Protein AF-0000000084361354 (afdb_homodimer)

InterPro domains:
  IPR001750 NADH:quinone oxidoreductase/Mrp antiporter, transmembrane domain [PF00361] (137-430)
  IPR050586 CPA3 Na+/H+ Antiporter Subunit D [PTHR42703] (11-490)

Radius of gyration: 29.75 Å; Cα contacts (8 Å, |Δi|>4): 1881; chains: 2; bounding box: 79×80×70 Å

Structure (mmCIF, N/CA/C/O backbone):
data_AF-0000000084361354-model_v1
#
loop_
_entity.id
_entity.type
_entity.pdbx_description
1 polymer 'Cation:proton antiporter'
#
loop_
_atom_site.group_PDB
_atom_site.id
_atom_site.type_symbol
_atom_site.label_atom_id
_atom_site.label_alt_id
_atom_site.label_comp_id
_atom_site.label_asym_id
_atom_site.label_entity_id
_atom_site.label_seq_id
_atom_site.pdbx_PDB_ins_code
_atom_site.Cartn_x
_atom_site.Cartn_y
_atom_site.Cartn_z
_atom_site.occupancy
_atom_site.B_iso_or_equiv
_atom_site.auth_seq_id
_atom_site.auth_comp_id
_atom_site.auth_asym_id
_atom_site.auth_atom_id
_atom_site.pdbx_PDB_model_num
ATOM 1 N N . MET A 1 1 ? -38.719 -30.969 3.006 1 22.34 1 MET A N 1
ATOM 2 C CA . MET A 1 1 ? -37.781 -29.891 2.76 1 22.34 1 MET A CA 1
ATOM 3 C C . MET A 1 1 ? -36.719 -29.828 3.859 1 22.34 1 MET A C 1
ATOM 5 O O . MET A 1 1 ? -37 -29.297 4.945 1 22.34 1 MET A O 1
ATOM 9 N N . SER A 1 2 ? -36.125 -30.938 4.176 1 27.31 2 SER A N 1
ATOM 10 C CA . SER A 1 2 ? -35.219 -31.281 5.27 1 27.31 2 SER A CA 1
ATOM 11 C C . SER A 1 2 ? -34.062 -30.281 5.367 1 27.31 2 SER A C 1
ATOM 13 O O . SER A 1 2 ? -33.344 -30.047 4.391 1 27.31 2 SER A O 1
ATOM 15 N N . GLY A 1 3 ? -34.312 -29.188 5.988 1 31.83 3 GLY A N 1
ATOM 16 C CA . GLY A 1 3 ? -33.344 -28.141 6.297 1 31.83 3 GLY A CA 1
ATOM 17 C C . GLY A 1 3 ? -31.969 -28.688 6.68 1 31.83 3 GLY A C 1
ATOM 18 O O . GLY A 1 3 ? -31.797 -29.203 7.781 1 31.83 3 GLY A O 1
ATOM 19 N N . ALA A 1 4 ? -31.312 -29.438 5.84 1 34.47 4 ALA A N 1
ATOM 20 C CA . ALA A 1 4 ? -30 -30.016 6.086 1 34.47 4 ALA A CA 1
ATOM 21 C C . ALA A 1 4 ? -29.172 -29.125 7.008 1 34.47 4 ALA A C 1
ATOM 23 O O . ALA A 1 4 ? -29.031 -27.938 6.754 1 34.47 4 ALA A O 1
ATOM 24 N N . GLU A 1 5 ? -29.203 -29.266 8.234 1 38.56 5 GLU A N 1
ATOM 25 C CA . GLU A 1 5 ? -28.469 -28.703 9.359 1 38.56 5 GLU A CA 1
ATOM 26 C C . GLU A 1 5 ? -27.031 -28.344 8.961 1 38.56 5 GLU A C 1
ATOM 28 O O . GLU A 1 5 ? -26.25 -29.219 8.57 1 38.56 5 GLU A O 1
ATOM 33 N N . MET A 1 6 ? -26.75 -27.359 8.117 1 46.56 6 MET A N 1
ATOM 34 C CA . MET A 1 6 ? -25.516 -26.781 7.586 1 46.56 6 MET A CA 1
ATOM 35 C C . MET A 1 6 ? -24.391 -26.891 8.602 1 46.56 6 MET A C 1
ATOM 37 O O . MET A 1 6 ? -24.422 -26.234 9.641 1 46.56 6 MET A O 1
ATOM 41 N N . THR A 1 7 ? -23.891 -28.109 8.969 1 52.72 7 THR A N 1
ATOM 42 C CA . THR A 1 7 ? -22.844 -28.516 9.906 1 52.72 7 THR A CA 1
ATOM 43 C C . THR A 1 7 ? -21.625 -27.609 9.773 1 52.72 7 THR A C 1
ATOM 45 O O . THR A 1 7 ? -21.125 -27.406 8.672 1 52.72 7 THR A O 1
ATOM 48 N N . SER A 1 8 ? -21.469 -26.672 10.703 1 69.62 8 SER A N 1
ATOM 49 C CA . SER A 1 8 ? -20.281 -25.844 10.93 1 69.62 8 SER A CA 1
ATOM 50 C C . SER A 1 8 ? -19.031 -26.703 11.117 1 69.62 8 SER A C 1
ATOM 52 O O . SER A 1 8 ? -18.938 -27.453 12.078 1 69.62 8 SER A O 1
ATOM 54 N N . ASP A 1 9 ? -18.25 -27.031 10.055 1 81.38 9 ASP A N 1
ATOM 55 C CA . ASP A 1 9 ? -17 -27.766 10.148 1 81.38 9 ASP A CA 1
ATOM 56 C C . ASP A 1 9 ? -15.898 -26.891 10.734 1 81.38 9 ASP A C 1
ATOM 58 O O . ASP A 1 9 ? -15.406 -25.969 10.078 1 81.38 9 ASP A O 1
ATOM 62 N N . PRO A 1 10 ? -15.539 -27.156 11.945 1 85.44 10 PRO A N 1
ATOM 63 C CA . PRO A 1 10 ? -14.547 -26.312 12.617 1 85.44 10 PRO A CA 1
ATOM 64 C C . PRO A 1 10 ? -13.188 -26.328 11.906 1 85.44 10 PRO A C 1
ATOM 66 O O . PRO A 1 10 ? -12.359 -25.453 12.148 1 85.44 10 PRO A O 1
ATOM 69 N N . TRP A 1 11 ? -12.984 -27.297 11.031 1 89.56 11 TRP A N 1
ATOM 70 C CA . TRP A 1 11 ? -11.703 -27.391 10.336 1 89.56 11 TRP A CA 1
ATOM 71 C C . TRP A 1 11 ? -11.516 -26.219 9.383 1 89.56 11 TRP A C 1
ATOM 73 O O . TRP A 1 11 ? -10.383 -25.828 9.078 1 89.56 11 TRP A O 1
ATOM 83 N N . LEU A 1 12 ? -12.617 -25.625 8.906 1 91.81 12 LEU A N 1
ATOM 84 C CA . LEU A 1 12 ? -12.547 -24.5 7.977 1 91.81 12 LEU A CA 1
ATOM 85 C C . LEU A 1 12 ? -11.93 -23.281 8.648 1 91.81 12 LEU A C 1
ATOM 87 O O . LEU A 1 12 ? -11.086 -22.594 8.062 1 91.81 12 LEU A O 1
ATOM 91 N N . ILE A 1 13 ? -12.297 -23.047 9.875 1 90.88 13 ILE A N 1
ATOM 92 C CA . ILE A 1 13 ? -11.789 -21.875 10.586 1 90.88 13 ILE A CA 1
ATOM 93 C C . ILE A 1 13 ? -10.336 -22.109 11 1 90.88 13 ILE A C 1
ATOM 95 O O . ILE A 1 13 ? -9.523 -21.188 11.016 1 90.88 13 ILE A O 1
ATOM 99 N N . LEU A 1 14 ? -9.992 -23.328 11.305 1 93.56 14 LEU A N 1
ATOM 100 C CA . LEU A 1 14 ? -8.633 -23.656 11.734 1 93.56 14 LEU A CA 1
ATOM 101 C C . LEU A 1 14 ? -7.641 -23.453 10.594 1 93.56 14 LEU A C 1
ATOM 103 O O . LEU A 1 14 ? -6.48 -23.109 10.828 1 93.56 14 LEU A O 1
ATOM 107 N N . LEU A 1 15 ? -8.125 -23.641 9.375 1 95.75 15 LEU A N 1
ATOM 108 C CA . LEU A 1 15 ? -7.293 -23.469 8.195 1 95.75 15 LEU A CA 1
ATOM 109 C C . LEU A 1 15 ? -6.711 -22.062 8.148 1 95.75 15 LEU A C 1
ATOM 111 O O . LEU A 1 15 ? -5.57 -21.875 7.719 1 95.75 15 LEU A O 1
ATOM 115 N N . VAL A 1 16 ? -7.438 -21.062 8.617 1 95.69 16 VAL A N 1
ATOM 116 C CA . VAL A 1 16 ? -7.055 -19.656 8.5 1 95.69 16 VAL A CA 1
ATOM 117 C C . VAL A 1 16 ? -6.5 -19.156 9.828 1 95.69 16 VAL A C 1
ATOM 119 O O . VAL A 1 16 ? -5.488 -18.453 9.859 1 95.69 16 VAL A O 1
ATOM 122 N N . ILE A 1 17 ? -7.051 -19.594 10.977 1 95.25 17 ILE A N 1
ATOM 123 C CA . ILE A 1 17 ? -6.734 -19.031 12.289 1 95.25 17 ILE A CA 1
ATOM 124 C C . ILE A 1 17 ? -5.383 -19.547 12.766 1 95.25 17 ILE A C 1
ATOM 126 O O . ILE A 1 17 ? -4.637 -18.844 13.438 1 95.25 17 ILE A O 1
ATOM 130 N N . VAL A 1 18 ? -5.078 -20.781 12.414 1 96.88 18 VAL A N 1
ATOM 131 C CA . VAL A 1 18 ? -3.85 -21.406 12.898 1 96.88 18 VAL A CA 1
ATOM 132 C C . VAL A 1 18 ? -2.639 -20.625 12.383 1 96.88 18 VAL A C 1
ATOM 134 O O . VAL A 1 18 ? -1.801 -20.172 13.172 1 96.88 18 VAL A O 1
ATOM 137 N N . PRO A 1 19 ? -2.537 -20.438 11.055 1 98.25 19 PRO A N 1
ATOM 138 C CA . PRO A 1 19 ? -1.393 -19.656 10.602 1 98.25 19 PRO A CA 1
ATOM 139 C C . PRO A 1 19 ? -1.479 -18.188 11.039 1 98.25 19 PRO A C 1
ATOM 141 O O . PRO A 1 19 ? -0.451 -17.562 11.305 1 98.25 19 PRO A O 1
ATOM 144 N N . LEU A 1 20 ? -2.602 -17.641 11.156 1 97.44 20 LEU A N 1
ATOM 145 C CA . LEU A 1 20 ? -2.783 -16.25 11.586 1 97.44 20 LEU A CA 1
ATOM 146 C C . LEU A 1 20 ? -2.246 -16.047 13 1 97.44 20 LEU A C 1
ATOM 148 O O . LEU A 1 20 ? -1.537 -15.07 13.258 1 97.44 20 LEU A O 1
ATOM 152 N N . LEU A 1 21 ? -2.543 -16.922 13.914 1 96.5 21 LEU A N 1
ATOM 153 C CA . LEU A 1 21 ? -2.131 -16.797 15.305 1 96.5 21 LEU A CA 1
ATOM 154 C C . LEU A 1 21 ? -0.668 -17.188 15.484 1 96.5 21 LEU A C 1
ATOM 156 O O . LEU A 1 21 ? -0.011 -16.75 16.422 1 96.5 21 LEU A O 1
ATOM 160 N N . ALA A 1 22 ? -0.194 -18 14.617 1 98.06 22 ALA A N 1
ATOM 161 C CA . ALA A 1 22 ? 1.19 -18.453 14.719 1 98.06 22 ALA A CA 1
ATOM 162 C C . ALA A 1 22 ? 2.16 -17.359 14.281 1 98.06 22 ALA A C 1
ATOM 164 O O . ALA A 1 22 ? 3.322 -17.359 14.695 1 98.06 22 ALA A O 1
ATOM 165 N N . ALA A 1 23 ? 1.709 -16.469 13.422 1 97.81 23 ALA A N 1
ATOM 166 C CA . ALA A 1 23 ? 2.588 -15.422 12.898 1 97.81 23 ALA A CA 1
ATOM 167 C C . ALA A 1 23 ? 3.148 -14.562 14.031 1 97.81 23 ALA A C 1
ATOM 169 O O . ALA A 1 23 ? 4.363 -14.383 14.133 1 97.81 23 ALA A O 1
ATOM 170 N N . PRO A 1 24 ? 2.312 -14.023 14.977 1 96.19 24 PRO A N 1
ATOM 171 C CA . PRO A 1 24 ? 2.873 -13.258 16.094 1 96.19 24 PRO A CA 1
ATOM 172 C C . PRO A 1 24 ? 3.762 -14.094 17 1 96.19 24 PRO A C 1
ATOM 174 O O . PRO A 1 24 ? 4.699 -13.578 17.609 1 96.19 24 PRO A O 1
ATOM 177 N N . VAL A 1 25 ? 3.49 -15.367 17.094 1 96.88 25 VAL A N 1
ATOM 178 C CA . VAL A 1 25 ? 4.324 -16.266 17.906 1 96.88 25 VAL A CA 1
ATOM 179 C C . VAL A 1 25 ? 5.738 -16.297 17.328 1 96.88 25 VAL A C 1
ATOM 181 O O . VAL A 1 25 ? 6.715 -16.312 18.078 1 96.88 25 VAL A O 1
ATOM 184 N N . CYS A 1 26 ? 5.852 -16.328 16 1 97 26 CYS A N 1
ATOM 185 C CA . CYS A 1 26 ? 7.164 -16.297 15.359 1 97 26 CYS A CA 1
ATOM 186 C C . CYS A 1 26 ? 7.914 -15.023 15.727 1 97 26 CYS A C 1
ATOM 188 O O . CYS A 1 26 ? 9.125 -15.055 15.953 1 97 26 CYS A O 1
ATOM 190 N N . VAL A 1 27 ? 7.203 -13.93 15.805 1 95.38 27 VAL A N 1
ATOM 191 C CA . VAL A 1 27 ? 7.824 -12.648 16.125 1 95.38 27 VAL A CA 1
ATOM 192 C C . VAL A 1 27 ? 8.266 -12.633 17.578 1 95.38 27 VAL A C 1
ATOM 194 O O . VAL A 1 27 ? 9.336 -12.109 17.906 1 95.38 27 VAL A O 1
ATOM 197 N N . LEU A 1 28 ? 7.516 -13.188 18.453 1 95.81 28 LEU A N 1
ATOM 198 C CA . LEU A 1 28 ? 7.805 -13.195 19.891 1 95.81 28 LEU A CA 1
ATOM 199 C C . LEU A 1 28 ? 8.992 -14.094 20.203 1 95.81 28 LEU A C 1
ATOM 201 O O . LEU A 1 28 ? 9.75 -13.82 21.141 1 95.81 28 LEU A O 1
ATOM 205 N N . LEU A 1 29 ? 9.172 -15.156 19.484 1 94.69 29 LEU A N 1
ATOM 206 C CA . LEU A 1 29 ? 10.273 -16.078 19.719 1 94.69 29 LEU A CA 1
ATOM 207 C C . LEU A 1 29 ? 11.609 -15.438 19.344 1 94.69 29 LEU A C 1
ATOM 209 O O . LEU A 1 29 ? 12.641 -15.758 19.938 1 94.69 29 LEU A O 1
ATOM 213 N N . ARG A 1 30 ? 11.672 -14.539 18.391 1 91.75 30 ARG A N 1
ATOM 214 C CA . ARG A 1 30 ? 12.836 -13.789 17.922 1 91.75 30 ARG A CA 1
ATOM 215 C C . ARG A 1 30 ? 13.984 -14.727 17.562 1 91.75 30 ARG A C 1
ATOM 217 O O . ARG A 1 30 ? 15.141 -14.297 17.484 1 91.75 30 ARG A O 1
ATOM 224 N N . SER A 1 31 ? 13.703 -16.094 17.469 1 94.94 31 SER A N 1
ATOM 225 C CA . SER A 1 31 ? 14.695 -17.094 17.094 1 94.94 31 SER A CA 1
ATOM 226 C C . SER A 1 31 ? 14.445 -17.641 15.695 1 94.94 31 SER A C 1
ATOM 228 O O . SER A 1 31 ? 13.312 -17.969 15.344 1 94.94 31 SER A O 1
ATOM 230 N N . ALA A 1 32 ? 15.539 -17.688 14.969 1 96.19 32 ALA A N 1
ATOM 231 C CA . ALA A 1 32 ? 15.438 -18.203 13.602 1 96.19 32 ALA A CA 1
ATOM 232 C C . ALA A 1 32 ? 14.938 -19.641 13.586 1 96.19 32 ALA A C 1
ATOM 234 O O . ALA A 1 32 ? 14.008 -19.969 12.844 1 96.19 32 ALA A O 1
ATOM 235 N N . THR A 1 33 ? 15.516 -20.484 14.359 1 96.5 33 THR A N 1
ATOM 236 C CA . THR A 1 33 ? 15.172 -21.906 14.375 1 96.5 33 THR A CA 1
ATOM 237 C C . THR A 1 33 ? 13.789 -22.109 14.984 1 96.5 33 THR A C 1
ATOM 239 O O . THR A 1 33 ? 13.023 -22.969 14.539 1 96.5 33 THR A O 1
ATOM 242 N N . GLY A 1 34 ? 13.523 -21.375 16.094 1 97.56 34 GLY A N 1
ATOM 243 C CA . GLY A 1 34 ? 12.203 -21.469 16.688 1 97.56 34 GLY A CA 1
ATOM 244 C C . GLY A 1 34 ? 11.086 -21.047 15.75 1 97.56 34 GLY A C 1
ATOM 245 O O . GLY A 1 34 ? 10.07 -21.734 15.641 1 97.56 34 GLY A O 1
ATOM 246 N N . ALA A 1 35 ? 11.273 -19.938 15.086 1 98.25 35 ALA A N 1
ATOM 247 C CA . ALA A 1 35 ? 10.281 -19.438 14.141 1 98.25 35 ALA A CA 1
ATOM 248 C C . ALA A 1 35 ? 10.102 -20.422 12.984 1 98.25 35 ALA A C 1
ATOM 250 O O . ALA A 1 35 ? 8.977 -20.656 12.531 1 98.25 35 ALA A O 1
ATOM 251 N N . TRP A 1 36 ? 11.195 -21 12.469 1 98.25 36 TRP A N 1
ATOM 252 C CA . TRP A 1 36 ? 11.125 -21.984 11.398 1 98.25 36 TRP A CA 1
ATOM 253 C C . TRP A 1 36 ? 10.336 -23.219 11.836 1 98.25 36 TRP A C 1
ATOM 255 O O . TRP A 1 36 ? 9.516 -23.734 11.07 1 98.25 36 TRP A O 1
ATOM 265 N N . SER A 1 37 ? 10.586 -23.672 13.039 1 98.44 37 SER A N 1
ATOM 266 C CA . SER A 1 37 ? 9.906 -24.859 13.547 1 98.44 37 SER A CA 1
ATOM 267 C C . SER A 1 37 ? 8.406 -24.641 13.648 1 98.44 37 SER A C 1
ATOM 269 O O . SER A 1 37 ? 7.613 -25.5 13.289 1 98.44 37 SER A O 1
ATOM 271 N N . VAL A 1 38 ? 8.039 -23.469 14.148 1 98.38 38 VAL A N 1
ATOM 272 C CA . VAL A 1 38 ? 6.629 -23.125 14.273 1 98.38 38 VAL A CA 1
ATOM 273 C C . VAL A 1 38 ? 5.992 -23.031 12.883 1 98.38 38 VAL A C 1
ATOM 275 O O . VAL A 1 38 ? 4.934 -23.609 12.641 1 98.38 38 VAL A O 1
ATOM 278 N N . ALA A 1 39 ? 6.617 -22.328 11.977 1 98.69 39 ALA A N 1
ATOM 279 C CA . ALA A 1 39 ? 6.082 -22.141 10.625 1 98.69 39 ALA A CA 1
ATOM 280 C C . ALA A 1 39 ? 5.926 -23.484 9.914 1 98.69 39 ALA A C 1
ATOM 282 O O . ALA A 1 39 ? 4.926 -23.719 9.227 1 98.69 39 ALA A O 1
ATOM 283 N N . THR A 1 40 ? 6.941 -24.359 10.047 1 98.62 40 THR A N 1
ATOM 284 C CA . THR A 1 40 ? 6.906 -25.672 9.398 1 98.62 40 THR A CA 1
ATOM 285 C C . THR A 1 40 ? 5.793 -26.531 9.984 1 98.62 40 THR A C 1
ATOM 287 O O . THR A 1 40 ? 5.047 -27.188 9.242 1 98.62 40 THR A O 1
ATOM 290 N N . ALA A 1 41 ? 5.672 -26.5 11.266 1 98.62 41 ALA A N 1
ATOM 291 C CA . ALA A 1 41 ? 4.617 -27.266 11.914 1 98.62 41 ALA A CA 1
ATOM 292 C C . ALA A 1 41 ? 3.236 -26.781 11.477 1 98.62 41 ALA A C 1
ATOM 294 O O . ALA A 1 41 ? 2.34 -27.578 11.227 1 98.62 41 ALA A O 1
ATOM 295 N N . VAL A 1 42 ? 3.09 -25.5 11.453 1 98.69 42 VAL A N 1
ATOM 296 C CA . VAL A 1 42 ? 1.817 -24.891 11.062 1 98.69 42 VAL A CA 1
ATOM 297 C C . VAL A 1 42 ? 1.504 -25.25 9.609 1 98.69 42 VAL A C 1
ATOM 299 O O . VAL A 1 42 ? 0.372 -25.609 9.281 1 98.69 42 VAL A O 1
ATOM 302 N N . ALA A 1 43 ? 2.479 -25.156 8.695 1 98.62 43 ALA A N 1
ATOM 303 C CA . ALA A 1 43 ? 2.262 -25.453 7.281 1 98.62 43 ALA A CA 1
ATOM 304 C C . ALA A 1 43 ? 1.825 -26.906 7.09 1 98.62 43 ALA A C 1
ATOM 306 O O . ALA A 1 43 ? 0.912 -27.188 6.309 1 98.62 43 ALA A O 1
ATOM 307 N N . TRP A 1 44 ? 2.465 -27.781 7.781 1 98.62 44 TRP A N 1
ATOM 308 C CA . TRP A 1 44 ? 2.123 -29.203 7.652 1 98.62 44 TRP A CA 1
ATOM 309 C C . TRP A 1 44 ? 0.779 -29.5 8.312 1 98.62 44 TRP A C 1
ATOM 311 O O . TRP A 1 44 ? 0.031 -30.359 7.848 1 98.62 44 TRP A O 1
ATOM 321 N N . SER A 1 45 ? 0.461 -28.812 9.398 1 98.38 45 SER A N 1
ATOM 322 C CA . SER A 1 45 ? -0.855 -28.938 10.016 1 98.38 45 SER A CA 1
ATOM 323 C C . SER A 1 45 ? -1.956 -28.453 9.078 1 98.38 45 SER A C 1
ATOM 325 O O . SER A 1 45 ? -2.998 -29.109 8.945 1 98.38 45 SER A O 1
ATOM 327 N N . VAL A 1 46 ? -1.725 -27.328 8.469 1 9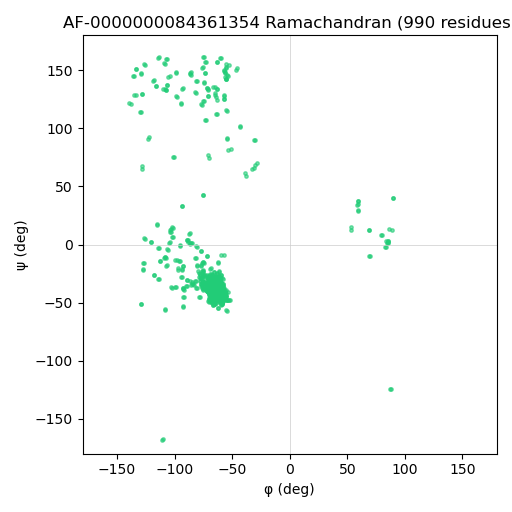8.25 46 VAL A N 1
ATOM 328 C CA . VAL A 1 46 ? -2.697 -26.766 7.543 1 98.25 46 VAL A CA 1
ATOM 329 C C . VAL A 1 46 ? -2.879 -27.703 6.352 1 98.25 46 VAL A C 1
ATOM 331 O O . VAL A 1 46 ? -3.988 -27.859 5.836 1 98.25 46 VAL A O 1
ATOM 334 N N . PHE A 1 47 ? -1.783 -28.344 5.891 1 98.5 47 PHE A N 1
ATOM 335 C CA . PHE A 1 47 ? -1.877 -29.312 4.805 1 98.5 47 PHE A CA 1
ATOM 336 C C . PHE A 1 47 ? -2.713 -30.516 5.227 1 98.5 47 PHE A C 1
ATOM 338 O O . PHE A 1 47 ? -3.561 -30.984 4.469 1 98.5 47 PHE A O 1
ATOM 345 N N . ALA A 1 48 ? -2.539 -30.969 6.41 1 98.38 48 ALA A N 1
ATOM 346 C CA . ALA A 1 48 ? -3.336 -32.062 6.934 1 98.38 48 ALA A CA 1
ATOM 347 C C . ALA A 1 48 ? -4.812 -31.703 7.016 1 98.38 48 ALA A C 1
ATOM 349 O O . ALA A 1 48 ? -5.684 -32.5 6.668 1 98.38 48 ALA A O 1
ATOM 350 N N . ILE A 1 49 ? -5.035 -30.516 7.48 1 97.75 49 ILE A N 1
ATOM 351 C CA . ILE A 1 49 ? -6.406 -30.031 7.574 1 97.75 49 ILE A CA 1
ATOM 352 C C . ILE A 1 49 ? -7.027 -29.969 6.18 1 97.75 49 ILE A C 1
ATOM 354 O O . ILE A 1 49 ? -8.203 -30.281 6 1 97.75 49 ILE A O 1
ATOM 358 N N . SER A 1 50 ? -6.211 -29.531 5.191 1 97.94 50 SER A N 1
ATOM 359 C CA . SER A 1 50 ? -6.715 -29.438 3.826 1 97.94 50 SER A CA 1
ATOM 360 C C . SER A 1 50 ? -7.094 -30.797 3.273 1 97.94 50 SER A C 1
ATOM 362 O O . SER A 1 50 ? -8.062 -30.922 2.52 1 97.94 50 SER A O 1
ATOM 364 N N . LEU A 1 51 ? -6.395 -31.859 3.629 1 97.06 51 LEU A N 1
ATOM 365 C CA . LEU A 1 51 ? -6.719 -33.219 3.201 1 97.06 51 LEU A CA 1
ATOM 366 C C . LEU A 1 51 ? -8.016 -33.688 3.848 1 97.06 51 LEU A C 1
ATOM 368 O O . LEU A 1 51 ? -8.836 -34.344 3.199 1 97.06 51 LEU A O 1
ATOM 372 N N . LYS A 1 52 ? -8.172 -33.344 5.098 1 96.56 52 LYS A N 1
ATOM 373 C CA . LYS A 1 52 ? -9.414 -33.688 5.781 1 96.56 52 LYS A CA 1
ATOM 374 C C . LYS A 1 52 ? -10.609 -32.969 5.137 1 96.56 52 LYS A C 1
ATOM 376 O O . LYS A 1 52 ? -11.672 -33.594 4.961 1 96.56 52 LYS A O 1
ATOM 381 N N . LEU A 1 53 ? -10.414 -31.75 4.816 1 96 53 LEU A N 1
ATOM 382 C CA . LEU A 1 53 ? -11.477 -30.969 4.191 1 96 53 LEU A CA 1
ATOM 383 C C . LEU A 1 53 ? -11.797 -31.516 2.799 1 96 53 LEU A C 1
ATOM 385 O O . LEU A 1 53 ? -12.945 -31.469 2.361 1 96 53 LEU A O 1
ATOM 389 N N . LEU A 1 54 ? -10.727 -31.984 2.062 1 95.62 54 LEU A N 1
ATOM 390 C CA . LEU A 1 54 ? -10.961 -32.625 0.769 1 95.62 54 LEU A CA 1
ATOM 391 C C . LEU A 1 54 ? -11.898 -33.812 0.908 1 95.62 54 LEU A C 1
ATOM 393 O O . LEU A 1 54 ? -12.852 -33.938 0.139 1 95.62 54 LEU A O 1
ATOM 397 N N . ASP A 1 55 ? -11.688 -34.594 1.894 1 95.06 55 ASP A N 1
ATOM 398 C CA . ASP A 1 55 ? -12.523 -35.75 2.145 1 95.06 55 ASP A CA 1
ATOM 399 C C . ASP A 1 55 ? -13.961 -35.344 2.453 1 95.06 55 ASP A C 1
ATOM 401 O O . ASP A 1 55 ? -14.914 -35.969 1.953 1 95.06 55 ASP A O 1
ATOM 405 N N . THR A 1 56 ? -14.094 -34.312 3.232 1 93.69 56 THR A N 1
ATOM 406 C CA . THR A 1 56 ? -15.414 -33.844 3.631 1 93.69 56 THR A CA 1
ATOM 407 C C . THR A 1 56 ? -16.172 -33.281 2.432 1 93.69 56 THR A C 1
ATOM 409 O O . THR A 1 56 ? -17.359 -33.562 2.266 1 93.69 56 THR A O 1
ATOM 412 N N . VAL A 1 57 ? -15.477 -32.562 1.618 1 93.5 57 VAL A N 1
ATOM 413 C CA . VAL A 1 57 ? -16.109 -31.922 0.464 1 93.5 57 VAL A CA 1
ATOM 414 C C . VAL A 1 57 ? -16.516 -32.969 -0.555 1 93.5 57 VAL A C 1
ATOM 416 O O . VAL A 1 57 ? -17.562 -32.875 -1.193 1 93.5 57 VAL A O 1
ATOM 419 N N . MET A 1 58 ? -15.711 -34.031 -0.776 1 91.06 58 MET A N 1
ATOM 420 C CA . MET A 1 58 ? -16 -35.094 -1.731 1 91.06 58 MET A CA 1
ATOM 421 C C . MET A 1 58 ? -17.188 -35.938 -1.26 1 91.06 58 MET A C 1
ATOM 423 O O . MET A 1 58 ? -17.969 -36.438 -2.076 1 91.06 58 MET A O 1
ATOM 427 N N . ASP A 1 59 ? -17.438 -35.969 0.023 1 90.44 59 ASP A N 1
ATOM 428 C CA . ASP A 1 59 ? -18.5 -36.781 0.59 1 90.44 59 ASP A CA 1
ATOM 429 C C . ASP A 1 59 ? -19.797 -36 0.724 1 90.44 59 ASP A C 1
ATOM 431 O O . ASP A 1 59 ? -20.875 -36.5 0.401 1 90.44 59 ASP A O 1
ATOM 435 N N . GLN A 1 60 ? -19.641 -34.781 1.225 1 88.94 60 GLN A N 1
ATOM 436 C CA . GLN A 1 60 ? -20.828 -34.031 1.626 1 88.94 60 GLN A CA 1
ATOM 437 C C . GLN A 1 60 ? -21.109 -32.875 0.656 1 88.94 60 GLN A C 1
ATOM 439 O O . GLN A 1 60 ? -22.203 -32.281 0.671 1 88.94 60 GLN A O 1
ATOM 444 N N . GLY A 1 61 ? -20.188 -32.625 -0.188 1 87.56 61 GLY A N 1
ATOM 445 C CA . GLY A 1 61 ? -20.359 -31.484 -1.075 1 87.56 61 GLY A CA 1
ATOM 446 C C . GLY A 1 61 ? -19.859 -30.188 -0.487 1 87.56 61 GLY A C 1
ATOM 447 O O . GLY A 1 61 ? -18.719 -30.109 -0.013 1 87.56 61 GLY A O 1
ATOM 448 N N . VAL A 1 62 ? -20.688 -29.188 -0.423 1 89.38 62 VAL A N 1
ATOM 449 C CA . VAL A 1 62 ? -20.281 -27.875 0.044 1 89.38 62 VAL A CA 1
ATOM 450 C C . VAL A 1 62 ? -20.266 -27.844 1.571 1 89.38 62 VAL A C 1
ATOM 452 O O . VAL A 1 62 ? -21.219 -28.297 2.217 1 89.38 62 VAL A O 1
ATOM 455 N N . VAL A 1 63 ? -19.141 -27.359 2.119 1 89.81 63 VAL A N 1
ATOM 456 C CA . VAL A 1 63 ? -18.969 -27.219 3.562 1 89.81 63 VAL A CA 1
ATOM 457 C C . VAL A 1 63 ? -19.047 -25.75 3.961 1 89.81 63 VAL A C 1
ATOM 459 O O . VAL A 1 63 ? -18.5 -24.891 3.279 1 89.81 63 VAL A O 1
ATOM 462 N N . ARG A 1 64 ? -19.75 -25.453 5.066 1 88.06 64 ARG A N 1
ATOM 463 C CA . ARG A 1 64 ? -19.938 -24.078 5.52 1 88.06 64 ARG A CA 1
ATOM 464 C C . ARG A 1 64 ? -19.578 -23.938 6.992 1 88.06 64 ARG A C 1
ATOM 466 O O . ARG A 1 64 ? -19.625 -24.906 7.746 1 88.06 64 ARG A O 1
ATOM 473 N N . TYR A 1 65 ? -19.078 -22.781 7.336 1 83.5 65 TYR A N 1
ATOM 474 C CA . TYR A 1 65 ? -18.812 -22.406 8.719 1 83.5 65 TYR A CA 1
ATOM 475 C C . TYR A 1 65 ? -19.188 -20.953 8.969 1 83.5 65 TYR A C 1
ATOM 477 O O . TYR A 1 65 ? -18.672 -20.047 8.297 1 83.5 65 TYR A O 1
ATOM 485 N N . ARG A 1 66 ? -20.078 -20.688 9.898 1 77.31 66 ARG A N 1
ATOM 486 C CA . ARG A 1 66 ? -20.484 -19.328 10.242 1 77.31 66 ARG A CA 1
ATOM 487 C C . ARG A 1 66 ? -19.688 -18.797 11.414 1 77.31 66 ARG A C 1
ATOM 489 O O . ARG A 1 66 ? -19.641 -19.406 12.484 1 77.31 66 ARG A O 1
ATOM 496 N N . ILE A 1 67 ? -19.016 -17.656 11.125 1 69.81 67 ILE A N 1
ATOM 497 C CA . ILE A 1 67 ? -18.203 -17.047 12.172 1 69.81 67 ILE A CA 1
ATOM 498 C C . ILE A 1 67 ? -19.078 -16.125 13.023 1 69.81 67 ILE A C 1
ATOM 500 O O . ILE A 1 67 ? -19.844 -15.312 12.5 1 69.81 67 ILE A O 1
ATOM 504 N N . GLY A 1 68 ? -18.844 -15.93 14.516 1 60 68 GLY A N 1
ATOM 505 C CA . GLY A 1 68 ? -19.453 -15.039 15.484 1 60 68 GLY A CA 1
ATOM 506 C C . GLY A 1 68 ? -20.906 -15.391 15.781 1 60 68 GLY A C 1
ATOM 507 O O . GLY A 1 68 ? -21.547 -14.75 16.625 1 60 68 GLY A O 1
ATOM 508 N N . GLY A 1 69 ? -21.453 -16.641 15.344 1 51.53 69 GLY A N 1
ATOM 509 C CA . GLY A 1 69 ? -22.781 -17.109 15.711 1 51.53 69 GLY A CA 1
ATOM 510 C C . GLY A 1 69 ? -23.891 -16.312 15.062 1 51.53 69 GLY A C 1
ATOM 511 O O . GLY A 1 69 ? -25.062 -16.484 15.398 1 51.53 69 GLY A O 1
ATOM 512 N N . TRP A 1 70 ? -23.484 -15.211 14.453 1 48.44 70 TRP A N 1
ATOM 513 C CA . TRP A 1 70 ? -24.562 -14.383 13.93 1 48.44 70 TRP A CA 1
ATOM 514 C C . TRP A 1 70 ? -25.125 -14.977 12.641 1 48.44 70 TRP A C 1
ATOM 516 O O . TRP A 1 70 ? -24.391 -15.602 11.867 1 48.44 70 TRP A O 1
ATOM 526 N N . ASP A 1 71 ? -26.422 -15.312 12.586 1 47 71 ASP A N 1
ATOM 527 C CA . ASP A 1 71 ? -27.109 -15.859 11.414 1 47 71 ASP A CA 1
ATOM 528 C C . ASP A 1 71 ? -26.75 -15.062 10.164 1 47 71 ASP A C 1
ATOM 530 O O . ASP A 1 71 ? -26.438 -13.867 10.242 1 47 71 ASP A O 1
ATOM 534 N N . ALA A 1 72 ? -26.797 -15.773 8.922 1 49.25 72 ALA A N 1
ATOM 535 C CA . ALA A 1 72 ? -26.703 -15.117 7.617 1 49.25 72 ALA A CA 1
ATOM 536 C C . ALA A 1 72 ? -27.766 -14.031 7.484 1 49.25 72 ALA A C 1
ATOM 538 O O . ALA A 1 72 ? -28.828 -14.109 8.109 1 49.25 72 ALA A O 1
ATOM 539 N N . PRO A 1 73 ? -27.5 -12.992 6.586 1 47.34 73 PRO A N 1
ATOM 540 C CA . PRO A 1 73 ? -26.75 -12.07 5.727 1 47.34 73 PRO A CA 1
ATOM 541 C C . PRO A 1 73 ? -25.688 -11.281 6.488 1 47.34 73 PRO A C 1
ATOM 543 O O . PRO A 1 73 ? -24.859 -10.609 5.879 1 47.34 73 PRO A O 1
ATOM 546 N N . TRP A 1 74 ? -25.75 -11.422 7.871 1 47.97 74 TRP A N 1
ATOM 547 C CA . TRP A 1 74 ? -24.984 -10.477 8.688 1 47.97 74 TRP A CA 1
ATOM 548 C C . TRP A 1 74 ? -23.672 -11.094 9.141 1 47.97 74 TRP A C 1
ATOM 550 O O . TRP A 1 74 ? -22.734 -10.383 9.516 1 47.97 74 TRP A O 1
ATOM 560 N N . GLY A 1 75 ? -23.547 -12.492 8.977 1 57.66 75 GLY A N 1
ATOM 561 C CA . GLY A 1 75 ? -22.359 -13.094 9.547 1 57.66 75 GLY A CA 1
ATOM 562 C C . GLY A 1 75 ? -21.312 -13.453 8.508 1 57.66 75 GLY A C 1
ATOM 563 O O . GLY A 1 75 ? -21.609 -13.5 7.312 1 57.66 75 GLY A O 1
ATOM 564 N N . ILE A 1 76 ? -20.031 -13.32 8.859 1 72.94 76 ILE A N 1
ATOM 565 C CA . ILE A 1 76 ? -18.938 -13.789 8.023 1 72.94 76 ILE A CA 1
ATOM 566 C C . ILE A 1 76 ? -19 -15.305 7.879 1 72.94 76 ILE A C 1
ATOM 568 O O . ILE A 1 76 ? -19.141 -16.016 8.875 1 72.94 76 ILE A O 1
ATOM 572 N N . GLU A 1 77 ? -19.297 -15.734 6.668 1 83.62 77 GLU A N 1
ATOM 573 C CA . GLU A 1 77 ? -19.406 -17.172 6.395 1 83.62 77 GLU A CA 1
ATOM 574 C C . GLU A 1 77 ? -18.219 -17.656 5.574 1 83.62 77 GLU A C 1
ATOM 576 O O . GLU A 1 77 ? -17.75 -16.969 4.664 1 83.62 77 GLU A O 1
ATOM 581 N N . TYR A 1 78 ? -17.688 -18.766 6.043 1 90.81 78 TYR A N 1
ATOM 582 C CA . TYR A 1 78 ? -16.75 -19.516 5.223 1 90.81 78 TYR A CA 1
ATOM 583 C C . TYR A 1 78 ? -17.453 -20.609 4.43 1 90.81 78 TYR A C 1
ATOM 585 O O . TYR A 1 78 ? -18.375 -21.234 4.926 1 90.81 78 TYR A O 1
ATOM 593 N N . ARG A 1 79 ? -17.156 -20.688 3.287 1 91.81 79 ARG A N 1
ATOM 594 C CA . ARG A 1 79 ? -17.734 -21.656 2.379 1 91.81 79 ARG A CA 1
ATOM 595 C C . ARG A 1 79 ? -16.656 -22.344 1.537 1 91.81 79 ARG A C 1
ATOM 597 O O . ARG A 1 79 ? -15.805 -21.672 0.962 1 91.81 79 ARG A O 1
ATOM 604 N N . LEU A 1 80 ? -16.672 -23.672 1.509 1 94.31 80 LEU A N 1
ATOM 605 C CA . LEU A 1 80 ? -15.672 -24.422 0.762 1 94.31 80 LEU A CA 1
ATOM 606 C C . LEU A 1 80 ? -16.344 -25.469 -0.134 1 94.31 80 LEU A C 1
ATOM 608 O O . LEU A 1 80 ? -17.062 -26.344 0.353 1 94.31 80 LEU A O 1
ATOM 612 N N . ASP A 1 81 ? -16.234 -25.297 -1.368 1 94.06 81 ASP A N 1
ATOM 613 C CA . ASP A 1 81 ? -16.734 -26.25 -2.352 1 94.06 81 ASP A CA 1
ATOM 614 C C . ASP A 1 81 ? -15.594 -26.953 -3.076 1 94.06 81 ASP A C 1
ATOM 616 O O . ASP A 1 81 ? -14.445 -26.906 -2.627 1 94.06 81 ASP A O 1
ATOM 620 N N . SER A 1 82 ? -15.883 -27.641 -4.145 1 93.56 82 SER A N 1
ATOM 621 C CA . SER A 1 82 ? -14.883 -28.438 -4.852 1 93.56 82 SER A CA 1
ATOM 622 C C . SER A 1 82 ? -13.812 -27.547 -5.473 1 93.56 82 SER A C 1
ATOM 624 O O . SER A 1 82 ? -12.641 -27.922 -5.527 1 93.56 82 SER A O 1
ATOM 626 N N . VAL A 1 83 ? -14.164 -26.375 -5.973 1 94.25 83 VAL A N 1
ATOM 627 C CA . VAL A 1 83 ? -13.203 -25.453 -6.559 1 94.25 83 VAL A CA 1
ATOM 628 C C . VAL A 1 83 ? -12.258 -24.938 -5.477 1 94.25 83 VAL A C 1
ATOM 630 O O . VAL A 1 83 ? -11.039 -24.922 -5.664 1 94.25 83 VAL A O 1
ATOM 633 N N . GLY A 1 84 ? -12.852 -24.516 -4.379 1 96.5 84 GLY A N 1
ATOM 634 C CA . GLY A 1 84 ? -12.07 -23.984 -3.277 1 96.5 84 GLY A CA 1
ATOM 635 C C . GLY A 1 84 ? -11.102 -25 -2.684 1 96.5 84 GLY A C 1
ATOM 636 O O . GLY A 1 84 ? -9.953 -24.656 -2.389 1 96.5 84 GLY A O 1
ATOM 637 N N . VAL A 1 85 ? -11.578 -26.156 -2.469 1 96.12 85 VAL A N 1
ATOM 638 C CA . VAL A 1 85 ? -10.75 -27.172 -1.812 1 96.12 85 VAL A CA 1
ATOM 639 C C . VAL A 1 85 ? -9.555 -27.516 -2.701 1 96.12 85 VAL A C 1
ATOM 641 O O . VAL A 1 85 ? -8.461 -27.781 -2.203 1 96.12 85 VAL A O 1
ATOM 644 N N . PHE A 1 86 ? -9.789 -27.5 -3.98 1 96.06 86 PHE A N 1
ATOM 645 C CA . PHE A 1 86 ? -8.711 -27.734 -4.93 1 96.06 86 PHE A CA 1
ATOM 646 C C . PHE A 1 86 ? -7.594 -26.703 -4.742 1 96.06 86 PHE A C 1
ATOM 648 O O . PHE A 1 86 ? -6.418 -27.062 -4.684 1 96.06 86 PHE A O 1
ATOM 655 N N . VAL A 1 87 ? -7.906 -25.438 -4.629 1 97.69 87 VAL A N 1
ATOM 656 C CA . VAL A 1 87 ? -6.941 -24.359 -4.48 1 97.69 87 VAL A CA 1
ATOM 657 C C . VAL A 1 87 ? -6.316 -24.406 -3.088 1 97.69 87 VAL A C 1
ATOM 659 O O . VAL A 1 87 ? -5.117 -24.156 -2.928 1 97.69 87 VAL A O 1
ATOM 662 N N . VAL A 1 88 ? -7.121 -24.734 -2.061 1 98.25 88 VAL A N 1
ATOM 663 C CA . VAL A 1 88 ? -6.617 -24.875 -0.698 1 98.25 88 VAL A CA 1
ATOM 664 C C . VAL A 1 88 ? -5.535 -25.953 -0.656 1 98.25 88 VAL A C 1
ATOM 666 O O . VAL A 1 88 ? -4.523 -25.797 0.027 1 98.25 88 VAL A O 1
ATOM 669 N N . LEU A 1 89 ? -5.758 -27 -1.391 1 97.69 89 LEU A N 1
ATOM 670 C CA . LEU A 1 89 ? -4.789 -28.094 -1.446 1 97.69 89 LEU A CA 1
ATOM 671 C C . LEU A 1 89 ? -3.484 -27.625 -2.086 1 97.69 89 LEU A C 1
ATOM 673 O O . LEU A 1 89 ? -2.4 -27.984 -1.617 1 97.69 89 LEU A O 1
ATOM 677 N N . ILE A 1 90 ? -3.598 -26.875 -3.156 1 97.88 90 ILE A N 1
ATOM 678 C CA . ILE A 1 90 ? -2.418 -26.359 -3.83 1 97.88 90 ILE A CA 1
ATOM 679 C C . ILE A 1 90 ? -1.604 -25.5 -2.859 1 97.88 90 ILE A C 1
ATOM 681 O O . ILE A 1 90 ? -0.414 -25.75 -2.652 1 97.88 90 ILE A O 1
ATOM 685 N N . VAL A 1 91 ? -2.268 -24.531 -2.199 1 98.69 91 VAL A N 1
ATOM 686 C CA . VAL A 1 91 ? -1.601 -23.547 -1.365 1 98.69 91 VAL A CA 1
ATOM 687 C C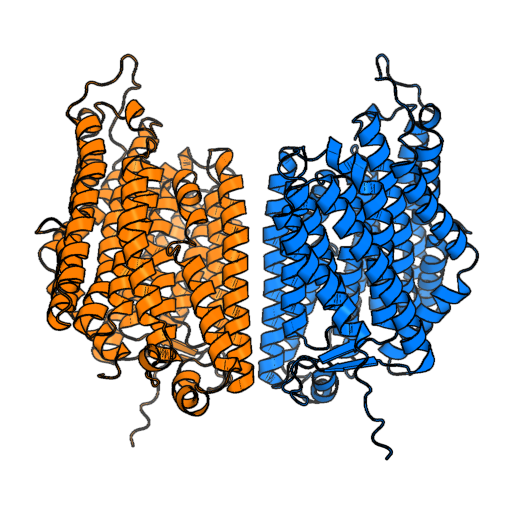 . VAL A 1 91 ? -0.97 -24.219 -0.153 1 98.69 91 VAL A C 1
ATOM 689 O O . VAL A 1 91 ? 0.191 -23.969 0.176 1 98.69 91 VAL A O 1
ATOM 692 N N . SER A 1 92 ? -1.687 -25.109 0.474 1 98.62 92 SER A N 1
ATOM 693 C CA . SER A 1 92 ? -1.207 -25.766 1.688 1 98.62 92 SER A CA 1
ATOM 694 C C . SER A 1 92 ? -0.089 -26.75 1.381 1 98.62 92 SER A C 1
ATOM 696 O O . SER A 1 92 ? 0.887 -26.844 2.127 1 98.62 92 SER A O 1
ATOM 698 N N . ALA A 1 93 ? -0.182 -27.484 0.307 1 98.5 93 ALA A N 1
ATOM 699 C CA . ALA A 1 93 ? 0.854 -28.438 -0.068 1 98.5 93 ALA A CA 1
ATOM 700 C C . ALA A 1 93 ? 2.166 -27.734 -0.395 1 98.5 93 ALA A C 1
ATOM 702 O O . ALA A 1 93 ? 3.238 -28.172 0.026 1 98.5 93 ALA A O 1
ATOM 703 N N . ILE A 1 94 ? 2.045 -26.688 -1.146 1 98.62 94 ILE A N 1
ATOM 704 C CA . ILE A 1 94 ? 3.23 -25.922 -1.526 1 98.62 94 ILE A CA 1
ATOM 705 C C . ILE A 1 94 ? 3.902 -25.359 -0.279 1 98.62 94 ILE A C 1
ATOM 707 O O . ILE A 1 94 ? 5.129 -25.406 -0.148 1 98.62 94 ILE A O 1
ATOM 711 N N . ALA A 1 95 ? 3.072 -24.781 0.625 1 98.75 95 ALA A N 1
ATOM 712 C CA . ALA A 1 95 ? 3.633 -24.25 1.864 1 98.75 95 ALA A CA 1
ATOM 713 C C . ALA A 1 95 ? 4.359 -25.328 2.65 1 98.75 95 ALA A C 1
ATOM 715 O O . ALA A 1 95 ? 5.441 -25.094 3.189 1 98.75 95 ALA A O 1
ATOM 716 N N . ALA A 1 96 ? 3.826 -26.5 2.693 1 98.62 96 ALA A N 1
ATOM 717 C CA . ALA A 1 96 ? 4.387 -27.609 3.451 1 98.62 96 ALA A CA 1
ATOM 718 C C . ALA A 1 96 ? 5.734 -28.047 2.877 1 98.62 96 ALA A C 1
ATOM 720 O O . ALA A 1 96 ? 6.656 -28.375 3.623 1 98.62 96 ALA A O 1
ATOM 721 N N . VAL A 1 97 ? 5.867 -28 1.575 1 98.56 97 VAL A N 1
ATOM 722 C CA . VAL A 1 97 ? 7.086 -28.469 0.934 1 98.56 97 VAL A CA 1
ATOM 723 C C . VAL A 1 97 ? 8.148 -27.375 0.959 1 98.56 97 VAL A C 1
ATOM 725 O O . VAL A 1 97 ? 9.336 -27.656 1.123 1 98.56 97 VAL A O 1
ATOM 728 N N . ILE A 1 98 ? 7.777 -26.125 0.847 1 98.12 98 ILE A N 1
ATOM 729 C CA . ILE A 1 98 ? 8.711 -25.016 0.708 1 98.12 98 ILE A CA 1
ATOM 730 C C . ILE A 1 98 ? 9.375 -24.719 2.053 1 98.12 98 ILE A C 1
ATOM 732 O O . ILE A 1 98 ? 10.539 -24.312 2.104 1 98.12 98 ILE A O 1
ATOM 736 N N . LEU A 1 99 ? 8.68 -24.922 3.174 1 98.44 99 LEU A N 1
ATOM 737 C CA . LEU A 1 99 ? 9.203 -24.516 4.473 1 98.44 99 LEU A CA 1
ATOM 738 C C . LEU A 1 99 ? 10.43 -25.344 4.852 1 98.44 99 LEU A C 1
ATOM 740 O O . LEU A 1 99 ? 11.43 -24.797 5.312 1 98.44 99 LEU A O 1
ATOM 744 N N . PRO A 1 100 ? 10.438 -26.688 4.605 1 98 100 PRO A N 1
ATOM 745 C CA . PRO A 1 100 ? 11.68 -27.422 4.828 1 98 100 PRO A CA 1
ATOM 746 C C . PRO A 1 100 ? 12.812 -26.938 3.922 1 98 100 PRO A C 1
ATOM 748 O O . PRO A 1 100 ? 13.969 -26.859 4.355 1 98 100 PRO A O 1
ATOM 751 N N . TYR A 1 101 ? 12.516 -26.625 2.723 1 98.25 101 TYR A N 1
ATOM 752 C CA . TYR A 1 101 ? 13.492 -26.094 1.777 1 98.25 101 TYR A CA 1
ATOM 753 C C . TYR A 1 101 ? 14.039 -24.75 2.256 1 98.25 101 TYR A C 1
ATOM 755 O O . TYR A 1 101 ? 15.227 -24.469 2.094 1 98.25 101 TYR A O 1
ATOM 763 N N . ALA A 1 102 ? 13.273 -23.953 2.92 1 98.06 102 ALA A N 1
ATOM 764 C CA . ALA A 1 102 ? 13.539 -22.547 3.219 1 98.06 102 ALA A CA 1
ATOM 765 C C . ALA A 1 102 ? 14.578 -22.422 4.328 1 98.06 102 ALA A C 1
ATOM 767 O O . ALA A 1 102 ? 15.266 -21.406 4.422 1 98.06 102 ALA A O 1
ATOM 768 N N . LYS A 1 103 ? 14.734 -23.406 5.148 1 97.5 103 LYS A N 1
ATOM 769 C CA . LYS A 1 103 ? 15.594 -23.25 6.32 1 97.5 103 LYS A CA 1
ATOM 770 C C . LYS A 1 103 ? 17 -22.797 5.922 1 97.5 103 LYS A C 1
ATOM 772 O O . LYS A 1 103 ? 17.438 -21.719 6.328 1 97.5 103 LYS A O 1
ATOM 777 N N . ARG A 1 104 ? 17.672 -23.531 5.059 1 96.62 104 ARG A N 1
ATOM 778 C CA . ARG A 1 104 ? 19.047 -23.219 4.668 1 96.62 104 ARG A CA 1
ATOM 779 C C . ARG A 1 104 ? 19.078 -22.047 3.688 1 96.62 104 ARG A C 1
ATOM 781 O O . ARG A 1 104 ? 19.984 -21.203 3.744 1 96.62 104 ARG A O 1
ATOM 788 N N . SER A 1 105 ? 18.109 -22.016 2.838 1 95.94 105 SER A N 1
ATOM 789 C CA . SER A 1 105 ? 18.047 -20.953 1.843 1 95.94 105 SER A CA 1
ATOM 790 C C . SER A 1 105 ? 17.922 -19.578 2.506 1 95.94 105 SER A C 1
ATOM 792 O O . SER A 1 105 ? 18.641 -18.656 2.164 1 95.94 105 SER A O 1
ATOM 794 N N . VAL A 1 106 ? 17.094 -19.438 3.508 1 96.81 106 VAL A N 1
ATOM 795 C CA . VAL A 1 106 ? 16.781 -18.188 4.176 1 96.81 106 VAL A CA 1
ATOM 796 C C . VAL A 1 106 ? 17.969 -17.766 5.051 1 96.81 106 VAL A C 1
ATOM 798 O O . VAL A 1 106 ? 18.281 -16.578 5.141 1 96.81 106 VAL A O 1
ATOM 801 N N . GLU A 1 107 ? 18.594 -18.688 5.66 1 96.38 107 GLU A N 1
ATOM 802 C CA . GLU A 1 107 ? 19.75 -18.406 6.496 1 96.38 107 GLU A CA 1
ATOM 803 C C . GLU A 1 107 ? 20.875 -17.766 5.676 1 96.38 107 GLU A C 1
ATOM 805 O O . GLU A 1 107 ? 21.641 -16.953 6.188 1 96.38 107 GLU A O 1
ATOM 810 N N . LYS A 1 108 ? 20.906 -18.094 4.469 1 94.81 108 LYS A N 1
ATOM 811 C CA . LYS A 1 108 ? 21.969 -17.578 3.602 1 94.81 108 LYS A CA 1
ATOM 812 C C . LYS A 1 108 ? 21.547 -16.25 2.963 1 94.81 108 LYS A C 1
ATOM 814 O O . LYS A 1 108 ? 22.375 -15.352 2.781 1 94.81 108 LYS A O 1
ATOM 819 N N . GLU A 1 109 ? 20.297 -16.094 2.639 1 95.44 109 GLU A N 1
ATOM 820 C CA . GLU A 1 109 ? 19.844 -14.992 1.786 1 95.44 109 GLU A CA 1
ATOM 821 C C . GLU A 1 109 ? 19.312 -13.836 2.615 1 95.44 109 GLU A C 1
ATOM 823 O O . GLU A 1 109 ? 19.203 -12.711 2.119 1 95.44 109 GLU A O 1
ATOM 828 N N . ILE A 1 110 ? 18.922 -14.102 3.832 1 96.44 110 ILE A N 1
ATOM 829 C CA . ILE A 1 110 ? 18.297 -13.07 4.645 1 96.44 110 ILE A CA 1
ATOM 830 C C . ILE A 1 110 ? 19.141 -12.797 5.883 1 96.44 110 ILE A C 1
ATOM 832 O O . ILE A 1 110 ? 19.703 -13.719 6.48 1 96.44 110 ILE A O 1
ATOM 836 N N . ARG A 1 111 ? 19.219 -11.469 6.266 1 95.06 111 ARG A N 1
ATOM 837 C CA . ARG A 1 111 ? 19.953 -11.086 7.469 1 95.06 111 ARG A CA 1
ATOM 838 C C . ARG A 1 111 ? 19.438 -11.836 8.688 1 95.06 111 ARG A C 1
ATOM 840 O O . ARG A 1 111 ? 18.219 -11.984 8.867 1 95.06 111 ARG A O 1
ATOM 847 N N . LYS A 1 112 ? 20.328 -12.203 9.555 1 94.31 112 LYS A N 1
ATOM 848 C CA . LYS A 1 112 ? 20.031 -13.047 10.711 1 94.31 112 LYS A CA 1
ATOM 849 C C . LYS A 1 112 ? 18.969 -12.391 11.602 1 94.31 112 LYS A C 1
ATOM 851 O O . LYS A 1 112 ? 18.094 -13.078 12.141 1 94.31 112 LYS A O 1
ATOM 856 N N . ASP A 1 113 ? 18.953 -11.125 11.727 1 93.38 113 ASP A N 1
ATOM 857 C CA . ASP A 1 113 ? 18.062 -10.414 12.641 1 93.38 113 ASP A CA 1
ATOM 858 C C . ASP A 1 113 ? 16.656 -10.258 12.039 1 93.38 113 ASP A C 1
ATOM 860 O O . ASP A 1 113 ? 15.742 -9.781 12.711 1 93.38 113 ASP A O 1
ATOM 864 N N . ARG A 1 114 ? 16.469 -10.727 10.82 1 96.19 114 ARG A N 1
ATOM 865 C CA . ARG A 1 114 ? 15.18 -10.547 10.164 1 96.19 114 ARG A CA 1
ATOM 866 C C . ARG A 1 114 ? 14.555 -11.883 9.805 1 96.19 114 ARG A C 1
ATOM 868 O O . ARG A 1 114 ? 13.453 -11.938 9.25 1 96.19 114 ARG A O 1
ATOM 875 N N . ILE A 1 115 ? 15.195 -12.961 10.156 1 97.5 115 ILE A N 1
ATOM 876 C CA . ILE A 1 115 ? 14.75 -14.281 9.742 1 97.5 115 ILE A CA 1
ATOM 877 C C . ILE A 1 115 ? 13.414 -14.609 10.398 1 97.5 115 ILE A C 1
ATOM 879 O O . ILE A 1 115 ? 12.531 -15.188 9.766 1 97.5 115 ILE A O 1
ATOM 883 N N . TYR A 1 116 ? 13.25 -14.266 11.703 1 96.5 116 TYR A N 1
ATOM 884 C CA . TYR A 1 116 ? 11.992 -14.531 12.383 1 96.5 116 TYR A CA 1
ATOM 885 C C . TYR A 1 116 ? 10.852 -13.758 11.734 1 96.5 116 TYR A C 1
ATOM 887 O O . TYR A 1 116 ? 9.719 -14.242 11.672 1 96.5 116 TYR A O 1
ATOM 895 N N . LEU A 1 117 ? 11.141 -12.594 11.25 1 96.81 117 LEU A N 1
ATOM 896 C CA . LEU A 1 117 ? 10.141 -11.789 10.555 1 96.81 117 LEU A CA 1
ATOM 897 C C . LEU A 1 117 ? 9.742 -12.438 9.234 1 96.81 117 LEU A C 1
ATOM 899 O O . LEU A 1 117 ? 8.578 -12.352 8.828 1 96.81 117 LEU A O 1
ATOM 903 N N . PHE A 1 118 ? 10.719 -13.086 8.57 1 97.94 118 PHE A N 1
ATOM 904 C CA . PHE A 1 118 ? 10.445 -13.805 7.328 1 97.94 118 PHE A CA 1
ATOM 905 C C . PHE A 1 118 ? 9.375 -14.867 7.547 1 97.94 118 PHE A C 1
ATOM 907 O O . PHE A 1 118 ? 8.398 -14.938 6.801 1 97.94 118 PHE A O 1
ATOM 914 N N . TYR A 1 119 ? 9.531 -15.602 8.516 1 98.69 119 TYR A N 1
ATOM 915 C CA . TYR A 1 119 ? 8.609 -16.703 8.758 1 98.69 119 TYR A CA 1
ATOM 916 C C . TYR A 1 119 ? 7.25 -16.188 9.211 1 98.69 119 TYR A C 1
ATOM 918 O O . TYR A 1 119 ? 6.215 -16.75 8.852 1 98.69 119 TYR A O 1
ATOM 926 N N . ALA A 1 120 ? 7.227 -15.148 10.023 1 98.56 120 ALA A N 1
ATOM 927 C CA . ALA A 1 120 ? 5.961 -14.523 10.406 1 98.56 120 ALA A CA 1
ATOM 928 C C . ALA A 1 120 ? 5.195 -14.039 9.18 1 98.56 120 ALA A C 1
ATOM 930 O O . ALA A 1 120 ? 3.992 -14.281 9.055 1 98.56 120 ALA A O 1
ATOM 931 N N . MET A 1 121 ? 5.918 -13.406 8.297 1 98.5 121 MET A N 1
ATOM 932 C CA . MET A 1 121 ? 5.289 -12.859 7.102 1 98.5 121 MET A CA 1
ATOM 933 C C . MET A 1 121 ? 4.824 -13.969 6.172 1 98.5 121 MET A C 1
ATOM 935 O O . MET A 1 121 ? 3.803 -13.836 5.496 1 98.5 121 MET A O 1
ATOM 939 N N . LEU A 1 122 ? 5.578 -15.031 6.062 1 98.75 122 LEU A N 1
ATOM 940 C CA . LEU A 1 122 ? 5.164 -16.156 5.242 1 98.75 122 LEU A CA 1
ATOM 941 C C . LEU A 1 122 ? 3.863 -16.766 5.766 1 98.75 122 LEU A C 1
ATOM 943 O O . LEU A 1 122 ? 2.984 -17.125 4.98 1 98.75 122 LEU A O 1
ATOM 947 N N . LEU A 1 123 ? 3.734 -16.859 7.07 1 98.81 123 LEU A N 1
ATOM 948 C CA . LEU A 1 123 ? 2.518 -17.391 7.672 1 98.81 123 LEU A CA 1
ATOM 949 C C . LEU A 1 123 ? 1.335 -16.453 7.422 1 98.81 123 LEU A C 1
ATOM 951 O O . LEU A 1 123 ? 0.215 -16.922 7.188 1 98.81 123 LEU A O 1
ATOM 955 N N . LEU A 1 124 ? 1.569 -15.172 7.488 1 98.56 124 LEU A N 1
ATOM 956 C CA . LEU A 1 124 ? 0.503 -14.227 7.184 1 98.56 124 LEU A CA 1
ATOM 957 C C . LEU A 1 124 ? 0.087 -14.32 5.723 1 98.56 124 LEU A C 1
ATOM 959 O O . LEU A 1 124 ? -1.1 -14.219 5.402 1 98.56 124 LEU A O 1
ATOM 963 N N . CYS A 1 125 ? 1.08 -14.5 4.895 1 98.75 125 CYS A N 1
ATOM 964 C CA . CYS A 1 125 ? 0.775 -14.703 3.48 1 98.75 125 CYS A CA 1
ATOM 965 C C . CYS A 1 125 ? -0.07 -15.953 3.273 1 98.75 125 CYS A C 1
ATOM 967 O O . CYS A 1 125 ? -1.052 -15.93 2.529 1 98.75 125 CYS A O 1
ATOM 969 N N . LEU A 1 126 ? 0.343 -16.984 3.941 1 98.81 126 LEU A N 1
ATOM 970 C CA . LEU A 1 126 ? -0.41 -18.234 3.891 1 98.81 126 LEU A CA 1
ATOM 971 C C . LEU A 1 126 ? -1.839 -18.031 4.383 1 98.81 126 LEU A C 1
ATOM 973 O O . LEU A 1 126 ? -2.789 -18.516 3.764 1 98.81 126 LEU A O 1
ATOM 977 N N . THR A 1 127 ? -1.994 -17.266 5.453 1 98.44 127 THR A N 1
ATOM 978 C CA . THR A 1 127 ? -3.303 -16.953 6.012 1 98.44 127 THR A CA 1
ATOM 979 C C . THR A 1 127 ? -4.172 -16.234 4.977 1 98.44 127 THR A C 1
ATOM 981 O O . THR A 1 127 ? -5.332 -16.609 4.773 1 98.44 127 THR A O 1
ATOM 984 N N . GLY A 1 128 ? -3.6 -15.266 4.383 1 98.5 128 GLY A N 1
ATOM 985 C CA . GLY A 1 128 ? -4.355 -14.508 3.396 1 98.5 128 GLY A CA 1
ATOM 986 C C . GLY A 1 128 ? -4.793 -15.352 2.211 1 98.5 128 GLY A C 1
ATOM 987 O O . GLY A 1 128 ? -5.949 -15.273 1.786 1 98.5 128 GLY A O 1
ATOM 988 N N . LEU A 1 129 ? -3.896 -16.156 1.68 1 98.75 129 LEU A N 1
ATOM 989 C CA . LEU A 1 129 ? -4.203 -16.969 0.514 1 98.75 129 LEU A CA 1
ATOM 990 C C . LEU A 1 129 ? -5.285 -18 0.841 1 98.75 129 LEU A C 1
ATOM 992 O O . LEU A 1 129 ? -6.223 -18.188 0.063 1 98.75 129 LEU A O 1
ATOM 996 N N . LEU A 1 130 ? -5.168 -18.609 1.979 1 98.62 130 LEU A N 1
ATOM 997 C CA . LEU A 1 130 ? -6.176 -19.578 2.391 1 98.62 130 LEU A CA 1
ATOM 998 C C . LEU A 1 130 ? -7.504 -18.891 2.686 1 98.62 130 LEU A C 1
ATOM 1000 O O . LEU A 1 130 ? -8.562 -19.391 2.32 1 98.62 130 LEU A O 1
ATOM 1004 N N . GLY A 1 131 ? -7.414 -17.766 3.324 1 97.5 131 GLY A N 1
ATOM 1005 C CA . GLY A 1 131 ? -8.625 -17.016 3.635 1 97.5 131 GLY A CA 1
ATOM 1006 C C . GLY A 1 131 ? -9.406 -16.609 2.4 1 97.5 131 GLY A C 1
ATOM 1007 O O . GLY A 1 131 ? -10.633 -16.672 2.389 1 97.5 131 GLY A O 1
ATOM 1008 N N . ILE A 1 132 ? -8.758 -16.203 1.384 1 97.75 132 ILE A N 1
ATOM 1009 C CA . ILE A 1 132 ? -9.391 -15.812 0.126 1 97.75 132 ILE A CA 1
ATOM 1010 C C . ILE A 1 132 ? -10.203 -16.984 -0.422 1 97.75 132 ILE A C 1
ATOM 1012 O O . ILE A 1 132 ? -11.305 -16.797 -0.938 1 97.75 132 ILE A O 1
ATOM 1016 N N . THR A 1 133 ? -9.695 -18.172 -0.271 1 97.25 133 THR A N 1
ATOM 1017 C CA . THR A 1 133 ? -10.273 -19.359 -0.903 1 97.25 133 THR A CA 1
ATOM 1018 C C . THR A 1 133 ? -11.492 -19.844 -0.12 1 97.25 133 THR A C 1
ATOM 1020 O O . THR A 1 133 ? -12.406 -20.438 -0.693 1 97.25 133 THR A O 1
ATOM 1023 N N . VAL A 1 134 ? -11.555 -19.516 1.175 1 95.62 134 VAL A N 1
ATOM 1024 C CA . VAL A 1 134 ? -12.609 -20.125 1.976 1 95.62 134 VAL A CA 1
ATOM 1025 C C . VAL A 1 134 ? -13.68 -19.078 2.311 1 95.62 134 VAL A C 1
ATOM 1027 O O . VAL A 1 134 ? -14.773 -19.438 2.764 1 95.62 134 VAL A O 1
ATOM 1030 N N . THR A 1 135 ? -13.414 -17.844 2.064 1 94.06 135 THR A N 1
ATOM 1031 C CA . THR A 1 135 ? -14.367 -16.828 2.48 1 94.06 135 THR A CA 1
ATOM 1032 C C . THR A 1 135 ? -15.594 -16.828 1.566 1 94.06 135 THR A C 1
ATOM 1034 O O . THR A 1 135 ? -15.477 -17.047 0.362 1 94.06 135 THR A O 1
ATOM 1037 N N . GLY A 1 136 ? -16.812 -16.656 2.141 1 91.81 136 GLY A N 1
ATOM 1038 C CA . GLY A 1 136 ? -18.062 -16.547 1.39 1 91.81 136 GLY A CA 1
ATOM 1039 C C . GLY A 1 136 ? -18.562 -15.125 1.276 1 91.81 136 GLY A C 1
ATOM 1040 O O . GLY A 1 136 ? -19.703 -14.891 0.91 1 91.81 136 GLY A O 1
ATOM 1041 N N . ASP A 1 137 ? -17.625 -14.164 1.603 1 91.38 137 ASP A N 1
ATOM 1042 C CA . ASP A 1 137 ? -17.969 -12.742 1.637 1 91.38 137 ASP A CA 1
ATOM 1043 C C . ASP A 1 137 ? -17 -11.922 0.801 1 91.38 137 ASP A C 1
ATOM 1045 O O . ASP A 1 137 ? -15.781 -12.039 0.967 1 91.38 137 ASP A O 1
ATOM 1049 N N . ALA A 1 138 ? -17.625 -11.102 -0.061 1 93 138 ALA A N 1
ATOM 1050 C CA . ALA A 1 138 ? -16.797 -10.344 -0.999 1 93 138 ALA A CA 1
ATOM 1051 C C . ALA A 1 138 ? -15.922 -9.328 -0.265 1 93 138 ALA A C 1
ATOM 1053 O O . ALA A 1 138 ? -14.812 -9.031 -0.7 1 93 138 ALA A O 1
ATOM 1054 N N . PHE A 1 139 ? -16.375 -8.758 0.758 1 91.5 139 PHE A N 1
ATOM 1055 C CA . PHE A 1 139 ? -15.586 -7.801 1.525 1 91.5 139 PHE A CA 1
ATOM 1056 C C . PHE A 1 139 ? -14.453 -8.5 2.26 1 91.5 139 PHE A C 1
ATOM 1058 O O . PHE A 1 139 ? -13.32 -8.016 2.271 1 91.5 139 PHE A O 1
ATOM 1065 N N . ASN A 1 140 ? -14.758 -9.594 2.928 1 92.25 140 ASN A N 1
ATOM 1066 C CA . ASN A 1 140 ? -13.727 -10.359 3.615 1 92.25 140 ASN A CA 1
ATOM 1067 C C . ASN A 1 140 ? -12.656 -10.859 2.645 1 92.25 140 ASN A C 1
ATOM 1069 O O . ASN A 1 140 ? -11.5 -11.031 3.025 1 92.25 140 ASN A O 1
ATOM 1073 N N . LEU A 1 141 ? -13.086 -11.125 1.473 1 96.19 141 LEU A N 1
ATOM 1074 C CA . LEU A 1 141 ? -12.109 -11.469 0.446 1 96.19 141 LEU A CA 1
ATOM 1075 C C . LEU A 1 141 ? -11.086 -10.352 0.282 1 96.19 141 LEU A C 1
ATOM 1077 O O . LEU A 1 141 ? -9.883 -10.617 0.167 1 96.19 141 LEU A O 1
ATOM 1081 N N . PHE A 1 142 ? -11.57 -9.133 0.273 1 95.69 142 PHE A N 1
ATOM 1082 C CA . PHE A 1 142 ? -10.672 -7.992 0.194 1 95.69 142 PHE A CA 1
ATOM 1083 C C . PHE A 1 142 ? -9.703 -7.98 1.373 1 95.69 142 PHE A C 1
ATOM 1085 O O . PHE A 1 142 ? -8.508 -7.715 1.202 1 95.69 142 PHE A O 1
ATOM 1092 N N . VAL A 1 143 ? -10.18 -8.211 2.541 1 93.62 143 VAL A N 1
ATOM 1093 C CA . VAL A 1 143 ? -9.352 -8.18 3.742 1 93.62 143 VAL A CA 1
ATOM 1094 C C . VAL A 1 143 ? -8.227 -9.211 3.623 1 93.62 143 VAL A C 1
ATOM 1096 O O . VAL A 1 143 ? -7.062 -8.898 3.869 1 93.62 143 VAL A O 1
ATOM 1099 N N . PHE A 1 144 ? -8.562 -10.414 3.25 1 96.94 144 PHE A N 1
ATOM 1100 C CA . PHE A 1 144 ? -7.555 -11.461 3.104 1 96.94 144 PHE A CA 1
ATOM 1101 C C . PHE A 1 144 ? -6.613 -11.148 1.946 1 96.94 144 PHE A C 1
ATOM 1103 O O . PHE A 1 144 ? -5.43 -11.484 1.996 1 96.94 144 PHE A O 1
ATOM 1110 N N . LEU A 1 145 ? -7.168 -10.508 0.908 1 97.25 145 LEU A N 1
ATOM 1111 C CA . LEU A 1 145 ? -6.344 -10.047 -0.206 1 97.25 145 LEU A CA 1
ATOM 1112 C C . LEU A 1 145 ? -5.277 -9.07 0.271 1 97.25 145 LEU A C 1
ATOM 1114 O O . LEU A 1 145 ? -4.121 -9.156 -0.144 1 97.25 145 LEU A O 1
ATOM 1118 N N . GLU A 1 146 ? -5.59 -8.219 1.15 1 95.31 146 GLU A N 1
ATOM 1119 C CA . GLU A 1 146 ? -4.656 -7.238 1.696 1 95.31 146 GLU A CA 1
ATOM 1120 C C . GLU A 1 146 ? -3.633 -7.902 2.613 1 95.31 146 GLU A C 1
ATOM 1122 O O . GLU A 1 146 ? -2.451 -7.551 2.594 1 95.31 146 GLU A O 1
ATOM 1127 N N . ILE A 1 147 ? -4.117 -8.844 3.383 1 96.5 147 ILE A N 1
ATOM 1128 C CA . ILE A 1 147 ? -3.215 -9.547 4.285 1 96.5 147 ILE A CA 1
ATOM 1129 C C . ILE A 1 147 ? -2.148 -10.281 3.477 1 96.5 147 ILE A C 1
ATOM 1131 O O . ILE A 1 147 ? -0.955 -10.172 3.77 1 96.5 147 ILE A O 1
ATOM 1135 N N . SER A 1 148 ? -2.604 -10.969 2.494 1 97.88 148 SER A N 1
ATOM 1136 C CA . SER A 1 148 ? -1.66 -11.719 1.674 1 97.88 148 SER A CA 1
ATOM 1137 C C . SER A 1 148 ? -0.738 -10.789 0.894 1 97.88 148 SER A C 1
ATOM 1139 O O . SER A 1 148 ? 0.453 -11.07 0.746 1 97.88 148 SER A O 1
ATOM 1141 N N . SER A 1 149 ? -1.236 -9.664 0.426 1 96.81 149 SER A N 1
ATOM 1142 C CA . SER A 1 149 ? -0.458 -8.727 -0.383 1 96.81 149 SER A CA 1
ATOM 1143 C C . SER A 1 149 ? 0.606 -8.023 0.454 1 96.81 149 SER A C 1
ATOM 1145 O O . SER A 1 149 ? 1.782 -8.008 0.085 1 96.81 149 SER A O 1
ATOM 1147 N N . LEU A 1 150 ? 0.24 -7.492 1.583 1 96.31 150 LEU A N 1
ATOM 1148 C CA . LEU A 1 150 ? 1.178 -6.766 2.434 1 96.31 150 LEU A CA 1
ATOM 1149 C C . LEU A 1 150 ? 2.32 -7.672 2.879 1 96.31 150 LEU A C 1
ATOM 1151 O O . LEU A 1 150 ? 3.48 -7.258 2.887 1 96.31 150 LEU A O 1
ATOM 1155 N N . SER A 1 151 ? 1.958 -8.867 3.23 1 98 151 SER A N 1
ATOM 1156 C CA . SER A 1 151 ? 2.988 -9.805 3.66 1 98 151 SER A CA 1
ATOM 1157 C C . SER A 1 151 ? 3.908 -10.188 2.504 1 98 151 SER A C 1
ATOM 1159 O O . SER A 1 151 ? 5.121 -10.32 2.686 1 98 151 SER A O 1
ATOM 1161 N N . SER A 1 152 ? 3.357 -10.328 1.298 1 98.06 152 SER A N 1
ATOM 1162 C CA . SER A 1 152 ? 4.156 -10.68 0.127 1 98.06 152 SER A CA 1
ATOM 1163 C C . SER A 1 152 ? 5.152 -9.578 -0.208 1 98.06 152 SER A C 1
ATOM 1165 O O . SER A 1 152 ? 6.297 -9.859 -0.572 1 98.06 152 SER A O 1
ATOM 1167 N N . TYR A 1 153 ? 4.711 -8.336 -0.058 1 97.31 153 TYR A N 1
ATOM 1168 C CA . TYR A 1 153 ? 5.598 -7.215 -0.367 1 97.31 153 TYR A CA 1
ATOM 1169 C C . TYR A 1 153 ? 6.789 -7.188 0.583 1 97.31 153 TYR A C 1
ATOM 1171 O O . TYR A 1 153 ? 7.922 -6.941 0.16 1 97.31 153 TYR A O 1
ATOM 1179 N N . VAL A 1 154 ? 6.531 -7.457 1.817 1 97 154 VAL A N 1
ATOM 1180 C CA . VAL A 1 154 ? 7.594 -7.477 2.818 1 97 154 VAL A CA 1
ATOM 1181 C C . VAL A 1 154 ? 8.547 -8.633 2.535 1 97 154 VAL A C 1
ATOM 1183 O O . VAL A 1 154 ? 9.773 -8.469 2.604 1 97 154 VAL A O 1
ATOM 1186 N N . LEU A 1 155 ? 8.008 -9.734 2.17 1 98.44 155 LEU A N 1
ATOM 1187 C CA . LEU A 1 155 ? 8.828 -10.906 1.875 1 98.44 155 LEU A CA 1
ATOM 1188 C C . LEU A 1 155 ? 9.773 -10.633 0.709 1 98.44 155 LEU A C 1
ATOM 1190 O O . LEU A 1 155 ? 10.953 -10.984 0.763 1 98.44 155 LEU A O 1
ATOM 1194 N N . ILE A 1 156 ? 9.281 -10 -0.32 1 98.25 156 ILE A N 1
ATOM 1195 C CA . ILE A 1 156 ? 10.078 -9.703 -1.504 1 98.25 156 ILE A CA 1
ATOM 1196 C C . ILE A 1 156 ? 11.172 -8.695 -1.146 1 98.25 156 ILE A C 1
ATOM 1198 O O . ILE A 1 156 ? 12.305 -8.82 -1.613 1 98.25 156 ILE A O 1
ATOM 1202 N N . SER A 1 157 ? 10.922 -7.754 -0.25 1 97 157 SER A N 1
ATOM 1203 C CA . SER A 1 157 ? 11.859 -6.691 0.104 1 97 157 SER A CA 1
ATOM 1204 C C . SER A 1 157 ? 13.023 -7.234 0.92 1 97 157 SER A C 1
ATOM 1206 O O . SER A 1 157 ? 14.047 -6.562 1.077 1 97 157 SER A O 1
ATOM 1208 N N . LEU A 1 158 ? 12.953 -8.5 1.383 1 96.31 158 LEU A N 1
ATOM 1209 C CA . LEU A 1 158 ? 13.992 -9.086 2.225 1 96.31 158 LEU A CA 1
ATOM 1210 C C . LEU A 1 158 ? 15.125 -9.656 1.375 1 96.31 158 LEU A C 1
ATOM 1212 O O . LEU A 1 158 ? 16.094 -10.188 1.909 1 96.31 158 LEU A O 1
ATOM 1216 N N . GLY A 1 159 ? 15.016 -9.516 0.053 1 93.5 159 GLY A N 1
ATOM 1217 C CA . GLY A 1 159 ? 16.062 -10.016 -0.829 1 93.5 159 GLY A CA 1
ATOM 1218 C C . GLY A 1 159 ? 17.391 -9.32 -0.629 1 93.5 159 GLY A C 1
ATOM 1219 O O . GLY A 1 159 ? 17.438 -8.188 -0.141 1 93.5 159 GLY A O 1
ATOM 1220 N N . THR A 1 160 ? 18.406 -9.977 -1.008 1 91 160 THR A N 1
ATOM 1221 C CA . THR A 1 160 ? 19.766 -9.469 -0.796 1 91 160 THR A CA 1
ATOM 1222 C C . THR A 1 160 ? 20.094 -8.383 -1.817 1 91 160 THR A C 1
ATOM 1224 O O . THR A 1 160 ? 20.844 -7.453 -1.517 1 91 160 THR A O 1
ATOM 1227 N N . ASP A 1 161 ? 19.578 -8.578 -2.984 1 92.62 161 ASP A N 1
ATOM 1228 C CA . ASP A 1 161 ? 19.797 -7.582 -4.031 1 92.62 161 ASP A CA 1
ATOM 1229 C C . ASP A 1 161 ? 19.141 -6.254 -3.684 1 92.62 161 ASP A C 1
ATOM 1231 O O . ASP A 1 161 ? 18 -6.227 -3.213 1 92.62 161 ASP A O 1
ATOM 1235 N N . ARG A 1 162 ? 19.859 -5.121 -3.891 1 91.25 162 ARG A N 1
ATOM 1236 C CA . ARG A 1 162 ? 19.328 -3.795 -3.582 1 91.25 162 ARG A CA 1
ATOM 1237 C C . ARG A 1 162 ? 18.062 -3.51 -4.375 1 91.25 162 ARG A C 1
ATOM 1239 O O . ARG A 1 162 ? 17.203 -2.75 -3.928 1 91.25 162 ARG A O 1
ATOM 1246 N N . ARG A 1 163 ? 17.953 -4.172 -5.523 1 94.56 163 ARG A N 1
ATOM 1247 C CA . ARG A 1 163 ? 16.797 -3.939 -6.383 1 94.56 163 ARG A CA 1
ATOM 1248 C C . ARG A 1 163 ? 15.562 -4.656 -5.848 1 94.56 163 ARG A C 1
ATOM 1250 O O . ARG A 1 163 ? 14.453 -4.465 -6.355 1 94.56 163 ARG A O 1
ATOM 1257 N N . ALA A 1 164 ? 15.703 -5.469 -4.777 1 96.75 164 ALA A N 1
ATOM 1258 C CA . ALA A 1 164 ? 14.57 -6.145 -4.152 1 96.75 164 ALA A CA 1
ATOM 1259 C C . ALA A 1 164 ? 13.586 -5.133 -3.568 1 96.75 164 ALA A C 1
ATOM 1261 O O . ALA A 1 164 ? 12.367 -5.289 -3.709 1 96.75 164 ALA A O 1
ATOM 1262 N N . LEU A 1 165 ? 14.109 -4.141 -2.961 1 95.69 165 LEU A N 1
ATOM 1263 C CA . LEU A 1 165 ? 13.25 -3.121 -2.365 1 95.69 165 LEU A CA 1
ATOM 1264 C C . LEU A 1 165 ? 12.461 -2.379 -3.438 1 95.69 165 LEU A C 1
ATOM 1266 O O . LEU A 1 165 ? 11.266 -2.137 -3.277 1 95.69 165 LEU A O 1
ATOM 1270 N N . THR A 1 166 ? 13.102 -1.977 -4.523 1 95.75 166 THR A N 1
ATOM 1271 C CA . THR A 1 166 ? 12.414 -1.28 -5.605 1 95.75 166 THR A CA 1
ATOM 1272 C C . THR A 1 166 ? 11.352 -2.176 -6.238 1 95.75 166 THR A C 1
ATOM 1274 O O . THR A 1 166 ? 10.266 -1.707 -6.586 1 95.75 166 THR A O 1
ATOM 1277 N N . ALA A 1 167 ? 11.672 -3.473 -6.391 1 97.25 167 ALA A N 1
ATOM 1278 C CA . ALA A 1 167 ? 10.703 -4.426 -6.926 1 97.25 167 ALA A CA 1
ATOM 1279 C C . ALA A 1 167 ? 9.492 -4.551 -6.004 1 97.25 167 ALA A C 1
ATOM 1281 O O . ALA A 1 167 ? 8.352 -4.566 -6.465 1 97.25 167 ALA A O 1
ATOM 1282 N N . ALA A 1 168 ? 9.805 -4.664 -4.695 1 97.31 168 ALA A N 1
ATOM 1283 C CA . ALA A 1 168 ? 8.734 -4.746 -3.707 1 97.31 168 ALA A CA 1
ATOM 1284 C C . ALA A 1 168 ? 7.863 -3.494 -3.732 1 97.31 168 ALA A C 1
ATOM 1286 O O . ALA A 1 168 ? 6.637 -3.58 -3.635 1 97.31 168 ALA A O 1
ATOM 1287 N N . PHE A 1 169 ? 8.453 -2.326 -3.846 1 95.38 169 PHE A N 1
ATOM 1288 C CA . PHE A 1 169 ? 7.742 -1.053 -3.883 1 95.38 169 PHE A CA 1
ATOM 1289 C C . PHE A 1 169 ? 6.832 -0.977 -5.105 1 95.38 169 PHE A C 1
ATOM 1291 O O . PHE A 1 169 ? 5.668 -0.583 -4.996 1 95.38 169 PHE A O 1
ATOM 1298 N N . ARG A 1 170 ? 7.344 -1.359 -6.262 1 95.06 170 ARG A N 1
ATOM 1299 C CA . ARG A 1 170 ? 6.551 -1.354 -7.484 1 95.06 170 ARG A CA 1
ATOM 1300 C C . ARG A 1 170 ? 5.367 -2.311 -7.375 1 95.06 170 ARG A C 1
ATOM 1302 O O . ARG A 1 170 ? 4.254 -1.979 -7.789 1 95.06 170 ARG A O 1
ATOM 1309 N N . TYR A 1 171 ? 5.648 -3.475 -6.867 1 95.75 171 TYR A N 1
ATOM 1310 C CA . TYR A 1 171 ? 4.574 -4.441 -6.66 1 95.75 171 TYR A CA 1
ATOM 1311 C C . TYR A 1 171 ? 3.527 -3.895 -5.699 1 95.75 171 TYR A C 1
ATOM 1313 O O . TYR A 1 171 ? 2.326 -4.066 -5.914 1 95.75 171 TYR A O 1
ATOM 1321 N N . LEU A 1 172 ? 3.986 -3.238 -4.672 1 95.38 172 LEU A N 1
ATOM 1322 C CA . LEU A 1 172 ? 3.078 -2.689 -3.672 1 95.38 172 LEU A CA 1
AT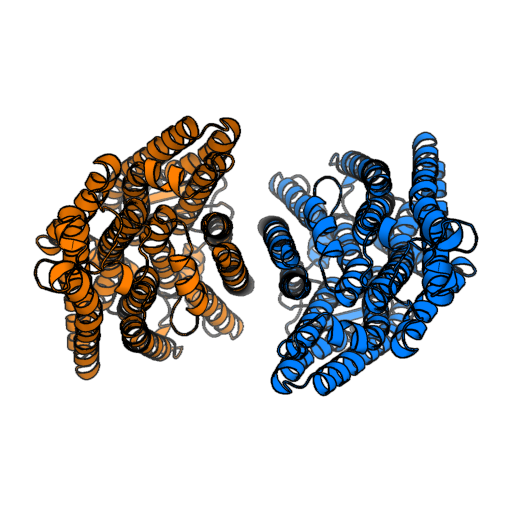OM 1323 C C . LEU A 1 172 ? 2.176 -1.622 -4.285 1 95.38 172 LEU A C 1
ATOM 1325 O O . LEU A 1 172 ? 0.973 -1.594 -4.016 1 95.38 172 LEU A O 1
ATOM 1329 N N . ILE A 1 173 ? 2.686 -0.73 -5.098 1 94.25 173 ILE A N 1
ATOM 1330 C CA . ILE A 1 173 ? 1.897 0.304 -5.758 1 94.25 173 ILE A CA 1
ATOM 1331 C C . ILE A 1 173 ? 0.856 -0.343 -6.668 1 94.25 173 ILE A C 1
ATOM 1333 O O . ILE A 1 173 ? -0.335 -0.037 -6.574 1 94.25 173 ILE A O 1
ATOM 1337 N N . MET A 1 174 ? 1.281 -1.292 -7.457 1 94.38 174 MET A N 1
ATOM 1338 C CA . MET A 1 174 ? 0.379 -1.946 -8.398 1 94.38 174 MET A CA 1
ATOM 1339 C C . MET A 1 174 ? -0.648 -2.803 -7.668 1 94.38 174 MET A C 1
ATOM 1341 O O . MET A 1 174 ? -1.82 -2.832 -8.047 1 94.38 174 MET A O 1
ATOM 1345 N N . GLY A 1 175 ? -0.123 -3.516 -6.645 1 94.31 175 GLY A N 1
ATOM 1346 C CA . GLY A 1 175 ? -1.021 -4.34 -5.855 1 94.31 175 GLY A CA 1
ATOM 1347 C C . GLY A 1 175 ? -2.09 -3.541 -5.137 1 94.31 175 GLY A C 1
ATOM 1348 O O . GLY A 1 175 ? -3.236 -3.977 -5.035 1 94.31 175 GLY A O 1
ATOM 1349 N N . THR A 1 176 ? -1.684 -2.395 -4.621 1 93.69 176 THR A N 1
ATOM 1350 C CA . THR A 1 176 ? -2.646 -1.53 -3.945 1 93.69 176 THR A CA 1
ATOM 1351 C C . THR A 1 176 ? -3.662 -0.972 -4.938 1 93.69 176 THR A C 1
ATOM 1353 O O . THR A 1 176 ? -4.844 -0.846 -4.617 1 93.69 176 THR A O 1
ATOM 1356 N N . LEU A 1 177 ? -3.238 -0.62 -6.105 1 94.44 177 LEU A N 1
ATOM 1357 C CA . LEU A 1 177 ? -4.164 -0.198 -7.152 1 94.44 177 LEU A CA 1
ATOM 1358 C C . LEU A 1 177 ? -5.164 -1.303 -7.469 1 94.44 177 LEU A C 1
ATOM 1360 O O . LEU A 1 177 ? -6.367 -1.045 -7.578 1 94.44 177 LEU A O 1
ATOM 1364 N N . GLY A 1 178 ? -4.664 -2.518 -7.637 1 96 178 GLY A N 1
ATOM 1365 C CA . GLY A 1 178 ? -5.547 -3.646 -7.887 1 96 178 GLY A CA 1
ATOM 1366 C C . GLY A 1 178 ? -6.551 -3.875 -6.777 1 96 178 GLY A C 1
ATOM 1367 O O . GLY A 1 178 ? -7.734 -4.109 -7.039 1 96 178 GLY A O 1
ATOM 1368 N N . ALA A 1 179 ? -6.074 -3.779 -5.547 1 95.5 179 ALA A N 1
ATOM 1369 C CA . ALA A 1 179 ? -6.949 -3.979 -4.395 1 95.5 179 ALA A CA 1
ATOM 1370 C C . ALA A 1 179 ? -8.008 -2.883 -4.312 1 95.5 179 ALA A C 1
ATOM 1372 O O . ALA A 1 179 ? -9.156 -3.145 -3.941 1 95.5 179 ALA A O 1
ATOM 1373 N N . THR A 1 180 ? -7.57 -1.696 -4.645 1 93.81 180 THR A N 1
ATOM 1374 C CA . THR A 1 180 ? -8.508 -0.58 -4.633 1 93.81 180 THR A CA 1
ATOM 1375 C C . THR A 1 180 ? -9.586 -0.771 -5.695 1 93.81 180 THR A C 1
ATOM 1377 O O . THR A 1 180 ? -10.773 -0.538 -5.438 1 93.81 180 THR A O 1
ATOM 1380 N N . PHE A 1 181 ? -9.188 -1.202 -6.855 1 96.31 181 PHE A N 1
ATOM 1381 C CA . PHE A 1 181 ? -10.164 -1.477 -7.902 1 96.31 181 PHE A CA 1
ATOM 1382 C C . PHE A 1 181 ? -11.133 -2.574 -7.469 1 96.31 181 PHE A C 1
ATOM 1384 O O . PHE A 1 181 ? -12.344 -2.459 -7.676 1 96.31 181 PHE A O 1
ATOM 1391 N N . TYR A 1 182 ? -10.617 -3.572 -6.844 1 97.19 182 TYR A N 1
ATOM 1392 C CA . TYR A 1 182 ? -11.461 -4.656 -6.359 1 97.19 182 TYR A CA 1
ATOM 1393 C C . TYR A 1 182 ? -12.5 -4.141 -5.367 1 97.19 182 TYR A C 1
ATOM 1395 O O . TYR A 1 182 ? -13.688 -4.43 -5.5 1 97.19 182 TYR A O 1
ATOM 1403 N N . ILE A 1 183 ? -12.055 -3.359 -4.391 1 94.81 183 ILE A N 1
ATOM 1404 C CA . ILE A 1 183 ? -12.969 -2.945 -3.334 1 94.81 183 ILE A CA 1
ATOM 1405 C C . ILE A 1 183 ? -13.969 -1.936 -3.883 1 94.81 183 ILE A C 1
ATOM 1407 O O . ILE A 1 183 ? -15.117 -1.881 -3.432 1 94.81 183 ILE A O 1
ATOM 1411 N N . ILE A 1 184 ? -13.562 -1.112 -4.863 1 92.75 184 ILE A N 1
ATOM 1412 C CA . ILE A 1 184 ? -14.516 -0.224 -5.523 1 92.75 184 ILE A CA 1
ATOM 1413 C C . ILE A 1 184 ? -15.602 -1.049 -6.203 1 92.75 184 ILE A C 1
ATOM 1415 O O . ILE A 1 184 ? -16.797 -0.74 -6.078 1 92.75 184 ILE A O 1
ATOM 1419 N N . GLY A 1 185 ? -15.219 -2.129 -6.934 1 94.94 185 GLY A N 1
ATOM 1420 C CA . GLY A 1 185 ? -16.188 -3.023 -7.535 1 94.94 185 GLY A CA 1
ATOM 1421 C C . GLY A 1 185 ? -17.141 -3.637 -6.523 1 94.94 185 GLY A C 1
ATOM 1422 O O . GLY A 1 185 ? -18.359 -3.682 -6.75 1 94.94 185 GLY A O 1
ATOM 1423 N N . VAL A 1 186 ? -16.609 -4.035 -5.418 1 94 186 VAL A N 1
ATOM 1424 C CA . VAL A 1 186 ? -17.406 -4.625 -4.348 1 94 186 VAL A CA 1
ATOM 1425 C C . VAL A 1 186 ? -18.375 -3.58 -3.783 1 94 186 VAL A C 1
ATOM 1427 O O . VAL A 1 186 ? -19.531 -3.883 -3.506 1 94 186 VAL A O 1
ATOM 1430 N N . GLY A 1 187 ? -17.875 -2.402 -3.629 1 89.12 187 GLY A N 1
ATOM 1431 C CA . GLY A 1 187 ? -18.734 -1.325 -3.146 1 89.12 187 GLY A CA 1
ATOM 1432 C C . GLY A 1 187 ? -19.891 -1.023 -4.07 1 89.12 187 GLY A C 1
ATOM 1433 O O . GLY A 1 187 ? -21.016 -0.807 -3.613 1 89.12 187 GLY A O 1
ATOM 1434 N N . LEU A 1 188 ? -19.641 -1.032 -5.344 1 88.88 188 LEU A N 1
ATOM 1435 C CA . LEU A 1 188 ? -20.688 -0.781 -6.324 1 88.88 188 LEU A CA 1
ATOM 1436 C C . LEU A 1 188 ? -21.734 -1.897 -6.305 1 88.88 188 LEU A C 1
ATOM 1438 O O . LEU A 1 188 ? -22.938 -1.637 -6.422 1 88.88 188 LEU A O 1
ATOM 1442 N N . LEU A 1 189 ? -21.281 -3.113 -6.156 1 89.88 189 LEU A N 1
ATOM 1443 C CA . LEU A 1 189 ? -22.203 -4.234 -6.051 1 89.88 189 LEU A CA 1
ATOM 1444 C C . LEU A 1 189 ? -23.078 -4.109 -4.809 1 89.88 189 LEU A C 1
ATOM 1446 O O . LEU A 1 189 ? -24.281 -4.379 -4.855 1 89.88 189 LEU A O 1
ATOM 1450 N N . TYR A 1 190 ? -22.438 -3.848 -3.822 1 86.06 190 TYR A N 1
ATOM 1451 C CA . TYR A 1 190 ? -23.172 -3.697 -2.572 1 86.06 190 TYR A CA 1
ATOM 1452 C C . TYR A 1 190 ? -24.234 -2.598 -2.688 1 86.06 190 TYR A C 1
ATOM 1454 O O . TYR A 1 190 ? -25.328 -2.727 -2.156 1 86.06 190 TYR A O 1
ATOM 1462 N N . GLN A 1 191 ? -23.922 -1.518 -3.334 1 81.69 191 GLN A N 1
ATOM 1463 C CA . GLN A 1 191 ? -24.844 -0.401 -3.521 1 81.69 191 GLN A CA 1
ATOM 1464 C C . GLN A 1 191 ? -26.094 -0.838 -4.281 1 81.69 191 GLN A C 1
ATOM 1466 O O . GLN A 1 191 ? -27.188 -0.341 -4.02 1 81.69 191 GLN A O 1
ATOM 1471 N N . THR A 1 192 ? -25.969 -1.757 -5.156 1 84.94 192 THR A N 1
ATOM 1472 C CA . THR A 1 192 ? -27.062 -2.17 -6.023 1 84.94 192 THR A CA 1
ATOM 1473 C C . THR A 1 192 ? -27.812 -3.346 -5.414 1 84.94 192 THR A C 1
ATOM 1475 O O . THR A 1 192 ? -29.016 -3.508 -5.652 1 84.94 192 THR A O 1
ATOM 1478 N N . THR A 1 193 ? -27.109 -4.141 -4.617 1 86.69 193 THR A N 1
ATOM 1479 C CA . THR A 1 193 ? -27.734 -5.395 -4.199 1 86.69 193 THR A CA 1
ATOM 1480 C C . THR A 1 193 ? -28 -5.387 -2.695 1 86.69 193 THR A C 1
ATOM 1482 O O . THR A 1 193 ? -28.828 -6.152 -2.203 1 86.69 193 THR A O 1
ATOM 1485 N N . GLY A 1 194 ? -27.188 -4.688 -1.955 1 80.5 194 GLY A N 1
ATOM 1486 C CA . GLY A 1 194 ? -27.359 -4.586 -0.514 1 80.5 194 GLY A CA 1
ATOM 1487 C C . GLY A 1 194 ? -26.719 -5.734 0.244 1 80.5 194 GLY A C 1
ATOM 1488 O O . GLY A 1 194 ? -26.891 -5.848 1.46 1 80.5 194 GLY A O 1
ATOM 1489 N N . THR A 1 195 ? -26.047 -6.617 -0.485 1 84.88 195 THR A N 1
ATOM 1490 C CA . THR A 1 195 ? -25.438 -7.746 0.202 1 84.88 195 THR A CA 1
ATOM 1491 C C . THR A 1 195 ? -24 -7.953 -0.278 1 84.88 195 THR A C 1
ATOM 1493 O O . THR A 1 195 ? -23.625 -7.496 -1.361 1 84.88 195 THR A O 1
ATOM 1496 N N . LEU A 1 196 ? -23.219 -8.492 0.644 1 87.94 196 LEU A N 1
ATOM 1497 C CA . LEU A 1 196 ? -21.828 -8.789 0.319 1 87.94 196 LEU A CA 1
ATOM 1498 C C . LEU A 1 196 ? -21.578 -10.297 0.344 1 87.94 196 LEU A C 1
ATOM 1500 O O . LEU A 1 196 ? -20.469 -10.75 0.057 1 87.94 196 LEU A O 1
ATOM 1504 N N . ASN A 1 197 ? -22.578 -11.047 0.696 1 87.19 197 ASN A N 1
ATOM 1505 C CA . ASN A 1 197 ? -22.484 -12.5 0.636 1 87.19 197 ASN A CA 1
ATOM 1506 C C . ASN A 1 197 ? -22.484 -13 -0.805 1 87.19 197 ASN A C 1
ATOM 1508 O O . ASN A 1 197 ? -23.406 -12.703 -1.572 1 87.19 197 ASN A O 1
ATOM 1512 N N . ILE A 1 198 ? -21.562 -13.773 -1.121 1 89.12 198 ILE A N 1
ATOM 1513 C CA . ILE A 1 198 ? -21.328 -14.164 -2.508 1 89.12 198 ILE A CA 1
ATOM 1514 C C . ILE A 1 198 ? -22.5 -15.016 -3 1 89.12 198 ILE A C 1
ATOM 1516 O O . ILE A 1 198 ? -22.953 -14.867 -4.141 1 89.12 198 ILE A O 1
ATOM 1520 N N . ALA A 1 199 ? -23.031 -15.852 -2.16 1 85.06 199 ALA A N 1
ATOM 1521 C CA . ALA A 1 199 ? -24.172 -16.688 -2.531 1 85.06 199 ALA A CA 1
ATOM 1522 C C . ALA A 1 199 ? -25.406 -15.828 -2.803 1 85.06 199 ALA A C 1
ATOM 1524 O O . ALA A 1 199 ? -26.156 -16.094 -3.738 1 85.06 199 ALA A O 1
ATOM 1525 N N . ASP A 1 200 ? -25.625 -14.805 -1.975 1 86.81 200 ASP A N 1
ATOM 1526 C CA . ASP A 1 200 ? -26.734 -13.891 -2.166 1 86.81 200 ASP A CA 1
ATOM 1527 C C . ASP A 1 200 ? -26.562 -13.07 -3.439 1 86.81 200 ASP A C 1
ATOM 1529 O O . ASP A 1 200 ? -27.531 -12.828 -4.168 1 86.81 200 ASP A O 1
ATOM 1533 N N . LEU A 1 201 ? -25.375 -12.656 -3.611 1 88.56 201 LEU A N 1
ATOM 1534 C CA . LEU A 1 201 ? -25.078 -11.883 -4.812 1 88.56 201 LEU A CA 1
ATOM 1535 C C . LEU A 1 201 ? -25.406 -12.68 -6.07 1 88.56 201 LEU A C 1
ATOM 1537 O O . LEU A 1 201 ? -25.969 -12.148 -7.023 1 88.56 201 LEU A O 1
ATOM 1541 N N . LYS A 1 202 ? -25.078 -13.938 -6.062 1 88.06 202 LYS A N 1
ATOM 1542 C CA . LYS A 1 202 ? -25.359 -14.828 -7.188 1 88.06 202 LYS A CA 1
ATOM 1543 C C . LYS A 1 202 ? -26.859 -14.867 -7.5 1 88.06 202 LYS A C 1
ATOM 1545 O O . LYS A 1 202 ? -27.25 -14.82 -8.664 1 88.06 202 LYS A O 1
ATOM 1550 N N . THR A 1 203 ? -27.672 -14.844 -6.496 1 87.31 203 THR A N 1
ATOM 1551 C CA . THR A 1 203 ? -29.125 -14.969 -6.645 1 87.31 203 THR A CA 1
ATOM 1552 C C . THR A 1 203 ? -29.734 -13.656 -7.121 1 87.31 203 THR A C 1
ATOM 1554 O O . THR A 1 203 ? -30.703 -13.664 -7.887 1 87.31 203 THR A O 1
ATOM 1557 N N . ILE A 1 204 ? -29.156 -12.562 -6.758 1 89.94 204 ILE A N 1
ATOM 1558 C CA . ILE A 1 204 ? -29.75 -11.258 -7.008 1 89.94 204 ILE A CA 1
ATOM 1559 C C . ILE A 1 204 ? -29.234 -10.703 -8.336 1 89.94 204 ILE A C 1
ATOM 1561 O O . ILE A 1 204 ? -29.891 -9.859 -8.961 1 89.94 204 ILE A O 1
ATOM 1565 N N . MET A 1 205 ? -28.219 -11.172 -8.828 1 89.31 205 MET A N 1
ATOM 1566 C CA . MET A 1 205 ? -27.453 -10.586 -9.93 1 89.31 205 MET A CA 1
ATOM 1567 C C . MET A 1 205 ? -28.312 -10.523 -11.195 1 89.31 205 MET A C 1
ATOM 1569 O O . MET A 1 205 ? -28.312 -9.5 -11.891 1 89.31 205 MET A O 1
ATOM 1573 N N . PRO A 1 206 ? -29.125 -11.57 -11.5 1 87.88 206 PRO A N 1
ATOM 1574 C CA . PRO A 1 206 ? -29.922 -11.516 -12.727 1 87.88 206 PRO A CA 1
ATOM 1575 C C . PRO A 1 206 ? -30.891 -10.336 -12.75 1 87.88 206 PRO A C 1
ATOM 1577 O O . PRO A 1 206 ? -31.172 -9.781 -13.812 1 87.88 206 PRO A O 1
ATOM 1580 N N . ALA A 1 207 ? -31.281 -9.922 -11.68 1 87.88 207 ALA A N 1
ATOM 1581 C CA . ALA A 1 207 ? -32.25 -8.852 -11.586 1 87.88 207 ALA A CA 1
ATOM 1582 C C . ALA A 1 207 ? -31.609 -7.484 -11.773 1 87.88 207 ALA A C 1
ATOM 1584 O O . ALA A 1 207 ? -32.281 -6.512 -12.141 1 87.88 207 ALA A O 1
ATOM 1585 N N . VAL A 1 208 ? -30.312 -7.387 -11.633 1 87.5 208 VAL A N 1
ATOM 1586 C CA . VAL A 1 208 ? -29.703 -6.062 -11.602 1 87.5 208 VAL A CA 1
ATOM 1587 C C . VAL A 1 208 ? -28.578 -5.984 -12.648 1 87.5 208 VAL A C 1
ATOM 1589 O O . VAL A 1 208 ? -27.922 -4.957 -12.781 1 87.5 208 VAL A O 1
ATOM 1592 N N . ILE A 1 209 ? -28.391 -6.945 -13.43 1 85.62 209 ILE A N 1
ATOM 1593 C CA . ILE A 1 209 ? -27.25 -7.078 -14.328 1 85.62 209 ILE A CA 1
ATOM 1594 C C . ILE A 1 209 ? -27.297 -5.973 -15.383 1 85.62 209 ILE A C 1
ATOM 1596 O O . ILE A 1 209 ? -26.25 -5.543 -15.883 1 85.62 209 ILE A O 1
ATOM 1600 N N . ASP A 1 210 ? -28.406 -5.43 -15.664 1 84.75 210 ASP A N 1
ATOM 1601 C CA . ASP A 1 210 ? -28.547 -4.492 -16.781 1 84.75 210 ASP A CA 1
ATOM 1602 C C . ASP A 1 210 ? -28.25 -3.062 -16.328 1 84.75 210 ASP A C 1
ATOM 1604 O O . ASP A 1 210 ? -28.219 -2.146 -17.156 1 84.75 210 ASP A O 1
ATOM 1608 N N . THR A 1 211 ? -27.906 -2.861 -15.195 1 86.25 211 THR A N 1
ATOM 1609 C CA . THR A 1 211 ? -27.625 -1.514 -14.711 1 86.25 211 THR A CA 1
ATOM 1610 C C . THR A 1 211 ? -26.172 -1.119 -15.016 1 86.25 211 THR A C 1
ATOM 1612 O O . THR A 1 211 ? -25.281 -1.969 -15.016 1 86.25 211 THR A O 1
ATOM 1615 N N . ARG A 1 212 ? -25.953 0.117 -15.242 1 87.12 212 ARG A N 1
ATOM 1616 C CA . ARG A 1 212 ? -24.609 0.651 -15.516 1 87.12 212 ARG A CA 1
ATOM 1617 C C . ARG A 1 212 ? -23.688 0.462 -14.312 1 87.12 212 ARG A C 1
ATOM 1619 O O . ARG A 1 212 ? -22.484 0.248 -14.477 1 87.12 212 ARG A O 1
ATOM 1626 N N . THR A 1 213 ? -24.25 0.504 -13.148 1 88 213 THR A N 1
ATOM 1627 C CA . THR A 1 213 ? -23.469 0.363 -11.922 1 88 213 THR A CA 1
ATOM 1628 C C . THR A 1 213 ? -22.859 -1.03 -11.828 1 88 213 THR A C 1
ATOM 1630 O O . THR A 1 213 ? -21.688 -1.174 -11.461 1 88 213 THR A O 1
ATOM 1633 N N . VAL A 1 214 ? -23.656 -1.979 -12.203 1 89.69 214 VAL A N 1
ATOM 1634 C CA . VAL A 1 214 ? -23.156 -3.354 -12.133 1 89.69 214 VAL A CA 1
ATOM 1635 C C . VAL A 1 214 ? -22.125 -3.59 -13.227 1 89.69 214 VAL A C 1
ATOM 1637 O O . VAL A 1 214 ? -21.141 -4.312 -13.023 1 89.69 214 VAL A O 1
ATOM 1640 N N . HIS A 1 215 ? -22.312 -2.957 -14.375 1 89.5 215 HIS A N 1
ATOM 1641 C CA . HIS A 1 215 ? -21.312 -3.051 -15.43 1 89.5 215 HIS A CA 1
ATOM 1642 C C . HIS A 1 215 ? -19.984 -2.455 -14.984 1 89.5 215 HIS A C 1
ATOM 1644 O O . HIS A 1 215 ? -18.922 -3.031 -15.234 1 89.5 215 HIS A O 1
ATOM 1650 N N . ALA A 1 216 ? -20.062 -1.347 -14.336 1 91.5 216 ALA A N 1
ATOM 1651 C CA . ALA A 1 216 ? -18.859 -0.714 -13.797 1 91.5 216 ALA A CA 1
ATOM 1652 C C . ALA A 1 216 ? -18.203 -1.595 -12.742 1 91.5 216 ALA A C 1
ATOM 1654 O O . ALA A 1 216 ? -16.969 -1.698 -12.695 1 91.5 216 ALA A O 1
ATOM 1655 N N . ALA A 1 217 ? -19.016 -2.191 -11.922 1 93.62 217 ALA A N 1
ATOM 1656 C CA . ALA A 1 217 ? -18.484 -3.084 -10.898 1 93.62 217 ALA A CA 1
ATOM 1657 C C . ALA A 1 217 ? -17.703 -4.238 -11.516 1 93.62 217 ALA A C 1
ATOM 1659 O O . ALA A 1 217 ? -16.594 -4.555 -11.07 1 93.62 217 ALA A O 1
ATOM 1660 N N . LEU A 1 218 ? -18.281 -4.812 -12.531 1 93.31 218 LEU A N 1
ATOM 1661 C CA . LEU A 1 218 ? -17.641 -5.922 -13.219 1 93.31 218 LEU A CA 1
ATOM 1662 C C . LEU A 1 218 ? -16.297 -5.484 -13.805 1 93.31 218 LEU A C 1
ATOM 1664 O O . LEU A 1 218 ? -15.305 -6.215 -13.711 1 93.31 218 LEU A O 1
ATOM 1668 N N . ALA A 1 219 ? -16.312 -4.359 -14.375 1 94.12 219 ALA A N 1
ATOM 1669 C CA . ALA A 1 219 ? -15.078 -3.832 -14.961 1 94.12 219 ALA A CA 1
ATOM 1670 C C . ALA A 1 219 ? -14.008 -3.623 -13.891 1 94.12 219 ALA A C 1
ATOM 1672 O O . ALA A 1 219 ? -12.859 -4.043 -14.062 1 94.12 219 ALA A O 1
ATOM 1673 N N . PHE A 1 220 ?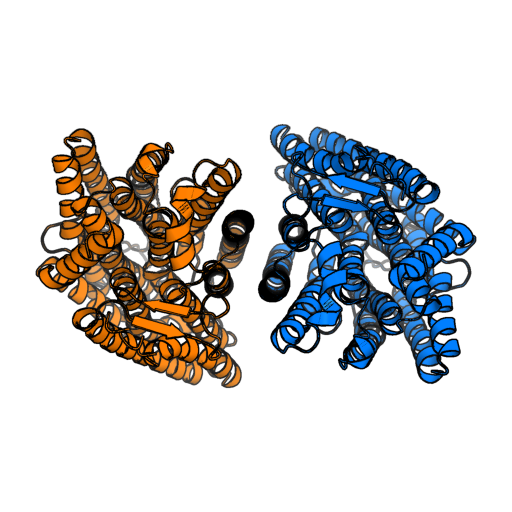 -14.32 -3 -12.789 1 95.56 220 PHE A N 1
ATOM 1674 C CA . PHE A 1 220 ? -13.375 -2.738 -11.711 1 95.56 220 PHE A CA 1
ATOM 1675 C C . PHE A 1 220 ? -12.867 -4.043 -11.102 1 95.56 220 PHE A C 1
ATOM 1677 O O . PHE A 1 220 ? -11.664 -4.188 -10.844 1 95.56 220 PHE A O 1
ATOM 1684 N N . LEU A 1 221 ? -13.789 -4.965 -10.883 1 96.81 221 LEU A N 1
ATOM 1685 C CA . LEU A 1 221 ? -13.406 -6.25 -10.312 1 96.81 221 LEU A CA 1
ATOM 1686 C C . LEU A 1 221 ? -12.445 -6.992 -11.242 1 96.81 221 LEU A C 1
ATOM 1688 O O . LEU A 1 221 ? -11.414 -7.5 -10.797 1 96.81 221 LEU A O 1
ATOM 1692 N N . THR A 1 222 ? -12.758 -7.012 -12.531 1 95.88 222 THR A N 1
ATOM 1693 C CA . THR A 1 222 ? -11.969 -7.773 -13.492 1 95.88 222 THR A CA 1
ATOM 1694 C C . THR A 1 222 ? -10.586 -7.152 -13.672 1 95.88 222 THR A C 1
ATOM 1696 O O . THR A 1 222 ? -9.578 -7.855 -13.688 1 95.88 222 THR A O 1
ATOM 1699 N N . VAL A 1 223 ? -10.547 -5.867 -13.75 1 96.31 223 VAL A N 1
ATOM 1700 C CA . VAL A 1 223 ? -9.258 -5.191 -13.906 1 96.31 223 VAL A CA 1
ATOM 1701 C C . VAL A 1 223 ? -8.43 -5.352 -12.633 1 96.31 223 VAL A C 1
ATOM 1703 O O . VAL A 1 223 ? -7.23 -5.625 -12.703 1 96.31 223 VAL A O 1
ATOM 1706 N N . GLY A 1 224 ? -9.055 -5.152 -11.523 1 97.44 224 GLY A N 1
ATOM 1707 C CA . GLY A 1 224 ? -8.359 -5.305 -10.258 1 97.44 224 GLY A CA 1
ATOM 1708 C C . GLY A 1 224 ? -7.73 -6.672 -10.086 1 97.44 224 GLY A C 1
ATOM 1709 O O . GLY A 1 224 ? -6.547 -6.781 -9.75 1 97.44 224 GLY A O 1
ATOM 1710 N N . ILE A 1 225 ? -8.453 -7.676 -10.359 1 97.19 225 ILE A N 1
ATOM 1711 C CA . ILE A 1 225 ? -7.961 -9.031 -10.148 1 97.19 225 ILE A CA 1
ATOM 1712 C C . ILE A 1 225 ? -6.957 -9.391 -11.234 1 97.19 225 ILE A C 1
ATOM 1714 O O . ILE A 1 225 ? -6.008 -10.141 -10.992 1 97.19 225 ILE A O 1
ATOM 1718 N N . SER A 1 226 ? -7.141 -8.844 -12.469 1 97.44 226 SER A N 1
ATOM 1719 C CA . SER A 1 226 ? -6.168 -9.086 -13.531 1 97.44 226 SER A CA 1
ATOM 1720 C C . SER A 1 226 ? -4.801 -8.516 -13.172 1 97.44 226 SER A C 1
ATOM 1722 O O . SER A 1 226 ? -3.77 -9.078 -13.547 1 97.44 226 SER A O 1
ATOM 1724 N N . LEU A 1 227 ? -4.859 -7.438 -12.461 1 96.44 227 LEU A N 1
ATOM 1725 C CA . LEU A 1 227 ? -3.613 -6.863 -11.969 1 96.44 227 LEU A CA 1
ATOM 1726 C C . LEU A 1 227 ? -2.943 -7.793 -10.969 1 96.44 227 LEU A C 1
ATOM 1728 O O . LEU A 1 227 ? -1.73 -8.008 -11.023 1 96.44 227 LEU A O 1
ATOM 1732 N N . LYS A 1 228 ? -3.711 -8.344 -10.102 1 95.31 228 LYS A N 1
ATOM 1733 C CA . LYS A 1 228 ? -3.189 -9.25 -9.078 1 95.31 228 LYS A CA 1
ATOM 1734 C C . LYS A 1 228 ? -2.734 -10.57 -9.695 1 95.31 228 LYS A C 1
ATOM 1736 O O . LYS A 1 228 ? -1.786 -11.188 -9.211 1 95.31 228 LYS A O 1
ATOM 1741 N N . LEU A 1 229 ? -3.342 -10.93 -10.773 1 96.62 229 LEU A N 1
ATOM 1742 C CA . LEU A 1 229 ? -3.072 -12.164 -11.5 1 96.62 229 LEU A CA 1
ATOM 1743 C C . LEU A 1 229 ? -1.863 -12.008 -12.414 1 96.62 229 LEU A C 1
ATOM 1745 O O . LEU A 1 229 ? -1.307 -13 -12.883 1 96.62 229 LEU A O 1
ATOM 1749 N N . ALA A 1 230 ? -1.436 -10.82 -12.578 1 96.81 230 ALA A N 1
ATOM 1750 C CA . ALA A 1 230 ? -0.363 -10.508 -13.516 1 96.81 230 ALA A CA 1
ATOM 1751 C C . ALA A 1 230 ? -0.735 -10.922 -14.938 1 96.81 230 ALA A C 1
ATOM 1753 O O . ALA A 1 230 ? 0.096 -11.469 -15.672 1 96.81 230 ALA A O 1
ATOM 1754 N N . LEU A 1 231 ? -1.967 -10.734 -15.242 1 97.06 231 LEU A N 1
ATOM 1755 C CA . LEU A 1 231 ? -2.398 -10.992 -16.609 1 97.06 231 LEU A CA 1
ATOM 1756 C C . LEU A 1 231 ? -1.877 -9.914 -17.562 1 97.06 231 LEU A C 1
ATOM 1758 O O . LEU A 1 231 ? -1.906 -8.727 -17.234 1 97.06 231 LEU A O 1
ATOM 1762 N N . PHE A 1 232 ? -1.364 -10.344 -18.672 1 94.75 232 PHE A N 1
ATOM 1763 C CA . PHE A 1 232 ? -0.926 -9.383 -19.672 1 94.75 232 PHE A CA 1
ATOM 1764 C C . PHE A 1 232 ? -2.07 -8.469 -20.078 1 94.75 232 PHE A C 1
ATOM 1766 O O . PHE A 1 232 ? -3.174 -8.93 -20.375 1 94.75 232 PHE A O 1
ATOM 1773 N N . PRO A 1 233 ? -1.849 -7.145 -20.031 1 94.56 233 PRO A N 1
ATOM 1774 C CA . PRO A 1 233 ? -0.605 -6.371 -19.938 1 94.56 233 PRO A CA 1
ATOM 1775 C C . PRO A 1 233 ? -0.349 -5.816 -18.547 1 94.56 233 PRO A C 1
ATOM 1777 O O . PRO A 1 233 ? 0.545 -4.984 -18.359 1 94.56 233 PRO A O 1
ATOM 1780 N N . LEU A 1 234 ? -1.049 -6.273 -17.609 1 94 234 LEU A N 1
ATOM 1781 C CA . LEU A 1 234 ? -0.943 -5.766 -16.25 1 94 234 LEU A CA 1
ATOM 1782 C C . LEU A 1 234 ? 0.038 -6.602 -15.43 1 94 234 LEU A C 1
ATOM 1784 O O . LEU A 1 234 ? -0.127 -6.754 -14.211 1 94 234 LEU A O 1
ATOM 1788 N N . HIS A 1 235 ? 1.085 -7.125 -16.078 1 93.56 235 HIS A N 1
ATOM 1789 C CA . HIS A 1 235 ? 1.946 -8.133 -15.484 1 93.56 235 HIS A CA 1
ATOM 1790 C C . HIS A 1 235 ? 3.281 -7.535 -15.047 1 93.56 235 HIS A C 1
ATOM 1792 O O . HIS A 1 235 ? 4.113 -8.227 -14.461 1 93.56 235 HIS A O 1
ATOM 1798 N N . MET A 1 236 ? 3.547 -6.309 -15.188 1 92.62 236 MET A N 1
ATOM 1799 C CA . MET A 1 236 ? 4.887 -5.727 -15.18 1 92.62 236 MET A CA 1
ATOM 1800 C C . MET A 1 236 ? 5.508 -5.809 -13.789 1 92.62 236 MET A C 1
ATOM 1802 O O . MET A 1 236 ? 6.73 -5.727 -13.648 1 92.62 236 MET A O 1
ATOM 1806 N N . TRP A 1 237 ? 4.734 -5.961 -12.766 1 94.56 237 TRP A N 1
ATOM 1807 C CA . TRP A 1 237 ? 5.277 -6.039 -11.414 1 94.56 237 TRP A CA 1
ATOM 1808 C C . TRP A 1 237 ? 5.906 -7.402 -11.156 1 94.56 237 TRP A C 1
ATOM 1810 O O . TRP A 1 237 ? 6.797 -7.535 -10.312 1 94.56 237 TRP A O 1
ATOM 1820 N N . LEU A 1 238 ? 5.578 -8.477 -11.852 1 97.25 238 LEU A N 1
ATOM 1821 C CA . LEU A 1 238 ? 5.859 -9.867 -11.508 1 97.25 238 LEU A CA 1
ATOM 1822 C C . LEU A 1 238 ? 7.309 -10.219 -11.82 1 97.25 238 LEU A C 1
ATOM 1824 O O . LEU A 1 238 ? 8.008 -10.797 -10.977 1 97.25 238 LEU A O 1
ATOM 1828 N N . PRO A 1 239 ? 7.871 -9.828 -13.016 1 97.75 239 PRO A N 1
ATOM 1829 C CA . PRO A 1 239 ? 9.227 -10.297 -13.336 1 97.75 239 PRO A CA 1
ATOM 1830 C C . PRO A 1 239 ? 10.266 -9.836 -12.312 1 97.75 239 PRO A C 1
ATOM 1832 O O . PRO A 1 239 ? 11.039 -10.648 -11.812 1 97.75 239 PRO A O 1
ATOM 1835 N N . ASN A 1 240 ? 10.227 -8.586 -11.945 1 97.19 240 ASN A N 1
ATOM 1836 C CA . ASN A 1 240 ? 11.188 -8.078 -10.977 1 97.19 240 ASN A CA 1
ATOM 1837 C C . ASN A 1 240 ? 10.922 -8.625 -9.578 1 97.19 240 ASN A C 1
ATOM 1839 O O . ASN A 1 240 ? 11.859 -8.875 -8.82 1 97.19 240 ASN A O 1
ATOM 1843 N N . ALA A 1 241 ? 9.711 -8.852 -9.266 1 97.5 241 ALA A N 1
ATOM 1844 C CA . ALA A 1 241 ? 9.367 -9.391 -7.957 1 97.5 241 ALA A CA 1
ATOM 1845 C C . ALA A 1 241 ? 9.938 -10.797 -7.777 1 97.5 241 ALA A C 1
ATOM 1847 O O . ALA A 1 241 ? 10.547 -11.102 -6.754 1 97.5 241 ALA A O 1
ATOM 1848 N N . TYR A 1 242 ? 9.789 -11.602 -8.789 1 97.94 242 TYR A N 1
ATOM 1849 C CA . TYR A 1 242 ? 10.273 -12.977 -8.711 1 97.94 242 TYR A CA 1
ATOM 1850 C C . TYR A 1 242 ? 11.789 -13.031 -8.805 1 97.94 242 TYR A C 1
ATOM 1852 O O . TYR A 1 242 ? 12.43 -13.867 -8.156 1 97.94 242 TYR A O 1
ATOM 1860 N N . THR A 1 243 ? 12.383 -12.117 -9.57 1 97.88 243 THR A N 1
ATOM 1861 C CA . THR A 1 243 ? 13.82 -12.133 -9.836 1 97.88 243 THR A CA 1
ATOM 1862 C C . THR A 1 243 ? 14.609 -11.773 -8.586 1 97.88 243 THR A C 1
ATOM 1864 O O . THR A 1 243 ? 15.617 -12.422 -8.273 1 97.88 243 THR A O 1
ATOM 1867 N N . PHE A 1 244 ? 14.117 -10.82 -7.836 1 97.5 244 PHE A N 1
ATOM 1868 C CA . PHE A 1 244 ? 14.969 -10.234 -6.809 1 97.5 244 PHE A CA 1
ATOM 1869 C C . PHE A 1 244 ? 14.547 -10.711 -5.422 1 97.5 244 PHE A C 1
ATOM 1871 O O . PHE A 1 244 ? 15.258 -10.5 -4.441 1 97.5 244 PHE A O 1
ATOM 1878 N N . ALA A 1 245 ? 13.453 -11.469 -5.324 1 97.88 245 ALA A N 1
ATOM 1879 C CA . ALA A 1 245 ? 13.016 -12.016 -4.047 1 97.88 245 ALA A CA 1
ATOM 1880 C C . ALA A 1 245 ? 13.922 -13.156 -3.592 1 97.88 245 ALA A C 1
ATOM 1882 O O . ALA A 1 245 ? 14.609 -13.773 -4.41 1 97.88 245 ALA A O 1
ATOM 1883 N N . PRO A 1 246 ? 13.93 -13.406 -2.27 1 97.69 246 PRO A N 1
ATOM 1884 C CA . PRO A 1 246 ? 14.609 -14.625 -1.826 1 97.69 246 PRO A CA 1
ATOM 1885 C C . PRO A 1 246 ? 14.062 -15.883 -2.498 1 97.69 246 PRO A C 1
ATOM 1887 O O . PRO A 1 246 ? 12.875 -15.938 -2.834 1 97.69 246 PRO A O 1
ATOM 1890 N N . GLY A 1 247 ? 14.922 -16.844 -2.695 1 97.5 247 GLY A N 1
ATOM 1891 C CA . GLY A 1 247 ? 14.57 -18.031 -3.443 1 97.5 247 GLY A CA 1
ATOM 1892 C C . GLY A 1 247 ? 13.305 -18.703 -2.934 1 97.5 247 GLY A C 1
ATOM 1893 O O . GLY A 1 247 ? 12.414 -19.031 -3.717 1 97.5 247 GLY A O 1
ATOM 1894 N N . ALA A 1 248 ? 13.211 -18.891 -1.636 1 98.19 248 ALA A N 1
ATOM 1895 C CA . ALA A 1 248 ? 12.062 -19.562 -1.04 1 98.19 248 ALA A CA 1
ATOM 1896 C C . ALA A 1 248 ? 10.781 -18.766 -1.252 1 98.19 248 ALA A C 1
ATOM 1898 O O . ALA A 1 248 ? 9.711 -19.344 -1.443 1 98.19 248 ALA A O 1
ATOM 1899 N N . VAL A 1 249 ? 10.891 -17.453 -1.202 1 98.44 249 VAL A N 1
ATOM 1900 C CA . VAL A 1 249 ? 9.75 -16.562 -1.407 1 98.44 249 VAL A CA 1
ATOM 1901 C C . VAL A 1 249 ? 9.242 -16.703 -2.842 1 98.44 249 VAL A C 1
ATOM 1903 O O . VAL A 1 249 ? 8.039 -16.844 -3.072 1 98.44 249 VAL A O 1
ATOM 1906 N N . THR A 1 250 ? 10.164 -16.672 -3.779 1 98.38 250 THR A N 1
ATOM 1907 C CA . THR A 1 250 ? 9.789 -16.812 -5.18 1 98.38 250 THR A CA 1
ATOM 1908 C C . THR A 1 250 ? 9.102 -18.141 -5.434 1 98.38 250 THR A C 1
ATOM 1910 O O . THR A 1 250 ? 8.07 -18.203 -6.109 1 98.38 250 THR A O 1
ATOM 1913 N N . ALA A 1 251 ? 9.68 -19.172 -4.926 1 98.5 251 ALA A N 1
ATOM 1914 C CA . ALA A 1 251 ? 9.094 -20.484 -5.121 1 98.5 251 ALA A CA 1
ATOM 1915 C C . ALA A 1 251 ? 7.68 -20.562 -4.559 1 98.5 251 ALA A C 1
ATOM 1917 O O . ALA A 1 251 ? 6.773 -21.094 -5.203 1 98.5 251 ALA A O 1
ATOM 1918 N N . PHE A 1 252 ? 7.477 -20 -3.373 1 98.62 252 PHE A N 1
ATOM 1919 C CA . PHE A 1 252 ? 6.172 -20.031 -2.719 1 98.62 252 PHE A CA 1
ATOM 1920 C C . PHE A 1 252 ? 5.16 -19.203 -3.49 1 98.62 252 PHE A C 1
ATOM 1922 O O . PHE A 1 252 ? 4.074 -19.688 -3.826 1 98.62 252 PHE A O 1
ATOM 1929 N N . LEU A 1 253 ? 5.512 -17.969 -3.807 1 98.44 253 LEU A N 1
ATOM 1930 C CA . LEU A 1 253 ? 4.586 -17.047 -4.445 1 98.44 253 LEU A CA 1
ATOM 1931 C C . LEU A 1 253 ? 4.266 -17.484 -5.871 1 98.44 253 LEU A C 1
ATOM 1933 O O . LEU A 1 253 ? 3.117 -17.406 -6.305 1 98.44 253 LEU A O 1
ATOM 1937 N N . ALA A 1 254 ? 5.266 -17.922 -6.617 1 98.12 254 ALA A N 1
ATOM 1938 C CA . ALA A 1 254 ? 5.074 -18.344 -8 1 98.12 254 ALA A CA 1
ATOM 1939 C C . ALA A 1 254 ? 4.145 -19.547 -8.086 1 98.12 254 ALA A C 1
ATOM 1941 O O . ALA A 1 254 ? 3.453 -19.734 -9.094 1 98.12 254 ALA A O 1
ATOM 1942 N N . SER A 1 255 ? 4.094 -20.297 -7.016 1 98.38 255 SER A N 1
ATOM 1943 C CA . SER A 1 255 ? 3.311 -21.516 -7.023 1 98.38 255 SER A CA 1
ATOM 1944 C C . SER A 1 255 ? 1.916 -21.297 -6.449 1 98.38 255 SER A C 1
ATOM 1946 O O . SER A 1 255 ? 1.021 -22.125 -6.629 1 98.38 255 SER A O 1
ATOM 1948 N N . THR A 1 256 ? 1.681 -20.156 -5.766 1 98.31 256 THR A N 1
ATOM 1949 C CA . THR A 1 256 ? 0.429 -20.062 -5.023 1 98.31 256 THR A CA 1
ATOM 1950 C C . THR A 1 256 ? -0.311 -18.781 -5.355 1 98.31 256 THR A C 1
ATOM 1952 O O . THR A 1 256 ? -1.468 -18.812 -5.781 1 98.31 256 THR A O 1
ATOM 1955 N N . ALA A 1 257 ? 0.307 -17.641 -5.293 1 97.62 257 ALA A N 1
ATOM 1956 C CA . ALA A 1 257 ? -0.337 -16.328 -5.297 1 97.62 257 ALA A CA 1
ATOM 1957 C C . ALA A 1 257 ? -1.152 -16.125 -6.57 1 97.62 257 ALA A C 1
ATOM 1959 O O . ALA A 1 257 ? -2.314 -15.711 -6.512 1 97.62 257 ALA A O 1
ATOM 1960 N N . THR A 1 258 ? -0.593 -16.406 -7.738 1 96.69 258 THR A N 1
ATOM 1961 C CA . THR A 1 258 ? -1.296 -16.172 -8.992 1 96.69 258 THR A CA 1
ATOM 1962 C C . THR A 1 258 ? -2.445 -17.172 -9.156 1 96.69 258 THR A C 1
ATOM 1964 O O . THR A 1 258 ? -3.461 -16.859 -9.781 1 96.69 258 THR A O 1
ATOM 1967 N N . LYS A 1 259 ? -2.34 -18.375 -8.609 1 97.75 259 LYS A N 1
ATOM 1968 C CA . LYS A 1 259 ? -3.404 -19.375 -8.672 1 97.75 259 LYS A CA 1
ATOM 1969 C C . LYS A 1 259 ? -4.609 -18.938 -7.844 1 97.75 259 LYS A C 1
ATOM 1971 O O . LYS A 1 259 ? -5.754 -19.141 -8.258 1 97.75 259 LYS A O 1
ATOM 1976 N N . VAL A 1 260 ? -4.289 -18.359 -6.715 1 98.44 260 VAL A N 1
ATOM 1977 C CA . VAL A 1 260 ? -5.379 -17.875 -5.875 1 98.44 260 VAL A CA 1
ATOM 1978 C C . VAL A 1 260 ? -6.074 -16.703 -6.555 1 98.44 260 VAL A C 1
ATOM 1980 O O . VAL A 1 260 ? -7.293 -16.547 -6.457 1 98.44 260 VAL A O 1
ATOM 1983 N N . SER A 1 261 ? -5.285 -15.867 -7.227 1 98.06 261 SER A N 1
ATOM 1984 C CA . SER A 1 261 ? -5.883 -14.781 -7.988 1 98.06 261 SER A CA 1
ATOM 1985 C C . SER A 1 261 ? -6.742 -15.312 -9.133 1 98.06 261 SER A C 1
ATOM 1987 O O . SER A 1 261 ? -7.797 -14.742 -9.438 1 98.06 261 SER A O 1
ATOM 1989 N N . ALA A 1 262 ? -6.312 -16.375 -9.773 1 98.12 262 ALA A N 1
ATOM 1990 C CA . ALA A 1 262 ? -7.125 -17.016 -10.805 1 98.12 262 ALA A CA 1
ATOM 1991 C C . ALA A 1 262 ? -8.422 -17.562 -10.219 1 98.12 262 ALA A C 1
ATOM 1993 O O . ALA A 1 262 ? -9.477 -17.5 -10.867 1 98.12 262 ALA A O 1
ATOM 1994 N N . TYR A 1 263 ? -8.328 -18.078 -9.039 1 97.75 263 TYR A N 1
ATOM 1995 C CA . TYR A 1 263 ? -9.508 -18.531 -8.328 1 97.75 263 TYR A CA 1
ATOM 1996 C C . TYR A 1 263 ? -10.523 -17.406 -8.156 1 97.75 263 TYR A C 1
ATOM 1998 O O . TYR A 1 263 ? -11.719 -17.609 -8.359 1 97.75 263 TYR A O 1
ATOM 2006 N N . ILE A 1 264 ? -10.023 -16.234 -7.797 1 97.88 264 ILE A N 1
ATOM 2007 C CA . ILE A 1 264 ? -10.906 -15.086 -7.617 1 97.88 264 ILE A CA 1
ATOM 2008 C C . ILE A 1 264 ? -11.594 -14.75 -8.938 1 97.88 264 ILE A C 1
ATOM 2010 O O . ILE A 1 264 ? -12.789 -14.461 -8.969 1 97.88 264 ILE A O 1
ATOM 2014 N N . LEU A 1 265 ? -10.844 -14.781 -9.992 1 96.5 265 LEU A N 1
ATOM 2015 C CA . LEU A 1 265 ? -11.414 -14.5 -11.305 1 96.5 265 LEU A CA 1
ATOM 2016 C C . LEU A 1 265 ? -12.508 -15.5 -11.648 1 96.5 265 LEU A C 1
ATOM 2018 O O . LEU A 1 265 ? -13.57 -15.117 -12.156 1 96.5 265 LEU A O 1
ATOM 2022 N N . LEU A 1 266 ? -12.273 -16.766 -11.344 1 95.5 266 LEU A N 1
ATOM 2023 C CA . LEU A 1 266 ? -13.266 -17.812 -11.555 1 95.5 266 LEU A CA 1
ATOM 2024 C C . LEU A 1 266 ? -14.547 -17.516 -10.773 1 95.5 266 LEU A C 1
ATOM 2026 O O . LEU A 1 266 ? -15.648 -17.641 -11.312 1 95.5 266 LEU A O 1
ATOM 2030 N N . ARG A 1 267 ? -14.359 -17.125 -9.578 1 94.25 267 ARG A N 1
ATOM 2031 C CA . ARG A 1 267 ? -15.5 -16.859 -8.711 1 94.25 267 ARG A CA 1
ATOM 2032 C C . ARG A 1 267 ? -16.297 -15.656 -9.195 1 94.25 267 ARG A C 1
ATOM 2034 O O . ARG A 1 267 ? -17.531 -15.648 -9.133 1 94.25 267 ARG A O 1
ATOM 2041 N N . ILE A 1 268 ? -15.578 -14.664 -9.641 1 92.38 268 ILE A N 1
ATOM 2042 C CA . ILE A 1 268 ? -16.234 -13.461 -10.133 1 92.38 268 ILE A CA 1
ATOM 2043 C C . ILE A 1 268 ? -17.078 -13.805 -11.359 1 92.38 268 ILE A C 1
ATOM 2045 O O . ILE A 1 268 ? -18.266 -13.461 -11.43 1 92.38 268 ILE A O 1
ATOM 2049 N N . ILE A 1 269 ? -16.578 -14.578 -12.242 1 91.62 269 ILE A N 1
ATOM 2050 C CA . ILE A 1 269 ? -17.203 -14.812 -13.539 1 91.62 269 ILE A CA 1
ATOM 2051 C C . ILE A 1 269 ? -18.312 -15.867 -13.398 1 91.62 269 ILE A C 1
ATOM 2053 O O . ILE A 1 269 ? -19.406 -15.695 -13.922 1 91.62 269 ILE A O 1
ATOM 2057 N N . PHE A 1 270 ? -18.109 -16.875 -12.578 1 91.75 270 PHE A N 1
ATOM 2058 C CA . PHE A 1 270 ? -19 -18.031 -12.641 1 91.75 270 PHE A CA 1
ATOM 2059 C C . PHE A 1 270 ? -19.828 -18.125 -11.367 1 91.75 270 PHE A C 1
ATOM 2061 O O . PHE A 1 270 ? -20.781 -18.922 -11.305 1 91.75 270 PHE A O 1
ATOM 2068 N N . THR A 1 271 ? -19.469 -17.422 -10.367 1 90.06 271 THR A N 1
ATOM 2069 C CA . THR A 1 271 ? -20.266 -17.453 -9.148 1 90.06 271 THR A CA 1
ATOM 2070 C C . THR A 1 271 ? -21.016 -16.141 -8.953 1 90.06 271 THR A C 1
ATOM 2072 O O . THR A 1 271 ? -22.25 -16.109 -8.93 1 90.06 271 THR A O 1
ATOM 2075 N N . LEU A 1 272 ? -20.297 -15.07 -8.938 1 86.44 272 LEU A N 1
ATOM 2076 C CA . LEU A 1 272 ? -20.906 -13.766 -8.711 1 86.44 272 LEU A CA 1
ATOM 2077 C C . LEU A 1 272 ? -21.844 -13.398 -9.859 1 86.44 272 LEU A C 1
ATOM 2079 O O . LEU A 1 272 ? -22.938 -12.891 -9.641 1 86.44 272 LEU A O 1
ATOM 2083 N N . PHE A 1 273 ? -21.391 -13.68 -11.086 1 78.06 273 PHE A N 1
ATOM 2084 C CA . PHE A 1 273 ? -22.172 -13.328 -12.273 1 78.06 273 PHE A CA 1
ATOM 2085 C C . PHE A 1 273 ? -22.609 -14.578 -13.016 1 78.06 273 PHE A C 1
ATOM 2087 O O . PHE A 1 273 ? -22.906 -14.516 -14.219 1 78.06 273 PHE A O 1
ATOM 2094 N N . GLY A 1 274 ? -22.578 -15.711 -12.422 1 71.69 274 GLY A N 1
ATOM 2095 C CA . GLY A 1 274 ? -22.75 -17.016 -13.039 1 71.69 274 GLY A CA 1
ATOM 2096 C C . GLY A 1 274 ? -24.156 -17.234 -13.578 1 71.69 274 GLY A C 1
ATOM 2097 O O . GLY A 1 274 ? -24.344 -17.953 -14.555 1 71.69 274 GLY A O 1
ATOM 2098 N N . ASP A 1 275 ? -25.047 -16.609 -12.945 1 69.12 275 ASP A N 1
ATOM 2099 C CA . ASP A 1 275 ? -26.438 -16.859 -13.359 1 69.12 275 ASP A CA 1
ATOM 2100 C C . ASP A 1 275 ? -26.828 -15.938 -14.508 1 69.12 275 ASP A C 1
ATOM 2102 O O . ASP A 1 275 ? -27.984 -15.922 -14.922 1 69.12 275 ASP A O 1
ATOM 2106 N N . VAL A 1 276 ? -25.859 -15.203 -14.828 1 72.38 276 VAL A N 1
ATOM 2107 C CA . VAL A 1 276 ? -26.062 -14.32 -15.977 1 72.38 276 VAL A CA 1
ATOM 2108 C C . VAL A 1 276 ? -25.109 -14.703 -17.094 1 72.38 276 VAL A C 1
ATOM 2110 O O . VAL A 1 276 ? -24.016 -15.211 -16.844 1 72.38 276 VAL A O 1
ATOM 2113 N N . ASP A 1 277 ? -25.641 -14.734 -18.266 1 72.56 277 ASP A N 1
ATOM 2114 C CA . ASP A 1 277 ? -24.719 -14.984 -19.375 1 72.56 277 ASP A CA 1
ATOM 2115 C C . ASP A 1 277 ? -23.812 -13.781 -19.609 1 72.56 277 ASP A C 1
ATOM 2117 O O . ASP A 1 277 ? -24.047 -12.977 -20.516 1 72.56 277 ASP A O 1
ATOM 2121 N N . LEU A 1 278 ? -22.859 -13.656 -18.766 1 73.75 278 LEU A N 1
ATOM 2122 C CA . LEU A 1 278 ? -21.922 -12.539 -18.781 1 73.75 278 LEU A CA 1
ATOM 2123 C C . LEU A 1 278 ? -21.25 -12.422 -20.156 1 73.75 278 LEU A C 1
ATOM 2125 O O . LEU A 1 278 ? -21.062 -11.32 -20.656 1 73.75 278 LEU A O 1
ATOM 2129 N N . PHE A 1 279 ? -20.922 -13.562 -20.75 1 72.44 279 PHE A N 1
ATOM 2130 C CA . PHE A 1 279 ? -20.172 -13.57 -21.984 1 72.44 279 PHE A CA 1
ATOM 2131 C C . PHE A 1 279 ? -21.047 -13.188 -23.172 1 72.44 279 PHE A C 1
ATOM 2133 O O . PHE A 1 279 ? -20.562 -12.758 -24.203 1 72.44 279 PHE A O 1
ATOM 2140 N N . ALA A 1 280 ? -22.297 -13.258 -22.859 1 68.81 280 ALA A N 1
ATOM 2141 C CA . ALA A 1 280 ? -23.234 -12.797 -23.875 1 68.81 280 ALA A CA 1
ATOM 2142 C C . ALA A 1 280 ? -23.516 -11.305 -23.734 1 68.81 280 ALA A C 1
ATOM 2144 O O . ALA A 1 280 ? -23.781 -10.617 -24.734 1 68.81 280 ALA A O 1
ATOM 2145 N N . SER A 1 281 ? -23.469 -10.812 -22.609 1 74.31 281 SER A N 1
ATOM 2146 C CA . SER A 1 281 ? -23.891 -9.453 -22.312 1 74.31 281 SER A CA 1
ATOM 2147 C C . SER A 1 281 ? -22.719 -8.477 -22.375 1 74.31 281 SER A C 1
ATOM 2149 O O . SER A 1 281 ? -22.906 -7.273 -22.562 1 74.31 281 SER A O 1
ATOM 2151 N N . PHE A 1 282 ? -21.531 -9.023 -22.234 1 79.94 282 PHE A N 1
ATOM 2152 C CA . PHE A 1 282 ? -20.344 -8.18 -22.203 1 79.94 282 PHE A CA 1
ATOM 2153 C C . PHE A 1 282 ? -19.234 -8.773 -23.078 1 79.94 282 PHE A C 1
ATOM 2155 O O . PHE A 1 282 ? -19.156 -9.984 -23.25 1 79.94 282 PHE A O 1
ATOM 2162 N N . PRO A 1 283 ? -18.516 -7.914 -23.672 1 86.81 283 PRO A N 1
ATOM 2163 C CA . PRO A 1 283 ? -17.422 -8.43 -24.5 1 86.81 283 PRO A CA 1
ATOM 2164 C C . PRO A 1 283 ? -16.234 -8.922 -23.656 1 86.81 283 PRO A C 1
ATOM 2166 O O . PRO A 1 283 ? -15.086 -8.664 -24 1 86.81 283 PRO A O 1
ATOM 2169 N N . LEU A 1 284 ? -16.516 -9.602 -22.625 1 89.75 284 LEU A N 1
ATOM 2170 C CA . LEU A 1 284 ? -15.5 -10.078 -21.703 1 89.75 284 LEU A CA 1
ATOM 2171 C C . LEU A 1 284 ? -14.734 -11.258 -22.281 1 89.75 284 LEU A C 1
ATOM 2173 O O . LEU A 1 284 ? -13.516 -11.352 -22.125 1 89.75 284 LEU A O 1
ATOM 2177 N N . GLN A 1 285 ? -15.406 -12.156 -22.969 1 91.94 285 GLN A N 1
ATOM 2178 C CA . GLN A 1 285 ? -14.789 -13.375 -23.484 1 91.94 285 GLN A CA 1
ATOM 2179 C C . GLN A 1 285 ? -13.719 -13.055 -24.516 1 91.94 285 GLN A C 1
ATOM 2181 O O . GLN A 1 285 ? -12.57 -13.492 -24.391 1 91.94 285 GLN A O 1
ATOM 2186 N N . PRO A 1 286 ? -14.031 -12.219 -25.516 1 93.31 286 PRO A N 1
ATOM 2187 C CA . PRO A 1 286 ? -12.984 -11.898 -26.484 1 93.31 286 PRO A CA 1
ATOM 2188 C C . PRO A 1 286 ? -11.82 -11.133 -25.875 1 93.31 286 PRO A C 1
ATOM 2190 O O . PRO A 1 286 ? -10.672 -11.312 -26.281 1 93.31 286 PRO A O 1
ATOM 2193 N N . ILE A 1 287 ? -12.07 -10.336 -24.891 1 95.06 287 ILE A N 1
ATOM 2194 C CA . ILE A 1 287 ? -11.023 -9.578 -24.219 1 95.06 287 ILE A CA 1
ATOM 2195 C C . ILE A 1 287 ? -10.086 -10.523 -23.484 1 95.06 287 ILE A C 1
ATOM 2197 O O . ILE A 1 287 ? -8.859 -10.438 -23.625 1 95.06 287 ILE A O 1
ATOM 2201 N N . LEU A 1 288 ? -10.664 -11.422 -22.781 1 96.5 288 LEU A N 1
ATOM 2202 C CA . LEU A 1 288 ? -9.859 -12.344 -21.984 1 96.5 288 LEU A CA 1
ATOM 2203 C C . LEU A 1 288 ? -9.078 -13.297 -22.891 1 96.5 288 LEU A C 1
ATOM 2205 O O . LEU A 1 288 ? -7.926 -13.625 -22.594 1 96.5 288 LEU A O 1
ATOM 2209 N N . ILE A 1 289 ? -9.703 -13.766 -23.953 1 96.81 289 ILE A N 1
ATOM 2210 C CA . ILE A 1 289 ? -9.023 -14.656 -24.891 1 96.81 289 ILE A CA 1
ATOM 2211 C C . ILE A 1 289 ? -7.832 -13.93 -25.5 1 96.81 289 ILE A C 1
ATOM 2213 O O . ILE A 1 289 ? -6.734 -14.484 -25.594 1 96.81 289 ILE A O 1
ATOM 2217 N N . THR A 1 290 ? -8.094 -12.703 -25.875 1 97.19 290 THR A N 1
ATOM 2218 C CA . THR A 1 290 ? -7.027 -11.914 -26.484 1 97.19 290 THR A CA 1
ATOM 2219 C C . THR A 1 290 ? -5.887 -11.688 -25.5 1 97.19 290 THR A C 1
ATOM 2221 O O . THR A 1 290 ? -4.715 -11.828 -25.844 1 97.19 290 THR A O 1
ATOM 2224 N N . MET A 1 291 ? -6.168 -11.359 -24.281 1 98 291 MET A N 1
ATOM 2225 C CA . MET A 1 291 ? -5.156 -11.133 -23.266 1 98 291 MET A CA 1
ATOM 2226 C C . MET A 1 291 ? -4.414 -12.422 -22.922 1 98 291 MET A C 1
ATOM 2228 O O . MET A 1 291 ? -3.201 -12.406 -22.719 1 98 291 MET A O 1
ATOM 2232 N N . ALA A 1 292 ? -5.141 -13.5 -22.891 1 98.38 292 ALA A N 1
ATOM 2233 C CA . ALA A 1 292 ? -4.539 -14.805 -22.609 1 98.38 292 ALA A CA 1
ATOM 2234 C C . ALA A 1 292 ? -3.545 -15.195 -23.703 1 98.38 292 ALA A C 1
ATOM 2236 O O . ALA A 1 292 ? -2.426 -15.617 -23.406 1 98.38 292 ALA A O 1
ATOM 2237 N N . LEU A 1 293 ? -3.957 -15 -24.922 1 98.19 293 LEU A N 1
ATOM 2238 C CA . LEU A 1 293 ? -3.086 -15.328 -26.047 1 98.19 293 LEU A CA 1
ATOM 2239 C C . LEU A 1 293 ? -1.858 -14.43 -26.062 1 98.19 293 LEU A C 1
ATOM 2241 O O . LEU A 1 293 ? -0.746 -14.891 -26.328 1 98.19 293 LEU A O 1
ATOM 2245 N N . ALA A 1 294 ? -2.119 -13.172 -25.781 1 98.38 294 ALA A N 1
ATOM 2246 C CA . ALA A 1 294 ? -0.994 -12.242 -25.703 1 98.38 294 ALA A CA 1
ATOM 2247 C C . ALA A 1 294 ? -0.003 -12.672 -24.625 1 98.38 294 ALA A C 1
ATOM 2249 O O . ALA A 1 294 ? 1.212 -12.617 -24.828 1 98.38 294 ALA A O 1
ATOM 2250 N N . ALA A 1 295 ? -0.49 -13.078 -23.547 1 98.44 295 ALA A N 1
ATOM 2251 C CA . ALA A 1 295 ? 0.366 -13.562 -22.469 1 98.44 295 ALA A CA 1
ATOM 2252 C C . ALA A 1 295 ? 1.168 -14.781 -22.906 1 98.44 295 ALA A C 1
ATOM 2254 O O . ALA A 1 295 ? 2.379 -14.852 -22.688 1 98.44 295 ALA A O 1
ATOM 2255 N N . MET A 1 296 ? 0.547 -15.711 -23.516 1 98.25 296 MET A N 1
ATOM 2256 C CA . MET A 1 296 ? 1.174 -16.969 -23.938 1 98.25 296 MET A CA 1
ATOM 2257 C C . MET A 1 296 ? 2.322 -16.703 -24.906 1 98.25 296 MET A C 1
ATOM 2259 O O . MET A 1 296 ? 3.404 -17.266 -24.766 1 98.25 296 MET A O 1
ATOM 2263 N N . PHE A 1 297 ? 2.115 -15.781 -25.766 1 98.38 297 PHE A N 1
ATOM 2264 C CA . PHE A 1 297 ? 3.105 -15.562 -26.812 1 98.38 297 PHE A CA 1
ATOM 2265 C C . PHE A 1 297 ? 4.117 -14.508 -26.391 1 98.38 297 PHE A C 1
ATOM 2267 O O . PHE A 1 297 ? 5.328 -14.75 -26.422 1 98.38 297 PHE A O 1
ATOM 2274 N N . LEU A 1 298 ? 3.641 -13.336 -25.984 1 98.31 298 LEU A N 1
ATOM 2275 C CA . LEU A 1 298 ? 4.539 -12.219 -25.719 1 98.31 298 LEU A CA 1
ATOM 2276 C C . LEU A 1 298 ? 5.387 -12.484 -24.484 1 98.31 298 LEU A C 1
ATOM 2278 O O . LEU A 1 298 ? 6.559 -12.109 -24.438 1 98.31 298 LEU A O 1
ATOM 2282 N N . ALA A 1 299 ? 4.82 -13.078 -23.516 1 98.25 299 ALA A N 1
ATOM 2283 C CA . ALA A 1 299 ? 5.598 -13.406 -22.328 1 98.25 299 ALA A CA 1
ATOM 2284 C C . ALA A 1 299 ? 6.609 -14.508 -22.609 1 98.25 299 ALA A C 1
ATOM 2286 O O . ALA A 1 299 ? 7.727 -14.492 -22.094 1 98.25 299 ALA A O 1
ATOM 2287 N N . SER A 1 300 ? 6.238 -15.477 -23.406 1 98.19 300 SER A N 1
ATOM 2288 C CA . SER A 1 300 ? 7.18 -16.516 -23.797 1 98.19 300 SER A CA 1
ATOM 2289 C C . SER A 1 300 ? 8.336 -15.953 -24.609 1 98.19 300 SER A C 1
ATOM 2291 O O . SER A 1 300 ? 9.484 -16.328 -24.422 1 98.19 300 SER A O 1
ATOM 2293 N N . LEU A 1 301 ? 7.996 -15.047 -25.484 1 98.12 301 LEU A N 1
ATOM 2294 C CA . LEU A 1 301 ? 9.039 -14.391 -26.266 1 98.12 301 LEU A CA 1
ATOM 2295 C C . LEU A 1 301 ? 9.984 -13.602 -25.375 1 98.12 301 LEU A C 1
ATOM 2297 O O . LEU A 1 301 ? 11.203 -13.617 -25.578 1 98.12 301 LEU A O 1
ATOM 2301 N N . SER A 1 302 ? 9.445 -12.953 -24.406 1 98.06 302 SER A N 1
ATOM 2302 C CA . SER A 1 302 ? 10.266 -12.219 -23.453 1 98.06 302 SER A CA 1
ATOM 2303 C C . SER A 1 302 ? 11.164 -13.156 -22.656 1 98.06 302 SER A C 1
ATOM 2305 O O . SER A 1 302 ? 12.312 -12.828 -22.359 1 98.06 302 SER A O 1
ATOM 2307 N N . ALA A 1 303 ? 10.664 -14.305 -22.328 1 98.06 303 ALA A N 1
ATOM 2308 C CA . ALA A 1 303 ? 11.43 -15.297 -21.578 1 98.06 303 ALA A CA 1
ATOM 2309 C C . ALA A 1 303 ? 12.656 -15.75 -22.359 1 98.06 303 ALA A C 1
ATOM 2311 O O . ALA A 1 303 ? 13.734 -15.914 -21.797 1 98.06 303 ALA A O 1
ATOM 2312 N N . ILE A 1 304 ? 12.523 -15.906 -23.609 1 97.88 304 ILE A N 1
ATOM 2313 C CA . ILE A 1 304 ? 13.578 -16.391 -24.484 1 97.88 304 ILE A CA 1
ATOM 2314 C C . ILE A 1 304 ? 14.758 -15.43 -24.469 1 97.88 304 ILE A C 1
ATOM 2316 O O . ILE A 1 304 ? 15.922 -15.852 -24.5 1 97.88 304 ILE A O 1
ATOM 2320 N N . TRP A 1 305 ? 14.5 -14.18 -24.25 1 96.94 305 TRP A N 1
ATOM 2321 C CA . TRP A 1 305 ? 15.539 -13.164 -24.375 1 96.94 305 TRP A CA 1
ATOM 2322 C C . TRP A 1 305 ? 16.172 -12.852 -23.031 1 96.94 305 TRP A C 1
ATOM 2324 O O . TRP A 1 305 ? 17.094 -12.047 -22.938 1 96.94 305 TRP A O 1
ATOM 2334 N N . GLN A 1 306 ? 15.727 -13.477 -22.031 1 97.5 306 GLN A N 1
ATOM 2335 C CA . GLN A 1 306 ? 16.266 -13.164 -20.719 1 97.5 306 GLN A CA 1
ATOM 2336 C C . GLN A 1 306 ? 17.594 -13.867 -20.469 1 97.5 306 GLN A C 1
ATOM 2338 O O . GLN A 1 306 ? 17.781 -15.016 -20.875 1 97.5 306 GLN A O 1
ATOM 2343 N N . GLU A 1 307 ? 18.531 -13.164 -19.828 1 97.5 307 GLU A N 1
ATOM 2344 C CA . GLU A 1 307 ? 19.812 -13.734 -19.406 1 97.5 307 GLU A CA 1
ATOM 2345 C C . GLU A 1 307 ? 19.719 -14.266 -17.969 1 97.5 307 GLU A C 1
ATOM 2347 O O . GLU A 1 307 ? 20.359 -15.266 -17.641 1 97.5 307 GLU A O 1
ATOM 2352 N N . ASN A 1 308 ? 19.016 -13.562 -17.188 1 97.94 308 ASN A N 1
ATOM 2353 C CA . ASN A 1 308 ? 18.75 -14.016 -15.82 1 97.94 308 ASN A CA 1
ATOM 2354 C C . ASN A 1 308 ? 17.734 -15.148 -15.789 1 97.94 308 ASN A C 1
ATOM 2356 O O . ASN A 1 308 ? 16.609 -14.977 -16.25 1 97.94 308 ASN A O 1
ATOM 2360 N N . VAL A 1 309 ? 18.062 -16.25 -15.234 1 98 309 VAL A N 1
ATOM 2361 C CA . VAL A 1 309 ? 17.25 -17.453 -15.312 1 98 309 VAL A CA 1
ATOM 2362 C C . VAL A 1 309 ? 15.992 -17.266 -14.469 1 98 309 VAL A C 1
ATOM 2364 O O . VAL A 1 309 ? 14.922 -17.781 -14.812 1 98 309 VAL A O 1
ATOM 2367 N N . LYS A 1 310 ? 16.047 -16.656 -13.297 1 97.75 310 LYS A N 1
ATOM 2368 C CA . LYS A 1 310 ? 14.867 -16.375 -12.5 1 97.75 310 LYS A CA 1
ATOM 2369 C C . LYS A 1 310 ? 13.875 -15.516 -13.281 1 97.75 310 LYS A C 1
ATOM 2371 O O . LYS A 1 310 ? 12.664 -15.766 -13.242 1 97.75 310 LYS A O 1
ATOM 2376 N N . ARG A 1 311 ? 14.422 -14.492 -13.922 1 98.25 311 ARG A N 1
ATOM 2377 C CA . ARG A 1 311 ? 13.586 -13.602 -14.719 1 98.25 311 ARG A CA 1
ATOM 2378 C C . ARG A 1 311 ? 12.945 -14.352 -15.883 1 98.25 311 ARG A C 1
ATOM 2380 O O . ARG A 1 311 ? 11.789 -14.094 -16.234 1 98.25 311 ARG A O 1
ATOM 2387 N N . MET A 1 312 ? 13.727 -15.211 -16.5 1 98.44 312 MET A N 1
ATOM 2388 C CA . MET A 1 312 ? 13.219 -16.078 -17.562 1 98.44 312 MET A CA 1
ATOM 2389 C C . MET A 1 312 ? 12.016 -16.875 -17.094 1 98.44 312 MET A C 1
ATOM 2391 O O . MET A 1 312 ? 10.969 -16.906 -17.75 1 98.44 312 MET A O 1
ATOM 2395 N N . MET A 1 313 ? 12.141 -17.453 -15.961 1 98.25 313 MET A N 1
ATOM 2396 C CA . MET A 1 313 ? 11.07 -18.281 -15.406 1 98.25 313 MET A CA 1
ATOM 2397 C C . MET A 1 313 ? 9.898 -17.422 -14.953 1 98.25 313 MET A C 1
ATOM 2399 O O . MET A 1 313 ? 8.75 -17.891 -14.945 1 98.25 313 MET A O 1
ATOM 2403 N N . ALA A 1 314 ? 10.172 -16.172 -14.555 1 98.31 314 ALA A N 1
ATOM 2404 C CA . ALA A 1 314 ? 9.094 -15.25 -14.219 1 98.31 314 ALA A CA 1
ATOM 2405 C C . ALA A 1 314 ? 8.219 -14.961 -15.43 1 98.31 314 ALA A C 1
ATOM 2407 O O . ALA A 1 314 ? 6.992 -15.008 -15.344 1 98.31 314 ALA A O 1
ATOM 2408 N N . TYR A 1 315 ? 8.852 -14.672 -16.547 1 98.44 315 TYR A N 1
ATOM 2409 C CA . TYR A 1 315 ? 8.086 -14.43 -17.766 1 98.44 315 TYR A CA 1
ATOM 2410 C C . TYR A 1 315 ? 7.359 -15.688 -18.219 1 98.44 315 TYR A C 1
ATOM 2412 O O . TYR A 1 315 ? 6.234 -15.617 -18.719 1 98.44 315 TYR A O 1
ATOM 2420 N N . SER A 1 316 ? 8.039 -16.766 -18.078 1 98.12 316 SER A N 1
ATOM 2421 C CA . SER A 1 316 ? 7.375 -18.031 -18.391 1 98.12 316 SER A CA 1
ATOM 2422 C C . SER A 1 316 ? 6.117 -18.203 -17.531 1 98.12 316 SER A C 1
ATOM 2424 O O . SER A 1 316 ? 5.121 -18.75 -18 1 98.12 316 SER A O 1
ATOM 2426 N N . SER A 1 317 ? 6.137 -17.797 -16.266 1 98.25 317 SER A N 1
ATOM 2427 C CA . SER A 1 317 ? 4.965 -17.875 -15.398 1 98.25 317 SER A CA 1
ATOM 2428 C C . SER A 1 317 ? 3.811 -17.047 -15.961 1 98.25 317 SER A C 1
ATOM 2430 O O . SER A 1 317 ? 2.658 -17.484 -15.93 1 98.25 317 SER A O 1
ATOM 2432 N N . ILE A 1 318 ? 4.094 -15.852 -16.484 1 98.38 318 ILE A N 1
ATOM 2433 C CA . ILE A 1 318 ? 3.08 -15 -17.078 1 98.38 318 ILE A CA 1
ATOM 2434 C C . ILE A 1 318 ? 2.447 -15.711 -18.281 1 98.38 318 ILE A C 1
ATOM 2436 O O . ILE A 1 318 ? 1.232 -15.633 -18.484 1 98.38 318 ILE A O 1
ATOM 2440 N N . ALA A 1 319 ? 3.277 -16.391 -19.062 1 98.38 319 ALA A N 1
ATOM 2441 C CA . ALA A 1 319 ? 2.77 -17.156 -20.188 1 98.38 319 ALA A CA 1
ATOM 2442 C C . ALA A 1 319 ? 1.809 -18.25 -19.734 1 98.38 319 ALA A C 1
ATOM 2444 O O . ALA A 1 319 ? 0.754 -18.453 -20.328 1 98.38 319 ALA A O 1
ATOM 2445 N N . GLN A 1 320 ? 2.182 -18.938 -18.703 1 98.12 320 GLN A N 1
ATOM 2446 C CA . GLN A 1 320 ? 1.354 -20.031 -18.172 1 98.12 320 GLN A CA 1
ATOM 2447 C C . GLN A 1 320 ? 0.048 -19.484 -17.594 1 98.12 320 GLN A C 1
ATOM 2449 O O . GLN A 1 320 ? -0.987 -20.156 -17.672 1 98.12 320 GLN A O 1
ATOM 2454 N N . ILE A 1 321 ? 0.065 -18.312 -17 1 98.12 321 ILE A N 1
ATOM 2455 C CA . ILE A 1 321 ? -1.154 -17.672 -16.531 1 98.12 321 ILE A CA 1
ATOM 2456 C C . ILE A 1 321 ? -2.109 -17.453 -17.703 1 98.12 321 ILE A C 1
ATOM 2458 O O . ILE A 1 321 ? -3.326 -17.578 -17.547 1 98.12 321 ILE A O 1
ATOM 2462 N N . GLY A 1 322 ? -1.53 -17.156 -18.844 1 98.38 322 GLY A N 1
ATOM 2463 C CA . GLY A 1 322 ? -2.342 -17.062 -20.047 1 98.38 322 GLY A CA 1
ATOM 2464 C C . GLY A 1 322 ? -3.143 -18.312 -20.328 1 98.38 322 GLY A C 1
ATOM 2465 O O . GLY A 1 322 ? -4.32 -18.25 -20.688 1 98.38 322 GLY A O 1
ATOM 2466 N N . TYR A 1 323 ? -2.545 -19.5 -20.141 1 98.31 323 TYR A N 1
ATOM 2467 C CA . TYR A 1 323 ? -3.24 -20.766 -20.344 1 98.31 323 TYR A CA 1
ATOM 2468 C C . TYR A 1 323 ? -4.395 -20.922 -19.375 1 98.31 323 TYR A C 1
ATOM 2470 O O . TYR A 1 323 ? -5.477 -21.375 -19.75 1 98.31 323 TYR A O 1
ATOM 2478 N N . ILE A 1 324 ? -4.152 -20.562 -18.141 1 98.5 324 ILE A N 1
ATOM 2479 C CA . ILE A 1 324 ? -5.191 -20.656 -17.125 1 98.5 324 ILE A CA 1
ATOM 2480 C C . ILE A 1 324 ? -6.379 -19.781 -17.516 1 98.5 324 ILE A C 1
ATOM 2482 O O . ILE A 1 324 ? -7.523 -20.234 -17.5 1 98.5 324 ILE A O 1
ATOM 2486 N N . VAL A 1 325 ? -6.062 -18.547 -17.891 1 98.38 325 VAL A N 1
ATOM 2487 C CA . VAL A 1 325 ? -7.109 -17.578 -18.203 1 98.38 325 VAL A CA 1
ATOM 2488 C C . VAL A 1 325 ? -7.824 -17.984 -19.484 1 98.38 325 VAL A C 1
ATOM 2490 O O . VAL A 1 325 ? -9.031 -17.781 -19.625 1 98.38 325 VAL A O 1
ATOM 2493 N N . LEU A 1 326 ? -7.094 -18.578 -20.406 1 98.25 326 LEU A N 1
ATOM 2494 C CA . LEU A 1 326 ? -7.723 -19.078 -21.625 1 98.25 326 LEU A CA 1
ATOM 2495 C C . LEU A 1 326 ? -8.773 -20.125 -21.312 1 98.25 326 LEU A C 1
ATOM 2497 O O . LEU A 1 326 ? -9.867 -20.109 -21.891 1 98.25 326 LEU A O 1
ATOM 2501 N N . GLY A 1 327 ? -8.43 -21.062 -20.453 1 98 327 GLY A N 1
ATOM 2502 C CA . GLY A 1 327 ? -9.398 -22.062 -20 1 98 327 GLY A CA 1
ATOM 2503 C C . GLY A 1 327 ? -10.641 -21.438 -19.391 1 98 327 GLY A C 1
ATOM 2504 O O . GLY A 1 327 ? -11.766 -21.875 -19.688 1 98 327 GLY A O 1
ATOM 2505 N N . ILE A 1 328 ? -10.477 -20.422 -18.609 1 96.06 328 ILE A N 1
ATOM 2506 C CA . ILE A 1 328 ? -11.578 -19.703 -17.969 1 96.06 328 ILE A CA 1
ATOM 2507 C C . ILE A 1 328 ? -12.422 -19 -19.031 1 96.06 328 ILE A C 1
ATOM 2509 O O . ILE A 1 328 ? -13.656 -19.062 -18.984 1 96.06 328 ILE A O 1
ATOM 2513 N N . ALA A 1 329 ? -11.758 -18.438 -20.047 1 95.56 329 ALA A N 1
ATOM 2514 C CA . ALA A 1 329 ? -12.406 -17.594 -21.047 1 95.56 329 ALA A CA 1
ATOM 2515 C C . ALA A 1 329 ? -13.227 -18.438 -22.016 1 95.56 329 ALA A C 1
ATOM 2517 O O . ALA A 1 329 ? -14.219 -17.969 -22.578 1 95.56 329 ALA A O 1
ATOM 2518 N N . MET A 1 330 ? -12.891 -19.703 -22.219 1 95.19 330 MET A N 1
ATOM 2519 C CA . MET A 1 330 ? -13.641 -20.562 -23.125 1 95.19 330 MET A CA 1
ATOM 2520 C C . MET A 1 330 ? -15.008 -20.906 -22.547 1 95.19 330 MET A C 1
ATOM 2522 O O . MET A 1 330 ? -15.945 -21.203 -23.281 1 95.19 330 MET A O 1
ATOM 2526 N N . ALA A 1 331 ? -15.117 -20.906 -21.266 1 92.94 331 ALA A N 1
ATOM 2527 C CA . ALA A 1 331 ? -16.391 -21 -20.547 1 92.94 331 ALA A CA 1
ATOM 2528 C C . ALA A 1 331 ? -17.141 -22.281 -20.922 1 92.94 331 ALA A C 1
ATOM 2530 O O . ALA A 1 331 ? -18.344 -22.25 -21.141 1 92.94 331 ALA A O 1
ATOM 2531 N N . THR A 1 332 ? -16.422 -23.391 -21.203 1 94.44 332 THR A N 1
ATOM 2532 C CA . THR A 1 332 ? -16.984 -24.734 -21.359 1 94.44 332 THR A CA 1
ATOM 2533 C C . THR A 1 332 ? -16.5 -25.656 -20.25 1 94.44 332 THR A C 1
ATOM 2535 O O . THR A 1 332 ? -15.539 -25.328 -19.531 1 94.44 332 THR A O 1
ATOM 2538 N N . GLU A 1 333 ? -17.188 -26.703 -20.062 1 95.56 333 GLU A N 1
ATOM 2539 C CA . GLU A 1 333 ? -16.797 -27.656 -19.047 1 95.56 333 GLU A CA 1
ATOM 2540 C C . GLU A 1 333 ? -15.359 -28.125 -19.266 1 95.56 333 GLU A C 1
ATOM 2542 O O . GLU A 1 333 ? -14.562 -28.156 -18.312 1 95.56 333 GLU A O 1
ATOM 2547 N N . THR A 1 334 ? -15.031 -28.484 -20.484 1 97.5 334 THR A N 1
ATOM 2548 C CA . THR A 1 334 ? -13.695 -28.969 -20.812 1 97.5 334 THR A CA 1
ATOM 2549 C C . THR A 1 334 ? -12.656 -27.859 -20.656 1 97.5 334 THR A C 1
ATOM 2551 O O . THR A 1 334 ? -11.555 -28.094 -20.156 1 97.5 334 THR A O 1
ATOM 2554 N N . GLY A 1 335 ? -13.016 -26.672 -21.125 1 97.44 335 GLY A N 1
ATOM 2555 C CA . GLY A 1 335 ? -12.125 -25.531 -21 1 97.44 335 GLY A CA 1
ATOM 2556 C C . GLY A 1 335 ? -11.828 -25.156 -19.562 1 97.44 335 GLY A C 1
ATOM 2557 O O . GLY A 1 335 ? -10.672 -24.953 -19.188 1 97.44 335 GLY A O 1
ATOM 2558 N N . LEU A 1 336 ? -12.859 -25.109 -18.766 1 97.25 336 LEU A N 1
ATOM 2559 C CA . LEU A 1 336 ? -12.695 -24.812 -17.344 1 97.25 336 LEU A CA 1
ATOM 2560 C C . LEU A 1 336 ? -11.883 -25.891 -16.641 1 97.25 336 LEU A C 1
ATOM 2562 O O . LEU A 1 336 ? -11.039 -25.578 -15.797 1 97.25 336 LEU A O 1
ATOM 2566 N N . THR A 1 337 ? -12.18 -27.141 -16.984 1 97.81 337 THR A N 1
ATOM 2567 C CA . THR A 1 337 ? -11.398 -28.234 -16.422 1 97.81 337 THR A CA 1
ATOM 2568 C C . THR A 1 337 ? -9.914 -28.062 -16.734 1 97.81 337 THR A C 1
ATOM 2570 O O . THR A 1 337 ? -9.062 -28.234 -15.867 1 97.81 337 THR A O 1
ATOM 2573 N N . GLY A 1 338 ? -9.664 -27.75 -18.016 1 98 338 GLY A N 1
ATOM 2574 C CA . GLY A 1 338 ? -8.289 -27.516 -18.422 1 98 338 GLY A CA 1
ATOM 2575 C C . GLY A 1 338 ? -7.633 -26.375 -17.672 1 98 338 GLY A C 1
ATOM 2576 O O . GLY A 1 338 ? -6.484 -26.484 -17.234 1 98 338 GLY A O 1
ATOM 2577 N N . GLY A 1 339 ? -8.328 -25.219 -17.531 1 98 339 GLY A N 1
ATOM 2578 C CA . GLY A 1 339 ? -7.801 -24.078 -16.797 1 98 339 GLY A CA 1
ATOM 2579 C C . GLY A 1 339 ? -7.555 -24.375 -15.336 1 98 339 GLY A C 1
ATOM 2580 O O . GLY A 1 339 ? -6.508 -24.016 -14.789 1 98 339 GLY A O 1
ATOM 2581 N N . ILE A 1 340 ? -8.445 -25.047 -14.68 1 98 340 ILE A N 1
ATOM 2582 C CA . ILE A 1 340 ? -8.375 -25.328 -13.25 1 98 340 ILE A CA 1
ATOM 2583 C C . ILE A 1 340 ? -7.246 -26.328 -12.977 1 98 340 ILE A C 1
ATOM 2585 O O . ILE A 1 340 ? -6.445 -26.109 -12.055 1 98 340 ILE A O 1
ATOM 2589 N N . ILE A 1 341 ? -7.168 -27.375 -13.766 1 97.88 341 ILE A N 1
ATOM 2590 C CA . ILE A 1 341 ? -6.121 -28.359 -13.508 1 97.88 341 ILE A CA 1
ATOM 2591 C C . ILE A 1 341 ? -4.754 -27.75 -13.812 1 97.88 341 ILE A C 1
ATOM 2593 O O . ILE A 1 341 ? -3.754 -28.109 -13.188 1 97.88 341 ILE A O 1
ATOM 2597 N N . HIS A 1 342 ? -4.719 -26.797 -14.789 1 98.12 342 HIS A N 1
ATOM 2598 C CA . HIS A 1 342 ? -3.457 -26.141 -15.102 1 98.12 342 HIS A CA 1
ATOM 2599 C C . HIS A 1 342 ? -2.945 -25.328 -13.906 1 98.12 342 HIS A C 1
ATOM 2601 O O . HIS A 1 342 ? -1.739 -25.125 -13.766 1 98.12 342 HIS A O 1
ATOM 2607 N N . MET A 1 343 ? -3.818 -24.844 -13.031 1 98 343 MET A N 1
ATOM 2608 C CA . MET A 1 343 ? -3.381 -24.172 -11.812 1 98 343 MET A CA 1
ATOM 2609 C C . MET A 1 343 ? -2.539 -25.109 -10.945 1 98 343 MET A C 1
ATOM 2611 O O . MET A 1 343 ? -1.469 -24.719 -10.477 1 98 343 MET A O 1
ATOM 2615 N N . PHE A 1 344 ? -3.002 -26.312 -10.789 1 97.5 344 PHE A N 1
ATOM 2616 C CA . PHE A 1 344 ? -2.312 -27.297 -9.977 1 97.5 344 PHE A CA 1
ATOM 2617 C C . PHE A 1 344 ? -1.006 -27.734 -10.641 1 97.5 344 PHE A C 1
ATOM 2619 O O . PHE A 1 344 ? 0.042 -27.75 -9.992 1 97.5 344 PHE A O 1
ATOM 2626 N N . ASN A 1 345 ? -1.099 -28.062 -11.891 1 98 345 ASN A N 1
ATOM 2627 C CA . ASN A 1 345 ? 0.068 -28.531 -12.633 1 98 345 ASN A CA 1
ATOM 2628 C C . ASN A 1 345 ? 1.159 -27.469 -12.688 1 98 345 ASN A C 1
ATOM 2630 O O . ASN A 1 345 ? 2.336 -27.766 -12.477 1 98 345 ASN A O 1
ATOM 2634 N N . HIS A 1 346 ? 0.727 -26.281 -12.969 1 97.81 346 HIS A N 1
ATOM 2635 C CA . HIS A 1 346 ? 1.653 -25.156 -13.031 1 97.81 346 HIS A CA 1
ATOM 2636 C C . HIS A 1 346 ? 2.295 -24.906 -11.664 1 97.81 346 HIS A C 1
ATOM 2638 O O . HIS A 1 346 ? 3.465 -24.516 -11.594 1 97.81 346 HIS A O 1
ATOM 2644 N N . ALA A 1 347 ? 1.555 -25.047 -10.578 1 98.12 347 ALA A N 1
ATOM 2645 C CA . ALA A 1 347 ? 2.102 -24.875 -9.234 1 98.12 347 ALA A CA 1
ATOM 2646 C C . ALA A 1 347 ? 3.223 -25.875 -8.961 1 98.12 347 ALA A C 1
ATOM 2648 O O . ALA A 1 347 ? 4.277 -25.5 -8.438 1 98.12 347 ALA A O 1
ATOM 2649 N N . LEU A 1 348 ? 3.066 -27.094 -9.367 1 97.69 348 LEU A N 1
ATOM 2650 C CA . LEU A 1 348 ? 4.074 -28.141 -9.164 1 97.69 348 LEU A CA 1
ATOM 2651 C C . LEU A 1 348 ? 5.32 -27.844 -10 1 97.69 348 LEU A C 1
ATOM 2653 O O . LEU A 1 348 ? 6.441 -27.938 -9.5 1 97.69 348 LEU A O 1
ATOM 2657 N N . ILE A 1 349 ? 5.062 -27.5 -11.195 1 97.94 349 ILE A N 1
ATOM 2658 C CA . ILE A 1 349 ? 6.145 -27.281 -12.148 1 97.94 349 ILE A CA 1
ATOM 2659 C C . ILE A 1 349 ? 6.973 -26.078 -11.711 1 97.94 349 ILE A C 1
ATOM 2661 O O . ILE A 1 349 ? 8.195 -26.156 -11.625 1 97.94 349 ILE A O 1
ATOM 2665 N N . LYS A 1 350 ? 6.316 -24.984 -11.398 1 97.88 350 LYS A N 1
ATOM 2666 C CA . LYS A 1 350 ? 7.027 -23.75 -11.062 1 97.88 350 LYS A CA 1
ATOM 2667 C C . LYS A 1 350 ? 7.684 -23.859 -9.688 1 97.88 350 LYS A C 1
ATOM 2669 O O . LYS A 1 350 ? 8.758 -23.297 -9.461 1 97.88 350 LYS A O 1
ATOM 2674 N N . GLY A 1 351 ? 6.969 -24.531 -8.75 1 98.25 351 GLY A N 1
ATOM 2675 C CA . GLY A 1 351 ? 7.617 -24.797 -7.477 1 98.25 351 GLY A CA 1
ATOM 2676 C C . GLY A 1 351 ? 8.93 -25.531 -7.613 1 98.25 351 GLY A C 1
ATOM 2677 O O . GLY A 1 351 ? 9.938 -25.156 -7.004 1 98.25 351 GLY A O 1
ATOM 2678 N N . SER A 1 352 ? 8.969 -26.562 -8.461 1 98.44 352 SER A N 1
ATOM 2679 C CA . SER A 1 352 ? 10.172 -27.344 -8.711 1 98.44 352 SER A CA 1
ATOM 2680 C C . SER A 1 352 ? 11.25 -26.5 -9.383 1 98.44 352 SER A C 1
ATOM 2682 O O . SER A 1 352 ? 12.406 -26.516 -8.961 1 98.44 352 SER A O 1
ATOM 2684 N N . ALA A 1 353 ? 10.844 -25.781 -10.359 1 98.44 353 ALA A N 1
ATOM 2685 C CA . ALA A 1 353 ? 11.797 -25 -11.148 1 98.44 353 ALA A CA 1
ATOM 2686 C C . ALA A 1 353 ? 12.445 -23.906 -10.305 1 98.44 353 ALA A C 1
ATOM 2688 O O . ALA A 1 353 ? 13.672 -23.766 -10.305 1 98.44 353 ALA A O 1
ATOM 2689 N N . PHE A 1 354 ? 11.656 -23.172 -9.555 1 98.62 354 PHE A N 1
ATOM 2690 C CA . PHE A 1 354 ? 12.195 -22.062 -8.781 1 98.62 354 PHE A CA 1
ATOM 2691 C C . PHE A 1 354 ? 13.016 -22.562 -7.602 1 98.62 354 PHE A C 1
ATOM 2693 O O . PHE A 1 354 ? 14 -21.938 -7.211 1 98.62 354 PHE A O 1
ATOM 2700 N N . MET A 1 355 ? 12.625 -23.703 -6.973 1 98.69 355 MET A N 1
ATOM 2701 C CA . MET A 1 355 ? 13.461 -24.266 -5.918 1 98.69 355 MET A CA 1
ATOM 2702 C C . MET A 1 355 ? 14.797 -24.734 -6.477 1 98.69 355 MET A C 1
ATOM 2704 O O . MET A 1 355 ? 15.836 -24.562 -5.836 1 98.69 355 MET A O 1
ATOM 2708 N N . ALA A 1 356 ? 14.773 -25.297 -7.68 1 98.56 356 ALA A N 1
ATOM 2709 C CA . ALA A 1 356 ? 16.016 -25.734 -8.312 1 98.56 356 ALA A CA 1
ATOM 2710 C C . ALA A 1 356 ? 16.922 -24.547 -8.617 1 98.56 356 ALA A C 1
ATOM 2712 O O . ALA A 1 356 ? 18.125 -24.578 -8.336 1 98.56 356 ALA A O 1
ATOM 2713 N N . ILE A 1 357 ? 16.359 -23.531 -9.195 1 97.88 357 ILE A N 1
ATOM 2714 C CA . ILE A 1 357 ? 17.125 -22.328 -9.492 1 97.88 357 ILE A CA 1
ATOM 2715 C C . ILE A 1 357 ? 17.672 -21.75 -8.188 1 97.88 357 ILE A C 1
ATOM 2717 O O . ILE A 1 357 ? 18.828 -21.297 -8.141 1 97.88 357 ILE A O 1
ATOM 2721 N N . GLY A 1 358 ? 16.797 -21.734 -7.18 1 97.44 358 GLY A N 1
ATOM 2722 C CA . GLY A 1 358 ? 17.25 -21.266 -5.883 1 97.44 358 GLY A CA 1
ATOM 2723 C C . GLY A 1 358 ? 18.422 -22.047 -5.328 1 97.44 358 GLY A C 1
ATOM 2724 O O . GLY A 1 358 ? 19.312 -21.5 -4.688 1 97.44 358 GLY A O 1
ATOM 2725 N N . ALA A 1 359 ? 18.438 -23.297 -5.57 1 97.94 359 ALA A N 1
ATOM 2726 C CA . ALA A 1 359 ? 19.531 -24.156 -5.137 1 97.94 359 ALA A CA 1
ATOM 2727 C C . ALA A 1 359 ? 20.828 -23.812 -5.863 1 97.94 359 ALA A C 1
ATOM 2729 O O . ALA A 1 359 ? 21.906 -23.828 -5.266 1 97.94 359 ALA A O 1
ATOM 2730 N N . VAL A 1 360 ? 20.719 -23.547 -7.109 1 96.75 360 VAL A N 1
ATOM 2731 C CA . VAL A 1 360 ? 21.891 -23.141 -7.879 1 96.75 360 VAL A CA 1
ATOM 2732 C C . VAL A 1 360 ? 22.453 -21.828 -7.324 1 96.75 360 VAL A C 1
ATOM 2734 O O . VAL A 1 360 ? 23.672 -21.703 -7.125 1 96.75 360 VAL A O 1
ATOM 2737 N N . VAL A 1 361 ? 21.562 -20.906 -7.086 1 94.94 361 VAL A N 1
ATOM 2738 C CA . VAL A 1 361 ? 21.984 -19.625 -6.535 1 94.94 361 VAL A CA 1
ATOM 2739 C C . VAL A 1 361 ? 22.609 -19.828 -5.16 1 94.94 361 VAL A C 1
ATOM 2741 O O . VAL A 1 361 ? 23.609 -19.188 -4.828 1 94.94 361 VAL A O 1
ATOM 2744 N N . PHE A 1 362 ? 22.031 -20.688 -4.414 1 95.56 362 PHE A N 1
ATOM 2745 C CA . PHE A 1 362 ? 22.531 -21.016 -3.086 1 95.56 362 PHE A CA 1
ATOM 2746 C C . PHE A 1 362 ? 23.953 -21.547 -3.162 1 95.56 362 PHE A C 1
ATOM 2748 O O . PHE A 1 362 ? 24.812 -21.141 -2.383 1 95.56 362 PHE A O 1
ATOM 2755 N N . SER A 1 363 ? 24.234 -22.344 -4.098 1 95.69 363 SER A N 1
ATOM 2756 C CA . SER A 1 363 ? 25.5 -23.062 -4.18 1 95.69 363 SER A CA 1
ATOM 2757 C C . SER A 1 363 ? 26.562 -22.203 -4.859 1 95.69 363 SER A C 1
ATOM 2759 O O . SER A 1 363 ? 27.75 -22.25 -4.484 1 95.69 363 SER A O 1
ATOM 2761 N N . THR A 1 364 ? 26.156 -21.391 -5.828 1 93.25 364 THR A N 1
ATOM 2762 C CA . THR A 1 364 ? 27.172 -20.781 -6.668 1 93.25 364 THR A CA 1
ATOM 2763 C C . THR A 1 364 ? 27 -19.266 -6.719 1 93.25 364 THR A C 1
ATOM 2765 O O . THR A 1 364 ? 27.906 -18.531 -7.121 1 93.25 364 THR A O 1
ATOM 2768 N N . GLY A 1 365 ? 25.797 -18.828 -6.426 1 91.44 365 GLY A N 1
ATOM 2769 C CA . GLY A 1 365 ? 25.484 -17.406 -6.586 1 91.44 365 GLY A CA 1
ATOM 2770 C C . GLY A 1 365 ? 25.109 -17.047 -8.008 1 91.44 365 GLY A C 1
ATOM 2771 O O . GLY A 1 365 ? 24.719 -15.906 -8.281 1 91.44 365 GLY A O 1
ATOM 2772 N N . ALA A 1 366 ? 25.156 -18.047 -8.898 1 88.75 366 ALA A N 1
ATOM 2773 C CA . ALA A 1 366 ? 24.906 -17.797 -10.312 1 88.75 366 ALA A CA 1
ATOM 2774 C C . ALA A 1 366 ? 23.422 -17.484 -10.555 1 88.75 366 ALA A C 1
ATOM 2776 O O . ALA A 1 366 ? 22.547 -18.219 -10.086 1 88.75 366 ALA A O 1
ATOM 2777 N N . VAL A 1 367 ? 23.172 -16.453 -11.312 1 90.75 367 VAL A N 1
ATOM 2778 C CA . VAL A 1 367 ? 21.781 -16.094 -11.609 1 90.75 367 VAL A CA 1
ATOM 2779 C C . VAL A 1 367 ? 21.594 -15.984 -13.125 1 90.75 367 VAL A C 1
ATOM 2781 O O . VAL A 1 367 ? 20.469 -16.016 -13.617 1 90.75 367 VAL A O 1
ATOM 2784 N N . THR A 1 368 ? 22.719 -15.883 -13.906 1 95.5 368 THR A N 1
ATOM 2785 C CA . THR A 1 368 ? 22.641 -15.727 -15.359 1 95.5 368 THR A CA 1
ATOM 2786 C C . THR A 1 368 ? 23.047 -17.016 -16.062 1 95.5 368 THR A C 1
ATOM 2788 O O . THR A 1 368 ? 23.719 -17.859 -15.477 1 95.5 368 THR A O 1
ATOM 2791 N N . LEU A 1 369 ? 22.609 -17.078 -17.281 1 96.5 369 LEU A N 1
ATOM 2792 C CA . LEU A 1 369 ? 22.953 -18.25 -18.094 1 96.5 369 LEU A CA 1
ATOM 2793 C C . LEU A 1 369 ? 24.469 -18.375 -18.25 1 96.5 369 LEU A C 1
ATOM 2795 O O . LEU A 1 369 ? 25.016 -19.484 -18.125 1 96.5 369 LEU A O 1
ATOM 2799 N N . THR A 1 370 ? 25.109 -17.281 -18.375 1 93.56 370 THR A N 1
ATOM 2800 C CA . THR A 1 370 ? 26.562 -17.281 -18.547 1 93.56 370 THR A CA 1
ATOM 2801 C C . THR A 1 370 ? 27.266 -17.812 -17.297 1 93.56 370 THR A C 1
ATOM 2803 O O . THR A 1 370 ? 28.219 -18.578 -17.406 1 93.56 370 THR A O 1
ATOM 2806 N N . GLN A 1 371 ? 26.766 -17.5 -16.188 1 92.94 371 GLN A N 1
ATOM 2807 C CA . GLN A 1 371 ? 27.359 -17.922 -14.922 1 92.94 371 GLN A CA 1
ATOM 2808 C C . GLN A 1 371 ? 27.062 -19.391 -14.641 1 92.94 371 GLN A C 1
ATOM 2810 O O . GLN A 1 371 ? 27.75 -20.031 -13.836 1 92.94 371 GLN A O 1
ATOM 2815 N N . MET A 1 372 ? 26.109 -20 -15.32 1 94.5 372 MET A N 1
ATOM 2816 C CA . MET A 1 372 ? 25.641 -21.344 -15.023 1 94.5 372 MET A CA 1
ATOM 2817 C C . MET A 1 372 ? 26.234 -22.359 -15.992 1 94.5 372 MET A C 1
ATOM 2819 O O . MET A 1 372 ? 25.859 -23.531 -15.977 1 94.5 372 MET A O 1
ATOM 2823 N N . GLU A 1 373 ? 27.125 -21.906 -16.812 1 95.12 373 GLU A N 1
ATOM 2824 C CA . GLU A 1 373 ? 27.719 -22.812 -17.797 1 95.12 373 GLU A CA 1
ATOM 2825 C C . GLU A 1 373 ? 28.375 -24.016 -17.109 1 95.12 373 GLU A C 1
ATOM 2827 O O . GLU A 1 373 ? 29.188 -23.844 -16.203 1 95.12 373 GLU A O 1
ATOM 2832 N N . GLY A 1 374 ? 27.938 -25.188 -17.562 1 94 374 GLY A N 1
ATOM 2833 C CA . GLY A 1 374 ? 28.531 -26.438 -17.094 1 94 374 GLY A CA 1
ATOM 2834 C C . GLY A 1 374 ? 28 -26.859 -15.734 1 94 374 GLY A C 1
ATOM 2835 O O . GLY A 1 374 ? 28.5 -27.828 -15.148 1 94 374 GLY A O 1
ATOM 2836 N N . ILE A 1 375 ? 27.047 -26.266 -15.203 1 95.06 375 ILE A N 1
ATOM 2837 C CA . ILE A 1 375 ? 26.594 -26.484 -13.844 1 95.06 375 ILE A CA 1
ATOM 2838 C C . ILE A 1 375 ? 25.906 -27.859 -13.75 1 95.06 375 ILE A C 1
ATOM 2840 O O . ILE A 1 375 ? 25.828 -28.438 -12.672 1 95.06 375 ILE A O 1
ATOM 2844 N N . GLY A 1 376 ? 25.344 -28.375 -14.844 1 95.38 376 GLY A N 1
ATOM 2845 C CA . GLY A 1 376 ? 24.656 -29.656 -14.875 1 95.38 376 GLY A CA 1
ATOM 2846 C C . GLY A 1 376 ? 25.531 -30.828 -14.438 1 95.38 376 GLY A C 1
ATOM 2847 O O . GLY A 1 376 ? 25.047 -31.797 -13.859 1 95.38 376 GLY A O 1
ATOM 2848 N N . LYS A 1 377 ? 26.766 -30.703 -14.664 1 92.81 377 LYS A N 1
ATOM 2849 C CA . LYS A 1 377 ? 27.703 -31.766 -14.266 1 92.81 377 LYS A CA 1
ATOM 2850 C C . LYS A 1 377 ? 28.062 -31.656 -12.789 1 92.81 377 LYS A C 1
ATOM 2852 O O . LYS A 1 377 ? 28.312 -32.656 -12.125 1 92.81 377 LYS A O 1
ATOM 2857 N N . ARG A 1 378 ? 28.062 -30.453 -12.32 1 93.75 378 ARG A N 1
ATOM 2858 C CA . ARG A 1 378 ? 28.469 -30.203 -10.938 1 93.75 378 ARG A CA 1
ATOM 2859 C C . ARG A 1 378 ? 27.297 -30.359 -9.984 1 93.75 378 ARG A C 1
ATOM 2861 O O . ARG A 1 378 ? 27.469 -30.688 -8.812 1 93.75 378 ARG A O 1
ATOM 2868 N N . MET A 1 379 ? 26.156 -30.062 -10.461 1 96.88 379 MET A N 1
ATOM 2869 C CA . MET A 1 379 ? 24.938 -30.219 -9.688 1 96.88 379 MET A CA 1
ATOM 2870 C C . MET A 1 379 ? 23.891 -31.031 -10.469 1 96.88 379 MET A C 1
ATOM 2872 O O . MET A 1 379 ? 22.812 -30.531 -10.773 1 96.88 379 MET A O 1
ATOM 2876 N N . PRO A 1 380 ? 24.141 -32.219 -10.727 1 96.75 380 PRO A N 1
ATOM 2877 C CA . PRO A 1 380 ? 23.328 -33 -11.641 1 96.75 380 PRO A CA 1
ATOM 2878 C C . PRO A 1 380 ? 21.906 -33.219 -11.117 1 96.75 380 PRO A C 1
ATOM 2880 O O . PRO A 1 380 ? 20.953 -33.25 -11.898 1 96.75 380 PRO A O 1
ATOM 2883 N N . TYR A 1 381 ? 21.719 -33.438 -9.797 1 98.12 381 TYR A N 1
ATOM 2884 C CA . TYR A 1 381 ? 20.391 -33.688 -9.258 1 98.12 381 TYR A CA 1
ATOM 2885 C C . TYR A 1 381 ? 19.531 -32.469 -9.32 1 98.12 381 TYR A C 1
ATOM 2887 O O . TYR A 1 381 ? 18.359 -32.531 -9.695 1 98.12 381 TYR A O 1
ATOM 2895 N N . THR A 1 382 ? 20.125 -31.328 -8.945 1 98.25 382 THR A N 1
ATOM 2896 C CA . THR A 1 382 ? 19.406 -30.062 -8.992 1 98.25 382 THR A CA 1
ATOM 2897 C C . THR A 1 382 ? 19.016 -29.719 -10.422 1 98.25 382 THR A C 1
ATOM 2899 O O . THR A 1 382 ? 17.859 -29.375 -10.688 1 98.25 382 THR A O 1
ATOM 2902 N N . MET A 1 383 ? 19.922 -29.875 -11.328 1 97.94 383 MET A N 1
ATOM 2903 C CA . MET A 1 383 ? 19.656 -29.484 -12.711 1 97.94 383 MET A CA 1
ATOM 2904 C C . MET A 1 383 ? 18.734 -30.484 -13.391 1 97.94 383 MET A C 1
ATOM 2906 O O . MET A 1 383 ? 17.922 -30.109 -14.25 1 97.94 383 MET A O 1
ATOM 2910 N N . ALA A 1 384 ? 18.812 -31.703 -13.031 1 98.25 384 ALA A N 1
ATOM 2911 C CA . ALA A 1 384 ? 17.859 -32.688 -13.547 1 98.25 384 ALA A CA 1
ATOM 2912 C C . ALA A 1 384 ? 16.422 -32.312 -13.148 1 98.25 384 ALA A C 1
ATOM 2914 O O . ALA A 1 384 ? 15.492 -32.438 -13.938 1 98.25 384 ALA A O 1
ATOM 2915 N N . ALA A 1 385 ? 16.312 -31.938 -11.914 1 98.5 385 ALA A N 1
ATOM 2916 C CA . ALA A 1 385 ? 15 -31.484 -11.445 1 98.5 385 ALA A CA 1
ATOM 2917 C C . ALA A 1 385 ? 14.492 -30.312 -12.273 1 98.5 385 ALA A C 1
ATOM 2919 O O . ALA A 1 385 ? 13.312 -30.266 -12.641 1 98.5 385 ALA A O 1
ATOM 2920 N N . PHE A 1 386 ? 15.367 -29.359 -12.555 1 98.38 386 PHE A N 1
ATOM 2921 C CA . PHE A 1 386 ? 14.992 -28.203 -13.359 1 98.38 386 PHE A CA 1
ATOM 2922 C C . PHE A 1 386 ? 14.555 -28.641 -14.758 1 98.38 386 PHE A C 1
ATOM 2924 O O . PHE A 1 386 ? 13.562 -28.141 -15.281 1 98.38 386 PHE A O 1
ATOM 2931 N N . VAL A 1 387 ? 15.234 -29.516 -15.336 1 97.81 387 VAL A N 1
ATOM 2932 C CA . VAL A 1 387 ? 14.945 -29.984 -16.688 1 97.81 387 VAL A CA 1
ATOM 2933 C C . VAL A 1 387 ? 13.594 -30.688 -16.719 1 97.81 387 VAL A C 1
ATOM 2935 O O . VAL A 1 387 ? 12.797 -30.469 -17.625 1 97.81 387 VAL A O 1
ATOM 2938 N N . ILE A 1 388 ? 13.359 -31.531 -15.734 1 98 388 ILE A N 1
ATOM 2939 C CA . ILE A 1 388 ? 12.078 -32.219 -15.672 1 98 388 ILE A CA 1
ATOM 2940 C C . ILE A 1 388 ? 10.945 -31.203 -15.531 1 98 388 ILE A C 1
ATOM 2942 O O . ILE A 1 388 ? 9.906 -31.328 -16.188 1 98 388 ILE A O 1
ATOM 2946 N N . ALA A 1 389 ? 11.125 -30.266 -14.664 1 98.12 389 ALA A N 1
ATOM 2947 C CA . ALA A 1 389 ? 10.148 -29.188 -14.555 1 98.12 389 ALA A CA 1
ATOM 2948 C C . ALA A 1 389 ? 9.961 -28.469 -15.883 1 98.12 389 ALA A C 1
ATOM 2950 O O . ALA A 1 389 ? 8.836 -28.141 -16.266 1 98.12 389 ALA A O 1
ATOM 2951 N N . GLY A 1 390 ? 11.086 -28.203 -16.594 1 98 390 GLY A N 1
ATOM 2952 C CA . GLY A 1 390 ? 11.031 -27.578 -17.906 1 98 390 GLY A CA 1
ATOM 2953 C C . GLY A 1 390 ? 10.234 -28.375 -18.922 1 98 390 GLY A C 1
ATOM 2954 O O . GLY A 1 390 ? 9.492 -27.812 -19.734 1 98 390 GLY A O 1
ATOM 2955 N N . LEU A 1 391 ? 10.352 -29.656 -18.859 1 97.62 391 LEU A N 1
ATOM 2956 C CA . LEU A 1 391 ? 9.57 -30.516 -19.734 1 97.62 391 LEU A CA 1
ATOM 2957 C C . LEU A 1 391 ? 8.078 -30.391 -19.453 1 97.62 391 LEU A C 1
ATOM 2959 O O . LEU A 1 391 ? 7.254 -30.484 -20.359 1 97.62 391 LEU A O 1
ATOM 2963 N N . GLY A 1 392 ? 7.82 -30.25 -18.188 1 97.31 392 GLY A N 1
ATOM 2964 C CA . GLY A 1 392 ? 6.441 -29.953 -17.812 1 97.31 392 GLY A CA 1
ATOM 2965 C C . GLY A 1 392 ? 5.922 -28.656 -18.391 1 97.31 392 GLY A C 1
ATOM 2966 O O . GLY A 1 392 ? 4.773 -28.578 -18.828 1 97.31 392 GLY A O 1
ATOM 2967 N N . LEU A 1 393 ? 6.789 -27.625 -18.391 1 96.38 393 LEU A N 1
ATOM 2968 C CA . LEU A 1 393 ? 6.418 -26.344 -18.969 1 96.38 393 LEU A CA 1
ATOM 2969 C C . LEU A 1 393 ? 6.129 -26.469 -20.453 1 96.38 393 LEU A C 1
ATOM 2971 O O . LEU A 1 393 ? 5.211 -25.828 -20.969 1 96.38 393 LEU A O 1
ATOM 2975 N N . ILE A 1 394 ? 6.867 -27.281 -21.109 1 96.38 394 ILE A N 1
ATOM 2976 C CA . ILE A 1 394 ? 6.711 -27.531 -22.547 1 96.38 394 ILE A CA 1
ATOM 2977 C C . ILE A 1 394 ? 5.422 -28.312 -22.797 1 96.38 394 ILE A C 1
ATOM 2979 O O . ILE A 1 394 ? 4.738 -28.094 -23.797 1 96.38 394 ILE A O 1
ATOM 2983 N N . GLY A 1 395 ? 5.094 -29.125 -21.906 1 96.56 395 GLY A N 1
ATOM 2984 C CA . GLY A 1 395 ? 3.938 -30 -22.078 1 96.56 395 GLY A CA 1
ATOM 2985 C C . GLY A 1 395 ? 4.277 -31.328 -22.734 1 96.56 395 GLY A C 1
ATOM 2986 O O . GLY A 1 395 ? 3.512 -31.828 -23.562 1 96.56 395 GLY A O 1
ATOM 2987 N N . VAL A 1 396 ? 5.34 -31.844 -22.375 1 95.94 396 VAL A N 1
ATOM 2988 C CA . VAL A 1 396 ? 5.738 -33.156 -22.906 1 95.94 396 VAL A CA 1
ATOM 2989 C C . VAL A 1 396 ? 4.887 -34.25 -22.266 1 95.94 396 VAL A C 1
ATOM 2991 O O . VAL A 1 396 ? 4.504 -34.156 -21.094 1 95.94 396 VAL A O 1
ATOM 2994 N N . PRO A 1 397 ? 4.609 -35.312 -23.016 1 95.69 397 PRO A N 1
ATOM 2995 C CA . PRO A 1 397 ? 3.826 -36.406 -22.438 1 95.69 397 PRO A CA 1
ATOM 2996 C C . PRO A 1 397 ? 4.438 -36.969 -21.141 1 95.69 397 PRO A C 1
ATOM 2998 O O . PRO A 1 397 ? 5.66 -36.969 -20.984 1 95.69 397 PRO A O 1
ATOM 3001 N N . LEU A 1 398 ? 3.619 -37.312 -20.234 1 94.69 398 LEU A N 1
ATOM 3002 C CA . LEU A 1 398 ? 3.984 -37.844 -18.922 1 94.69 398 LEU A CA 1
ATOM 3003 C C . LEU A 1 398 ? 4.273 -36.719 -17.938 1 94.69 398 LEU A C 1
ATOM 3005 O O . LEU A 1 398 ? 4.652 -37 -16.797 1 94.69 398 LEU A O 1
ATOM 3009 N N . THR A 1 399 ? 4.133 -35.562 -18.344 1 96.12 399 THR A N 1
ATOM 3010 C CA . THR A 1 399 ? 4.242 -34.406 -17.453 1 96.12 399 THR A CA 1
ATOM 3011 C C . THR A 1 399 ? 2.877 -33.781 -17.234 1 96.12 399 THR A C 1
ATOM 3013 O O . THR A 1 399 ? 1.965 -33.938 -18.047 1 96.12 399 THR A O 1
ATOM 3016 N N . PRO A 1 400 ? 2.744 -33.094 -16.141 1 96 400 PRO A N 1
ATOM 3017 C CA . PRO A 1 400 ? 1.442 -32.5 -15.852 1 96 400 PRO A CA 1
ATOM 3018 C C . PRO A 1 400 ? 1.062 -31.406 -16.859 1 96 400 PRO A C 1
ATOM 3020 O O . PRO A 1 400 ? -0.124 -31.203 -17.125 1 96 400 PRO A O 1
ATOM 3023 N N . GLY A 1 401 ? 2.006 -30.719 -17.422 1 95.38 401 GLY A N 1
ATOM 3024 C CA . GLY A 1 401 ? 1.717 -29.703 -18.422 1 95.38 401 GLY A CA 1
ATOM 3025 C C . GLY A 1 401 ? 1.008 -30.25 -19.641 1 95.38 401 GLY A C 1
ATOM 3026 O O . GLY A 1 401 ? 0.159 -29.578 -20.219 1 95.38 401 GLY A O 1
ATOM 3027 N N . PHE A 1 402 ? 1.322 -31.469 -19.969 1 95.94 402 PHE A N 1
ATOM 3028 C CA . PHE A 1 402 ? 0.673 -32.094 -21.109 1 95.94 402 PHE A CA 1
ATOM 3029 C C . PHE A 1 402 ? -0.817 -32.281 -20.859 1 95.94 402 PHE A C 1
ATOM 3031 O O . PHE A 1 402 ? -1.642 -32.031 -21.734 1 95.94 402 PHE A O 1
ATOM 3038 N N . ILE A 1 403 ? -1.13 -32.719 -19.703 1 96.12 403 ILE A N 1
ATOM 3039 C CA . ILE A 1 403 ? -2.506 -33.031 -19.328 1 96.12 403 ILE A CA 1
ATOM 3040 C C . ILE A 1 403 ? -3.371 -31.781 -19.469 1 96.12 403 ILE A C 1
ATOM 3042 O O . ILE A 1 403 ? -4.43 -31.812 -20.094 1 96.12 403 ILE A O 1
ATOM 3046 N N . SER A 1 404 ? -2.943 -30.719 -18.891 1 96.5 404 SER A N 1
ATOM 3047 C CA . SER A 1 404 ? -3.746 -29.5 -18.891 1 96.5 404 SER A CA 1
ATOM 3048 C C . SER A 1 404 ? -3.803 -28.875 -20.297 1 96.5 404 SER A C 1
ATOM 3050 O O . SER A 1 404 ? -4.855 -28.406 -20.719 1 96.5 404 SER A O 1
ATOM 3052 N N . LYS A 1 405 ? -2.711 -28.844 -21.016 1 96.88 405 LYS A N 1
ATOM 3053 C CA . LYS A 1 405 ? -2.697 -28.266 -22.359 1 96.88 405 LYS A CA 1
ATOM 3054 C C . LYS A 1 405 ? -3.533 -29.094 -23.328 1 96.88 405 LYS A C 1
ATOM 3056 O O . LYS A 1 405 ? -4.184 -28.547 -24.219 1 96.88 405 LYS A O 1
ATOM 3061 N N . TRP A 1 406 ? -3.488 -30.359 -23.078 1 96.44 406 TRP A N 1
ATOM 3062 C CA . TRP A 1 406 ? -4.324 -31.219 -23.906 1 96.44 406 TRP A CA 1
ATOM 3063 C C . TRP A 1 406 ? -5.805 -30.922 -23.672 1 96.44 406 TRP A C 1
ATOM 3065 O O . TRP A 1 406 ? -6.59 -30.906 -24.625 1 96.44 406 TRP A O 1
ATOM 3075 N N . GLN A 1 407 ? -6.16 -30.766 -22.469 1 97.38 407 GLN A N 1
ATOM 3076 C CA . GLN A 1 407 ? -7.535 -30.391 -22.156 1 97.38 407 GLN A CA 1
ATOM 3077 C C . GLN A 1 407 ? -7.926 -29.078 -22.844 1 97.38 407 GLN A C 1
ATOM 3079 O O . GLN A 1 407 ? -9.047 -28.953 -23.328 1 97.38 407 GLN A O 1
ATOM 3084 N N . LEU A 1 408 ? -7.051 -28.125 -22.859 1 98.06 408 LEU A N 1
ATOM 3085 C CA . LEU A 1 408 ? -7.32 -26.828 -23.469 1 98.06 408 LEU A CA 1
ATOM 3086 C C . LEU A 1 408 ? -7.477 -26.953 -24.969 1 98.06 408 LEU A C 1
ATOM 3088 O O . LEU A 1 408 ? -8.359 -26.344 -25.562 1 98.06 408 LEU A O 1
ATOM 3092 N N . VAL A 1 409 ? -6.645 -27.766 -25.594 1 98 409 VAL A N 1
ATOM 3093 C CA . VAL A 1 409 ? -6.738 -28 -27.031 1 98 409 VAL A CA 1
ATOM 3094 C C . VAL A 1 409 ? -8.062 -28.688 -27.359 1 98 409 VAL A C 1
ATOM 3096 O O . VAL A 1 409 ? -8.75 -28.312 -28.312 1 98 409 VAL A O 1
ATOM 3099 N N . THR A 1 410 ? -8.414 -29.688 -26.547 1 97.94 410 THR A N 1
ATOM 3100 C CA . THR A 1 410 ? -9.672 -30.406 -26.734 1 97.94 410 THR A CA 1
ATOM 3101 C C . THR A 1 410 ? -10.859 -29.453 -26.641 1 97.94 410 THR A C 1
ATOM 3103 O O . THR A 1 410 ? -11.797 -29.531 -27.438 1 97.94 410 THR A O 1
ATOM 3106 N N . ALA A 1 411 ? -10.789 -28.578 -25.672 1 98 411 ALA A N 1
ATOM 3107 C CA . ALA A 1 411 ? -11.859 -27.594 -25.5 1 98 411 ALA A CA 1
ATOM 3108 C C . ALA A 1 411 ? -11.984 -26.703 -26.719 1 98 411 ALA A C 1
ATOM 3110 O O . ALA A 1 411 ? -13.094 -26.406 -27.172 1 98 411 ALA A O 1
ATOM 3111 N N . ALA A 1 412 ? -10.859 -26.219 -27.25 1 97.75 412 ALA A N 1
ATOM 3112 C CA . ALA A 1 412 ? -10.859 -25.375 -28.438 1 97.75 412 ALA A CA 1
ATOM 3113 C C . ALA A 1 412 ? -11.445 -26.109 -29.625 1 97.75 412 ALA A C 1
ATOM 3115 O O . ALA A 1 412 ? -12.188 -25.531 -30.422 1 97.75 412 ALA A O 1
ATOM 3116 N N . MET A 1 413 ? -11.148 -27.391 -29.703 1 97.38 413 MET A N 1
ATOM 3117 C CA . MET A 1 413 ? -11.656 -28.203 -30.812 1 97.38 413 MET A CA 1
ATOM 3118 C C . MET A 1 413 ? -13.164 -28.422 -30.672 1 97.38 413 MET A C 1
ATOM 3120 O O . MET A 1 413 ? -13.883 -28.391 -31.672 1 97.38 413 MET A O 1
ATOM 3124 N N . GLU A 1 414 ? -13.594 -28.656 -29.5 1 97.31 414 GLU A N 1
ATOM 3125 C CA . GLU A 1 414 ? -15.023 -28.828 -29.266 1 97.31 414 GLU A CA 1
ATOM 3126 C C . GLU A 1 414 ? -15.805 -27.562 -29.625 1 97.31 414 GLU A C 1
ATOM 3128 O O . GLU A 1 414 ? -16.969 -27.656 -30.031 1 97.31 414 GLU A O 1
ATOM 3133 N N . LEU A 1 415 ? -15.125 -26.422 -29.516 1 95.69 415 LEU A N 1
ATOM 3134 C CA . LEU A 1 415 ? -15.75 -25.141 -29.859 1 95.69 415 LEU A CA 1
ATOM 3135 C C . LEU A 1 415 ? -15.555 -24.812 -31.328 1 95.69 415 LEU A C 1
ATOM 3137 O O . LEU A 1 415 ? -15.891 -23.719 -31.781 1 95.69 415 LEU A O 1
ATOM 3141 N N . ASN A 1 416 ? -14.953 -25.719 -32.094 1 96.06 416 ASN A N 1
ATOM 3142 C CA . ASN A 1 416 ? -14.641 -25.547 -33.531 1 96.06 416 ASN A CA 1
ATOM 3143 C C . ASN A 1 416 ? -13.719 -24.344 -33.75 1 96.06 416 ASN A C 1
ATOM 3145 O O . ASN A 1 416 ? -13.859 -23.641 -34.75 1 96.06 416 ASN A O 1
ATOM 3149 N N . MET A 1 417 ? -12.953 -24.094 -32.781 1 95.94 417 MET A N 1
ATOM 3150 C CA . MET A 1 417 ? -11.953 -23.031 -32.906 1 95.94 417 MET A CA 1
ATOM 3151 C C . MET A 1 417 ? -10.57 -23.625 -33.188 1 95.94 417 MET A C 1
ATOM 3153 O O . MET A 1 417 ? -9.656 -23.453 -32.375 1 95.94 417 MET A O 1
ATOM 3157 N N . TRP A 1 418 ? -10.32 -24.047 -34.312 1 95.38 418 TRP A N 1
ATOM 3158 C CA . TRP A 1 418 ? -9.109 -24.75 -34.719 1 95.38 418 TRP A CA 1
ATOM 3159 C C . TRP A 1 418 ? -7.895 -23.844 -34.656 1 95.38 418 TRP A C 1
ATOM 3161 O O . TRP A 1 418 ? -6.801 -24.266 -34.281 1 95.38 418 TRP A O 1
ATOM 3171 N N . PRO A 1 419 ? -8.102 -22.578 -35.094 1 96.5 419 PRO A N 1
ATOM 3172 C CA . PRO A 1 419 ? -6.945 -21.672 -34.969 1 96.5 419 PRO A CA 1
ATOM 3173 C C . PRO A 1 419 ? -6.477 -21.5 -33.531 1 96.5 419 PRO A C 1
ATOM 3175 O O . PRO A 1 419 ? -5.273 -21.391 -33.25 1 96.5 419 PRO A O 1
ATOM 3178 N N . LEU A 1 420 ? -7.461 -21.484 -32.656 1 97.12 420 LEU A N 1
ATOM 3179 C CA . LEU A 1 420 ? -7.117 -21.359 -31.234 1 97.12 420 LEU A CA 1
ATOM 3180 C C . LEU A 1 420 ? -6.336 -22.594 -30.766 1 97.12 420 LEU A C 1
ATOM 3182 O O . LEU A 1 420 ? -5.363 -22.453 -30.016 1 97.12 420 LEU A O 1
ATOM 3186 N N . ALA A 1 421 ? -6.738 -23.75 -31.109 1 97.44 421 ALA A N 1
ATOM 3187 C CA . ALA A 1 421 ? -6.031 -24.984 -30.781 1 97.44 421 ALA A CA 1
ATOM 3188 C C . ALA A 1 421 ? -4.594 -24.953 -31.297 1 97.44 421 ALA A C 1
ATOM 3190 O O . ALA A 1 421 ? -3.662 -25.344 -30.594 1 97.44 421 ALA A O 1
ATOM 3191 N N . ALA A 1 422 ? -4.457 -24.469 -32.469 1 97.5 422 ALA A N 1
ATOM 3192 C CA . ALA A 1 422 ? -3.131 -24.359 -33.094 1 97.5 422 ALA A CA 1
ATOM 3193 C C . ALA A 1 422 ? -2.256 -23.375 -32.312 1 97.5 422 ALA A C 1
ATOM 3195 O O . ALA A 1 422 ? -1.061 -23.609 -32.125 1 97.5 422 ALA A O 1
ATOM 3196 N N . LEU A 1 423 ? -2.842 -22.281 -31.906 1 97.94 423 LEU A N 1
ATOM 3197 C CA . LEU A 1 423 ? -2.098 -21.266 -31.172 1 97.94 423 LEU A CA 1
ATOM 3198 C C . LEU A 1 423 ? -1.644 -21.797 -29.812 1 97.94 423 LEU A C 1
ATOM 3200 O O . LEU A 1 423 ? -0.56 -21.453 -29.328 1 97.94 423 LEU A O 1
ATOM 3204 N N . ILE A 1 424 ? -2.492 -22.594 -29.141 1 97.31 424 ILE A N 1
ATOM 3205 C CA . 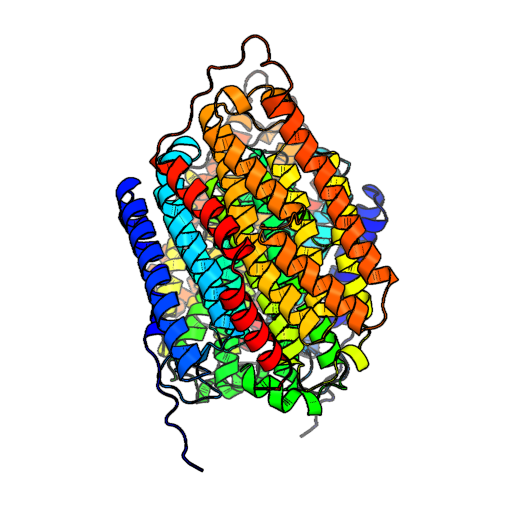ILE A 1 424 ? -2.119 -23.219 -27.875 1 97.31 424 ILE A CA 1
ATOM 3206 C C . ILE A 1 424 ? -0.871 -24.062 -28.062 1 97.31 424 ILE A C 1
ATOM 3208 O O . ILE A 1 424 ? 0.09 -23.953 -27.312 1 97.31 424 ILE A O 1
ATOM 3212 N N . LEU A 1 425 ? -0.846 -24.844 -29.109 1 95.69 425 LEU A N 1
ATOM 3213 C CA . LEU A 1 425 ? 0.271 -25.75 -29.391 1 95.69 425 LEU A CA 1
ATOM 3214 C C . LEU A 1 425 ? 1.512 -24.953 -29.781 1 95.69 425 LEU A C 1
ATOM 3216 O O . LEU A 1 425 ? 2.623 -25.281 -29.359 1 95.69 425 LEU A O 1
ATOM 3220 N N . LEU A 1 426 ? 1.307 -23.953 -30.594 1 96.62 426 LEU A N 1
ATOM 3221 C CA . LEU A 1 426 ? 2.424 -23.141 -31.062 1 96.62 426 LEU A CA 1
ATOM 3222 C C . LEU A 1 426 ? 3.104 -22.422 -29.891 1 96.62 426 LEU A C 1
ATOM 3224 O O . LEU A 1 426 ? 4.332 -22.312 -29.859 1 96.62 426 LEU A O 1
ATOM 3228 N N . SER A 1 427 ? 2.307 -21.953 -29.031 1 96.06 427 SER A N 1
ATOM 3229 C CA . SER A 1 427 ? 2.879 -21.266 -27.875 1 96.06 427 SER A CA 1
ATOM 3230 C C . SER A 1 427 ? 3.707 -22.219 -27.016 1 96.06 427 SER A C 1
ATOM 3232 O O . SER A 1 427 ? 4.699 -21.812 -26.406 1 96.06 427 SER A O 1
ATOM 3234 N N . SER A 1 428 ? 3.301 -23.422 -26.922 1 93.69 428 SER A N 1
ATOM 3235 C CA . SER A 1 428 ? 4.035 -24.422 -26.156 1 93.69 428 SER A CA 1
ATOM 3236 C C . SER A 1 428 ? 5.426 -24.656 -26.734 1 93.69 428 SER A C 1
ATOM 3238 O O . SER A 1 428 ? 6.363 -24.984 -26 1 93.69 428 SER A O 1
ATOM 3240 N N . LEU A 1 429 ? 5.594 -24.469 -28 1 95.06 429 LEU A N 1
ATOM 3241 C CA . LEU A 1 429 ? 6.875 -24.656 -28.672 1 95.06 429 LEU A CA 1
ATOM 3242 C C . LEU A 1 429 ? 7.863 -23.562 -28.266 1 95.06 429 LEU A C 1
ATOM 3244 O O . LEU A 1 429 ? 9.078 -23.797 -28.266 1 95.06 429 LEU A O 1
ATOM 3248 N N . LEU A 1 430 ? 7.34 -22.422 -27.953 1 97.19 430 LEU A N 1
ATOM 3249 C CA . LEU A 1 430 ? 8.219 -21.344 -27.516 1 97.19 430 LEU A CA 1
ATOM 3250 C C . LEU A 1 430 ? 8.898 -21.719 -26.188 1 97.19 430 LEU A C 1
ATOM 3252 O O . LEU A 1 430 ? 10.023 -21.297 -25.938 1 97.19 430 LEU A O 1
ATOM 3256 N N . ALA A 1 431 ? 8.195 -22.516 -25.406 1 96.62 431 ALA A N 1
ATOM 3257 C CA . ALA A 1 431 ? 8.766 -22.969 -24.141 1 96.62 431 ALA A CA 1
ATOM 3258 C C . ALA A 1 431 ? 9.969 -23.875 -24.375 1 96.62 431 ALA A C 1
ATOM 3260 O O . ALA A 1 431 ? 10.898 -23.906 -23.578 1 96.62 431 ALA A O 1
ATOM 3261 N N . VAL A 1 432 ? 10.023 -24.547 -25.469 1 97.31 432 VAL A N 1
ATOM 3262 C CA . VAL A 1 432 ? 11.148 -25.406 -25.828 1 97.31 432 VAL A CA 1
ATOM 3263 C C . VAL A 1 432 ? 12.422 -24.578 -25.938 1 97.31 432 VAL A C 1
ATOM 3265 O O . VAL A 1 432 ? 13.492 -24.984 -25.5 1 97.31 432 VAL A O 1
ATOM 3268 N N . ILE A 1 433 ? 12.234 -23.438 -26.484 1 97.69 433 ILE A N 1
ATOM 3269 C CA . ILE A 1 433 ? 13.391 -22.594 -26.781 1 97.69 433 ILE A CA 1
ATOM 3270 C C . ILE A 1 433 ? 14.055 -22.141 -25.484 1 97.69 433 ILE A C 1
ATOM 3272 O O . ILE A 1 433 ? 15.266 -22.312 -25.312 1 97.69 433 ILE A O 1
ATOM 3276 N N . TYR A 1 434 ? 13.352 -21.594 -24.578 1 96.5 434 TYR A N 1
ATOM 3277 C CA . TYR A 1 434 ? 14.023 -21.047 -23.391 1 96.5 434 TYR A CA 1
ATOM 3278 C C . TYR A 1 434 ? 14.422 -22.172 -22.438 1 96.5 434 TYR A C 1
ATOM 3280 O O . TYR A 1 434 ? 15.398 -22.047 -21.688 1 96.5 434 TYR A O 1
ATOM 3288 N N . VAL A 1 435 ? 13.703 -23.312 -22.406 1 97.25 435 VAL A N 1
ATOM 3289 C CA . VAL A 1 435 ? 14.125 -24.453 -21.594 1 97.25 435 VAL A CA 1
ATOM 3290 C C . VAL A 1 435 ? 15.398 -25.062 -22.188 1 97.25 435 VAL A C 1
ATOM 3292 O O . VAL A 1 435 ? 16.312 -25.422 -21.453 1 97.25 435 VAL A O 1
ATOM 3295 N N . TRP A 1 436 ? 15.43 -25.125 -23.516 1 97.38 436 TRP A N 1
ATOM 3296 C CA . TRP A 1 436 ? 16.609 -25.641 -24.188 1 97.38 436 TRP A CA 1
ATOM 3297 C C . TRP A 1 436 ? 17.828 -24.766 -23.922 1 97.38 436 TRP A C 1
ATOM 3299 O O . TRP A 1 436 ? 18.938 -25.281 -23.75 1 97.38 436 TRP A O 1
ATOM 3309 N N . ARG A 1 437 ? 17.672 -23.531 -23.891 1 97.56 437 ARG A N 1
ATOM 3310 C CA . ARG A 1 437 ? 18.766 -22.609 -23.609 1 97.56 437 ARG A CA 1
ATOM 3311 C C . ARG A 1 437 ? 19.406 -22.938 -22.266 1 97.56 437 ARG A C 1
ATOM 3313 O O . ARG A 1 437 ? 20.641 -22.953 -22.141 1 97.56 437 ARG A O 1
ATOM 3320 N N . VAL A 1 438 ? 18.625 -23.172 -21.312 1 97.31 438 VAL A N 1
ATOM 3321 C CA . VAL A 1 438 ? 19.141 -23.484 -19.984 1 97.31 438 VAL A CA 1
ATOM 3322 C C . VAL A 1 438 ? 19.828 -24.859 -20.016 1 97.31 438 VAL A C 1
ATOM 3324 O O . VAL A 1 438 ? 20.906 -25.031 -19.438 1 97.31 438 VAL A O 1
ATOM 3327 N N . PHE A 1 439 ? 19.172 -25.828 -20.703 1 97.12 439 PHE A N 1
ATOM 3328 C CA . PHE A 1 439 ? 19.719 -27.172 -20.812 1 97.12 439 PHE A CA 1
ATOM 3329 C C . PHE A 1 439 ? 21.094 -27.141 -21.5 1 97.12 439 PHE A C 1
ATOM 3331 O O . PHE A 1 439 ? 22.047 -27.75 -21.016 1 97.12 439 PHE A O 1
ATOM 3338 N N . GLU A 1 440 ? 21.172 -26.406 -22.562 1 97.12 440 GLU A N 1
ATOM 3339 C CA . GLU A 1 440 ? 22.391 -26.312 -23.344 1 97.12 440 GLU A CA 1
ATOM 3340 C C . GLU A 1 440 ? 23.531 -25.719 -22.5 1 97.12 440 GLU A C 1
ATOM 3342 O O . GLU A 1 440 ? 24.625 -26.281 -22.469 1 97.12 440 GLU A O 1
ATOM 3347 N N . VAL A 1 441 ? 23.25 -24.688 -21.844 1 96 441 VAL A N 1
ATOM 3348 C CA . VAL A 1 441 ? 24.266 -24 -21.047 1 96 441 VAL A CA 1
ATOM 3349 C C . VAL A 1 441 ? 24.688 -24.875 -19.875 1 96 441 VAL A C 1
ATOM 3351 O O . VAL A 1 441 ? 25.875 -24.953 -19.547 1 96 441 VAL A O 1
ATOM 3354 N N . ALA A 1 442 ? 23.781 -25.547 -19.281 1 95.5 442 ALA A N 1
ATOM 3355 C CA . ALA A 1 442 ? 24.047 -26.312 -18.062 1 95.5 442 ALA A CA 1
ATOM 3356 C C . ALA A 1 442 ? 24.828 -27.594 -18.375 1 95.5 442 ALA A C 1
ATOM 3358 O O . ALA A 1 442 ? 25.688 -28 -17.578 1 95.5 442 ALA A O 1
ATOM 3359 N N . TYR A 1 443 ? 24.578 -28.203 -19.578 1 95.5 443 TYR A N 1
ATOM 3360 C CA . TYR A 1 443 ? 25.109 -29.547 -19.781 1 95.5 443 TYR A CA 1
ATOM 3361 C C . TYR A 1 443 ? 26.094 -29.578 -20.938 1 95.5 443 TYR A C 1
ATOM 3363 O O . TYR A 1 443 ? 26.969 -30.438 -20.984 1 95.5 443 TYR A O 1
ATOM 3371 N N . LEU A 1 444 ? 25.984 -28.688 -21.875 1 95.12 444 LEU A N 1
ATOM 3372 C CA . LEU A 1 444 ? 26.75 -28.828 -23.109 1 95.12 444 LEU A CA 1
ATOM 3373 C C . LEU A 1 444 ? 27.891 -27.812 -23.172 1 95.12 444 LEU A C 1
ATOM 3375 O O . LEU A 1 444 ? 28.812 -27.953 -23.984 1 95.12 444 LEU A O 1
ATOM 3379 N N . ARG A 1 445 ? 27.828 -26.812 -22.406 1 93.12 445 ARG A N 1
ATOM 3380 C CA . ARG A 1 445 ? 28.906 -25.828 -22.375 1 93.12 445 ARG A CA 1
ATOM 3381 C C . ARG A 1 445 ? 29.844 -26.078 -21.203 1 93.12 445 ARG A C 1
ATOM 3383 O O . ARG A 1 445 ? 29.422 -26.562 -20.156 1 93.12 445 ARG A O 1
ATOM 3390 N N . PRO A 1 446 ? 31.156 -25.734 -21.438 1 91.25 446 PRO A N 1
ATOM 3391 C CA . PRO A 1 446 ? 32.125 -25.922 -20.344 1 91.25 446 PRO A CA 1
ATOM 3392 C C . PRO A 1 446 ? 32 -24.859 -19.25 1 91.25 446 PRO A C 1
ATOM 3394 O O . PRO A 1 446 ? 31.562 -23.75 -19.531 1 91.25 446 PRO A O 1
ATOM 3397 N N . ALA A 1 447 ? 32.406 -25.344 -18.109 1 88 447 ALA A N 1
ATOM 3398 C CA . ALA A 1 447 ? 32.406 -24.391 -17 1 88 447 ALA A CA 1
ATOM 3399 C C . ALA A 1 447 ? 33.375 -23.25 -17.25 1 88 447 ALA A C 1
ATOM 3401 O O . ALA A 1 447 ? 34.469 -23.469 -17.797 1 88 447 ALA A O 1
ATOM 3402 N N . PRO A 1 448 ? 32.875 -22.047 -16.984 1 82.62 448 PRO A N 1
ATOM 3403 C CA . PRO A 1 448 ? 33.812 -20.938 -17.156 1 82.62 448 PRO A CA 1
ATOM 3404 C C . PRO A 1 448 ? 35.094 -21.094 -16.344 1 82.62 448 PRO A C 1
ATOM 3406 O O . PRO A 1 448 ? 35.094 -21.781 -15.312 1 82.62 448 PRO A O 1
ATOM 3409 N N . GLU A 1 449 ? 36.156 -20.484 -16.875 1 79.88 449 GLU A N 1
ATOM 3410 C CA . GLU A 1 449 ? 37.438 -20.5 -16.141 1 79.88 449 GLU A CA 1
ATOM 3411 C C . GLU A 1 449 ? 37.312 -19.766 -14.805 1 79.88 449 GLU A C 1
ATOM 3413 O O . GLU A 1 449 ? 36.812 -18.641 -14.742 1 79.88 449 GLU A O 1
ATOM 3418 N N . GLY A 1 450 ? 37.625 -20.391 -13.68 1 76.12 450 GLY A N 1
ATOM 3419 C CA . GLY A 1 450 ? 37.594 -19.766 -12.375 1 76.12 450 GLY A CA 1
ATOM 3420 C C . GLY A 1 450 ? 36.219 -19.875 -11.703 1 76.12 450 GLY A C 1
ATOM 3421 O O . GLY A 1 450 ? 35.969 -19.188 -10.711 1 76.12 450 GLY A O 1
ATOM 3422 N N . ALA A 1 451 ? 35.438 -20.75 -12.336 1 76.25 451 ALA A N 1
ATOM 3423 C CA . ALA A 1 451 ? 34.125 -20.891 -11.734 1 76.25 451 ALA A CA 1
ATOM 3424 C C . ALA A 1 451 ? 34.219 -21.484 -10.328 1 76.25 451 ALA A C 1
ATOM 3426 O O . ALA A 1 451 ? 35.031 -22.359 -10.07 1 76.25 451 ALA A O 1
ATOM 3427 N N . PRO A 1 452 ? 33.562 -20.766 -9.469 1 73.69 452 PRO A N 1
ATOM 3428 C CA . PRO A 1 452 ? 33.594 -21.312 -8.109 1 73.69 452 PRO A CA 1
ATOM 3429 C C . PRO A 1 452 ? 33.125 -22.766 -8.039 1 73.69 452 PRO A C 1
ATOM 3431 O O . PRO A 1 452 ? 32.406 -23.234 -8.914 1 73.69 452 PRO A O 1
ATOM 3434 N N . ALA A 1 453 ? 33.75 -23.5 -7.121 1 78.06 453 ALA A N 1
ATOM 3435 C CA . ALA A 1 453 ? 33.344 -24.891 -6.895 1 78.06 453 ALA A CA 1
ATOM 3436 C C . ALA A 1 453 ? 31.859 -24.984 -6.59 1 78.06 453 ALA A C 1
ATOM 3438 O O . ALA A 1 453 ? 31.344 -24.234 -5.762 1 78.06 453 ALA A O 1
ATOM 3439 N N . ALA A 1 454 ? 31.156 -25.609 -7.465 1 83.12 454 ALA A N 1
ATOM 3440 C CA . ALA A 1 454 ? 29.719 -25.859 -7.266 1 83.12 454 ALA A CA 1
ATOM 3441 C C . ALA A 1 454 ? 29.484 -27.266 -6.73 1 83.12 454 ALA A C 1
ATOM 3443 O O . ALA A 1 454 ? 30.156 -28.219 -7.137 1 83.12 454 ALA A O 1
ATOM 3444 N N . GLN A 1 455 ? 28.766 -27.375 -5.629 1 91.44 455 GLN A N 1
ATOM 3445 C CA . GLN A 1 455 ? 28.359 -28.656 -5.07 1 91.44 455 GLN A CA 1
ATOM 3446 C C . GLN A 1 455 ? 26.844 -28.719 -4.875 1 91.44 455 GLN A C 1
ATOM 3448 O O . GLN A 1 455 ? 26.172 -27.688 -4.785 1 91.44 455 GLN A O 1
ATOM 3453 N N . GLU A 1 456 ? 26.391 -29.891 -4.895 1 96.19 456 GLU A N 1
ATOM 3454 C CA . GLU A 1 456 ? 24.969 -30.078 -4.637 1 96.19 456 GLU A CA 1
ATOM 3455 C C . GLU A 1 456 ? 24.562 -29.484 -3.285 1 96.19 456 GLU A C 1
ATOM 3457 O O . GLU A 1 456 ? 25.391 -29.422 -2.365 1 96.19 456 GLU A O 1
ATOM 3462 N N . VAL A 1 457 ? 23.391 -29.078 -3.295 1 96.75 457 VAL A N 1
ATOM 3463 C CA . VAL A 1 457 ? 22.875 -28.484 -2.068 1 96.75 457 VAL A CA 1
ATOM 3464 C C . VAL A 1 457 ? 22.594 -29.578 -1.041 1 96.75 457 VAL A C 1
ATOM 3466 O O . VAL A 1 457 ? 22.531 -30.766 -1.389 1 96.75 457 VAL A O 1
ATOM 3469 N N . PRO A 1 458 ? 22.484 -29.234 0.221 1 96.44 458 PRO A N 1
ATOM 3470 C CA . PRO A 1 458 ? 22.188 -30.234 1.25 1 96.44 458 PRO A CA 1
ATOM 3471 C C . PRO A 1 458 ? 20.859 -30.938 1.012 1 96.44 458 PRO A C 1
ATOM 3473 O O . PRO A 1 458 ? 20 -30.422 0.29 1 96.44 458 PRO A O 1
ATOM 3476 N N . LEU A 1 459 ? 20.672 -32.062 1.604 1 97.25 459 LEU A N 1
ATOM 3477 C CA . LEU A 1 459 ? 19.5 -32.906 1.424 1 97.25 459 LEU A CA 1
ATOM 3478 C C . LEU A 1 459 ? 18.234 -32.156 1.854 1 97.25 459 LEU A C 1
ATOM 3480 O O . LEU A 1 459 ? 17.141 -32.406 1.309 1 97.25 459 LEU A O 1
ATOM 3484 N N . SER A 1 460 ? 18.391 -31.266 2.846 1 96.94 460 SER A N 1
ATOM 3485 C CA . SER A 1 460 ? 17.234 -30.516 3.332 1 96.94 460 SER A CA 1
ATOM 3486 C C . SER A 1 460 ? 16.641 -29.656 2.229 1 96.94 460 SER A C 1
ATOM 3488 O O . SER A 1 460 ? 15.445 -29.328 2.27 1 96.94 460 SER A O 1
ATOM 3490 N N . MET A 1 461 ? 17.406 -29.328 1.233 1 98.06 461 MET A N 1
ATOM 3491 C CA . MET A 1 461 ? 16.922 -28.547 0.098 1 98.06 461 MET A CA 1
ATOM 3492 C C . MET A 1 461 ? 16.609 -29.438 -1.086 1 98.06 461 MET A C 1
ATOM 3494 O O . MET A 1 461 ? 15.602 -29.234 -1.772 1 98.06 461 MET A O 1
ATOM 3498 N N . LEU A 1 462 ? 17.406 -30.469 -1.266 1 98.31 462 LEU A N 1
ATOM 3499 C CA . LEU A 1 462 ? 17.266 -31.328 -2.428 1 98.31 462 LEU A CA 1
ATOM 3500 C C . LEU A 1 462 ? 16 -32.188 -2.32 1 98.31 462 LEU A C 1
ATOM 3502 O O . LEU A 1 462 ? 15.328 -32.438 -3.322 1 98.31 462 LEU A O 1
ATOM 3506 N N . LEU A 1 463 ? 15.648 -32.625 -1.181 1 98.44 463 LEU A N 1
ATOM 3507 C CA . LEU A 1 463 ? 14.508 -33.531 -0.986 1 98.44 463 LEU A CA 1
ATOM 3508 C C . LEU A 1 463 ? 13.203 -32.812 -1.349 1 98.44 463 LEU A C 1
ATOM 3510 O O . LEU A 1 463 ? 12.383 -33.375 -2.084 1 98.44 463 LEU A O 1
ATOM 3514 N N . PRO A 1 464 ? 12.992 -31.625 -0.799 1 98.56 464 PRO A N 1
ATOM 3515 C CA . PRO A 1 464 ? 11.766 -30.938 -1.199 1 98.56 464 PRO A CA 1
ATOM 3516 C C . PRO A 1 464 ? 11.672 -30.719 -2.709 1 98.56 464 PRO A C 1
ATOM 3518 O O . PRO A 1 464 ? 10.586 -30.828 -3.287 1 98.56 464 PRO A O 1
ATOM 3521 N N . ILE A 1 465 ? 12.773 -30.422 -3.381 1 98.69 465 ILE A N 1
ATOM 3522 C CA . ILE A 1 465 ? 12.789 -30.25 -4.828 1 98.69 465 ILE A CA 1
ATOM 3523 C C . ILE A 1 465 ? 12.312 -31.531 -5.508 1 98.69 465 ILE A C 1
ATOM 3525 O O . ILE A 1 465 ? 11.43 -31.484 -6.367 1 98.69 465 ILE A O 1
ATOM 3529 N N . TRP A 1 466 ? 12.789 -32.562 -5.113 1 98.62 466 TRP A N 1
ATOM 3530 C CA . TRP A 1 466 ? 12.492 -33.812 -5.777 1 98.62 466 TRP A CA 1
ATOM 3531 C C . TRP A 1 466 ? 11.117 -34.344 -5.383 1 98.62 466 TRP A C 1
ATOM 3533 O O . TRP A 1 466 ? 10.469 -35.062 -6.148 1 98.62 466 TRP A O 1
ATOM 3543 N N . VAL A 1 467 ? 10.648 -34 -4.148 1 98.44 467 VAL A N 1
ATOM 3544 C CA . VAL A 1 467 ? 9.258 -34.312 -3.805 1 98.44 467 VAL A CA 1
ATOM 3545 C C . VAL A 1 467 ? 8.32 -33.625 -4.797 1 98.44 467 VAL A C 1
ATOM 3547 O O . VAL A 1 467 ? 7.367 -34.25 -5.277 1 98.44 467 VAL A O 1
ATOM 3550 N N . MET A 1 468 ? 8.625 -32.438 -5.148 1 98 468 MET A N 1
ATOM 3551 C CA . MET A 1 468 ? 7.797 -31.672 -6.09 1 98 468 MET A CA 1
ATOM 3552 C C . MET A 1 468 ? 7.898 -32.25 -7.496 1 98 468 MET A C 1
ATOM 3554 O O . MET A 1 468 ? 6.887 -32.406 -8.18 1 98 468 MET A O 1
ATOM 3558 N N . VAL A 1 469 ? 9.078 -32.625 -7.91 1 97.94 469 VAL A N 1
ATOM 3559 C CA . VAL A 1 469 ? 9.32 -33.156 -9.25 1 97.94 469 VAL A CA 1
ATOM 3560 C C . VAL A 1 469 ? 8.656 -34.531 -9.383 1 97.94 469 VAL A C 1
ATOM 3562 O O . VAL A 1 469 ? 8.016 -34.812 -10.398 1 97.94 469 VAL A O 1
ATOM 3565 N N . LEU A 1 470 ? 8.789 -35.312 -8.406 1 97.81 470 LEU A N 1
ATOM 3566 C CA . LEU A 1 470 ? 8.188 -36.625 -8.438 1 97.81 470 LEU A CA 1
ATOM 3567 C C . LEU A 1 470 ? 6.668 -36.562 -8.391 1 97.81 470 LEU A C 1
ATOM 3569 O O . LEU A 1 470 ? 5.977 -37.344 -9.031 1 97.81 470 LEU A O 1
ATOM 3573 N N . ALA A 1 471 ? 6.203 -35.656 -7.605 1 97.69 471 ALA A N 1
ATOM 3574 C CA . ALA A 1 471 ? 4.762 -35.406 -7.617 1 97.69 471 ALA A CA 1
ATOM 3575 C C . ALA A 1 471 ? 4.289 -34.969 -9 1 97.69 471 ALA A C 1
ATOM 3577 O O . ALA A 1 471 ? 3.238 -35.406 -9.469 1 97.69 471 ALA A O 1
ATOM 3578 N N . ALA A 1 472 ? 5.055 -34.125 -9.664 1 97.25 472 ALA A N 1
ATOM 3579 C CA . ALA A 1 472 ? 4.719 -33.688 -11.008 1 97.25 472 ALA A CA 1
ATOM 3580 C C . ALA A 1 472 ? 4.688 -34.844 -11.992 1 97.25 472 ALA A C 1
ATOM 3582 O O . ALA A 1 472 ? 3.748 -34.969 -12.781 1 97.25 472 ALA A O 1
ATOM 3583 N N . LEU A 1 473 ? 5.648 -35.688 -11.891 1 97 473 LEU A N 1
ATOM 3584 C CA . LEU A 1 473 ? 5.707 -36.844 -12.773 1 97 473 LEU A CA 1
ATOM 3585 C C . LEU A 1 473 ? 4.57 -37.812 -12.477 1 97 473 LEU A C 1
ATOM 3587 O O . LEU A 1 473 ? 3.973 -38.375 -13.398 1 97 473 LEU A O 1
ATOM 3591 N N . TYR A 1 474 ? 4.281 -37.938 -11.219 1 97.31 474 TYR A N 1
ATOM 3592 C CA . TYR A 1 474 ? 3.195 -38.812 -10.828 1 97.31 474 TYR A CA 1
ATOM 3593 C C . TYR A 1 474 ? 1.859 -38.312 -11.359 1 97.31 474 TYR A C 1
ATOM 3595 O O . TYR A 1 474 ? 1.112 -39.094 -11.984 1 97.31 474 TYR A O 1
ATOM 3603 N N . PHE A 1 475 ? 1.574 -37.094 -11.195 1 96.31 475 PHE A N 1
ATOM 3604 C CA . PHE A 1 475 ? 0.291 -36.531 -11.617 1 96.31 475 PHE A CA 1
ATOM 3605 C C . PHE A 1 475 ? 0.262 -36.312 -13.117 1 96.31 475 PHE A C 1
ATOM 3607 O O . PHE A 1 475 ? -0.808 -36.156 -13.711 1 96.31 475 PHE A O 1
ATOM 3614 N N . GLY A 1 476 ? 1.447 -36.281 -13.758 1 95.81 476 GLY A N 1
ATOM 3615 C CA . GLY A 1 476 ? 1.523 -36.281 -15.211 1 95.81 476 GLY A CA 1
ATOM 3616 C C . GLY A 1 476 ? 1.206 -37.625 -15.844 1 95.81 476 GLY A C 1
ATOM 3617 O O . GLY A 1 476 ? 0.674 -37.688 -16.953 1 95.81 476 GLY A O 1
ATOM 3618 N N . SER A 1 477 ? 1.489 -38.656 -15.125 1 95.75 477 SER A N 1
ATOM 3619 C CA . SER A 1 477 ? 1.255 -40.031 -15.625 1 95.75 477 SER A CA 1
ATOM 3620 C C . SER A 1 477 ? -0.121 -40.531 -15.211 1 95.75 477 SER A C 1
ATOM 3622 O O . SER A 1 477 ? -0.78 -41.25 -15.969 1 95.75 477 SER A O 1
ATOM 3624 N N . ASN A 1 478 ? -0.519 -40.219 -14.016 1 94.38 478 ASN A N 1
ATOM 3625 C CA . ASN A 1 478 ? -1.83 -40.562 -13.484 1 94.38 478 ASN A CA 1
ATOM 3626 C C . ASN A 1 478 ? -2.607 -39.312 -13.047 1 94.38 478 ASN A C 1
ATOM 3628 O O . ASN A 1 478 ? -2.646 -39 -11.859 1 94.38 478 ASN A O 1
ATOM 3632 N N . ALA A 1 479 ? -3.352 -38.875 -13.992 1 93.12 479 ALA A N 1
ATOM 3633 C CA . ALA A 1 479 ? -4.012 -37.594 -13.727 1 93.12 479 ALA A CA 1
ATOM 3634 C C . ALA A 1 479 ? -5.488 -37.812 -13.398 1 93.12 479 ALA A C 1
ATOM 3636 O O . ALA A 1 479 ? -6.258 -36.844 -13.328 1 93.12 479 ALA A O 1
ATOM 3637 N N . THR A 1 480 ? -5.934 -39.031 -13.172 1 94.25 480 THR A N 1
ATOM 3638 C CA . THR A 1 480 ? -7.348 -39.344 -13.008 1 94.25 480 THR A CA 1
ATOM 3639 C C . THR A 1 480 ? -7.93 -38.594 -11.805 1 94.25 480 THR A C 1
ATOM 3641 O O . THR A 1 480 ? -8.984 -37.969 -11.914 1 94.25 480 THR A O 1
ATOM 3644 N N . PHE A 1 481 ? -7.219 -38.625 -10.766 1 93.94 481 PHE A N 1
ATOM 3645 C CA . PHE A 1 481 ? -7.711 -38 -9.547 1 93.94 481 PHE A CA 1
ATOM 3646 C C . PHE A 1 481 ? -7.82 -36.5 -9.719 1 93.94 481 PHE A C 1
ATOM 3648 O O . PHE A 1 481 ? -8.875 -35.906 -9.453 1 93.94 481 PHE A O 1
ATOM 3655 N N . THR A 1 482 ? -6.75 -35.844 -10.188 1 95.38 482 THR A N 1
ATOM 3656 C CA . THR A 1 482 ? -6.723 -34.375 -10.328 1 95.38 482 THR A CA 1
ATOM 3657 C C . THR A 1 482 ? -7.68 -33.938 -11.422 1 95.38 482 THR A C 1
ATOM 3659 O O . THR A 1 482 ? -8.344 -32.906 -11.289 1 95.38 482 THR A O 1
ATOM 3662 N N . LEU A 1 483 ? -7.812 -34.688 -12.469 1 95.81 483 LEU A N 1
ATOM 3663 C CA . LEU A 1 483 ? -8.734 -34.375 -13.555 1 95.81 483 LEU A CA 1
ATOM 3664 C C . LEU A 1 483 ? -10.18 -34.469 -13.078 1 95.81 483 LEU A C 1
ATOM 3666 O O . LEU A 1 483 ? -11.016 -33.625 -13.445 1 95.81 483 LEU A O 1
ATOM 3670 N N . ASN A 1 484 ? -10.445 -35.5 -12.32 1 94.94 484 ASN A N 1
ATOM 3671 C CA . ASN A 1 484 ? -11.797 -35.656 -11.797 1 94.94 484 ASN A CA 1
ATOM 3672 C C . ASN A 1 484 ? -12.172 -34.531 -10.852 1 94.94 484 ASN A C 1
ATOM 3674 O O . ASN A 1 484 ? -13.305 -34.031 -10.883 1 94.94 484 ASN A O 1
ATOM 3678 N N . LEU A 1 485 ? -11.25 -34.188 -10.047 1 94.75 485 LEU A N 1
ATOM 3679 C CA . LEU A 1 485 ? -11.492 -33.094 -9.133 1 94.75 485 LEU A CA 1
ATOM 3680 C C . LEU A 1 485 ? -11.719 -31.781 -9.898 1 94.75 485 LEU A C 1
ATOM 3682 O O . LEU A 1 485 ? -12.609 -31 -9.555 1 94.75 485 LEU A O 1
ATOM 3686 N N . ALA A 1 486 ? -10.852 -31.531 -10.914 1 96.75 486 ALA A N 1
ATOM 3687 C CA . ALA A 1 486 ? -10.984 -30.328 -11.734 1 96.75 486 ALA A CA 1
ATOM 3688 C C . ALA A 1 486 ? -12.289 -30.328 -12.516 1 96.75 486 ALA A C 1
ATOM 3690 O O . ALA A 1 486 ? -12.93 -29.281 -12.664 1 96.75 486 ALA A O 1
ATOM 3691 N N . HIS A 1 487 ? -12.648 -31.516 -13.008 1 95.69 487 HIS A N 1
ATOM 3692 C CA . HIS A 1 487 ? -13.906 -31.641 -13.742 1 95.69 487 HIS A CA 1
ATOM 3693 C C . HIS A 1 487 ? -15.102 -31.375 -12.844 1 95.69 487 HIS A C 1
ATOM 3695 O O . HIS A 1 487 ? -16.047 -30.688 -13.242 1 95.69 487 HIS A O 1
ATOM 3701 N N . THR A 1 488 ? -15.07 -31.906 -11.664 1 94.56 488 THR A N 1
ATOM 3702 C CA . THR A 1 488 ? -16.141 -31.672 -10.695 1 94.56 488 THR A CA 1
ATOM 3703 C C . THR A 1 488 ? -16.234 -30.188 -10.367 1 94.56 488 THR A C 1
ATOM 3705 O O . THR A 1 488 ? -17.344 -29.641 -10.258 1 94.56 488 THR A O 1
ATOM 3708 N N . ALA A 1 489 ? -15.102 -29.594 -10.195 1 95 489 ALA A N 1
ATOM 3709 C CA . ALA A 1 489 ? -15.07 -28.156 -9.945 1 95 489 ALA A CA 1
ATOM 3710 C C . ALA A 1 489 ? -15.68 -27.375 -11.102 1 95 489 ALA A C 1
ATOM 3712 O O . ALA A 1 489 ? -16.453 -26.453 -10.891 1 95 489 ALA A O 1
ATOM 3713 N N . ALA A 1 490 ? -15.32 -27.766 -12.336 1 95.38 490 ALA A N 1
ATOM 3714 C CA . ALA A 1 490 ? -15.836 -27.094 -13.531 1 95.38 490 ALA A CA 1
ATOM 3715 C C . ALA A 1 490 ? -17.359 -27.234 -13.617 1 95.38 490 ALA A C 1
ATOM 3717 O O . ALA A 1 490 ? -18.062 -26.281 -13.938 1 95.38 490 ALA A O 1
ATOM 3718 N N . LEU A 1 491 ? -17.859 -28.406 -13.289 1 93.06 491 LEU A N 1
ATOM 3719 C CA . LEU A 1 491 ? -19.297 -28.672 -13.328 1 93.06 491 LEU A CA 1
ATOM 3720 C C . LEU A 1 491 ? -20.016 -27.828 -12.281 1 93.06 491 LEU A C 1
ATOM 3722 O O . LEU A 1 491 ? -21.109 -27.297 -12.555 1 93.06 491 LEU A O 1
ATOM 3726 N N . GLN A 1 492 ? -19.453 -27.734 -11.188 1 90.69 492 GLN A N 1
ATOM 3727 C CA . GLN A 1 492 ? -20.062 -26.938 -10.125 1 90.69 492 GLN A CA 1
ATOM 3728 C C . GLN A 1 492 ? -20.125 -25.453 -10.508 1 90.69 492 GLN A C 1
ATOM 3730 O O . GLN A 1 492 ? -21.109 -24.766 -10.195 1 90.69 492 GLN A O 1
ATOM 3735 N N . LEU A 1 493 ? -19.109 -24.969 -11.117 1 90.88 493 LEU A N 1
ATOM 3736 C CA . LEU A 1 493 ? -19.062 -23.578 -11.539 1 90.88 493 LEU A CA 1
ATOM 3737 C C . LEU A 1 493 ? -20.094 -23.281 -12.617 1 90.88 493 LEU A C 1
ATOM 3739 O O . LEU A 1 493 ? -20.688 -22.203 -12.641 1 90.88 493 LEU A O 1
ATOM 3743 N N . MET A 1 494 ? -20.312 -24.266 -13.461 1 88.06 494 MET A N 1
ATOM 3744 C CA . MET A 1 494 ? -21.234 -24.078 -14.57 1 88.06 494 MET A CA 1
ATOM 3745 C C . MET A 1 494 ? -22.672 -24.406 -14.148 1 88.06 494 MET A C 1
ATOM 3747 O O . MET A 1 494 ? -23.609 -24.234 -14.93 1 88.06 494 MET A O 1
ATOM 3751 N N . GLY A 1 495 ? -22.984 -24.625 -12.867 1 77.44 495 GLY A N 1
ATOM 3752 C CA . GLY A 1 495 ? -24.328 -24.828 -12.375 1 77.44 495 GLY A CA 1
ATOM 3753 C C . GLY A 1 495 ? -24.781 -26.281 -12.484 1 77.44 495 GLY A C 1
ATOM 3754 O O . GLY A 1 495 ? -25.969 -26.562 -12.359 1 77.44 495 GLY A O 1
ATOM 3755 N N . GLY A 1 496 ? -23.953 -27.234 -12.969 1 50.78 496 GLY A N 1
ATOM 3756 C CA . GLY A 1 496 ? -24.359 -28.625 -13.125 1 50.78 496 GLY A CA 1
ATOM 3757 C C . GLY A 1 496 ? -24.5 -29.359 -11.805 1 50.78 496 GLY A C 1
ATOM 3758 O O . GLY A 1 496 ? -25.188 -30.359 -11.711 1 50.78 496 GLY A O 1
ATOM 3759 N N . LEU A 1 497 ? -23.672 -29.188 -10.805 1 47.44 497 LEU A N 1
ATOM 3760 C CA . LEU A 1 497 ? -23.781 -29.922 -9.547 1 47.44 497 LEU A CA 1
ATOM 3761 C C . LEU A 1 497 ? -24.156 -28.969 -8.406 1 47.44 497 LEU A C 1
ATOM 3763 O O . LEU A 1 497 ? -23.75 -27.797 -8.414 1 47.44 497 LEU A O 1
ATOM 3767 N N . MET B 1 1 ? -42.75 24.406 5.516 1 21.89 1 MET B N 1
ATOM 3768 C CA . MET B 1 1 ? -41.781 23.328 5.461 1 21.89 1 MET B CA 1
ATOM 3769 C C . MET B 1 1 ? -41 23.375 4.148 1 21.89 1 MET B C 1
ATOM 3771 O O . MET B 1 1 ? -41.438 22.812 3.145 1 21.89 1 MET B O 1
ATOM 3775 N N . SER B 1 2 ? -40.562 24.562 3.707 1 27.06 2 SER B N 1
ATOM 3776 C CA . SER B 1 2 ? -39.969 25.016 2.455 1 27.06 2 SER B CA 1
ATOM 3777 C C . SER B 1 2 ? -38.75 24.156 2.084 1 27.06 2 SER B C 1
ATOM 3779 O O . SER B 1 2 ? -37.844 24.016 2.877 1 27.06 2 SER B O 1
ATOM 3781 N N . GLY B 1 3 ? -39 23.047 1.527 1 31.67 3 GLY B N 1
ATOM 3782 C CA . GLY B 1 3 ? -38.031 22.109 0.995 1 31.67 3 GLY B CA 1
ATOM 3783 C C . GLY B 1 3 ? -36.875 22.797 0.306 1 31.67 3 GLY B C 1
ATOM 3784 O O . GLY B 1 3 ? -37 23.344 -0.791 1 31.67 3 GLY B O 1
ATOM 3785 N N . ALA B 1 4 ? -36.125 23.594 1.004 1 34.25 4 ALA B N 1
ATOM 3786 C CA . ALA B 1 4 ? -35 24.344 0.488 1 34.25 4 ALA B CA 1
ATOM 3787 C C . ALA B 1 4 ? -34.312 23.594 -0.655 1 34.25 4 ALA B C 1
ATOM 3789 O O . ALA B 1 4 ? -33.938 22.438 -0.499 1 34.25 4 ALA B O 1
ATOM 3790 N N . GLU B 1 5 ? -34.625 23.719 -1.834 1 39 5 GLU B N 1
ATOM 3791 C CA . GLU B 1 5 ? -34.094 23.297 -3.137 1 39 5 GLU B CA 1
ATOM 3792 C C . GLU B 1 5 ? -32.594 23.141 -3.109 1 39 5 GLU B C 1
ATOM 3794 O O . GLU B 1 5 ? -31.859 24.109 -2.877 1 39 5 GLU B O 1
ATOM 3799 N N . MET B 1 6 ? -31.953 22.172 -2.453 1 46.75 6 MET B N 1
ATOM 3800 C CA . MET B 1 6 ? -30.562 21.766 -2.217 1 46.75 6 MET B CA 1
ATOM 3801 C C . MET B 1 6 ? -29.688 22.094 -3.426 1 46.75 6 MET B C 1
ATOM 3803 O O . MET B 1 6 ? -29.844 21.469 -4.484 1 46.75 6 MET B O 1
ATOM 3807 N N . THR B 1 7 ? -29.469 23.391 -3.818 1 52.84 7 THR B N 1
ATOM 3808 C CA . THR B 1 7 ? -28.719 23.969 -4.934 1 52.84 7 THR B CA 1
ATOM 3809 C C . THR B 1 7 ? -27.375 23.266 -5.109 1 52.84 7 THR B C 1
ATOM 3811 O O . THR B 1 7 ? -26.609 23.141 -4.148 1 52.84 7 THR B O 1
ATOM 3814 N N . SER B 1 8 ? -27.281 22.375 -6.066 1 69.31 8 SER B N 1
ATOM 3815 C CA . SER B 1 8 ? -26.078 21.734 -6.582 1 69.31 8 SER B CA 1
ATOM 3816 C C . SER B 1 8 ? -25.047 22.781 -7.023 1 69.31 8 SER B C 1
ATOM 3818 O O . SER B 1 8 ? -25.281 23.516 -7.984 1 69.31 8 SER B O 1
ATOM 3820 N N . ASP B 1 9 ? -24.109 23.234 -6.148 1 81.25 9 ASP B N 1
ATOM 3821 C CA . ASP B 1 9 ? -23.047 24.172 -6.504 1 81.25 9 ASP B CA 1
ATOM 3822 C C . ASP B 1 9 ? -21.984 23.469 -7.344 1 81.25 9 ASP B C 1
ATOM 3824 O O . ASP B 1 9 ? -21.219 22.641 -6.832 1 81.25 9 ASP B O 1
ATOM 3828 N N . PRO B 1 10 ? -21.953 23.766 -8.594 1 85.12 10 PRO B N 1
ATOM 3829 C CA . PRO B 1 10 ? -21 23.078 -9.484 1 85.12 10 PRO B CA 1
ATOM 3830 C C . PRO B 1 10 ? -19.547 23.328 -9.102 1 85.12 10 PRO B C 1
ATOM 3832 O O . PRO B 1 10 ? -18.656 22.578 -9.531 1 85.12 10 PRO B O 1
ATOM 3835 N N . TRP B 1 11 ? -19.312 24.328 -8.266 1 89.44 11 TRP B N 1
ATOM 3836 C CA . TRP B 1 11 ? -17.938 24.625 -7.871 1 89.44 11 TRP B CA 1
ATOM 3837 C C . TRP B 1 11 ? -17.359 23.516 -7.004 1 89.44 11 TRP B C 1
ATOM 3839 O O . TRP B 1 11 ? -16.141 23.328 -6.957 1 89.44 11 TRP B O 1
ATOM 3849 N N . LEU B 1 12 ? -18.219 22.766 -6.316 1 91.75 12 LEU B N 1
ATOM 3850 C CA . LEU B 1 12 ? -17.766 21.672 -5.449 1 91.75 12 LEU B CA 1
ATOM 3851 C C . LEU B 1 12 ? -17.141 20.562 -6.266 1 91.75 12 LEU B C 1
ATOM 3853 O O . LEU B 1 12 ? -16.094 20.016 -5.887 1 91.75 12 LEU B O 1
ATOM 3857 N N . ILE B 1 13 ? -17.719 20.266 -7.375 1 90.88 13 ILE B N 1
ATOM 3858 C CA . ILE B 1 13 ? -17.203 19.172 -8.203 1 90.88 13 ILE B CA 1
ATOM 3859 C C . ILE B 1 13 ? -15.938 19.625 -8.922 1 90.88 13 ILE B C 1
ATOM 3861 O O . ILE B 1 13 ? -15.016 18.828 -9.133 1 90.88 13 ILE B O 1
ATOM 3865 N N . LEU B 1 14 ? -15.867 20.875 -9.281 1 93.5 14 LEU B N 1
ATOM 3866 C CA . LEU B 1 14 ? -14.711 21.406 -10 1 93.5 14 LEU B CA 1
ATOM 3867 C C . LEU B 1 14 ? -13.469 21.375 -9.117 1 93.5 14 LEU B C 1
ATOM 3869 O O . LEU B 1 14 ? -12.352 21.219 -9.609 1 93.5 14 LEU B O 1
ATOM 3873 N N . LEU B 1 15 ? -13.688 21.5 -7.809 1 95.69 15 LEU B N 1
ATOM 3874 C CA . LEU B 1 15 ? -12.594 21.484 -6.848 1 95.69 15 LEU B CA 1
ATOM 3875 C C . LEU B 1 15 ? -11.797 20.188 -6.961 1 95.69 15 LEU B C 1
ATOM 3877 O O . LEU B 1 15 ? -10.578 20.188 -6.805 1 95.69 15 LEU B O 1
ATOM 3881 N N . VAL B 1 16 ? -12.453 19.078 -7.277 1 95.56 16 VAL B N 1
ATOM 3882 C CA . VAL B 1 16 ? -11.836 17.766 -7.27 1 95.56 16 VAL B CA 1
ATOM 3883 C C . VAL B 1 16 ? -11.523 17.328 -8.703 1 95.56 16 VAL B C 1
ATOM 3885 O O . VAL B 1 16 ? -10.445 16.797 -8.969 1 95.56 16 VAL B O 1
ATOM 3888 N N . ILE B 1 17 ? -12.367 17.641 -9.688 1 95.19 17 ILE B N 1
ATOM 3889 C CA . ILE B 1 17 ? -12.273 17.125 -11.047 1 95.19 17 ILE B CA 1
ATOM 3890 C C . ILE B 1 17 ? -11.156 17.844 -11.797 1 95.19 17 ILE B C 1
ATOM 3892 O O . ILE B 1 17 ? -10.484 17.25 -12.641 1 95.19 17 ILE B O 1
ATOM 3896 N N . VAL B 1 18 ? -10.984 19.109 -11.508 1 96.75 18 VAL B N 1
ATOM 3897 C CA . VAL B 1 18 ? -10.008 19.906 -12.242 1 96.75 18 VAL B CA 1
ATOM 3898 C C . VAL B 1 18 ? -8.609 19.344 -12.031 1 96.75 18 VAL B C 1
ATOM 3900 O O . VAL B 1 18 ? -7.906 19.016 -12.992 1 96.75 18 VAL B O 1
ATOM 3903 N N . PRO B 1 19 ? -8.188 19.203 -10.766 1 98.19 19 PRO B N 1
ATOM 3904 C CA . PRO B 1 19 ? -6.859 18.594 -10.594 1 98.19 19 PRO B CA 1
ATOM 3905 C C . PRO B 1 19 ? -6.809 17.141 -11.023 1 98.19 19 PRO B C 1
ATOM 3907 O O . PRO B 1 19 ? -5.781 16.672 -11.523 1 98.19 19 PRO B O 1
ATOM 3910 N N . LEU B 1 20 ? -7.832 16.406 -10.906 1 97.38 20 LEU B N 1
ATOM 3911 C CA . LEU B 1 20 ? -7.887 15.016 -11.305 1 97.38 20 LEU B CA 1
ATOM 3912 C C . LEU B 1 20 ? -7.648 14.867 -12.805 1 97.38 20 LEU B C 1
ATOM 3914 O O . LEU B 1 20 ? -6.875 14.008 -13.234 1 97.38 20 LEU B O 1
ATOM 3918 N N . LEU B 1 21 ? -8.273 15.68 -13.609 1 96.5 21 LEU B N 1
ATOM 3919 C CA . LEU B 1 21 ? -8.172 15.594 -15.062 1 96.5 21 LEU B CA 1
ATOM 3920 C C . LEU B 1 21 ? -6.859 16.203 -15.555 1 96.5 21 LEU B C 1
ATOM 3922 O O . LEU B 1 21 ? -6.367 15.859 -16.625 1 96.5 21 LEU B O 1
ATOM 3926 N N . ALA B 1 22 ? -6.34 17.094 -14.805 1 98.06 22 ALA B N 1
ATOM 3927 C CA . ALA B 1 22 ? -5.102 17.766 -15.203 1 98.06 22 ALA B CA 1
ATOM 3928 C C . ALA B 1 22 ? -3.9 16.844 -15.016 1 98.06 22 ALA B C 1
ATOM 3930 O O . ALA B 1 22 ? -2.875 17.016 -15.68 1 98.06 22 ALA B O 1
ATOM 3931 N N . ALA B 1 23 ? -3.994 15.898 -14.094 1 97.81 23 ALA B N 1
ATOM 3932 C CA . ALA B 1 23 ? -2.867 15.016 -13.805 1 97.81 23 ALA B CA 1
ATOM 3933 C C . ALA B 1 23 ? -2.445 14.242 -15.047 1 97.81 23 ALA B C 1
ATOM 3935 O O . ALA B 1 23 ? -1.271 14.25 -15.422 1 97.81 23 ALA B O 1
ATOM 3936 N N . PRO B 1 24 ? -3.375 13.562 -15.789 1 96.06 24 PRO B N 1
ATOM 3937 C CA . PRO B 1 24 ? -2.965 12.875 -17.016 1 96.06 24 PRO B CA 1
ATOM 3938 C C . PRO B 1 24 ? -2.447 13.836 -18.094 1 96.06 24 PRO B C 1
ATOM 3940 O O . PRO B 1 24 ? -1.602 13.453 -18.906 1 96.06 24 PRO B O 1
ATOM 3943 N N . VAL B 1 25 ? -2.93 15.031 -18.094 1 96.81 25 VAL B N 1
ATOM 3944 C CA . VAL B 1 25 ? -2.451 16.031 -19.047 1 96.81 25 VAL B CA 1
ATOM 3945 C C . VAL B 1 25 ? -0.967 16.297 -18.812 1 96.81 25 VAL B C 1
ATOM 3947 O O . VAL B 1 25 ? -0.197 16.469 -19.75 1 96.81 25 VAL B O 1
ATOM 3950 N N . CYS B 1 26 ? -0.566 16.391 -17.531 1 96.94 26 CYS B N 1
ATOM 3951 C CA . CYS B 1 26 ? 0.842 16.562 -17.203 1 96.94 26 CYS B CA 1
ATOM 3952 C C . CYS B 1 26 ? 1.686 15.422 -17.75 1 96.94 26 CYS B C 1
ATOM 3954 O O . CYS B 1 26 ? 2.797 15.648 -18.234 1 96.94 26 CYS B O 1
ATOM 3956 N N . VAL B 1 27 ? 1.155 14.227 -17.703 1 95.31 27 VAL B N 1
ATOM 3957 C CA . VAL B 1 27 ? 1.887 13.055 -18.172 1 95.31 27 VAL B CA 1
ATOM 3958 C C . VAL B 1 27 ? 1.989 13.086 -19.703 1 95.31 27 VAL B C 1
ATOM 3960 O O . VAL B 1 27 ? 3.027 12.742 -20.266 1 95.31 27 VAL B O 1
ATOM 3963 N N . LEU B 1 28 ? 0.986 13.516 -20.375 1 95.69 28 LEU B N 1
ATOM 3964 C CA . LEU B 1 28 ? 0.945 13.539 -21.828 1 95.69 28 LEU B CA 1
ATOM 3965 C C . LEU B 1 28 ? 1.878 14.617 -22.375 1 95.69 28 LEU B C 1
ATOM 3967 O O . LEU B 1 28 ? 2.443 14.453 -23.469 1 95.69 28 LEU B O 1
ATOM 3971 N N . LEU B 1 29 ? 2.037 15.688 -21.688 1 94.62 29 LEU B N 1
ATOM 3972 C CA . LEU B 1 29 ? 2.9 16.781 -22.141 1 94.62 29 LEU B CA 1
ATOM 3973 C C . LEU B 1 29 ? 4.367 16.359 -22.109 1 94.62 29 LEU B C 1
ATOM 3975 O O . LEU B 1 29 ? 5.172 16.844 -22.906 1 94.62 29 LEU B O 1
ATOM 3979 N N . ARG B 1 30 ? 4.793 15.5 -21.203 1 91.62 30 ARG B N 1
ATOM 3980 C CA . ARG B 1 30 ? 6.137 14.953 -21.016 1 91.62 30 ARG B CA 1
ATOM 3981 C C . ARG B 1 30 ? 7.172 16.078 -20.922 1 91.62 30 ARG B C 1
ATOM 3983 O O . ARG B 1 30 ? 8.359 15.844 -21.156 1 91.62 30 ARG B O 1
ATOM 3990 N N . SER B 1 31 ? 6.699 17.375 -20.703 1 94.81 31 SER B N 1
ATOM 3991 C CA . SER B 1 31 ? 7.582 18.516 -20.547 1 94.81 31 SER B CA 1
ATOM 3992 C C . SER B 1 31 ? 7.57 19.047 -19.125 1 94.81 31 SER B C 1
ATOM 3994 O O . SER B 1 31 ? 6.504 19.203 -18.516 1 94.81 31 SER B O 1
ATOM 3996 N N . ALA B 1 32 ? 8.773 19.281 -18.672 1 96.12 32 ALA B N 1
ATOM 3997 C CA . ALA B 1 32 ? 8.898 19.781 -17.297 1 96.12 32 ALA B CA 1
ATOM 3998 C C . ALA B 1 32 ? 8.195 21.125 -17.141 1 96.12 32 ALA B C 1
ATOM 4000 O O . ALA B 1 32 ? 7.422 21.328 -16.203 1 96.12 32 ALA B O 1
ATOM 4001 N N . THR B 1 33 ? 8.445 22.047 -18 1 96.44 33 THR B N 1
ATOM 4002 C CA . THR B 1 33 ? 7.879 23.391 -17.922 1 96.44 33 THR B CA 1
ATOM 4003 C C . THR B 1 33 ? 6.379 23.359 -18.203 1 96.44 33 THR B C 1
ATOM 4005 O O . THR B 1 33 ? 5.613 24.094 -17.578 1 96.44 33 THR B O 1
ATOM 4008 N N . GLY B 1 34 ? 6.004 22.578 -19.234 1 97.5 34 GLY B N 1
ATOM 4009 C CA . GLY B 1 34 ? 4.586 22.438 -19.516 1 97.5 34 GLY B CA 1
ATOM 4010 C C . GLY B 1 34 ? 3.795 21.859 -18.359 1 97.5 34 GLY B C 1
ATOM 4011 O O . GLY B 1 34 ? 2.729 22.375 -18.016 1 97.5 34 GLY B O 1
ATOM 4012 N N . ALA B 1 35 ? 4.297 20.812 -17.781 1 98.25 35 ALA B N 1
ATOM 4013 C CA . ALA B 1 35 ? 3.635 20.172 -16.641 1 98.25 35 ALA B CA 1
ATOM 4014 C C . ALA B 1 35 ? 3.562 21.141 -15.453 1 98.25 35 ALA B C 1
ATOM 4016 O O . ALA B 1 35 ? 2.543 21.203 -14.766 1 98.25 35 ALA B O 1
ATOM 4017 N N . TRP B 1 36 ? 4.641 21.891 -15.195 1 98.25 36 TRP B N 1
ATOM 4018 C CA . TRP B 1 36 ? 4.656 22.859 -14.109 1 98.25 36 TRP B CA 1
ATOM 4019 C C . TRP B 1 36 ? 3.604 23.953 -14.336 1 98.25 36 TRP B C 1
ATOM 4021 O O . TRP B 1 36 ? 2.91 24.344 -13.398 1 98.25 36 TRP B O 1
ATOM 4031 N N . SER B 1 37 ? 3.496 24.422 -15.555 1 98.38 37 SER B N 1
ATOM 4032 C CA . SER B 1 37 ? 2.541 25.484 -15.875 1 98.38 37 SER B CA 1
ATOM 4033 C C . SER B 1 37 ? 1.106 25.016 -15.641 1 98.38 37 SER B C 1
ATOM 4035 O O . SER B 1 37 ? 0.289 25.75 -15.094 1 98.38 37 SER B O 1
ATOM 4037 N N . VAL B 1 38 ? 0.835 23.797 -16.078 1 98.31 38 VAL B N 1
ATOM 4038 C CA . VAL B 1 38 ? -0.5 23.234 -15.883 1 98.31 38 VAL B CA 1
ATOM 4039 C C . VAL B 1 38 ? -0.786 23.062 -14.398 1 98.31 38 VAL B C 1
ATOM 4041 O O . VAL B 1 38 ? -1.843 23.469 -13.906 1 98.31 38 VAL B O 1
ATOM 4044 N N . ALA B 1 39 ? 0.134 22.484 -13.664 1 98.69 39 ALA B N 1
ATOM 4045 C CA . ALA B 1 39 ? -0.048 22.234 -12.234 1 98.69 39 ALA B CA 1
ATOM 4046 C C . ALA B 1 39 ? -0.248 23.547 -11.477 1 98.69 39 ALA B C 1
ATOM 4048 O O . ALA B 1 39 ? -1.094 23.625 -10.586 1 98.69 39 ALA B O 1
ATOM 4049 N N . THR B 1 40 ? 0.551 24.578 -11.82 1 98.62 40 THR B N 1
ATOM 4050 C CA . THR B 1 40 ? 0.458 25.875 -11.156 1 98.62 40 THR B CA 1
ATOM 4051 C C . THR B 1 40 ? -0.881 26.547 -11.461 1 98.62 40 THR B C 1
ATOM 4053 O O . THR B 1 40 ? -1.535 27.062 -10.562 1 98.62 40 THR B O 1
ATOM 4056 N N . ALA B 1 41 ? -1.281 26.469 -12.68 1 98.56 41 ALA B N 1
ATOM 4057 C CA . ALA B 1 41 ? -2.564 27.047 -13.062 1 98.56 41 ALA B CA 1
ATOM 4058 C C . ALA B 1 41 ? -3.717 26.359 -12.336 1 98.56 41 ALA B C 1
ATOM 4060 O O . ALA B 1 41 ? -4.648 27.016 -11.875 1 98.56 41 ALA B O 1
ATOM 4061 N N . VAL B 1 42 ? -3.65 25.062 -12.305 1 98.62 42 VAL B N 1
ATOM 4062 C CA . VAL B 1 42 ? -4.695 24.281 -11.648 1 98.62 42 VAL B CA 1
ATOM 4063 C C . VAL B 1 42 ? -4.727 24.594 -10.156 1 98.62 42 VAL B C 1
ATOM 4065 O O . VAL B 1 42 ? -5.801 24.781 -9.578 1 98.62 42 VAL B O 1
ATOM 4068 N N . ALA B 1 43 ? -3.564 24.672 -9.492 1 98.62 43 ALA B N 1
ATOM 4069 C CA . ALA B 1 43 ? -3.506 24.969 -8.055 1 98.62 43 ALA B CA 1
ATOM 4070 C C . ALA B 1 43 ? -4.109 26.328 -7.746 1 98.62 43 ALA B C 1
ATOM 4072 O O . ALA B 1 43 ? -4.855 26.484 -6.777 1 98.62 43 ALA B O 1
ATOM 4073 N N . TRP B 1 44 ? -3.789 27.281 -8.547 1 98.62 44 TRP B N 1
ATOM 4074 C CA . TRP B 1 44 ? -4.309 28.625 -8.312 1 98.62 44 TRP B CA 1
ATOM 4075 C C . TRP B 1 44 ? -5.793 28.703 -8.656 1 98.62 44 TRP B C 1
ATOM 4077 O O . TRP B 1 44 ? -6.543 29.438 -8.016 1 98.62 44 TRP B O 1
ATOM 4087 N N . SER B 1 45 ? -6.23 27.953 -9.656 1 98.38 45 SER B N 1
ATOM 4088 C CA . SER B 1 45 ? -7.656 27.875 -9.961 1 98.38 45 SER B CA 1
ATOM 4089 C C . SER B 1 45 ? -8.43 27.234 -8.812 1 98.38 45 SER B C 1
ATOM 4091 O O . SER B 1 45 ? -9.508 27.719 -8.445 1 98.38 45 SER B O 1
ATOM 4093 N N . VAL B 1 46 ? -7.898 26.156 -8.297 1 98.25 46 VAL B N 1
ATOM 4094 C CA . VAL B 1 46 ? -8.539 25.469 -7.188 1 98.25 46 VAL B CA 1
ATOM 4095 C C . VAL B 1 46 ? -8.594 26.391 -5.969 1 98.25 46 VAL B C 1
ATOM 4097 O O . VAL B 1 46 ? -9.57 26.375 -5.215 1 98.25 46 VAL B O 1
ATOM 4100 N N . PHE B 1 47 ? -7.539 27.188 -5.746 1 98.5 47 PHE B N 1
ATOM 4101 C CA . PHE B 1 47 ? -7.535 28.156 -4.652 1 98.5 47 PHE B CA 1
ATOM 4102 C C . PHE B 1 47 ? -8.625 29.203 -4.855 1 98.5 47 PHE B C 1
ATOM 4104 O O . PHE B 1 47 ? -9.344 29.547 -3.916 1 98.5 47 PHE B O 1
ATOM 4111 N N . ALA B 1 48 ? -8.789 29.656 -6.031 1 98.31 48 ALA B N 1
ATOM 4112 C CA . ALA B 1 48 ? -9.844 30.625 -6.344 1 98.31 48 ALA B CA 1
ATOM 4113 C C . ALA B 1 48 ? -11.227 30.016 -6.105 1 98.31 48 ALA B C 1
ATOM 4115 O O . ALA B 1 48 ? -12.117 30.672 -5.559 1 98.31 48 ALA B O 1
ATOM 4116 N N . ILE B 1 49 ? -11.367 28.812 -6.531 1 97.69 49 ILE B N 1
ATOM 4117 C CA . ILE B 1 49 ? -12.625 28.109 -6.324 1 97.69 49 ILE B CA 1
ATOM 4118 C C . ILE B 1 49 ? -12.898 27.969 -4.828 1 97.69 49 ILE B C 1
ATOM 4120 O O . ILE B 1 49 ? -14.039 28.109 -4.383 1 97.69 49 ILE B O 1
ATOM 4124 N N . SER B 1 50 ? -11.828 27.688 -4.059 1 97.94 50 SER B N 1
ATOM 4125 C CA . SER B 1 50 ? -11.992 27.531 -2.617 1 97.94 50 SER B CA 1
ATOM 4126 C C . SER B 1 50 ? -12.453 28.844 -1.968 1 97.94 50 SER B C 1
ATOM 4128 O O . SER B 1 50 ? -13.234 28.828 -1.016 1 97.94 50 SER B O 1
ATOM 4130 N N . LEU B 1 51 ? -12.023 29.984 -2.453 1 97 51 LEU B N 1
ATOM 4131 C CA . LEU B 1 51 ? -12.453 31.281 -1.937 1 97 51 LEU B CA 1
ATOM 4132 C C . LEU B 1 51 ? -13.922 31.531 -2.268 1 97 51 LEU B C 1
ATOM 4134 O O . LEU B 1 51 ? -14.664 32.062 -1.441 1 97 51 LEU B O 1
ATOM 4138 N N . LYS B 1 52 ? -14.297 31.141 -3.453 1 96.56 52 LYS B N 1
ATOM 4139 C CA . LYS B 1 52 ? -15.695 31.281 -3.836 1 96.56 52 LYS B CA 1
ATOM 4140 C C . LYS B 1 52 ? -16.594 30.406 -2.959 1 96.56 52 LYS B C 1
ATOM 4142 O O . LYS B 1 52 ? -17.672 30.828 -2.537 1 96.56 52 LYS B O 1
ATOM 4147 N N . LEU B 1 53 ? -16.141 29.234 -2.711 1 95.94 53 LEU B N 1
ATOM 4148 C CA . LEU B 1 53 ? -16.906 28.297 -1.876 1 95.94 53 LEU B CA 1
ATOM 4149 C C . LEU B 1 53 ? -16.984 28.812 -0.439 1 95.94 53 LEU B C 1
ATOM 4151 O O . LEU B 1 53 ? -17.984 28.594 0.245 1 95.94 53 LEU B O 1
ATOM 4155 N N . LEU B 1 54 ? -15.859 29.453 0.05 1 95.62 54 LEU B N 1
ATOM 4156 C CA . LEU B 1 54 ? -15.891 30.062 1.375 1 95.62 54 LEU B CA 1
ATOM 4157 C C . LEU B 1 54 ? -17.016 31.094 1.474 1 95.62 54 LEU B C 1
ATOM 4159 O O . LEU B 1 54 ? -17.781 31.094 2.439 1 95.62 54 LEU B O 1
ATOM 4163 N N . ASP B 1 55 ? -17.156 31.875 0.477 1 95 55 ASP B N 1
ATOM 4164 C CA . ASP B 1 55 ? -18.203 32.906 0.443 1 95 55 ASP B CA 1
ATOM 4165 C C . ASP B 1 55 ? -19.594 32.25 0.458 1 95 55 ASP B C 1
ATOM 4167 O O . ASP B 1 55 ? -20.484 32.719 1.169 1 95 55 ASP B O 1
ATOM 4171 N N . THR B 1 56 ? -19.734 31.219 -0.287 1 93.5 56 THR B N 1
ATOM 4172 C CA . THR B 1 56 ? -21.016 30.531 -0.387 1 93.5 56 THR B CA 1
ATOM 4173 C C . THR B 1 56 ? -21.391 29.875 0.94 1 93.5 56 THR B C 1
ATOM 4175 O O . THR B 1 56 ? -22.547 29.953 1.375 1 93.5 56 THR B O 1
ATOM 4178 N N . VAL B 1 57 ? -20.422 29.266 1.559 1 93.38 57 VAL B N 1
ATOM 4179 C CA . VAL B 1 57 ? -20.672 28.562 2.812 1 93.38 57 VAL B CA 1
ATOM 4180 C C . VAL B 1 57 ? -21 29.578 3.916 1 93.38 57 VAL B C 1
ATOM 4182 O O . VAL B 1 57 ? -21.844 29.312 4.773 1 93.38 57 VAL B O 1
ATOM 4185 N N . MET B 1 58 ? -20.328 30.734 3.973 1 90.94 58 MET B N 1
ATOM 4186 C CA . MET B 1 58 ? -20.578 31.75 4.988 1 90.94 58 MET B CA 1
ATOM 4187 C C . MET B 1 58 ? -21.953 32.375 4.812 1 90.94 58 MET B C 1
ATOM 4189 O O . MET B 1 58 ? -22.594 32.75 5.793 1 90.94 58 MET B O 1
ATOM 4193 N N . ASP B 1 59 ? -22.484 32.375 3.619 1 90.31 59 ASP B N 1
ATOM 4194 C CA . ASP B 1 59 ? -23.766 33 3.32 1 90.31 59 ASP B CA 1
ATOM 4195 C C . ASP B 1 59 ? -24.922 32 3.467 1 90.31 59 ASP B C 1
ATOM 4197 O O . ASP B 1 59 ? -25.953 32.312 4.035 1 90.31 59 ASP B O 1
ATOM 4201 N N . GLN B 1 60 ? -24.703 30.812 2.926 1 89 60 GLN B N 1
ATOM 4202 C CA . GLN B 1 60 ? -25.812 29.875 2.785 1 89 60 GLN B CA 1
ATOM 4203 C C . GLN B 1 60 ? -25.672 28.719 3.771 1 89 60 GLN B C 1
ATOM 4205 O O . GLN B 1 60 ? -26.641 27.969 3.99 1 89 60 GLN B O 1
ATOM 4210 N N . GLY B 1 61 ? -24.547 28.625 4.387 1 87.69 61 GLY B N 1
ATOM 4211 C CA . GLY B 1 61 ? -24.344 27.484 5.27 1 87.69 61 GLY B CA 1
ATOM 4212 C C . GLY B 1 61 ? -23.781 26.281 4.555 1 87.69 61 GLY B C 1
ATOM 4213 O O . GLY B 1 61 ? -22.781 26.375 3.836 1 87.69 61 GLY B O 1
ATOM 4214 N N . VAL B 1 62 ? -24.453 25.156 4.652 1 89.31 62 VAL B N 1
ATOM 4215 C CA . VAL B 1 62 ? -23.938 23.906 4.074 1 89.31 62 VAL B CA 1
ATOM 4216 C C . VAL B 1 62 ? -24.266 23.875 2.584 1 89.31 62 VAL B C 1
ATOM 4218 O O . VAL B 1 62 ? -25.406 24.141 2.178 1 89.31 62 VAL B O 1
ATOM 4221 N N . VAL B 1 63 ? -23.234 23.562 1.787 1 89.75 63 VAL B N 1
ATOM 4222 C CA . VAL B 1 63 ? -23.375 23.438 0.34 1 89.75 63 VAL B CA 1
ATOM 4223 C C . VAL B 1 63 ? -23.312 21.969 -0.059 1 89.75 63 VAL B C 1
ATOM 4225 O O . VAL B 1 63 ? -22.484 21.203 0.46 1 89.75 63 VAL B O 1
ATOM 4228 N N . ARG B 1 64 ? -24.188 21.547 -0.973 1 88.25 64 ARG B N 1
ATOM 4229 C CA . ARG B 1 64 ? -24.25 20.141 -1.4 1 88.25 64 ARG B CA 1
ATOM 4230 C C . ARG B 1 64 ? -24.219 20.031 -2.92 1 88.25 64 ARG B C 1
ATOM 4232 O O . ARG B 1 64 ? -24.578 20.984 -3.625 1 88.25 64 ARG B O 1
ATOM 4239 N N . TYR B 1 65 ? -23.609 18.984 -3.383 1 83.75 65 TYR B N 1
ATOM 4240 C CA . TYR B 1 65 ? -23.609 18.625 -4.797 1 83.75 65 TYR B CA 1
ATOM 4241 C C . TYR B 1 65 ? -23.797 17.125 -4.992 1 83.75 65 TYR B C 1
ATOM 4243 O O . TYR B 1 65 ? -23.016 16.328 -4.465 1 83.75 65 TYR B O 1
ATOM 4251 N N . ARG B 1 66 ? -24.828 16.703 -5.703 1 78.19 66 ARG B N 1
ATOM 4252 C CA . ARG B 1 66 ? -25.109 15.297 -5.969 1 78.19 66 ARG B CA 1
ATOM 4253 C C . ARG B 1 66 ? -24.516 14.867 -7.309 1 78.19 66 ARG B C 1
ATOM 4255 O O . ARG B 1 66 ? -24.797 15.477 -8.344 1 78.19 66 ARG B O 1
ATOM 4262 N N . ILE B 1 67 ? -23.625 13.852 -7.203 1 69.94 67 ILE B N 1
ATOM 4263 C CA . ILE B 1 67 ? -22.984 13.352 -8.414 1 69.94 67 ILE B CA 1
ATOM 4264 C C . ILE B 1 67 ? -23.875 12.289 -9.062 1 69.94 67 ILE B C 1
ATOM 4266 O O . ILE B 1 67 ? -24.344 11.375 -8.383 1 69.94 67 ILE B O 1
ATOM 4270 N N . GLY B 1 68 ? -23.953 12.125 -10.562 1 60.28 68 GLY B N 1
ATOM 4271 C CA . GLY B 1 68 ? -24.625 11.133 -11.383 1 60.28 68 GLY B CA 1
ATOM 4272 C C . GLY B 1 68 ? -26.141 11.234 -11.328 1 60.28 68 GLY B C 1
ATOM 4273 O O . GLY B 1 68 ? -26.844 10.492 -12.008 1 60.28 68 GLY B O 1
ATOM 4274 N N . GLY B 1 69 ? -26.766 12.414 -10.742 1 51.56 69 GLY B N 1
ATOM 4275 C CA . GLY B 1 69 ? -28.188 12.648 -10.781 1 51.56 69 GLY B CA 1
ATOM 4276 C C . GLY B 1 69 ? -28.984 11.688 -9.914 1 51.56 69 GLY B C 1
ATOM 4277 O O . GLY B 1 69 ? -30.219 11.656 -9.969 1 51.56 69 GLY B O 1
ATOM 4278 N N . TRP B 1 70 ? -28.266 10.688 -9.453 1 48.47 70 TRP B N 1
ATOM 4279 C CA . TRP B 1 70 ? -29.047 9.695 -8.711 1 48.47 70 TRP B CA 1
ATOM 4280 C C . TRP B 1 70 ? -29.391 10.211 -7.316 1 48.47 70 TRP B C 1
ATOM 4282 O O . TRP B 1 70 ? -28.609 10.961 -6.719 1 48.47 70 TRP B O 1
ATOM 4292 N N . ASP B 1 71 ? -30.672 10.336 -6.953 1 46.94 71 ASP B N 1
ATOM 4293 C CA . ASP B 1 71 ? -31.141 10.781 -5.648 1 46.94 71 ASP B CA 1
ATOM 4294 C C . ASP B 1 71 ? -30.406 10.07 -4.52 1 46.94 71 ASP B C 1
ATOM 4296 O O . ASP B 1 71 ? -29.938 8.938 -4.695 1 46.94 71 ASP B O 1
ATOM 4300 N N . ALA B 1 72 ? -30.25 10.797 -3.287 1 49.22 72 ALA B N 1
ATOM 4301 C CA . ALA B 1 72 ? -29.781 10.172 -2.055 1 49.22 72 ALA B CA 1
ATOM 4302 C C . ALA B 1 72 ? -30.609 8.938 -1.711 1 49.22 72 ALA B C 1
ATOM 4304 O O . ALA B 1 72 ? -31.781 8.852 -2.078 1 49.22 72 ALA B O 1
ATOM 4305 N N . PRO B 1 73 ? -29.984 7.973 -0.933 1 47.28 73 PRO B N 1
ATOM 4306 C CA . PRO B 1 73 ? -28.891 7.219 -0.3 1 47.28 73 PRO B CA 1
ATOM 4307 C C . PRO B 1 73 ? -27.938 6.602 -1.314 1 47.28 73 PRO B C 1
ATOM 4309 O O . PRO B 1 73 ? -26.891 6.074 -0.936 1 47.28 73 PRO B O 1
ATOM 4312 N N . TRP B 1 74 ? -28.344 6.68 -2.633 1 48.09 74 TRP B N 1
ATOM 4313 C CA . TRP B 1 74 ? -27.656 5.863 -3.631 1 48.09 74 TRP B CA 1
ATOM 4314 C C . TRP B 1 74 ? -26.594 6.676 -4.363 1 48.09 74 TRP B C 1
ATOM 4316 O O . TRP B 1 74 ? -25.688 6.113 -4.973 1 48.09 74 TRP B O 1
ATOM 4326 N N . GLY B 1 75 ? -26.656 8.062 -4.176 1 57.69 75 GLY B N 1
ATOM 4327 C CA . GLY B 1 75 ? -25.734 8.844 -4.992 1 57.69 75 GLY B CA 1
ATOM 4328 C C . GLY B 1 75 ? -24.562 9.391 -4.203 1 57.69 75 GLY B C 1
ATOM 4329 O O . GLY B 1 75 ? -24.578 9.398 -2.971 1 57.69 75 GLY B O 1
ATOM 4330 N N . ILE B 1 76 ? -23.391 9.445 -4.844 1 73 76 ILE B N 1
ATOM 4331 C CA . ILE B 1 76 ? -22.219 10.102 -4.27 1 73 76 ILE B CA 1
ATOM 4332 C C . ILE B 1 76 ? -22.5 11.586 -4.082 1 73 76 ILE B C 1
ATOM 4334 O O . ILE B 1 76 ? -22.969 12.258 -5.004 1 73 76 ILE B O 1
ATOM 4338 N N . GLU B 1 77 ? -22.578 11.984 -2.834 1 83.69 77 GLU B N 1
ATOM 4339 C CA . GLU B 1 77 ? -22.844 13.383 -2.514 1 83.69 77 GLU B CA 1
ATOM 4340 C C . GLU B 1 77 ? -21.594 14.078 -1.968 1 83.69 77 GLU B C 1
ATOM 4342 O O . GLU B 1 77 ? -20.844 13.484 -1.195 1 83.69 77 GLU B O 1
ATOM 4347 N N . TYR B 1 78 ? -21.359 15.234 -2.52 1 90.69 78 TYR B N 1
ATOM 4348 C CA . TYR B 1 78 ? -20.391 16.141 -1.916 1 90.69 78 TYR B CA 1
ATOM 4349 C C . TYR B 1 78 ? -21.062 17.109 -0.963 1 90.69 78 TYR B C 1
ATOM 4351 O O . TYR B 1 78 ? -22.156 17.594 -1.229 1 90.69 78 TYR B O 1
ATOM 4359 N N . ARG B 1 79 ? -20.531 17.266 0.086 1 91.75 79 ARG B N 1
ATOM 4360 C CA . ARG B 1 79 ? -21.047 18.156 1.12 1 91.75 79 ARG B CA 1
ATOM 4361 C C . ARG B 1 79 ? -19.938 19 1.713 1 91.75 79 ARG B C 1
ATOM 4363 O O . ARG B 1 79 ? -18.875 18.484 2.076 1 91.75 79 ARG B O 1
ATOM 4370 N N . LEU B 1 80 ? -20.141 20.312 1.752 1 94.19 80 LEU B N 1
ATOM 4371 C CA . LEU B 1 80 ? -19.125 21.234 2.271 1 94.19 80 LEU B CA 1
ATOM 4372 C C . LEU B 1 80 ? -19.734 22.172 3.314 1 94.19 80 LEU B C 1
ATOM 4374 O O . LEU B 1 80 ? -20.672 22.906 3.018 1 94.19 80 LEU B O 1
ATOM 4378 N N . ASP B 1 81 ? -19.328 22.047 4.488 1 94.06 81 ASP B N 1
ATOM 4379 C CA . ASP B 1 81 ? -19.75 22.922 5.582 1 94.06 81 ASP B CA 1
ATOM 4380 C C . ASP B 1 81 ? -18.594 23.797 6.047 1 94.06 81 ASP B C 1
ATOM 4382 O O . ASP B 1 81 ? -17.578 23.938 5.352 1 94.06 81 ASP B O 1
ATOM 4386 N N . SER B 1 82 ? -18.75 24.453 7.164 1 93.56 82 SER B N 1
ATOM 4387 C CA . SER B 1 82 ? -17.75 25.406 7.645 1 93.56 82 SER B CA 1
ATOM 4388 C C . SER B 1 82 ? -16.438 24.719 7.996 1 93.56 82 SER B C 1
ATOM 4390 O O . SER B 1 82 ? -15.359 25.266 7.789 1 93.56 82 SER B O 1
ATOM 4392 N N . VAL B 1 83 ? -16.5 23.5 8.539 1 94.25 83 VAL B N 1
ATOM 4393 C CA . VAL B 1 83 ? -15.289 22.766 8.875 1 94.25 83 VAL B CA 1
ATOM 4394 C C . VAL B 1 83 ? -14.539 22.375 7.605 1 94.25 83 VAL B C 1
ATOM 4396 O O . VAL B 1 83 ? -13.32 22.562 7.516 1 94.25 83 VAL B O 1
ATOM 4399 N N . GLY B 1 84 ? -15.289 21.859 6.66 1 96.44 84 GLY B N 1
ATOM 4400 C CA . GLY B 1 84 ? -14.695 21.438 5.398 1 96.44 84 GLY B CA 1
ATOM 4401 C C . GLY B 1 84 ? -14.062 22.562 4.625 1 96.44 84 GLY B C 1
ATOM 4402 O O . GLY B 1 84 ? -12.969 22.422 4.07 1 96.44 84 GLY B O 1
ATOM 4403 N N . VAL B 1 85 ? -14.742 23.656 4.539 1 96.12 85 VAL B N 1
ATOM 4404 C CA . VAL B 1 85 ? -14.25 24.766 3.734 1 96.12 85 VAL B CA 1
ATOM 4405 C C . VAL B 1 85 ? -12.961 25.312 4.34 1 96.12 85 VAL B C 1
ATOM 4407 O O . VAL B 1 85 ? -12.062 25.734 3.617 1 96.12 85 VAL B O 1
ATOM 4410 N N . PHE B 1 86 ? -12.898 25.266 5.645 1 96 86 PHE B N 1
ATOM 4411 C CA . PHE B 1 86 ? -11.68 25.688 6.332 1 96 86 PHE B CA 1
ATOM 4412 C C . PHE B 1 86 ? -10.492 24.844 5.879 1 96 86 PHE B C 1
ATOM 4414 O O . PHE B 1 86 ? -9.43 25.391 5.566 1 96 86 PHE B O 1
ATOM 4421 N N . VAL B 1 87 ? -10.617 23.547 5.816 1 97.69 87 VAL B N 1
ATOM 4422 C CA . VAL B 1 87 ? -9.555 22.625 5.438 1 97.69 87 VAL B CA 1
ATOM 4423 C C . VAL B 1 87 ? -9.273 22.75 3.941 1 97.69 87 VAL B C 1
ATOM 4425 O O . VAL B 1 87 ? -8.117 22.688 3.512 1 97.69 87 VAL B O 1
ATOM 4428 N N . VAL B 1 88 ? -10.328 22.922 3.119 1 98.25 88 VAL B N 1
ATOM 4429 C CA . VAL B 1 88 ? -10.172 23.125 1.683 1 98.25 88 VAL B CA 1
ATOM 4430 C C . VAL B 1 88 ? -9.305 24.359 1.421 1 98.25 88 VAL B C 1
ATOM 4432 O O . VAL B 1 88 ? -8.461 24.344 0.523 1 98.25 88 VAL B O 1
ATOM 4435 N N . LEU B 1 89 ? -9.523 25.375 2.207 1 97.69 89 LEU B N 1
ATOM 4436 C CA . LEU B 1 89 ? -8.75 26.609 2.064 1 97.69 89 LEU B CA 1
ATOM 4437 C C . LEU B 1 89 ? -7.277 26.375 2.391 1 97.69 89 LEU B C 1
ATOM 4439 O O . LEU B 1 89 ? -6.395 26.875 1.698 1 97.69 89 LEU B O 1
ATOM 4443 N N . ILE B 1 90 ? -7.031 25.625 3.439 1 97.81 90 ILE B N 1
ATOM 4444 C CA . ILE B 1 90 ? -5.66 25.297 3.824 1 97.81 90 ILE B CA 1
ATOM 4445 C C . ILE B 1 90 ? -4.961 24.562 2.682 1 97.81 90 ILE B C 1
ATOM 4447 O O . ILE B 1 90 ? -3.9 25 2.219 1 97.81 90 ILE B O 1
ATOM 4451 N N . VAL B 1 91 ? -5.598 23.5 2.172 1 98.69 91 VAL B N 1
ATOM 4452 C CA . VAL B 1 91 ? -4.988 22.609 1.192 1 98.69 91 VAL B CA 1
ATOM 4453 C C . VAL B 1 91 ? -4.762 23.359 -0.118 1 98.69 91 VAL B C 1
ATOM 4455 O O . VAL B 1 91 ? -3.678 23.281 -0.704 1 98.69 91 VAL B O 1
ATOM 4458 N N . SER B 1 92 ? -5.73 24.125 -0.555 1 98.62 92 SER B N 1
ATOM 4459 C CA . SER B 1 92 ? -5.641 24.812 -1.833 1 98.62 92 SER B CA 1
ATOM 4460 C C . SER B 1 92 ? -4.652 25.969 -1.765 1 98.62 92 SER B C 1
ATOM 4462 O O . SER B 1 92 ? -3.895 26.203 -2.709 1 98.62 92 SER B O 1
ATOM 4464 N N . ALA B 1 93 ? -4.605 26.703 -0.686 1 98.5 93 ALA B N 1
ATOM 4465 C CA . ALA B 1 93 ? -3.676 27.812 -0.533 1 98.5 93 ALA B CA 1
ATOM 4466 C C . ALA B 1 93 ? -2.23 27.328 -0.519 1 98.5 93 ALA B C 1
ATOM 4468 O O . ALA B 1 93 ? -1.361 27.922 -1.16 1 98.5 93 ALA B O 1
ATOM 4469 N N . ILE B 1 94 ? -2.02 26.281 0.214 1 98.62 94 ILE B N 1
ATOM 4470 C CA . ILE B 1 94 ? -0.676 25.719 0.306 1 98.62 94 ILE B CA 1
ATOM 4471 C C . ILE B 1 94 ? -0.22 25.234 -1.071 1 98.62 94 ILE B C 1
ATOM 4473 O O . ILE B 1 94 ? 0.921 25.484 -1.472 1 98.62 94 ILE B O 1
ATOM 4477 N N . ALA B 1 95 ? -1.129 24.531 -1.764 1 98.75 95 ALA B N 1
ATOM 4478 C CA . ALA B 1 95 ? -0.785 24.078 -3.107 1 98.75 95 ALA B CA 1
ATOM 4479 C C . ALA B 1 95 ? -0.432 25.25 -4.016 1 98.75 95 ALA B C 1
ATOM 4481 O O . ALA B 1 95 ? 0.527 25.172 -4.789 1 98.75 95 ALA B O 1
ATOM 4482 N N . ALA B 1 96 ? -1.137 26.312 -3.92 1 98.62 96 ALA B N 1
ATOM 4483 C CA . ALA B 1 96 ? -0.938 27.484 -4.766 1 98.62 96 ALA B CA 1
ATOM 4484 C C . ALA B 1 96 ? 0.417 28.141 -4.492 1 98.62 96 ALA B C 1
ATOM 4486 O O . ALA B 1 96 ? 1.086 28.594 -5.418 1 98.62 96 ALA B O 1
ATOM 4487 N N . VAL B 1 97 ? 0.84 28.125 -3.258 1 98.5 97 VAL B N 1
ATOM 4488 C CA . VAL B 1 97 ? 2.08 28.812 -2.895 1 98.5 97 VAL B CA 1
ATOM 4489 C C . VAL B 1 97 ? 3.271 27.891 -3.178 1 98.5 97 VAL B C 1
ATOM 4491 O O . VAL B 1 97 ? 4.336 28.359 -3.594 1 98.5 97 VAL B O 1
ATOM 4494 N N . ILE B 1 98 ? 3.137 26.594 -3.012 1 98.12 98 ILE B N 1
ATOM 4495 C CA . ILE B 1 98 ? 4.246 25.656 -3.105 1 98.12 98 ILE B CA 1
ATOM 4496 C C . ILE B 1 98 ? 4.629 25.453 -4.57 1 98.12 98 ILE B C 1
ATOM 4498 O O . ILE B 1 98 ? 5.801 25.234 -4.887 1 98.12 98 ILE B O 1
ATOM 4502 N N . LEU B 1 99 ? 3.682 25.531 -5.504 1 98.44 99 LEU B N 1
ATOM 4503 C CA . LEU B 1 99 ? 3.955 25.188 -6.895 1 98.44 99 LEU B CA 1
ATOM 4504 C C . LEU B 1 99 ? 4.926 26.172 -7.52 1 98.44 99 LEU B C 1
ATOM 4506 O O . LEU B 1 99 ? 5.871 25.781 -8.203 1 98.44 99 LEU B O 1
ATOM 4510 N N . PRO B 1 100 ? 4.777 27.516 -7.254 1 98 100 PRO B N 1
ATOM 4511 C CA . PRO B 1 100 ? 5.82 28.422 -7.734 1 98 100 PRO B CA 1
ATOM 4512 C C . PRO B 1 100 ? 7.188 28.141 -7.117 1 98 100 PRO B C 1
ATOM 4514 O O . PRO B 1 100 ? 8.211 28.234 -7.801 1 98 100 PRO B O 1
ATOM 4517 N N . TYR B 1 101 ? 7.215 27.812 -5.887 1 98.25 101 TYR B N 1
ATOM 4518 C CA . TYR B 1 101 ? 8.445 27.453 -5.191 1 98.25 101 TYR B CA 1
ATOM 4519 C C . TYR B 1 101 ? 9.062 26.203 -5.809 1 98.25 101 TYR B C 1
ATOM 4521 O O . TYR B 1 101 ? 10.289 26.094 -5.918 1 98.25 101 TYR B O 1
ATOM 4529 N N . ALA B 1 102 ? 8.305 25.281 -6.305 1 98 102 ALA B N 1
ATOM 4530 C CA . ALA B 1 102 ? 8.711 23.922 -6.684 1 98 102 ALA B CA 1
ATOM 4531 C C . ALA B 1 102 ? 9.484 23.938 -8 1 98 102 ALA B C 1
ATOM 4533 O O . ALA B 1 102 ? 10.281 23.047 -8.266 1 98 102 ALA B O 1
ATOM 4534 N N . LYS B 1 103 ? 9.297 24.938 -8.805 1 97.44 103 LYS B N 1
ATOM 4535 C CA . LYS B 1 103 ? 9.891 24.906 -10.141 1 97.44 103 LYS B CA 1
ATOM 4536 C C . LYS B 1 103 ? 11.398 24.672 -10.07 1 97.44 103 LYS B C 1
ATOM 4538 O O . LYS B 1 103 ? 11.906 23.688 -10.586 1 97.44 103 LYS B O 1
ATOM 4543 N N . ARG B 1 104 ? 12.125 25.516 -9.375 1 96.56 104 ARG B N 1
ATOM 4544 C CA . ARG B 1 104 ? 13.578 25.438 -9.305 1 96.56 104 ARG B CA 1
ATOM 4545 C C . ARG B 1 104 ? 14.016 24.297 -8.383 1 96.56 104 ARG B C 1
ATOM 4547 O O . ARG B 1 104 ? 15.008 23.625 -8.641 1 96.56 104 ARG B O 1
ATOM 4554 N N . SER B 1 105 ? 13.289 24.125 -7.348 1 95.88 105 SER B N 1
ATOM 4555 C CA . SER B 1 105 ? 13.609 23.078 -6.383 1 95.88 105 SER B CA 1
ATOM 4556 C C . SER B 1 105 ? 13.555 21.703 -7.023 1 95.88 105 SER B C 1
ATOM 4558 O O . SER B 1 105 ? 14.477 20.906 -6.871 1 95.88 105 SER B O 1
ATOM 4560 N N . VAL B 1 106 ? 12.57 21.422 -7.82 1 96.75 106 VAL B N 1
ATOM 4561 C CA . VAL B 1 106 ? 12.32 20.109 -8.43 1 96.75 106 VAL B CA 1
ATOM 4562 C C . VAL B 1 106 ? 13.32 19.875 -9.547 1 96.75 106 VAL B C 1
ATOM 4564 O O . VAL B 1 106 ? 13.797 18.75 -9.734 1 96.75 106 VAL B O 1
ATOM 4567 N N . GLU B 1 107 ? 13.633 20.891 -10.266 1 96.38 107 GLU B N 1
ATOM 4568 C CA . GLU B 1 107 ? 14.609 20.766 -11.344 1 96.38 107 GLU B CA 1
ATOM 4569 C C . GLU B 1 107 ? 15.969 20.328 -10.812 1 96.38 107 GLU B C 1
ATOM 4571 O O . GLU B 1 107 ? 16.719 19.641 -11.5 1 96.38 107 GLU B O 1
ATOM 4576 N N . LYS B 1 108 ? 16.219 20.672 -9.625 1 94.81 108 LYS B N 1
ATOM 4577 C CA . LYS B 1 108 ? 17.516 20.328 -9.031 1 94.81 108 LYS B CA 1
ATOM 4578 C C . LYS B 1 108 ? 17.453 18.969 -8.336 1 94.81 108 LYS B C 1
ATOM 4580 O O . LYS B 1 108 ? 18.438 18.219 -8.359 1 94.81 108 LYS B O 1
ATOM 4585 N N . GLU B 1 109 ? 16.359 18.641 -7.742 1 95.44 109 GLU B N 1
ATOM 4586 C CA . GLU B 1 109 ? 16.297 17.5 -6.828 1 95.44 109 GLU B CA 1
ATOM 4587 C C . GLU B 1 109 ? 15.773 16.25 -7.535 1 95.44 109 GLU B C 1
ATOM 4589 O O . GLU B 1 109 ? 15.945 15.133 -7.043 1 95.44 109 GLU B O 1
ATOM 4594 N N . ILE B 1 110 ? 15.094 16.438 -8.641 1 96.38 110 ILE B N 1
ATOM 4595 C CA . ILE B 1 110 ? 14.461 15.305 -9.305 1 96.38 110 ILE B CA 1
ATOM 4596 C C . ILE B 1 110 ? 15.039 15.141 -10.711 1 96.38 110 ILE B C 1
ATOM 4598 O O . ILE B 1 110 ? 15.305 16.125 -11.398 1 96.38 110 ILE B O 1
ATOM 4602 N N . ARG B 1 111 ? 15.242 13.844 -11.117 1 95 111 ARG B N 1
ATOM 4603 C CA . ARG B 1 111 ? 15.742 13.555 -12.461 1 95 111 ARG B CA 1
ATOM 4604 C C . ARG B 1 111 ? 14.852 14.195 -13.523 1 95 111 ARG B C 1
ATOM 4606 O O . ARG B 1 111 ? 13.625 14.148 -13.422 1 95 111 ARG B O 1
ATOM 4613 N N . LYS B 1 112 ? 15.469 14.68 -14.562 1 94.25 112 LYS B N 1
ATOM 4614 C CA . LYS B 1 112 ? 14.781 15.445 -15.594 1 94.25 112 LYS B CA 1
ATOM 4615 C C . LYS B 1 112 ? 13.672 14.625 -16.25 1 94.25 112 LYS B C 1
ATOM 4617 O O . LYS B 1 112 ? 12.602 15.148 -16.562 1 94.25 112 LYS B O 1
ATOM 4622 N N . ASP B 1 113 ? 13.82 13.359 -16.391 1 93.38 113 ASP B N 1
ATOM 4623 C CA . ASP B 1 113 ? 12.867 12.508 -17.094 1 93.38 113 ASP B CA 1
ATOM 4624 C C . ASP B 1 113 ? 11.688 12.141 -16.203 1 93.38 113 ASP B C 1
ATOM 4626 O O . ASP B 1 113 ? 10.727 11.523 -16.656 1 93.38 113 ASP B O 1
ATOM 4630 N N . ARG B 1 114 ? 11.703 12.594 -14.961 1 96.12 114 ARG B N 1
ATOM 4631 C CA . ARG B 1 114 ? 10.641 12.227 -14.039 1 96.12 114 ARG B CA 1
ATOM 4632 C C . ARG B 1 114 ? 9.906 13.461 -13.523 1 96.12 114 ARG B C 1
ATOM 4634 O O . ARG B 1 114 ? 8.961 13.344 -12.734 1 96.12 114 ARG B O 1
ATOM 4641 N N . ILE B 1 115 ? 10.273 14.617 -13.984 1 97.44 115 ILE B N 1
ATOM 4642 C CA . ILE B 1 115 ? 9.727 15.859 -13.461 1 97.44 115 ILE B CA 1
ATOM 4643 C C . ILE B 1 115 ? 8.242 15.961 -13.797 1 97.44 115 ILE B C 1
ATOM 4645 O O . ILE B 1 115 ? 7.438 16.406 -12.969 1 97.44 115 ILE B O 1
ATOM 4649 N N . TYR B 1 116 ? 7.852 15.57 -15.039 1 96.44 116 TYR B N 1
ATOM 4650 C CA . TYR B 1 116 ? 6.445 15.617 -15.414 1 96.44 116 TYR B CA 1
ATOM 4651 C C . TYR B 1 116 ? 5.613 14.688 -14.539 1 96.44 116 TYR B C 1
ATOM 4653 O O . TYR B 1 116 ? 4.461 14.984 -14.227 1 96.44 116 TYR B O 1
ATOM 4661 N N . LEU B 1 117 ? 6.188 13.586 -14.148 1 96.75 117 LEU B N 1
ATOM 4662 C CA . LEU B 1 117 ? 5.508 12.648 -13.266 1 96.75 117 LEU B CA 1
ATOM 4663 C C . LEU B 1 117 ? 5.312 13.25 -11.875 1 96.75 117 LEU B C 1
ATOM 4665 O O . LEU B 1 117 ? 4.305 12.984 -11.219 1 96.75 117 LEU B O 1
ATOM 4669 N N . PHE B 1 118 ? 6.297 14.062 -11.438 1 97.94 118 PHE B N 1
ATOM 4670 C CA . PHE B 1 118 ? 6.195 14.75 -10.156 1 97.94 118 PHE B CA 1
ATOM 4671 C C . PHE B 1 118 ? 4.949 15.625 -10.109 1 97.94 118 PHE B C 1
ATOM 4673 O O . PHE B 1 118 ? 4.164 15.547 -9.164 1 97.94 118 PHE B O 1
ATOM 4680 N N . TYR B 1 119 ? 4.766 16.359 -11.078 1 98.69 119 TYR B N 1
ATOM 4681 C CA . TYR B 1 119 ? 3.65 17.297 -11.086 1 98.69 119 TYR B CA 1
ATOM 4682 C C . TYR B 1 119 ? 2.32 16.562 -11.234 1 98.69 119 TYR B C 1
ATOM 4684 O O . TYR B 1 119 ? 1.315 16.969 -10.641 1 98.69 119 TYR B O 1
ATOM 4692 N N . ALA B 1 120 ? 2.277 15.516 -12.039 1 98.5 120 ALA B N 1
ATOM 4693 C CA . ALA B 1 120 ? 1.075 14.695 -12.141 1 98.5 120 ALA B CA 1
ATOM 4694 C C . ALA B 1 120 ? 0.691 14.117 -10.781 1 98.5 120 ALA B C 1
ATOM 4696 O O . ALA B 1 120 ? -0.477 14.156 -10.383 1 98.5 120 ALA B O 1
ATOM 4697 N N . MET B 1 121 ? 1.684 13.617 -10.102 1 98.5 121 MET B N 1
ATOM 4698 C CA . MET B 1 121 ? 1.432 12.992 -8.797 1 98.5 121 MET B CA 1
ATOM 4699 C C . MET B 1 121 ? 1.018 14.039 -7.77 1 98.5 121 MET B C 1
ATOM 4701 O O . MET B 1 121 ? 0.211 13.758 -6.883 1 98.5 121 MET B O 1
ATOM 4705 N N . LEU B 1 122 ? 1.601 15.211 -7.816 1 98.75 122 LEU B N 1
ATOM 4706 C CA . LEU B 1 122 ? 1.207 16.281 -6.902 1 98.75 122 LEU B CA 1
ATOM 4707 C C . LEU B 1 122 ? -0.255 16.656 -7.105 1 98.75 122 LEU B C 1
ATOM 4709 O O . LEU B 1 122 ? -0.981 16.891 -6.141 1 98.75 122 LEU B O 1
ATOM 4713 N N . LEU B 1 123 ? -0.683 16.703 -8.352 1 98.81 123 LEU B N 1
ATOM 4714 C CA . LEU B 1 123 ? -2.072 17.031 -8.648 1 98.81 123 LEU B CA 1
ATOM 4715 C C . LEU B 1 123 ? -3.008 15.922 -8.164 1 98.81 123 LEU B C 1
ATOM 4717 O O . LEU B 1 123 ? -4.105 16.203 -7.672 1 98.81 123 LEU B O 1
ATOM 4721 N N . LEU B 1 124 ? -2.598 14.695 -8.305 1 98.56 124 LEU B N 1
ATOM 4722 C CA . LEU B 1 124 ? -3.406 13.594 -7.789 1 98.56 124 LEU B CA 1
ATOM 4723 C C . LEU B 1 124 ? -3.496 13.648 -6.27 1 98.56 124 LEU B C 1
ATOM 4725 O O . LEU B 1 124 ? -4.551 13.367 -5.691 1 98.56 124 LEU B O 1
ATOM 4729 N N . CYS B 1 125 ? -2.385 14 -5.676 1 98.75 125 CYS B N 1
ATOM 4730 C CA . CYS B 1 125 ? -2.393 14.172 -4.227 1 98.75 125 CYS B CA 1
ATOM 4731 C C . CYS B 1 125 ? -3.355 15.273 -3.812 1 98.75 125 CYS B C 1
ATOM 4733 O O . CYS B 1 125 ? -4.129 15.109 -2.869 1 98.75 125 CYS B O 1
ATOM 4735 N N . LEU B 1 126 ? -3.273 16.359 -4.535 1 98.81 126 LEU B N 1
ATOM 4736 C CA . LEU B 1 126 ? -4.184 17.469 -4.293 1 98.81 126 LEU B CA 1
ATOM 4737 C C . LEU B 1 126 ? -5.633 17.031 -4.457 1 98.81 126 LEU B C 1
ATOM 4739 O O . LEU B 1 126 ? -6.484 17.375 -3.633 1 98.81 126 LEU B O 1
ATOM 4743 N N . THR B 1 127 ? -5.902 16.234 -5.48 1 98.44 127 THR B N 1
ATOM 4744 C CA . THR B 1 127 ? -7.238 15.703 -5.738 1 98.44 127 THR B CA 1
ATOM 4745 C C . THR B 1 127 ? -7.734 14.891 -4.551 1 98.44 127 THR B C 1
ATOM 4747 O O . THR B 1 127 ? -8.859 15.078 -4.09 1 98.44 127 THR B O 1
ATOM 4750 N N . GLY B 1 128 ? -6.898 14.031 -4.129 1 98.5 128 GLY B N 1
ATOM 4751 C CA . GLY B 1 128 ? -7.285 13.18 -3.012 1 98.5 128 GLY B CA 1
ATOM 4752 C C . GLY B 1 128 ? -7.57 13.961 -1.741 1 98.5 128 GLY B C 1
ATOM 4753 O O . GLY B 1 128 ? -8.578 13.711 -1.068 1 98.5 128 GLY B O 1
ATOM 4754 N N . LEU B 1 129 ? -6.711 14.906 -1.406 1 98.69 129 LEU B N 1
ATOM 4755 C CA . LEU B 1 129 ? -6.875 15.688 -0.187 1 98.69 129 LEU B CA 1
ATOM 4756 C C . LEU B 1 129 ? -8.148 16.516 -0.244 1 98.69 129 LEU B C 1
ATOM 4758 O O . LEU B 1 129 ? -8.906 16.578 0.729 1 98.69 129 LEU B O 1
ATOM 4762 N N . LEU B 1 130 ? -8.383 17.109 -1.367 1 98.62 130 LEU B N 1
ATOM 4763 C CA . LEU B 1 130 ? -9.602 17.906 -1.523 1 98.62 130 LEU B CA 1
ATOM 4764 C C . LEU B 1 130 ? -10.836 17.016 -1.526 1 98.62 130 LEU B C 1
ATOM 4766 O O . LEU B 1 130 ? -11.859 17.359 -0.927 1 98.62 130 LEU B O 1
ATOM 4770 N N . GLY B 1 131 ? -10.719 15.906 -2.193 1 97.5 131 GLY B N 1
ATOM 4771 C CA . GLY B 1 131 ? -11.828 14.977 -2.24 1 97.5 131 GLY B CA 1
ATOM 4772 C C . GLY B 1 131 ? -12.242 14.469 -0.87 1 97.5 131 GLY B C 1
ATOM 4773 O O . GLY B 1 131 ? -13.438 14.344 -0.585 1 97.5 131 GLY B O 1
ATOM 4774 N N . ILE B 1 132 ? -11.328 14.188 -0.031 1 97.75 132 ILE B N 1
ATOM 4775 C CA . ILE B 1 132 ? -11.594 13.734 1.328 1 97.75 132 ILE B CA 1
ATOM 4776 C C . ILE B 1 132 ? -12.438 14.773 2.064 1 97.75 132 ILE B C 1
ATOM 4778 O O . ILE B 1 132 ? -13.352 14.422 2.812 1 97.75 132 ILE B O 1
ATOM 4782 N N . THR B 1 133 ? -12.172 16.031 1.833 1 97.25 133 THR B N 1
ATOM 4783 C CA . THR B 1 133 ? -12.781 17.109 2.6 1 97.25 133 THR B CA 1
ATOM 4784 C C . THR B 1 133 ? -14.195 17.391 2.115 1 97.25 133 THR B C 1
ATOM 4786 O O . THR B 1 133 ? -15.039 17.859 2.885 1 97.25 133 THR B O 1
ATOM 4789 N N . VAL B 1 134 ? -14.5 17.016 0.87 1 95.5 134 VAL B N 1
ATOM 4790 C CA . VAL B 1 134 ? -15.789 17.453 0.334 1 95.5 134 VAL B CA 1
ATOM 4791 C C . VAL B 1 134 ? -16.734 16.25 0.225 1 95.5 134 VAL B C 1
ATOM 4793 O O . VAL B 1 134 ? -17.938 16.422 0.034 1 95.5 134 VAL B O 1
ATOM 4796 N N . THR B 1 135 ? -16.234 15.07 0.383 1 94.06 135 THR B N 1
ATOM 4797 C CA . THR B 1 135 ? -17.078 13.906 0.173 1 94.06 135 THR B CA 1
ATOM 4798 C C . THR B 1 135 ? -18.047 13.727 1.336 1 94.06 135 THR B C 1
ATOM 4800 O O . THR B 1 135 ? -17.703 14 2.486 1 94.06 135 THR B O 1
ATOM 4803 N N . GLY B 1 136 ? -19.328 13.359 1.043 1 91.69 136 GLY B N 1
ATOM 4804 C CA . GLY B 1 136 ? -20.344 13.062 2.051 1 91.69 136 GLY B CA 1
ATOM 4805 C C . GLY B 1 136 ? -20.562 11.578 2.248 1 91.69 136 GLY B C 1
ATOM 4806 O O . GLY B 1 136 ? -21.562 11.172 2.857 1 91.69 136 GLY B O 1
ATOM 4807 N N . ASP B 1 137 ? -19.594 10.766 1.711 1 91.25 137 ASP B N 1
ATOM 4808 C CA . ASP B 1 137 ? -19.719 9.312 1.732 1 91.25 137 ASP B CA 1
ATOM 4809 C C . ASP B 1 137 ? -18.453 8.672 2.309 1 91.25 137 ASP B C 1
ATOM 4811 O O . ASP B 1 137 ? -17.344 8.969 1.872 1 91.25 137 ASP B O 1
ATOM 4815 N N . ALA B 1 138 ? -18.734 7.781 3.277 1 92.94 138 ALA B N 1
ATOM 4816 C CA . ALA B 1 138 ? -17.609 7.176 3.99 1 92.94 138 ALA B CA 1
ATOM 4817 C C . ALA B 1 138 ? -16.781 6.301 3.061 1 92.94 138 ALA B C 1
ATOM 4819 O O . ALA B 1 138 ? -15.562 6.188 3.23 1 92.94 138 ALA B O 1
ATOM 4820 N N . PHE B 1 139 ? -17.344 5.648 2.148 1 91.44 139 PHE B N 1
ATOM 4821 C CA . PHE B 1 139 ? -16.609 4.816 1.205 1 91.44 139 PHE B CA 1
ATOM 4822 C C . PHE B 1 139 ? -15.797 5.68 0.25 1 91.44 139 PHE B C 1
ATOM 4824 O O . PHE B 1 139 ? -14.633 5.379 -0.023 1 91.44 139 PHE B O 1
ATOM 4831 N N . ASN B 1 140 ? -16.422 6.691 -0.309 1 92.12 140 ASN B N 1
ATOM 4832 C CA . ASN B 1 140 ? -15.695 7.598 -1.195 1 92.12 140 ASN B CA 1
ATOM 4833 C C . ASN B 1 140 ? -14.523 8.273 -0.48 1 92.12 140 ASN B C 1
ATOM 4835 O O . ASN B 1 140 ? -13.523 8.609 -1.106 1 92.12 140 ASN B O 1
ATOM 4839 N N . LEU B 1 141 ? -14.727 8.5 0.769 1 96.19 141 LEU B N 1
ATOM 4840 C CA . LEU B 1 141 ? -13.609 9 1.557 1 96.19 141 LEU B CA 1
ATOM 4841 C C . LEU B 1 141 ? -12.414 8.062 1.463 1 96.19 141 LEU B C 1
ATOM 4843 O O . LEU B 1 141 ? -11.273 8.516 1.312 1 96.19 141 LEU B O 1
ATOM 4847 N N . PHE B 1 142 ? -12.68 6.785 1.555 1 95.56 142 PHE B N 1
ATOM 4848 C CA . PHE B 1 142 ? -11.617 5.797 1.408 1 95.56 142 PHE B CA 1
ATOM 4849 C C . PHE B 1 142 ? -10.945 5.918 0.044 1 95.56 142 PHE B C 1
ATOM 4851 O O . PHE B 1 142 ? -9.719 5.848 -0.061 1 95.56 142 PHE B O 1
ATOM 4858 N N . VAL B 1 143 ? -11.703 6.051 -0.979 1 93.69 143 VAL B N 1
ATOM 4859 C CA . VAL B 1 143 ? -11.172 6.137 -2.336 1 93.69 143 VAL B CA 1
ATOM 4860 C C . VAL B 1 143 ? -10.227 7.328 -2.449 1 93.69 143 VAL B C 1
ATOM 4862 O O . VAL B 1 143 ? -9.109 7.199 -2.957 1 93.69 143 VAL B O 1
ATOM 4865 N N . PHE B 1 144 ? -10.648 8.477 -1.987 1 97 144 PHE B N 1
ATOM 4866 C CA . PHE B 1 144 ? -9.82 9.672 -2.051 1 97 144 PHE B CA 1
ATOM 4867 C C . PHE B 1 144 ? -8.602 9.531 -1.137 1 97 144 PHE B C 1
ATOM 4869 O O . PHE B 1 144 ? -7.527 10.047 -1.442 1 97 144 PHE B O 1
ATOM 4876 N N . LEU B 1 145 ? -8.812 8.812 -0.016 1 97.25 145 LEU B N 1
ATOM 4877 C CA . LEU B 1 145 ? -7.703 8.516 0.878 1 97.25 145 LEU B CA 1
ATOM 4878 C C . LEU B 1 145 ? -6.629 7.707 0.156 1 97.25 145 LEU B C 1
ATOM 4880 O O . LEU B 1 145 ? -5.434 7.98 0.303 1 97.25 145 LEU B O 1
ATOM 4884 N N . GLU B 1 146 ? -6.988 6.816 -0.647 1 95.31 146 GLU B N 1
ATOM 4885 C CA . GLU B 1 146 ? -6.055 5.988 -1.406 1 95.31 146 GLU B CA 1
ATOM 4886 C C . GLU B 1 146 ? -5.379 6.793 -2.516 1 95.31 146 GLU B C 1
ATOM 4888 O O . GLU B 1 146 ? -4.184 6.629 -2.768 1 95.31 146 GLU B O 1
ATOM 4893 N N . ILE B 1 147 ? -6.168 7.621 -3.143 1 96.5 147 ILE B N 1
ATOM 4894 C CA . ILE B 1 147 ? -5.613 8.445 -4.211 1 96.5 147 ILE B CA 1
ATOM 4895 C C . ILE B 1 147 ? -4.52 9.352 -3.648 1 96.5 147 ILE B C 1
ATOM 4897 O O . ILE B 1 147 ? -3.422 9.43 -4.203 1 96.5 147 ILE B O 1
ATOM 4901 N N . SER B 1 148 ? -4.84 9.977 -2.58 1 97.88 148 SER B N 1
ATOM 4902 C CA . SER B 1 148 ? -3.867 10.883 -1.979 1 97.88 148 SER B CA 1
ATOM 4903 C C . SER B 1 148 ? -2.662 10.117 -1.44 1 97.88 148 SER B C 1
ATOM 4905 O O . SER B 1 148 ? -1.525 10.578 -1.559 1 97.88 148 SER B O 1
ATOM 4907 N N . SER B 1 149 ? -2.859 8.93 -0.89 1 96.88 149 SER B N 1
ATOM 4908 C CA . SER B 1 149 ? -1.783 8.148 -0.291 1 96.88 149 SER B CA 1
ATOM 4909 C C . SER B 1 149 ? -0.836 7.605 -1.355 1 96.88 149 SER B C 1
ATOM 4911 O O . SER B 1 149 ? 0.381 7.777 -1.256 1 96.88 149 SER B O 1
ATOM 4913 N N . LEU B 1 150 ? -1.357 7.004 -2.387 1 96.38 150 LEU B N 1
ATOM 4914 C CA . LEU B 1 150 ? -0.53 6.422 -3.438 1 96.38 150 LEU B CA 1
ATOM 4915 C C . LEU B 1 150 ? 0.328 7.488 -4.109 1 96.38 150 LEU B C 1
ATOM 4917 O O . LEU B 1 150 ? 1.508 7.262 -4.383 1 96.38 150 LEU B O 1
ATOM 4921 N N . SER B 1 151 ? -0.288 8.609 -4.348 1 98 151 SER B N 1
ATOM 4922 C CA . SER B 1 151 ? 0.459 9.688 -4.977 1 98 151 SER B CA 1
ATOM 4923 C C . SER B 1 151 ? 1.543 10.227 -4.051 1 98 151 SER B C 1
ATOM 4925 O O . SER B 1 151 ? 2.646 10.547 -4.496 1 98 151 SER B O 1
ATOM 4927 N N . SER B 1 152 ? 1.263 10.305 -2.748 1 98.06 152 SER B N 1
ATOM 4928 C CA . SER B 1 152 ? 2.236 10.789 -1.778 1 98.06 152 SER B CA 1
ATOM 4929 C C . SER B 1 152 ? 3.445 9.867 -1.695 1 98.06 152 SER B C 1
ATOM 4931 O O . SER B 1 152 ? 4.582 10.328 -1.592 1 98.06 152 SER B O 1
ATOM 4933 N N . TYR B 1 153 ? 3.188 8.562 -1.767 1 97.31 153 TYR B N 1
ATOM 4934 C CA . TYR B 1 153 ? 4.285 7.605 -1.686 1 97.31 153 TYR B CA 1
ATOM 4935 C C . TYR B 1 153 ? 5.223 7.746 -2.877 1 97.31 153 TYR B C 1
ATOM 4937 O O . TYR B 1 153 ? 6.445 7.691 -2.723 1 97.31 153 TYR B O 1
ATOM 4945 N N . VAL B 1 154 ? 4.652 7.957 -4.02 1 97.06 154 VAL B N 1
ATOM 4946 C CA . VAL B 1 154 ? 5.445 8.125 -5.234 1 97.06 154 VAL B CA 1
ATOM 4947 C C . VAL B 1 154 ? 6.25 9.422 -5.148 1 97.06 154 VAL B C 1
ATOM 4949 O O . VAL B 1 154 ? 7.434 9.445 -5.492 1 97.06 154 VAL B O 1
ATOM 4952 N N . LEU B 1 155 ? 5.645 10.43 -4.656 1 98.44 155 LEU B N 1
ATOM 4953 C CA . LEU B 1 155 ? 6.316 11.719 -4.531 1 98.44 155 LEU B CA 1
ATOM 4954 C C . LEU B 1 155 ? 7.527 11.617 -3.609 1 98.44 155 LEU B C 1
ATOM 4956 O O . LEU B 1 155 ? 8.594 12.156 -3.918 1 98.44 155 LEU B O 1
ATOM 4960 N N . ILE B 1 156 ? 7.383 10.938 -2.512 1 98.25 156 ILE B N 1
ATOM 4961 C CA . ILE B 1 156 ? 8.461 10.781 -1.543 1 98.25 156 ILE B CA 1
ATOM 4962 C C . ILE B 1 156 ? 9.594 9.953 -2.156 1 98.25 156 ILE B C 1
ATOM 4964 O O . ILE B 1 156 ? 10.773 10.258 -1.953 1 98.25 156 ILE B O 1
ATOM 4968 N N . SER B 1 157 ? 9.297 8.977 -2.988 1 97 157 SER B N 1
ATOM 4969 C CA . SER B 1 157 ? 10.281 8.062 -3.564 1 97 157 SER B CA 1
ATOM 4970 C C . SER B 1 157 ? 11.133 8.766 -4.613 1 97 157 SER B C 1
ATOM 4972 O O . SER B 1 157 ? 12.188 8.258 -5.008 1 97 157 SER B O 1
ATOM 4974 N N . LEU B 1 158 ? 10.773 9.992 -5.02 1 96.31 158 LEU B N 1
ATOM 4975 C CA . LEU B 1 158 ? 11.484 10.719 -6.062 1 96.31 158 LEU B CA 1
ATOM 4976 C C . LEU B 1 158 ? 12.672 11.477 -5.477 1 96.31 158 LEU B C 1
ATOM 4978 O O . LEU B 1 158 ? 13.406 12.156 -6.203 1 96.31 158 LEU B O 1
ATOM 4982 N N . GLY B 1 159 ? 12.898 11.352 -4.172 1 93.5 159 GLY B N 1
ATOM 4983 C CA . GLY B 1 159 ? 14.016 12.023 -3.535 1 93.5 159 GLY B CA 1
ATOM 4984 C C . GLY B 1 159 ? 15.367 11.547 -4.039 1 93.5 159 GLY B C 1
ATOM 4985 O O . GLY B 1 159 ? 15.484 10.422 -4.547 1 93.5 159 GLY B O 1
ATOM 4986 N N . THR B 1 160 ? 16.328 12.359 -3.889 1 90.88 160 THR B N 1
ATOM 4987 C CA . THR B 1 160 ? 17.656 12.062 -4.402 1 90.88 160 THR B CA 1
ATOM 4988 C C . THR B 1 160 ? 18.375 11.07 -3.502 1 90.88 160 THR B C 1
ATOM 4990 O O . THR B 1 160 ? 19.172 10.258 -3.979 1 90.88 160 THR B O 1
ATOM 4993 N N . ASP B 1 161 ? 18.094 11.188 -2.238 1 92.62 161 ASP B N 1
ATOM 4994 C CA . ASP B 1 161 ? 18.703 10.258 -1.29 1 92.62 161 ASP B CA 1
ATOM 4995 C C . ASP B 1 161 ? 18.188 8.836 -1.507 1 92.62 161 ASP B C 1
ATOM 4997 O O . ASP B 1 161 ? 17 8.625 -1.705 1 92.62 161 ASP B O 1
ATOM 5001 N N . ARG B 1 162 ? 19.109 7.84 -1.496 1 91.31 162 ARG B N 1
ATOM 5002 C CA . ARG B 1 162 ? 18.75 6.441 -1.712 1 91.31 162 ARG B CA 1
ATOM 5003 C C . ARG B 1 162 ? 17.75 5.969 -0.659 1 91.31 162 ARG B C 1
ATOM 5005 O O . ARG B 1 162 ? 16.938 5.078 -0.92 1 91.31 162 ARG B O 1
ATOM 5012 N N . ARG B 1 163 ? 17.797 6.621 0.491 1 94.69 163 ARG B N 1
ATOM 5013 C CA . ARG B 1 163 ? 16.906 6.223 1.583 1 94.69 163 ARG B CA 1
ATOM 5014 C C . ARG B 1 163 ? 15.492 6.73 1.353 1 94.69 163 ARG B C 1
ATOM 5016 O O . ARG B 1 163 ? 14.57 6.371 2.092 1 94.69 163 ARG B O 1
ATOM 5023 N N . ALA B 1 164 ? 15.258 7.535 0.304 1 96.75 164 ALA B N 1
ATOM 5024 C CA . ALA B 1 164 ? 13.922 8.016 -0.035 1 96.75 164 ALA B CA 1
ATOM 5025 C C . ALA B 1 164 ? 13 6.859 -0.406 1 96.75 164 ALA B C 1
ATOM 5027 O O . ALA B 1 164 ? 11.836 6.824 0.007 1 96.75 164 ALA B O 1
ATOM 5028 N N . LEU B 1 165 ? 13.523 5.953 -1.143 1 95.69 165 LEU B N 1
ATOM 5029 C CA . LEU B 1 165 ? 12.719 4.801 -1.549 1 95.69 165 LEU B CA 1
ATOM 5030 C C . LEU B 1 165 ? 12.32 3.965 -0.34 1 95.69 165 LEU B C 1
ATOM 5032 O O . LEU B 1 165 ? 11.172 3.537 -0.23 1 95.69 165 LEU B O 1
ATOM 5036 N N . THR B 1 166 ? 13.242 3.682 0.562 1 95.81 166 THR B N 1
ATOM 5037 C CA . THR B 1 166 ? 12.938 2.906 1.759 1 95.81 166 THR B CA 1
ATOM 5038 C C . THR B 1 166 ? 11.914 3.635 2.629 1 95.81 166 THR B C 1
ATOM 5040 O O . THR B 1 166 ? 11.016 3.008 3.201 1 95.81 166 THR B O 1
ATOM 5043 N N . ALA B 1 167 ? 12.062 4.961 2.748 1 97.25 167 ALA B N 1
ATOM 5044 C CA . ALA B 1 167 ? 11.102 5.762 3.504 1 97.25 167 ALA B CA 1
ATOM 5045 C C . ALA B 1 167 ? 9.711 5.684 2.881 1 97.25 167 ALA B C 1
ATOM 5047 O O . ALA B 1 167 ? 8.711 5.527 3.588 1 97.25 167 ALA B O 1
ATOM 5048 N N . ALA B 1 168 ? 9.703 5.82 1.54 1 97.25 168 ALA B N 1
ATOM 5049 C CA . ALA B 1 168 ? 8.43 5.723 0.823 1 97.25 168 ALA B CA 1
ATOM 5050 C C . ALA B 1 168 ? 7.793 4.348 1.021 1 97.25 168 ALA B C 1
ATOM 5052 O O . ALA B 1 168 ? 6.582 4.242 1.212 1 97.25 168 ALA B O 1
ATOM 5053 N N . PHE B 1 169 ? 8.578 3.289 0.99 1 95.25 169 PHE B N 1
ATOM 5054 C CA . PHE B 1 169 ? 8.102 1.922 1.163 1 95.25 169 PHE B CA 1
ATOM 5055 C C . PHE B 1 169 ? 7.523 1.725 2.557 1 95.25 169 PHE B C 1
ATOM 5057 O O . PHE B 1 169 ? 6.445 1.141 2.709 1 95.25 169 PHE B O 1
ATOM 5064 N N . ARG B 1 170 ? 8.195 2.203 3.549 1 94.75 170 ARG B N 1
ATOM 5065 C CA . ARG B 1 170 ? 7.711 2.096 4.918 1 94.75 170 ARG B CA 1
ATOM 5066 C C . ARG B 1 170 ? 6.395 2.852 5.094 1 94.75 170 ARG B C 1
ATOM 5068 O O . ARG B 1 170 ? 5.473 2.357 5.746 1 94.75 170 ARG B O 1
ATOM 5075 N N . TYR B 1 171 ? 6.379 4.039 4.559 1 95.81 171 TYR B N 1
ATOM 5076 C CA . TYR B 1 171 ? 5.148 4.816 4.613 1 95.81 171 TYR B CA 1
ATOM 5077 C C . TYR B 1 171 ? 4.012 4.094 3.898 1 95.81 171 TYR B C 1
ATOM 5079 O O . TYR B 1 171 ? 2.877 4.082 4.379 1 95.81 171 TYR B O 1
ATOM 5087 N N . LEU B 1 172 ? 4.32 3.506 2.791 1 95.44 172 LEU B N 1
ATOM 5088 C CA . LEU B 1 172 ? 3.312 2.797 2.01 1 95.44 172 LEU B CA 1
ATOM 5089 C C . LEU B 1 172 ? 2.746 1.617 2.793 1 95.44 172 LEU B C 1
ATOM 5091 O O . LEU B 1 172 ? 1.533 1.397 2.805 1 95.44 172 LEU B O 1
ATOM 5095 N N . ILE B 1 173 ? 3.557 0.834 3.453 1 94.25 173 ILE B N 1
ATOM 5096 C CA . ILE B 1 173 ? 3.107 -0.299 4.254 1 94.25 173 ILE B CA 1
ATOM 5097 C C . ILE B 1 173 ? 2.207 0.194 5.387 1 94.25 173 ILE B C 1
ATOM 5099 O O . ILE B 1 173 ? 1.089 -0.296 5.555 1 94.25 173 ILE B O 1
ATOM 5103 N N . MET B 1 174 ? 2.646 1.206 6.066 1 94.44 174 MET B N 1
ATOM 5104 C CA . MET B 1 174 ? 1.888 1.727 7.203 1 94.44 174 MET B CA 1
ATOM 5105 C C . MET B 1 174 ? 0.601 2.396 6.734 1 94.44 174 MET B C 1
ATOM 5107 O O . MET B 1 174 ? -0.447 2.246 7.367 1 94.44 174 MET B O 1
ATOM 5111 N N . GLY B 1 175 ? 0.764 3.164 5.637 1 94.31 175 GLY B N 1
ATOM 5112 C CA . GLY B 1 175 ? -0.408 3.824 5.082 1 94.31 175 GLY B CA 1
ATOM 5113 C C . GLY B 1 175 ? -1.471 2.854 4.605 1 94.31 175 GLY B C 1
ATOM 5114 O O . GLY B 1 175 ? -2.666 3.102 4.773 1 94.31 175 GLY B O 1
ATOM 5115 N N . THR B 1 176 ? -1.021 1.777 3.986 1 93.69 176 THR B N 1
ATOM 5116 C CA . THR B 1 176 ? -1.962 0.761 3.529 1 93.69 176 THR B CA 1
ATOM 5117 C C . THR B 1 176 ? -2.625 0.066 4.715 1 93.69 176 THR B C 1
ATOM 5119 O O . THR B 1 176 ? -3.816 -0.252 4.668 1 93.69 176 THR B O 1
ATOM 5122 N N . LEU B 1 177 ? -1.893 -0.195 5.742 1 94.44 177 LEU B N 1
ATOM 5123 C CA . LEU B 1 177 ? -2.479 -0.74 6.965 1 94.44 177 LEU B CA 1
ATOM 5124 C C . LEU B 1 177 ? -3.545 0.198 7.52 1 94.44 177 LEU B C 1
ATOM 5126 O O . LEU B 1 177 ? -4.633 -0.245 7.895 1 94.44 177 LEU B O 1
ATOM 5130 N N . GLY B 1 178 ? -3.223 1.474 7.605 1 96 178 GLY B N 1
ATOM 5131 C CA . GLY B 1 178 ? -4.191 2.451 8.07 1 96 178 GLY B CA 1
ATOM 5132 C C . GLY B 1 178 ? -5.445 2.504 7.215 1 96 178 GLY B C 1
ATOM 5133 O O . GLY B 1 178 ? -6.559 2.547 7.742 1 96 178 GLY B O 1
ATOM 5134 N N . ALA B 1 179 ? -5.25 2.471 5.906 1 95.5 179 ALA B N 1
ATOM 5135 C CA . ALA B 1 179 ? -6.383 2.512 4.984 1 95.5 179 ALA B CA 1
ATOM 5136 C C . ALA B 1 179 ? -7.242 1.26 5.121 1 95.5 179 ALA B C 1
ATOM 5138 O O . ALA B 1 179 ? -8.469 1.33 5.02 1 95.5 179 ALA B O 1
ATOM 5139 N N . THR B 1 180 ? -6.559 0.164 5.32 1 93.81 180 THR B N 1
ATOM 5140 C CA . THR B 1 180 ? -7.289 -1.087 5.504 1 93.81 180 THR B CA 1
ATOM 5141 C C . THR B 1 180 ? -8.117 -1.05 6.781 1 93.81 180 THR B C 1
ATOM 5143 O O . THR B 1 180 ? -9.273 -1.473 6.789 1 93.81 180 THR B O 1
ATOM 5146 N N . PHE B 1 181 ? -7.543 -0.546 7.828 1 96.38 181 PHE B N 1
ATOM 5147 C CA . PHE B 1 181 ? -8.289 -0.41 9.07 1 96.38 181 PHE B CA 1
ATOM 5148 C C . PHE B 1 181 ? -9.484 0.511 8.891 1 96.38 181 PHE B C 1
ATOM 5150 O O . PHE B 1 181 ? -10.586 0.208 9.352 1 96.38 181 PHE B O 1
ATOM 5157 N N . TYR B 1 182 ? -9.297 1.563 8.18 1 97.25 182 TYR B N 1
ATOM 5158 C CA . TYR B 1 182 ? -10.391 2.492 7.922 1 97.25 182 TYR B CA 1
ATOM 5159 C C . TYR B 1 182 ? -11.531 1.802 7.176 1 97.25 182 TYR B C 1
ATOM 5161 O O . TYR B 1 182 ? -12.695 1.899 7.574 1 97.25 182 TYR B O 1
ATOM 5169 N N . ILE B 1 183 ? -11.195 1.086 6.102 1 94.88 183 ILE B N 1
ATOM 5170 C CA . ILE B 1 183 ? -12.242 0.515 5.266 1 94.88 183 ILE B CA 1
ATOM 5171 C C . ILE B 1 183 ? -12.93 -0.633 6.008 1 94.88 183 ILE B C 1
ATOM 5173 O O . ILE B 1 183 ? -14.125 -0.875 5.82 1 94.88 183 ILE B O 1
ATOM 5177 N N . ILE B 1 184 ? -12.18 -1.361 6.855 1 92.81 184 ILE B N 1
ATOM 5178 C CA . ILE B 1 184 ? -12.805 -2.379 7.695 1 92.81 184 ILE B CA 1
ATOM 5179 C C . ILE B 1 184 ? -13.836 -1.726 8.617 1 92.81 184 ILE B C 1
ATOM 5181 O O . ILE B 1 184 ? -14.961 -2.221 8.75 1 92.81 184 ILE B O 1
ATOM 5185 N N . GLY B 1 185 ? -13.477 -0.59 9.258 1 94.81 185 GLY B N 1
ATOM 5186 C CA . GLY B 1 185 ? -14.422 0.148 10.078 1 94.81 185 GLY B CA 1
ATOM 5187 C C . GLY B 1 185 ? -15.656 0.586 9.32 1 94.81 185 GLY B C 1
ATOM 5188 O O . GLY B 1 185 ? -16.781 0.441 9.805 1 94.81 185 GLY B O 1
ATOM 5189 N N . VAL B 1 186 ? -15.461 1.046 8.133 1 94.06 186 VAL B N 1
ATOM 5190 C CA . VAL B 1 186 ? -16.562 1.485 7.277 1 94.06 186 VAL B CA 1
ATOM 5191 C C . VAL B 1 186 ? -17.453 0.293 6.922 1 94.06 186 VAL B C 1
ATOM 5193 O O . VAL B 1 186 ? -18.672 0.404 6.914 1 94.06 186 VAL B O 1
ATOM 5196 N N . GLY B 1 187 ? -16.812 -0.79 6.641 1 89.25 187 GLY B N 1
ATOM 5197 C CA . GLY B 1 187 ? -17.578 -1.995 6.34 1 89.25 187 GLY B CA 1
ATOM 5198 C C . GLY B 1 187 ? -18.438 -2.461 7.496 1 89.25 187 GLY B C 1
ATOM 5199 O O . GLY B 1 187 ? -19.594 -2.861 7.297 1 89.25 187 GLY B O 1
ATOM 5200 N N . LEU B 1 188 ? -17.922 -2.398 8.68 1 88.94 188 LEU B N 1
ATOM 5201 C CA . LEU B 1 188 ? -18.672 -2.797 9.859 1 88.94 188 LEU B CA 1
ATOM 5202 C C . LEU B 1 188 ? -19.844 -1.859 10.094 1 88.94 188 LEU B C 1
ATOM 5204 O O . LEU B 1 188 ? -20.938 -2.305 10.477 1 88.94 188 LEU B O 1
ATOM 5208 N N . LEU B 1 189 ? -19.625 -0.59 9.875 1 89.88 189 LEU B N 1
ATOM 5209 C CA . LEU B 1 189 ? -20.719 0.37 10 1 89.88 189 LEU B CA 1
ATOM 5210 C C . LEU B 1 189 ? -21.812 0.088 8.977 1 89.88 189 LEU B C 1
ATOM 5212 O O . LEU B 1 189 ? -23 0.161 9.297 1 89.88 189 LEU B O 1
ATOM 5216 N N . TYR B 1 190 ? -21.375 -0.088 7.867 1 86.12 190 TYR B N 1
ATOM 5217 C CA . TYR B 1 190 ? -22.344 -0.376 6.812 1 86.12 190 TYR B CA 1
ATOM 5218 C C . TYR B 1 190 ? -23.156 -1.626 7.137 1 86.12 190 TYR B C 1
ATOM 5220 O O . TYR B 1 190 ? -24.359 -1.684 6.863 1 86.12 190 TYR B O 1
ATOM 5228 N N . GLN B 1 191 ? -22.547 -2.637 7.68 1 81.88 191 GLN B N 1
ATOM 5229 C CA . GLN B 1 191 ? -23.219 -3.881 8.047 1 81.88 191 GLN B CA 1
ATOM 5230 C C . GLN B 1 191 ? -24.312 -3.633 9.078 1 81.88 191 GLN B C 1
ATOM 5232 O O . GLN B 1 191 ? -25.359 -4.301 9.055 1 81.88 191 GLN B O 1
ATOM 5237 N N . THR B 1 192 ? -24.156 -2.682 9.914 1 84.94 192 THR B N 1
ATOM 5238 C CA . THR B 1 192 ? -25.078 -2.434 11.016 1 84.94 192 THR B CA 1
ATOM 5239 C C . THR B 1 192 ? -26.125 -1.405 10.617 1 84.94 192 THR B C 1
ATOM 5241 O O . THR B 1 192 ? -27.266 -1.438 11.109 1 84.94 192 THR B O 1
ATOM 5244 N N . THR B 1 193 ? -25.75 -0.516 9.688 1 86.56 193 THR B N 1
ATOM 5245 C CA . THR B 1 193 ? -26.641 0.612 9.445 1 86.56 193 THR B CA 1
ATOM 5246 C C . THR B 1 193 ? -27.219 0.542 8.039 1 86.56 193 THR B C 1
ATOM 5248 O O . THR B 1 193 ? -28.25 1.156 7.758 1 86.56 193 THR B O 1
ATOM 5251 N N . GLY B 1 194 ? -26.5 -0.033 7.113 1 80.69 194 GLY B N 1
ATOM 5252 C CA . GLY B 1 194 ? -26.969 -0.18 5.746 1 80.69 194 GLY B CA 1
ATOM 5253 C C . GLY B 1 194 ? -26.703 1.042 4.887 1 80.69 194 GLY B C 1
ATOM 5254 O O . GLY B 1 194 ? -27.156 1.116 3.742 1 80.69 194 GLY B O 1
ATOM 5255 N N . THR B 1 195 ? -26.031 2.031 5.48 1 84.88 195 THR B N 1
ATOM 5256 C CA . THR B 1 195 ? -25.766 3.234 4.699 1 84.88 195 THR B CA 1
ATOM 5257 C C . THR B 1 195 ? -24.312 3.668 4.852 1 84.88 195 THR B C 1
ATOM 5259 O O . THR B 1 195 ? -23.641 3.291 5.816 1 84.88 195 THR B O 1
ATOM 5262 N N . LEU B 1 196 ? -23.859 4.297 3.795 1 87.88 196 LEU B N 1
ATOM 5263 C CA . LEU B 1 196 ? -22.5 4.816 3.809 1 87.88 196 LEU B CA 1
ATOM 5264 C C . LEU B 1 196 ? -22.5 6.34 3.762 1 87.88 196 LEU B C 1
ATOM 5266 O O . LEU B 1 196 ? -21.438 6.969 3.807 1 87.88 196 LEU B O 1
ATOM 5270 N N . ASN B 1 197 ? -23.656 6.918 3.654 1 87.12 197 ASN B N 1
ATOM 5271 C CA . ASN B 1 197 ? -23.781 8.375 3.719 1 87.12 197 ASN B CA 1
ATOM 5272 C C . ASN B 1 197 ? -23.531 8.891 5.133 1 87.12 197 ASN B C 1
ATOM 5274 O O . ASN B 1 197 ? -24.203 8.469 6.078 1 87.12 197 ASN B O 1
ATOM 5278 N N . ILE B 1 198 ? -22.688 9.805 5.242 1 89.12 198 ILE B N 1
ATOM 5279 C CA . ILE B 1 198 ? -22.234 10.258 6.551 1 89.12 198 ILE B CA 1
ATOM 5280 C C . ILE B 1 198 ? -23.375 10.922 7.305 1 89.12 198 ILE B C 1
ATOM 5282 O O . ILE B 1 198 ? -23.531 10.727 8.516 1 89.12 198 ILE B O 1
ATOM 5286 N N . ALA B 1 199 ? -24.203 11.656 6.621 1 85 199 ALA B N 1
ATOM 5287 C CA . ALA B 1 199 ? -25.344 12.305 7.25 1 85 199 ALA B CA 1
ATOM 5288 C C . ALA B 1 199 ? -26.344 11.273 7.773 1 85 199 ALA B C 1
ATOM 5290 O O . ALA B 1 199 ? -26.906 11.438 8.859 1 85 199 ALA B O 1
ATOM 5291 N N . ASP B 1 200 ? -26.562 10.219 7 1 86.81 200 ASP B N 1
ATOM 5292 C CA . ASP B 1 200 ? -27.469 9.141 7.422 1 86.81 200 ASP B CA 1
ATOM 5293 C C . ASP B 1 200 ? -26.891 8.375 8.609 1 86.81 200 ASP B C 1
ATOM 5295 O O . ASP B 1 200 ? -27.609 8 9.523 1 86.81 200 ASP B O 1
ATOM 5299 N N . LEU B 1 201 ? -25.641 8.156 8.5 1 88.44 201 LEU B N 1
ATOM 5300 C CA . LEU B 1 201 ? -24.969 7.453 9.594 1 88.44 201 LEU B CA 1
ATOM 5301 C C . LEU B 1 201 ? -25.125 8.219 10.898 1 88.44 201 LEU B C 1
ATOM 5303 O O . LEU B 1 201 ? -25.375 7.617 11.953 1 88.44 201 LEU B O 1
ATOM 5307 N N . LYS B 1 202 ? -25.016 9.516 10.844 1 87.94 202 LYS B N 1
ATOM 5308 C CA . LYS B 1 202 ? -25.172 10.367 12.023 1 87.94 202 LYS B CA 1
ATOM 5309 C C . LYS B 1 202 ? -26.547 10.18 12.664 1 87.94 202 LYS B C 1
ATOM 5311 O O . LYS B 1 202 ? -26.656 10.094 13.883 1 87.94 202 LYS B O 1
ATOM 5316 N N . THR B 1 203 ? -27.547 10.016 11.859 1 87.12 203 THR B N 1
ATOM 5317 C CA . THR B 1 203 ? -28.922 9.914 12.328 1 87.12 203 THR B CA 1
ATOM 5318 C C . THR B 1 203 ? -29.203 8.531 12.906 1 87.12 203 THR B C 1
ATOM 5320 O O . THR B 1 203 ? -29.969 8.398 13.867 1 87.12 203 THR B O 1
ATOM 5323 N N . ILE B 1 204 ? -28.562 7.535 12.406 1 89.88 204 ILE B N 1
ATOM 5324 C CA . ILE B 1 204 ? -28.875 6.156 12.758 1 89.88 204 ILE B CA 1
ATOM 5325 C C . ILE B 1 204 ? -28 5.711 13.93 1 89.88 204 ILE B C 1
ATOM 5327 O O . ILE B 1 204 ? -28.359 4.789 14.664 1 89.88 204 ILE B O 1
ATOM 5331 N N . MET B 1 205 ? -26.969 6.336 14.195 1 89.19 205 MET B N 1
ATOM 5332 C CA . MET B 1 205 ? -25.906 5.898 15.086 1 89.19 205 MET B CA 1
ATOM 5333 C C . MET B 1 205 ? -26.422 5.723 16.516 1 89.19 205 MET B C 1
ATOM 5335 O O . MET B 1 205 ? -26.109 4.727 17.172 1 89.19 205 MET B O 1
ATOM 5339 N N . PRO B 1 206 ? -27.312 6.641 17 1 87.81 206 PRO B N 1
ATOM 5340 C CA . PRO B 1 206 ? -27.797 6.477 18.375 1 87.81 206 PRO B CA 1
ATOM 5341 C C . PRO B 1 206 ? -28.547 5.16 18.578 1 87.81 206 PRO B C 1
ATOM 5343 O O . PRO B 1 206 ? -28.5 4.594 19.672 1 87.81 206 PRO B O 1
ATOM 5346 N N . ALA B 1 207 ? -29.094 4.672 17.625 1 87.75 207 ALA B N 1
ATOM 5347 C CA . ALA B 1 207 ? -29.891 3.455 17.734 1 87.75 207 ALA B CA 1
ATOM 5348 C C . ALA B 1 207 ? -29 2.215 17.75 1 87.75 207 ALA B C 1
ATOM 5350 O O . ALA B 1 207 ? -29.406 1.155 18.219 1 87.75 207 ALA B O 1
ATOM 5351 N N . VAL B 1 208 ? -27.766 2.322 17.312 1 87.5 208 VAL B N 1
ATOM 5352 C CA . VAL B 1 208 ? -26.969 1.113 17.125 1 87.5 208 VAL B CA 1
ATOM 5353 C C . VAL B 1 208 ? -25.656 1.23 17.891 1 87.5 208 VAL B C 1
ATOM 5355 O O . VAL B 1 208 ? -24.828 0.323 17.844 1 87.5 208 VAL B O 1
ATOM 5358 N N . ILE B 1 209 ? -25.453 2.219 18.625 1 85.62 209 ILE B N 1
ATOM 5359 C CA . ILE B 1 209 ? -24.172 2.545 19.25 1 85.62 209 ILE B CA 1
ATOM 5360 C C . ILE B 1 209 ? -23.812 1.467 20.266 1 85.62 209 ILE B C 1
ATOM 5362 O O . ILE B 1 209 ? -22.625 1.213 20.5 1 85.62 209 ILE B O 1
ATOM 5366 N N . ASP B 1 210 ? -24.734 0.758 20.781 1 84.81 210 ASP B N 1
ATOM 5367 C CA . ASP B 1 210 ? -24.469 -0.166 21.875 1 84.81 210 ASP B CA 1
ATOM 5368 C C . ASP B 1 210 ? -24.062 -1.542 21.359 1 84.81 210 ASP B C 1
ATOM 5370 O O . ASP B 1 210 ? -23.688 -2.426 22.125 1 84.81 210 ASP B O 1
ATOM 5374 N N . THR B 1 211 ? -23.938 -1.708 20.156 1 86.31 211 THR B N 1
ATOM 5375 C CA . THR B 1 211 ? -23.578 -3.004 19.594 1 86.31 211 THR B CA 1
ATOM 5376 C C . THR B 1 211 ? -22.047 -3.162 19.562 1 86.31 211 THR B C 1
ATOM 5378 O O . THR B 1 211 ? -21.328 -2.184 19.391 1 86.31 211 THR B O 1
ATOM 5381 N N . ARG B 1 212 ? -21.594 -4.348 19.719 1 87.06 212 ARG B N 1
ATOM 5382 C CA . ARG B 1 212 ? -20.156 -4.664 19.688 1 87.06 212 ARG B CA 1
ATOM 5383 C C . ARG B 1 212 ? -19.578 -4.352 18.312 1 87.06 212 ARG B C 1
ATOM 5385 O O . ARG B 1 212 ? -18.406 -3.949 18.203 1 87.06 212 ARG B O 1
ATOM 5392 N N . THR B 1 213 ? -20.359 -4.492 17.281 1 88 213 THR B N 1
ATOM 5393 C CA . THR B 1 213 ? -19.906 -4.254 15.922 1 88 213 THR B CA 1
ATOM 5394 C C . THR B 1 213 ? -19.547 -2.783 15.719 1 88 213 THR B C 1
ATOM 5396 O O . THR B 1 213 ? -18.531 -2.467 15.102 1 88 213 THR B O 1
ATOM 5399 N N . VAL B 1 214 ? -20.375 -1.965 16.281 1 89.56 214 VAL B N 1
ATOM 5400 C CA . VAL B 1 214 ? -20.141 -0.534 16.125 1 89.56 214 VAL B CA 1
ATOM 5401 C C . VAL B 1 214 ? -18.938 -0.12 16.969 1 89.56 214 VAL B C 1
ATOM 5403 O O . VAL B 1 214 ? -18.156 0.745 16.562 1 89.56 214 VAL B O 1
ATOM 5406 N N . HIS B 1 215 ? -18.766 -0.754 18.125 1 89.38 215 HIS B N 1
ATOM 5407 C CA . HIS B 1 215 ? -17.578 -0.488 18.922 1 89.38 215 HIS B CA 1
ATOM 5408 C C . HIS B 1 215 ? -16.312 -0.877 18.188 1 89.38 215 HIS B C 1
ATOM 5410 O O . HIS B 1 215 ? -15.32 -0.14 18.203 1 89.38 215 HIS B O 1
ATOM 5416 N N . ALA B 1 216 ? -16.344 -1.993 17.547 1 91.5 216 ALA B N 1
ATOM 5417 C CA . ALA B 1 216 ? -15.211 -2.439 16.75 1 91.5 216 ALA B CA 1
ATOM 5418 C C . ALA B 1 216 ? -14.945 -1.483 15.586 1 91.5 216 ALA B C 1
ATOM 5420 O O . ALA B 1 216 ? -13.789 -1.189 15.266 1 91.5 216 ALA B O 1
ATOM 5421 N N . ALA B 1 217 ? -16.016 -1.04 14.977 1 93.56 217 ALA B N 1
ATOM 5422 C CA . ALA B 1 217 ? -15.875 -0.095 13.867 1 93.56 217 ALA B CA 1
ATOM 5423 C C . ALA B 1 217 ? -15.164 1.179 14.32 1 93.56 217 ALA B C 1
ATOM 5425 O O . ALA B 1 217 ? -14.258 1.664 13.648 1 93.56 217 ALA B O 1
ATOM 5426 N N . LEU B 1 218 ? -15.594 1.675 15.445 1 93.19 218 LEU B N 1
ATOM 5427 C CA . LEU B 1 218 ? -14.984 2.885 15.992 1 93.19 218 LEU B CA 1
ATOM 5428 C C . LEU B 1 218 ? -13.5 2.678 16.25 1 93.19 218 LEU B C 1
ATOM 5430 O O . LEU B 1 218 ? -12.688 3.555 15.961 1 93.19 218 LEU B O 1
ATOM 5434 N N . ALA B 1 219 ? -13.211 1.575 16.797 1 94 219 ALA B N 1
ATOM 5435 C CA . ALA B 1 219 ? -11.812 1.263 17.078 1 94 219 ALA B CA 1
ATOM 5436 C C . ALA B 1 219 ? -10.984 1.204 15.797 1 94 219 ALA B C 1
ATOM 5438 O O . ALA B 1 219 ? -9.914 1.8 15.719 1 94 219 ALA B O 1
ATOM 5439 N N . PHE B 1 220 ? -11.43 0.516 14.781 1 95.56 220 PHE B N 1
ATOM 5440 C CA . PHE B 1 220 ? -10.727 0.387 13.516 1 95.56 220 PHE B CA 1
ATOM 5441 C C . PHE B 1 220 ? -10.578 1.743 12.836 1 95.56 220 PHE B C 1
ATOM 5443 O O . PHE B 1 220 ? -9.508 2.07 12.312 1 95.56 220 PHE B O 1
ATOM 5450 N N . LEU B 1 221 ? -11.664 2.514 12.852 1 96.75 221 LEU B N 1
ATOM 5451 C CA . LEU B 1 221 ? -11.625 3.832 12.227 1 96.75 221 LEU B CA 1
ATOM 5452 C C . LEU B 1 221 ? -10.609 4.73 12.93 1 96.75 221 LEU B C 1
ATOM 5454 O O . LEU B 1 221 ? -9.797 5.387 12.273 1 96.75 221 LEU B O 1
ATOM 5458 N N . THR B 1 222 ? -10.617 4.73 14.258 1 95.75 222 THR B N 1
ATOM 5459 C CA . THR B 1 222 ? -9.766 5.625 15.031 1 95.75 222 THR B CA 1
ATOM 5460 C C . THR B 1 222 ? -8.297 5.23 14.891 1 95.75 222 THR B C 1
ATOM 5462 O O . THR B 1 222 ? -7.434 6.09 14.695 1 95.75 222 THR B O 1
ATOM 5465 N N . VAL B 1 223 ? -8.039 3.969 14.93 1 96.19 223 VAL B N 1
ATOM 5466 C CA . VAL B 1 223 ? -6.664 3.508 14.781 1 96.19 223 VAL B CA 1
ATOM 5467 C C . VAL B 1 223 ? -6.18 3.775 13.359 1 96.19 223 VAL B C 1
ATOM 5469 O O . VAL B 1 223 ? -5.051 4.238 13.164 1 96.19 223 VAL B O 1
ATOM 5472 N N . GLY B 1 224 ? -6.992 3.455 12.422 1 97.44 224 GLY B N 1
ATOM 5473 C CA . GLY B 1 224 ? -6.629 3.693 11.031 1 97.44 224 GLY B CA 1
ATOM 5474 C C . GLY B 1 224 ? -6.277 5.141 10.75 1 97.44 224 GLY B C 1
ATOM 5475 O O . GLY B 1 224 ? -5.234 5.43 10.164 1 97.44 224 GLY B O 1
ATOM 5476 N N . ILE B 1 225 ? -7.07 6.02 11.203 1 97.19 225 ILE B N 1
ATOM 5477 C CA . ILE B 1 225 ? -6.855 7.43 10.906 1 97.19 225 ILE B CA 1
ATOM 5478 C C . ILE B 1 225 ? -5.703 7.965 11.75 1 97.19 225 ILE B C 1
ATOM 5480 O O . ILE B 1 225 ? -4.961 8.852 11.32 1 97.19 225 ILE B O 1
ATOM 5484 N N . SER B 1 226 ? -5.523 7.426 12.992 1 97.38 226 SER B N 1
ATOM 5485 C CA . SER B 1 226 ? -4.391 7.832 13.812 1 97.38 226 SER B CA 1
ATOM 5486 C C . SER B 1 226 ? -3.064 7.477 13.141 1 97.38 226 SER B C 1
ATOM 5488 O O . SER B 1 226 ? -2.078 8.203 13.289 1 97.38 226 SER B O 1
ATOM 5490 N N . LEU B 1 227 ? -3.109 6.391 12.453 1 96.44 227 LEU B N 1
ATOM 5491 C CA . LEU B 1 227 ? -1.929 6.004 11.688 1 96.44 227 LEU B CA 1
ATOM 5492 C C . LEU B 1 227 ? -1.653 7.008 10.57 1 96.44 227 LEU B C 1
ATOM 5494 O O . LEU B 1 227 ? -0.506 7.414 10.367 1 96.44 227 LEU B O 1
ATOM 5498 N N . LYS B 1 228 ? -2.666 7.414 9.906 1 95.31 228 LYS B N 1
ATOM 5499 C CA . LYS B 1 228 ? -2.529 8.367 8.812 1 95.31 228 LYS B CA 1
ATOM 5500 C C . LYS B 1 228 ? -2.162 9.758 9.336 1 95.31 228 LYS B C 1
ATOM 5502 O O . LYS B 1 228 ? -1.454 10.508 8.664 1 95.31 228 LYS B O 1
ATOM 5507 N N . LEU B 1 229 ? -2.574 10.039 10.516 1 96.56 229 LEU B N 1
ATOM 5508 C CA . LEU B 1 229 ? -2.35 11.312 11.18 1 96.56 229 LEU B CA 1
ATOM 5509 C C . LEU B 1 229 ? -0.956 11.367 11.797 1 96.56 229 LEU B C 1
ATOM 5511 O O . LEU B 1 229 ? -0.466 12.445 12.148 1 96.56 229 LEU B O 1
ATOM 5515 N N . ALA B 1 230 ? -0.317 10.273 11.844 1 96.81 230 ALA B N 1
ATOM 5516 C CA . ALA B 1 230 ? 0.976 10.148 12.508 1 96.81 230 ALA B CA 1
ATOM 5517 C C . ALA B 1 230 ? 0.871 10.523 13.984 1 96.81 230 ALA B C 1
ATOM 5519 O O . ALA B 1 230 ? 1.751 11.203 14.523 1 96.81 230 ALA B O 1
ATOM 5520 N N . LEU B 1 231 ? -0.215 10.156 14.555 1 97 231 LEU B N 1
ATOM 5521 C CA . LEU B 1 231 ? -0.362 10.367 15.992 1 97 231 LEU B CA 1
ATOM 5522 C C . LEU B 1 231 ? 0.519 9.398 16.781 1 97 231 LEU B C 1
ATOM 5524 O O . LEU B 1 231 ? 0.6 8.219 16.438 1 97 231 LEU B O 1
ATOM 5528 N N . PHE B 1 232 ? 1.19 9.938 17.75 1 94.69 232 PHE B N 1
ATOM 5529 C CA . PHE B 1 232 ? 1.991 9.07 18.609 1 94.69 232 PHE B CA 1
ATOM 5530 C C . PHE B 1 232 ? 1.126 7.992 19.25 1 94.69 232 PHE B C 1
ATOM 5532 O O . PHE B 1 232 ? 0.065 8.289 19.797 1 94.69 232 PHE B O 1
ATOM 5539 N N . PRO B 1 233 ? 1.533 6.707 19.125 1 94.5 233 PRO B N 1
ATOM 5540 C CA . PRO B 1 233 ? 2.832 6.137 18.75 1 94.5 233 PRO B CA 1
ATOM 5541 C C . PRO B 1 233 ? 2.854 5.605 17.312 1 94.5 233 PRO B C 1
ATOM 5543 O O . PRO B 1 233 ? 3.807 4.93 16.922 1 94.5 233 PRO B O 1
ATOM 5546 N N . LEU B 1 234 ? 1.896 5.926 16.578 1 94 234 LEU B N 1
ATOM 5547 C CA . LEU B 1 234 ? 1.774 5.418 15.211 1 94 234 LEU B CA 1
ATOM 5548 C C . LEU B 1 234 ? 2.404 6.387 14.219 1 94 234 LEU B C 1
ATOM 5550 O O . LEU B 1 234 ? 1.95 6.488 13.07 1 94 234 LEU B O 1
ATOM 5554 N N . HIS B 1 235 ? 3.479 7.086 14.633 1 93.56 235 HIS B N 1
ATOM 5555 C CA . HIS B 1 235 ? 4.016 8.203 13.875 1 93.56 235 HIS B CA 1
ATOM 5556 C C . HIS B 1 235 ? 5.293 7.812 13.141 1 93.56 235 HIS B C 1
ATOM 5558 O O . HIS B 1 235 ? 5.859 8.617 12.398 1 93.56 235 HIS B O 1
ATOM 5564 N N . MET B 1 236 ? 5.766 6.637 13.188 1 92.69 236 MET B N 1
ATOM 5565 C CA . MET B 1 236 ? 7.141 6.27 12.867 1 92.69 236 MET B CA 1
ATOM 5566 C C . MET B 1 236 ? 7.418 6.43 11.375 1 92.69 236 MET B C 1
ATOM 5568 O O . MET B 1 236 ? 8.57 6.539 10.961 1 92.69 236 MET B O 1
ATOM 5572 N N . TRP B 1 237 ? 6.418 6.441 10.555 1 94.5 237 TRP B N 1
ATOM 5573 C CA . TRP B 1 237 ? 6.621 6.582 9.117 1 94.5 237 TRP B CA 1
ATOM 5574 C C . TRP B 1 237 ? 6.961 8.023 8.758 1 94.5 237 TRP B C 1
ATOM 5576 O O . TRP B 1 237 ? 7.602 8.273 7.734 1 94.5 237 TRP B O 1
ATOM 5586 N N . LEU B 1 238 ? 6.645 9.047 9.531 1 97.31 238 LEU B N 1
ATOM 5587 C CA . LEU B 1 238 ? 6.621 10.461 9.156 1 97.31 238 LEU B CA 1
ATOM 5588 C C . LEU B 1 238 ? 8.031 11.039 9.141 1 97.31 238 LEU B C 1
ATOM 5590 O O . LEU B 1 238 ? 8.422 11.703 8.18 1 97.31 238 LEU B O 1
ATOM 5594 N N . PRO B 1 239 ? 8.898 10.766 10.172 1 97.75 239 PRO B N 1
ATOM 5595 C CA . PRO B 1 239 ? 10.195 11.438 10.195 1 97.75 239 PRO B CA 1
ATOM 5596 C C . PRO B 1 239 ? 11.039 11.133 8.961 1 97.75 239 PRO B C 1
ATOM 5598 O O . PRO B 1 239 ? 11.555 12.047 8.32 1 97.75 239 PRO B O 1
ATOM 5601 N N . ASN B 1 240 ? 11.117 9.883 8.586 1 97.19 240 ASN B N 1
ATOM 5602 C CA . ASN B 1 240 ? 11.906 9.516 7.422 1 97.19 240 ASN B CA 1
ATOM 5603 C C . ASN B 1 240 ? 11.258 9.992 6.129 1 97.19 240 ASN B C 1
ATOM 5605 O O . ASN B 1 240 ? 11.953 10.375 5.184 1 97.19 240 ASN B O 1
ATOM 5609 N N . ALA B 1 241 ? 9.984 10.023 6.09 1 97.5 241 ALA B N 1
ATOM 5610 C CA . ALA B 1 241 ? 9.281 10.477 4.895 1 97.5 241 ALA B CA 1
ATOM 5611 C C . ALA B 1 241 ? 9.562 11.953 4.621 1 97.5 241 ALA B C 1
ATOM 5613 O O . ALA B 1 241 ? 9.875 12.328 3.49 1 97.5 241 ALA B O 1
ATOM 5614 N N . TYR B 1 242 ? 9.531 12.742 5.66 1 97.94 242 TYR B N 1
ATOM 5615 C CA . TYR B 1 242 ? 9.758 14.172 5.5 1 97.94 242 TYR B CA 1
ATOM 5616 C C . TYR B 1 242 ? 11.234 14.469 5.25 1 97.94 242 TYR B C 1
ATOM 5618 O O . TYR B 1 242 ? 11.57 15.383 4.5 1 97.94 242 TYR B O 1
ATOM 5626 N N . THR B 1 243 ? 12.109 13.664 5.844 1 97.88 243 THR B N 1
ATOM 5627 C CA . THR B 1 243 ? 13.547 13.906 5.789 1 97.88 243 THR B CA 1
ATOM 5628 C C . THR B 1 243 ? 14.086 13.656 4.383 1 97.88 243 THR B C 1
ATOM 5630 O O . THR B 1 243 ? 14.883 14.445 3.867 1 97.88 243 THR B O 1
ATOM 5633 N N . PHE B 1 244 ? 13.586 12.625 3.746 1 97.5 244 PHE B N 1
ATOM 5634 C CA . PHE B 1 244 ? 14.273 12.172 2.543 1 97.5 244 PHE B CA 1
ATOM 5635 C C . PHE B 1 244 ? 13.484 12.547 1.295 1 97.5 244 PHE B C 1
ATOM 5637 O O . PHE B 1 244 ? 13.984 12.43 0.176 1 97.5 244 PHE B O 1
ATOM 5644 N N . ALA B 1 245 ? 12.297 13.125 1.456 1 97.88 245 ALA B N 1
ATOM 5645 C CA . ALA B 1 245 ? 11.5 13.57 0.316 1 97.88 245 ALA B CA 1
ATOM 5646 C C . ALA B 1 245 ? 12.094 14.836 -0.304 1 97.88 245 ALA B C 1
ATOM 5648 O O . ALA B 1 245 ? 12.836 15.562 0.353 1 97.88 245 ALA B O 1
ATOM 5649 N N . PRO B 1 246 ? 11.766 15.062 -1.592 1 97.62 246 PRO B N 1
ATOM 5650 C CA . PRO B 1 246 ? 12.125 16.375 -2.15 1 97.62 246 PRO B CA 1
ATOM 5651 C C . PRO B 1 246 ? 11.547 17.531 -1.349 1 97.62 246 PRO B C 1
ATOM 5653 O O . PRO B 1 246 ? 10.477 17.406 -0.756 1 97.62 246 PRO B O 1
ATOM 5656 N N . GLY B 1 247 ? 12.273 18.625 -1.324 1 97.44 247 GLY B N 1
ATOM 5657 C CA . GLY B 1 247 ? 11.906 19.75 -0.494 1 97.44 247 GLY B CA 1
ATOM 5658 C C . GLY B 1 247 ? 10.477 20.203 -0.698 1 97.44 247 GLY B C 1
ATOM 5659 O O . GLY B 1 247 ? 9.734 20.406 0.27 1 97.44 247 GLY B O 1
ATOM 5660 N N . ALA B 1 248 ? 10.062 20.359 -1.942 1 98.19 248 ALA B N 1
ATOM 5661 C CA . ALA B 1 248 ? 8.719 20.828 -2.256 1 98.19 248 ALA B CA 1
ATOM 5662 C C . ALA B 1 248 ? 7.656 19.844 -1.778 1 98.19 248 ALA B C 1
ATOM 5664 O O . ALA B 1 248 ? 6.578 20.25 -1.341 1 98.19 248 ALA B O 1
ATOM 5665 N N . VAL B 1 249 ? 7.957 18.547 -1.874 1 98.44 249 VAL B N 1
ATOM 5666 C CA . VAL B 1 249 ? 7.043 17.5 -1.436 1 98.44 249 VAL B CA 1
ATOM 5667 C C . VAL B 1 249 ? 6.855 17.578 0.078 1 98.44 249 VAL B C 1
ATOM 5669 O O . VAL B 1 249 ? 5.727 17.531 0.573 1 98.44 249 VAL B O 1
ATOM 5672 N N . THR B 1 250 ? 7.957 17.719 0.779 1 98.38 250 THR B N 1
ATOM 5673 C CA . THR B 1 250 ? 7.887 17.812 2.232 1 98.38 250 THR B CA 1
ATOM 5674 C C . THR B 1 250 ? 7.07 19.031 2.66 1 98.38 250 THR B C 1
ATOM 5676 O O . THR B 1 250 ? 6.223 18.938 3.551 1 98.38 250 THR B O 1
ATOM 5679 N N . ALA B 1 251 ? 7.352 20.125 2.059 1 98.5 251 ALA B N 1
ATOM 5680 C CA . ALA B 1 251 ? 6.629 21.344 2.402 1 98.5 251 ALA B CA 1
ATOM 5681 C C . ALA B 1 251 ? 5.129 21.188 2.172 1 98.5 251 ALA B C 1
ATOM 5683 O O . ALA B 1 251 ? 4.316 21.578 3.01 1 98.5 251 ALA B O 1
ATOM 5684 N N . PHE B 1 252 ? 4.746 20.578 1.051 1 98.62 252 PHE B N 1
ATOM 5685 C CA . PHE B 1 252 ? 3.344 20.391 0.705 1 98.62 252 PHE B CA 1
ATOM 5686 C C . PHE B 1 252 ? 2.672 19.422 1.667 1 98.62 252 PHE B C 1
ATOM 5688 O O . PHE B 1 252 ? 1.624 19.734 2.24 1 98.62 252 PHE B O 1
ATOM 5695 N N . LEU B 1 253 ? 3.283 18.266 1.871 1 98.44 253 LEU B N 1
ATOM 5696 C CA . LEU B 1 253 ? 2.68 17.219 2.682 1 98.44 253 LEU B CA 1
ATOM 5697 C C . LEU B 1 253 ? 2.627 17.625 4.148 1 98.44 253 LEU B C 1
ATOM 5699 O O . LEU B 1 253 ? 1.628 17.375 4.832 1 98.44 253 LEU B O 1
ATOM 5703 N N . ALA B 1 254 ? 3.686 18.234 4.66 1 98.12 254 ALA B N 1
ATOM 5704 C CA . ALA B 1 254 ? 3.746 18.641 6.062 1 98.12 254 ALA B CA 1
ATOM 5705 C C . ALA B 1 254 ? 2.678 19.688 6.379 1 98.12 254 ALA B C 1
ATOM 5707 O O . ALA B 1 254 ? 2.209 19.766 7.516 1 98.12 254 ALA B O 1
ATOM 5708 N N . SER B 1 255 ? 2.273 20.391 5.367 1 98.38 255 SER B N 1
ATOM 5709 C CA . SER B 1 255 ? 1.326 21.484 5.578 1 98.38 255 SER B CA 1
ATOM 5710 C C . SER B 1 255 ? -0.107 21.031 5.32 1 98.38 255 SER B C 1
ATOM 5712 O O . SER B 1 255 ? -1.059 21.703 5.711 1 98.38 255 SER B O 1
ATOM 5714 N N . THR B 1 256 ? -0.304 19.859 4.684 1 98.25 256 THR B N 1
ATOM 5715 C CA . THR B 1 256 ? -1.659 19.562 4.234 1 98.25 256 THR B CA 1
ATOM 5716 C C . THR B 1 256 ? -2.094 18.172 4.699 1 98.25 256 THR B C 1
ATOM 5718 O O . THR B 1 256 ? -3.121 18.031 5.367 1 98.25 256 THR B O 1
ATOM 5721 N N . ALA B 1 257 ? -1.339 17.141 4.484 1 97.56 257 ALA B N 1
ATOM 5722 C CA . ALA B 1 257 ? -1.751 15.75 4.609 1 97.56 257 ALA B CA 1
ATOM 5723 C C . ALA B 1 257 ? -2.217 15.445 6.031 1 97.56 257 ALA B C 1
ATOM 5725 O O . ALA B 1 257 ? -3.281 14.852 6.227 1 97.56 257 ALA B O 1
ATOM 5726 N N . THR B 1 258 ? -1.463 15.836 7.047 1 96.75 258 THR B N 1
ATOM 5727 C CA . THR B 1 258 ? -1.821 15.531 8.422 1 96.75 258 THR B CA 1
ATOM 5728 C C . THR B 1 258 ? -3.049 16.328 8.859 1 96.75 258 THR B C 1
ATOM 5730 O O . THR B 1 258 ? -3.836 15.867 9.688 1 96.75 258 THR B O 1
ATOM 5733 N N . LYS B 1 259 ? -3.262 17.516 8.32 1 97.75 259 LYS B N 1
ATOM 5734 C CA . LYS B 1 259 ? -4.426 18.328 8.641 1 97.75 259 LYS B CA 1
ATOM 5735 C C . LYS B 1 259 ? -5.707 17.703 8.094 1 97.75 259 LYS B C 1
ATOM 5737 O O . LYS B 1 259 ? -6.75 17.734 8.75 1 97.75 259 LYS B O 1
ATOM 5742 N N . VAL B 1 260 ? -5.562 17.172 6.91 1 98.44 260 VAL B N 1
ATOM 5743 C CA . VAL B 1 260 ? -6.719 16.5 6.324 1 98.44 260 VAL B CA 1
ATOM 5744 C C . VAL B 1 260 ? -7.051 15.242 7.121 1 98.44 260 VAL B C 1
ATOM 5746 O O . VAL B 1 260 ? -8.219 14.898 7.297 1 98.44 260 VAL B O 1
ATOM 5749 N N . SER B 1 261 ? -6.004 14.547 7.582 1 98.06 261 SER B N 1
ATOM 5750 C CA . SER B 1 261 ? -6.242 13.391 8.438 1 98.06 261 SER B CA 1
ATOM 5751 C C . SER B 1 261 ? -6.895 13.805 9.758 1 98.06 261 SER B C 1
ATOM 5753 O O . SER B 1 261 ? -7.75 13.086 10.281 1 98.06 261 SER B O 1
ATOM 5755 N N . ALA B 1 262 ? -6.5 14.938 10.305 1 98.06 262 ALA B N 1
ATOM 5756 C CA . ALA B 1 262 ? -7.156 15.461 11.508 1 98.06 262 ALA B CA 1
ATOM 5757 C C . ALA B 1 262 ? -8.625 15.781 11.234 1 98.06 262 ALA B C 1
ATOM 5759 O O . ALA B 1 262 ? -9.477 15.562 12.094 1 98.06 262 ALA B O 1
ATOM 5760 N N . TYR B 1 263 ? -8.875 16.281 10.078 1 97.75 263 TYR B N 1
ATOM 5761 C CA . TYR B 1 263 ? -10.242 16.531 9.656 1 97.75 263 TYR B CA 1
ATOM 5762 C C . TYR B 1 263 ? -11.078 15.266 9.688 1 97.75 263 TYR B C 1
ATOM 5764 O O . TYR B 1 263 ? -12.219 15.273 10.156 1 97.75 263 TYR B O 1
ATOM 5772 N N . ILE B 1 264 ? -10.5 14.172 9.203 1 97.81 264 ILE B N 1
ATOM 5773 C CA . ILE B 1 264 ? -11.211 12.898 9.203 1 97.81 264 ILE B CA 1
ATOM 5774 C C . ILE B 1 264 ? -11.516 12.477 10.641 1 97.81 264 ILE B C 1
ATOM 5776 O O . ILE B 1 264 ? -12.617 12 10.93 1 97.81 264 ILE B O 1
ATOM 5780 N N . LEU B 1 265 ? -10.562 12.648 11.492 1 96.5 265 LEU B N 1
ATOM 5781 C CA . LEU B 1 265 ? -10.766 12.305 12.898 1 96.5 265 LEU B CA 1
ATOM 5782 C C . LEU B 1 265 ? -11.906 13.125 13.5 1 96.5 265 LEU B C 1
ATOM 5784 O O . LEU B 1 265 ? -12.75 12.586 14.219 1 96.5 265 LEU B O 1
ATOM 5788 N N . LEU B 1 266 ? -11.953 14.406 13.172 1 95.44 266 LEU B N 1
ATOM 5789 C CA . LEU B 1 266 ? -13.023 15.281 13.617 1 95.44 266 LEU B CA 1
ATOM 5790 C C . LEU B 1 266 ? -14.383 14.773 13.141 1 95.44 266 LEU B C 1
ATOM 5792 O O . LEU B 1 266 ? -15.344 14.734 13.914 1 95.44 266 LEU B O 1
ATOM 5796 N N . ARG B 1 267 ? -14.414 14.398 11.93 1 94.19 267 ARG B N 1
ATOM 5797 C CA . ARG B 1 267 ? -15.664 13.953 11.328 1 94.19 267 ARG B CA 1
ATOM 5798 C C . ARG B 1 267 ? -16.125 12.641 11.953 1 94.19 267 ARG B C 1
ATOM 5800 O O . ARG B 1 267 ? -17.328 12.438 12.172 1 94.19 267 ARG B O 1
ATOM 5807 N N . ILE B 1 268 ? -15.18 11.789 12.203 1 92.31 268 ILE B N 1
ATOM 5808 C CA . ILE B 1 268 ? -15.523 10.508 12.812 1 92.31 268 ILE B CA 1
ATOM 5809 C C . ILE B 1 268 ? -16.109 10.734 14.203 1 92.31 268 ILE B C 1
ATOM 5811 O O . ILE B 1 268 ? -17.172 10.203 14.531 1 92.31 268 ILE B O 1
ATOM 5815 N N . ILE B 1 269 ? -15.531 11.586 14.977 1 91.44 269 ILE B N 1
ATOM 5816 C CA . ILE B 1 269 ? -15.891 11.742 16.375 1 91.44 269 ILE B CA 1
ATOM 5817 C C . ILE B 1 269 ? -17.141 12.602 16.5 1 91.44 269 ILE B C 1
ATOM 5819 O O . ILE B 1 269 ? -18.062 12.266 17.266 1 91.44 269 ILE B O 1
ATOM 5823 N N . PHE B 1 270 ? -17.297 13.617 15.688 1 91.62 270 PHE B N 1
ATOM 5824 C CA . PHE B 1 270 ? -18.328 14.609 15.969 1 91.62 270 PHE B CA 1
ATOM 5825 C C . PHE B 1 270 ? -19.438 14.555 14.922 1 91.62 270 PHE B C 1
ATOM 5827 O O . PHE B 1 270 ? -20.484 15.172 15.094 1 91.62 270 PHE B O 1
ATOM 5834 N N . THR B 1 271 ? -19.203 13.906 13.844 1 89.88 271 THR B N 1
ATOM 5835 C CA . THR B 1 271 ? -20.25 13.789 12.836 1 89.88 271 THR B CA 1
ATOM 5836 C C . THR B 1 271 ? -20.797 12.367 12.789 1 89.88 271 THR B C 1
ATOM 5838 O O . THR B 1 271 ? -21.984 12.148 13.047 1 89.88 271 THR B O 1
ATOM 5841 N N . LEU B 1 272 ? -19.938 11.43 12.586 1 86.12 272 LEU B N 1
ATOM 5842 C CA . LEU B 1 272 ? -20.375 10.047 12.477 1 86.12 272 LEU B CA 1
ATOM 5843 C C . LEU B 1 272 ? -20.953 9.555 13.805 1 86.12 272 LEU B C 1
ATOM 5845 O O . LEU B 1 272 ? -21.984 8.875 13.82 1 86.12 272 LEU B O 1
ATOM 5849 N N . PHE B 1 273 ? -20.297 9.93 14.898 1 77.88 273 PHE B N 1
ATOM 5850 C CA . PHE B 1 273 ? -20.719 9.484 16.219 1 77.88 273 PHE B CA 1
ATOM 5851 C C . PHE B 1 273 ? -21.188 10.664 17.078 1 77.88 273 PHE B C 1
ATOM 5853 O O . PHE B 1 273 ? -21.188 10.578 18.297 1 77.88 273 PHE B O 1
ATOM 5860 N N . GLY B 1 274 ? -21.469 11.766 16.5 1 71 274 GLY B N 1
ATOM 5861 C CA . GLY B 1 274 ? -21.719 13.039 17.172 1 71 274 GLY B CA 1
ATOM 5862 C C . GLY B 1 274 ? -22.969 13.039 18.016 1 71 274 GLY B C 1
ATOM 5863 O O . GLY B 1 274 ? -23.047 13.742 19.016 1 71 274 GLY B O 1
ATOM 5864 N N . ASP B 1 275 ? -23.891 12.273 17.594 1 68.94 275 ASP B N 1
ATOM 5865 C CA . ASP B 1 275 ? -25.156 12.305 18.312 1 68.94 275 ASP B CA 1
ATOM 5866 C C . ASP B 1 275 ? -25.125 11.336 19.5 1 68.94 275 ASP B C 1
ATOM 5868 O O . ASP B 1 275 ? -26.141 11.148 20.172 1 68.94 275 ASP B O 1
ATOM 5872 N N . VAL B 1 276 ? -24 10.781 19.578 1 72 276 VAL B N 1
ATOM 5873 C CA . VAL B 1 276 ? -23.797 9.898 20.719 1 72 276 VAL B CA 1
ATOM 5874 C C . VAL B 1 276 ? -22.688 10.453 21.609 1 72 276 VAL B C 1
ATOM 5876 O O . VAL B 1 276 ? -21.781 11.133 21.141 1 72 276 VAL B O 1
ATOM 5879 N N . ASP B 1 277 ? -22.938 10.414 22.875 1 72.12 277 ASP B N 1
ATOM 5880 C CA . ASP B 1 277 ? -21.859 10.828 23.766 1 72.12 277 ASP B CA 1
ATOM 5881 C C . ASP B 1 277 ? -20.734 9.797 23.766 1 72.12 277 ASP B C 1
ATOM 5883 O O . ASP B 1 277 ? -20.625 8.984 24.688 1 72.12 277 ASP B O 1
ATOM 5887 N N . LEU B 1 278 ? -20 9.805 22.719 1 73.69 278 LEU B N 1
ATOM 5888 C CA . LEU B 1 278 ? -18.906 8.859 22.5 1 73.69 278 LEU B CA 1
ATOM 5889 C C . LEU B 1 278 ? -17.938 8.867 23.672 1 73.69 278 LEU B C 1
ATOM 5891 O O . LEU B 1 278 ? -17.453 7.816 24.109 1 73.69 278 LEU B O 1
ATOM 5895 N N . PHE B 1 279 ? -17.656 10.055 24.188 1 72.44 279 PHE B N 1
ATOM 5896 C CA . PHE B 1 279 ? -16.656 10.211 25.234 1 72.44 279 PHE B CA 1
ATOM 5897 C C . PHE B 1 279 ? -17.172 9.711 26.578 1 72.44 279 PHE B C 1
ATOM 5899 O O . PHE B 1 279 ? -16.391 9.375 27.469 1 72.44 279 PHE B O 1
ATOM 5906 N N . ALA B 1 280 ? -18.453 9.57 26.562 1 68.56 280 ALA B N 1
ATOM 5907 C CA . ALA B 1 280 ? -19.062 8.984 27.75 1 68.56 280 ALA B CA 1
ATOM 5908 C C . ALA B 1 280 ? -19.125 7.465 27.656 1 68.56 280 ALA B C 1
ATOM 5910 O O . ALA B 1 280 ? -19.047 6.762 28.656 1 68.56 280 ALA B O 1
ATOM 5911 N N . SER B 1 281 ? -19.25 6.98 26.516 1 74 281 SER B N 1
ATOM 5912 C CA . SER B 1 281 ? -19.516 5.559 26.297 1 74 281 SER B CA 1
ATOM 5913 C C . SER B 1 281 ? -18.219 4.789 26.078 1 74 281 SER B C 1
ATOM 5915 O O . SER B 1 281 ? -18.172 3.57 26.281 1 74 281 SER B O 1
ATOM 5917 N N . PHE B 1 282 ? -17.188 5.5 25.703 1 79.88 282 PHE B N 1
ATOM 5918 C CA . PHE B 1 282 ? -15.922 4.859 25.391 1 79.88 282 PHE B CA 1
ATOM 5919 C C . PHE B 1 282 ? -14.766 5.629 26.016 1 79.88 282 PHE B C 1
ATOM 5921 O O . PHE B 1 282 ? -14.836 6.848 26.172 1 79.88 282 PHE B O 1
ATOM 5928 N N . PRO B 1 283 ? -13.805 4.914 26.422 1 86.56 283 PRO B N 1
ATOM 5929 C CA . PRO B 1 283 ? -12.648 5.613 26.984 1 86.56 283 PRO B CA 1
ATOM 5930 C C . PRO B 1 283 ? -11.773 6.266 25.922 1 86.56 283 PRO B C 1
ATOM 5932 O O . PRO B 1 283 ? -10.547 6.195 26 1 86.56 283 PRO B O 1
ATOM 5935 N N . LEU B 1 284 ? -12.375 6.871 24.984 1 89.56 284 LEU B N 1
ATOM 5936 C CA . LEU B 1 284 ? -11.672 7.48 23.859 1 89.56 284 LEU B CA 1
ATOM 5937 C C . LEU B 1 284 ? -10.992 8.781 24.281 1 89.56 284 LEU B C 1
ATOM 5939 O O . LEU B 1 284 ? -9.875 9.062 23.844 1 89.56 284 LEU B O 1
ATOM 5943 N N . GLN B 1 285 ? -11.633 9.57 25.125 1 91.69 285 GLN B N 1
ATOM 5944 C CA . GLN B 1 285 ? -11.117 10.883 25.5 1 91.69 285 GLN B CA 1
ATOM 5945 C C . GLN B 1 285 ? -9.805 10.75 26.266 1 91.69 285 GLN B C 1
ATOM 5947 O O . GLN B 1 285 ? -8.797 11.367 25.891 1 91.69 285 GLN B O 1
ATOM 5952 N N . PRO B 1 286 ? -9.75 9.898 27.297 1 93.19 286 PRO B N 1
ATOM 5953 C CA . PRO B 1 286 ? -8.477 9.766 28 1 93.19 286 PRO B CA 1
ATOM 5954 C C . PRO B 1 286 ? -7.371 9.188 27.125 1 93.19 286 PRO B C 1
ATOM 5956 O O . PRO B 1 286 ? -6.199 9.547 27.266 1 93.19 286 PRO B O 1
ATOM 5959 N N . ILE B 1 287 ? -7.703 8.344 26.203 1 94.94 287 ILE B N 1
ATOM 5960 C CA . ILE B 1 287 ? -6.719 7.742 25.312 1 94.94 287 ILE B CA 1
ATOM 5961 C C . ILE B 1 287 ? -6.133 8.812 24.391 1 94.94 287 ILE B C 1
ATOM 5963 O O . ILE B 1 287 ? -4.914 8.922 24.25 1 94.94 287 ILE B O 1
ATOM 5967 N N . LEU B 1 288 ? -6.992 9.594 23.859 1 96.44 288 LEU B N 1
ATOM 5968 C CA . LEU B 1 288 ? -6.543 10.625 22.922 1 96.44 288 LEU B CA 1
ATOM 5969 C C . LEU B 1 288 ? -5.738 11.695 23.641 1 96.44 288 LEU B C 1
ATOM 5971 O O . LEU B 1 288 ? -4.746 12.203 23.109 1 96.44 288 LEU B O 1
ATOM 5975 N N . ILE B 1 289 ? -6.172 12.078 24.828 1 96.75 289 ILE B N 1
ATOM 5976 C CA . ILE B 1 289 ? -5.445 13.07 25.609 1 96.75 289 ILE B CA 1
ATOM 5977 C C . ILE B 1 289 ? -4.047 12.555 25.922 1 96.75 289 ILE B C 1
ATOM 5979 O O . ILE B 1 289 ? -3.061 13.281 25.781 1 96.75 289 ILE B O 1
ATOM 5983 N N . THR B 1 290 ? -4.023 11.312 26.328 1 97.19 290 THR B N 1
ATOM 5984 C CA . THR B 1 290 ? -2.738 10.711 26.672 1 97.19 290 THR B CA 1
ATOM 5985 C C . THR B 1 290 ? -1.825 10.648 25.453 1 97.19 290 THR B C 1
ATOM 5987 O O . THR B 1 290 ? -0.64 10.977 25.531 1 97.19 290 THR B O 1
ATOM 5990 N N . MET B 1 291 ? -2.32 10.258 24.328 1 98 291 MET B N 1
ATOM 5991 C CA . MET B 1 291 ? -1.539 10.18 23.094 1 98 291 MET B CA 1
ATOM 5992 C C . MET B 1 291 ? -1.103 11.562 22.625 1 98 291 MET B C 1
ATOM 5994 O O . MET B 1 291 ? 0.019 11.742 22.156 1 98 291 MET B O 1
ATOM 5998 N N . ALA B 1 292 ? -1.98 12.516 22.766 1 98.38 292 ALA B N 1
ATOM 5999 C CA . ALA B 1 292 ? -1.668 13.891 22.391 1 98.38 292 ALA B CA 1
ATOM 6000 C C . ALA B 1 292 ? -0.527 14.453 23.234 1 98.38 292 ALA B C 1
ATOM 6002 O O . ALA B 1 292 ? 0.417 15.039 22.703 1 98.38 292 ALA B O 1
ATOM 6003 N N . LEU B 1 293 ? -0.625 14.219 24.516 1 98.19 293 LEU B N 1
ATOM 6004 C CA . LEU B 1 293 ? 0.413 14.695 25.422 1 98.19 293 LEU B CA 1
ATOM 6005 C C . LEU B 1 293 ? 1.739 13.992 25.141 1 98.19 293 LEU B C 1
ATOM 6007 O O . LEU B 1 293 ? 2.797 14.625 25.156 1 98.19 293 LEU B O 1
ATOM 6011 N N . ALA B 1 294 ? 1.623 12.711 24.922 1 98.38 294 ALA B N 1
ATOM 6012 C CA . ALA B 1 294 ? 2.832 11.969 24.578 1 98.38 294 ALA B CA 1
ATOM 6013 C C . ALA B 1 294 ? 3.479 12.523 23.312 1 98.38 294 ALA B C 1
ATOM 6015 O O . ALA B 1 294 ? 4.703 12.656 23.234 1 98.38 294 ALA B O 1
ATOM 6016 N N . ALA B 1 295 ? 2.707 12.836 22.375 1 98.44 295 ALA B N 1
ATOM 6017 C CA . ALA B 1 295 ? 3.213 13.43 21.141 1 98.44 295 ALA B CA 1
ATOM 6018 C C . ALA B 1 295 ? 3.891 14.773 21.406 1 98.44 295 ALA B C 1
ATOM 6020 O O . ALA B 1 295 ? 4.996 15.023 20.922 1 98.44 295 ALA B O 1
ATOM 6021 N N . MET B 1 296 ? 3.277 15.602 22.156 1 98.25 296 MET B N 1
ATOM 6022 C CA . MET B 1 296 ? 3.779 16.938 22.453 1 98.25 296 MET B CA 1
ATOM 6023 C C . MET B 1 296 ? 5.145 16.875 23.125 1 98.25 296 MET B C 1
ATOM 6025 O O . MET B 1 296 ? 6.062 17.609 22.75 1 98.25 296 MET B O 1
ATOM 6029 N N . PHE B 1 297 ? 5.285 15.945 24 1 98.38 297 PHE B N 1
ATOM 6030 C CA . PHE B 1 297 ? 6.504 15.906 24.797 1 98.38 297 PHE B CA 1
ATOM 6031 C C . PHE B 1 297 ? 7.551 15.008 24.141 1 98.38 297 PHE B C 1
ATOM 6033 O O . PHE B 1 297 ? 8.68 15.438 23.891 1 98.38 297 PHE B O 1
ATOM 6040 N N . LEU B 1 298 ? 7.184 13.773 23.828 1 98.31 298 LEU B N 1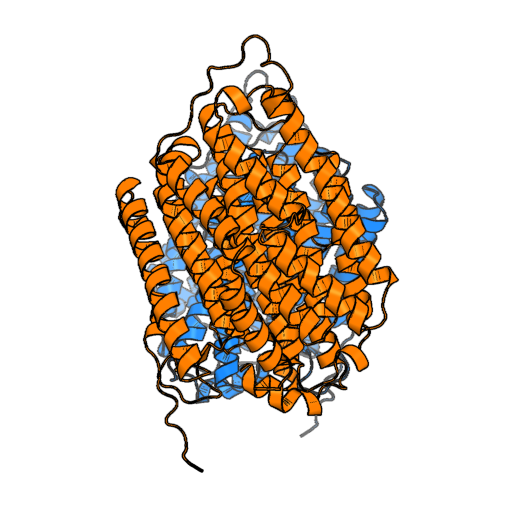
ATOM 6041 C CA . LEU B 1 298 ? 8.164 12.805 23.344 1 98.31 298 LEU B CA 1
ATOM 6042 C C . LEU B 1 298 ? 8.656 13.18 21.953 1 98.31 298 LEU B C 1
ATOM 6044 O O . LEU B 1 298 ? 9.836 12.992 21.641 1 98.31 298 LEU B O 1
ATOM 6048 N N . ALA B 1 299 ? 7.816 13.664 21.156 1 98.19 299 ALA B N 1
ATOM 6049 C CA . ALA B 1 299 ? 8.242 14.094 19.812 1 98.19 299 ALA B CA 1
ATOM 6050 C C . ALA B 1 299 ? 9.102 15.352 19.891 1 98.19 299 ALA B C 1
ATOM 6052 O O . ALA B 1 299 ? 10.062 15.5 19.141 1 98.19 299 ALA B O 1
ATOM 6053 N N . SER B 1 300 ? 8.766 16.266 20.766 1 98.19 300 SER B N 1
ATOM 6054 C CA . SER B 1 300 ? 9.594 17.453 20.953 1 98.19 300 SER B CA 1
ATOM 6055 C C . SER B 1 300 ? 10.977 17.078 21.484 1 98.19 300 SER B C 1
ATOM 6057 O O . SER B 1 300 ? 11.984 17.641 21.047 1 98.19 300 SER B O 1
ATOM 6059 N N . LEU B 1 301 ? 10.992 16.141 22.391 1 98.12 301 LEU B N 1
ATOM 6060 C CA . LEU B 1 301 ? 12.273 15.672 22.922 1 98.12 301 LEU B CA 1
ATOM 6061 C C . LEU B 1 301 ? 13.102 15.031 21.812 1 98.12 301 LEU B C 1
ATOM 6063 O O . LEU B 1 301 ? 14.32 15.242 21.75 1 98.12 301 LEU B O 1
ATOM 6067 N N . SER B 1 302 ? 12.477 14.289 20.984 1 98.06 302 SER B N 1
ATOM 6068 C CA . SER B 1 302 ? 13.164 13.672 19.859 1 98.06 302 SER B CA 1
ATOM 6069 C C . SER B 1 302 ? 13.703 14.727 18.906 1 98.06 302 SER B C 1
ATOM 6071 O O . SER B 1 302 ? 14.789 14.57 18.344 1 98.06 302 SER B O 1
ATOM 6073 N N . ALA B 1 303 ? 12.961 15.773 18.703 1 98.06 303 ALA B N 1
ATOM 6074 C CA . ALA B 1 303 ? 13.375 16.859 17.812 1 98.06 303 ALA B CA 1
ATOM 6075 C C . ALA B 1 303 ? 14.664 17.516 18.328 1 98.06 303 ALA B C 1
ATOM 6077 O O . ALA B 1 303 ? 15.547 17.844 17.531 1 98.06 303 ALA B O 1
ATOM 6078 N N . ILE B 1 304 ? 14.789 17.672 19.578 1 97.81 304 ILE B N 1
ATOM 6079 C CA . ILE B 1 304 ? 15.93 18.344 20.203 1 97.81 304 ILE B CA 1
ATOM 6080 C C . ILE B 1 304 ? 17.203 17.562 19.891 1 97.81 304 ILE B C 1
ATOM 6082 O O . ILE B 1 304 ? 18.266 18.172 19.672 1 97.81 304 ILE B O 1
ATOM 6086 N N . TRP B 1 305 ? 17.109 16.297 19.719 1 96.94 305 TRP B N 1
ATOM 6087 C CA . TRP B 1 305 ? 18.297 15.453 19.594 1 96.94 305 TRP B CA 1
ATOM 6088 C C . TRP B 1 305 ? 18.656 15.227 18.125 1 96.94 305 TRP B C 1
ATOM 6090 O O . TRP B 1 305 ? 19.656 14.578 17.812 1 96.94 305 TRP B O 1
ATOM 6100 N N . GLN B 1 306 ? 17.906 15.75 17.266 1 97.5 306 GLN B N 1
ATOM 6101 C CA . GLN B 1 306 ? 18.172 15.5 15.859 1 97.5 306 GLN B CA 1
ATOM 6102 C C . GLN B 1 306 ? 19.281 16.391 15.336 1 97.5 306 GLN B C 1
ATOM 6104 O O . GLN B 1 306 ? 19.375 17.562 15.711 1 97.5 306 GLN B O 1
ATOM 6109 N N . GLU B 1 307 ? 20.141 15.844 14.484 1 97.5 307 GLU B N 1
ATOM 6110 C CA . GLU B 1 307 ? 21.188 16.609 13.797 1 97.5 307 GLU B CA 1
ATOM 6111 C C . GLU B 1 307 ? 20.703 17.094 12.43 1 97.5 307 GLU B C 1
ATOM 6113 O O . GLU B 1 307 ? 21.094 18.172 11.984 1 97.5 307 GLU B O 1
ATOM 6118 N N . ASN B 1 308 ? 19.953 16.266 11.812 1 97.88 308 ASN B N 1
ATOM 6119 C CA . ASN B 1 308 ? 19.328 16.656 10.547 1 97.88 308 ASN B CA 1
ATOM 6120 C C . ASN B 1 308 ? 18.156 17.609 10.766 1 97.88 308 ASN B C 1
ATOM 6122 O O . ASN B 1 308 ? 17.203 17.281 11.477 1 97.88 308 ASN B O 1
ATOM 6126 N N . VAL B 1 309 ? 18.188 18.75 10.172 1 97.94 309 VAL B N 1
ATOM 6127 C CA . VAL B 1 309 ? 17.219 19.797 10.461 1 97.94 309 VAL B CA 1
ATOM 6128 C C . VAL B 1 309 ? 15.852 19.422 9.906 1 97.94 309 VAL B C 1
ATOM 6130 O O . VAL B 1 309 ? 14.828 19.766 10.492 1 97.94 309 VAL B O 1
ATOM 6133 N N . LYS B 1 310 ? 15.75 18.797 8.734 1 97.75 310 LYS B N 1
ATOM 6134 C CA . LYS B 1 310 ? 14.477 18.312 8.219 1 97.75 310 LYS B CA 1
ATOM 6135 C C . LYS B 1 310 ? 13.836 17.328 9.188 1 97.75 310 LYS B C 1
ATOM 6137 O O . LYS B 1 310 ? 12.625 17.391 9.43 1 97.75 310 LYS B O 1
ATOM 6142 N N . ARG B 1 311 ? 14.672 16.422 9.672 1 98.25 311 ARG B N 1
ATOM 6143 C CA . ARG B 1 311 ? 14.18 15.422 10.617 1 98.25 311 ARG B CA 1
ATOM 6144 C C . ARG B 1 311 ? 13.711 16.078 11.906 1 98.25 311 ARG B C 1
ATOM 6146 O O . ARG B 1 311 ? 12.719 15.648 12.5 1 98.25 311 ARG B O 1
ATOM 6153 N N . MET B 1 312 ? 14.469 17.047 12.359 1 98.44 312 MET B N 1
ATOM 6154 C CA . MET B 1 312 ? 14.078 17.844 13.523 1 98.44 312 MET B CA 1
ATOM 6155 C C . MET B 1 312 ? 12.688 18.438 13.344 1 98.44 312 MET B C 1
ATOM 6157 O O . MET B 1 312 ? 11.836 18.297 14.219 1 98.44 312 MET B O 1
ATOM 6161 N N . MET B 1 313 ? 12.469 19.016 12.227 1 98.25 313 MET B N 1
ATOM 6162 C CA . MET B 1 313 ? 11.188 19.656 11.938 1 98.25 313 MET B CA 1
ATOM 6163 C C . MET B 1 313 ? 10.086 18.609 11.758 1 98.25 313 MET B C 1
ATOM 6165 O O . MET B 1 313 ? 8.914 18.891 12.008 1 98.25 313 MET B O 1
ATOM 6169 N N . ALA B 1 314 ? 10.461 17.406 11.281 1 98.31 314 ALA B N 1
ATOM 6170 C CA . ALA B 1 314 ? 9.492 16.328 11.172 1 98.31 314 ALA B CA 1
ATOM 6171 C C . ALA B 1 314 ? 8.969 15.914 12.547 1 98.31 314 ALA B C 1
ATOM 6173 O O . ALA B 1 314 ? 7.758 15.773 12.734 1 98.31 314 ALA B O 1
ATOM 6174 N N . TYR B 1 315 ? 9.867 15.75 13.484 1 98.38 315 TYR B N 1
ATOM 6175 C CA . TYR B 1 315 ? 9.445 15.414 14.836 1 98.38 315 TYR B CA 1
ATOM 6176 C C . TYR B 1 315 ? 8.648 16.547 15.461 1 98.38 315 TYR B C 1
ATOM 6178 O O . TYR B 1 315 ? 7.691 16.312 16.203 1 98.38 315 TYR B O 1
ATOM 6186 N N . SER B 1 316 ? 9.102 17.719 15.203 1 98.06 316 SER B N 1
ATOM 6187 C CA . SER B 1 316 ? 8.328 18.875 15.664 1 98.06 316 SER B CA 1
ATOM 6188 C C . SER B 1 316 ? 6.902 18.828 15.125 1 98.06 316 SER B C 1
ATOM 6190 O O . SER B 1 316 ? 5.957 19.219 15.82 1 98.06 316 SER B O 1
ATOM 6192 N N . SER B 1 317 ? 6.703 18.422 13.875 1 98.25 317 SER B N 1
ATOM 6193 C CA . SER B 1 317 ? 5.367 18.281 13.297 1 98.25 317 SER B CA 1
ATOM 6194 C C . SER B 1 317 ? 4.516 17.312 14.094 1 98.25 317 SER B C 1
ATOM 6196 O O . SER B 1 317 ? 3.33 17.547 14.328 1 98.25 317 SER B O 1
ATOM 6198 N N . ILE B 1 318 ? 5.098 16.172 14.5 1 98.38 318 ILE B N 1
ATOM 6199 C CA . ILE B 1 318 ? 4.391 15.18 15.305 1 98.38 318 ILE B CA 1
ATOM 6200 C C . ILE B 1 318 ? 3.936 15.805 16.625 1 98.38 318 ILE B C 1
ATOM 6202 O O . ILE B 1 318 ? 2.826 15.539 17.094 1 98.38 318 ILE B O 1
ATOM 6206 N N . ALA B 1 319 ? 4.801 16.609 17.203 1 98.38 319 ALA B N 1
ATOM 6207 C CA . ALA B 1 319 ? 4.445 17.312 18.438 1 98.38 319 ALA B CA 1
ATOM 6208 C C . ALA B 1 319 ? 3.248 18.234 18.234 1 98.38 319 ALA B C 1
ATOM 6210 O O . ALA B 1 319 ? 2.34 18.281 19.062 1 98.38 319 ALA B O 1
ATOM 6211 N N . GLN B 1 320 ? 3.26 18.969 17.156 1 98.12 320 GLN B N 1
ATOM 6212 C CA . GLN B 1 320 ? 2.178 19.891 16.844 1 98.12 320 GLN B CA 1
ATOM 6213 C C . GLN B 1 320 ? 0.875 19.156 16.562 1 98.12 320 GLN B C 1
ATOM 6215 O O . GLN B 1 320 ? -0.208 19.641 16.891 1 98.12 320 GLN B O 1
ATOM 6220 N N . ILE B 1 321 ? 0.945 17.984 15.961 1 98.12 321 ILE B N 1
ATOM 6221 C CA . ILE B 1 321 ? -0.231 17.141 15.766 1 98.12 321 ILE B CA 1
ATOM 6222 C C . ILE B 1 321 ? -0.851 16.797 17.125 1 98.12 321 ILE B C 1
ATOM 6224 O O . ILE B 1 321 ? -2.076 16.719 17.25 1 98.12 321 ILE B O 1
ATOM 6228 N N . GLY B 1 322 ? 0.015 16.625 18.094 1 98.38 322 GLY B N 1
ATOM 6229 C CA . GLY B 1 322 ? -0.481 16.422 19.453 1 98.38 322 GLY B CA 1
ATOM 6230 C C . GLY B 1 322 ? -1.383 17.547 19.922 1 98.38 322 GLY B C 1
ATOM 6231 O O . GLY B 1 322 ? -2.42 17.297 20.547 1 98.38 322 GLY B O 1
ATOM 6232 N N . TYR B 1 323 ? -1.041 18.797 19.625 1 98.25 323 TYR B N 1
ATOM 6233 C CA . TYR B 1 323 ? -1.858 19.938 20.016 1 98.25 323 TYR B CA 1
ATOM 6234 C C . TYR B 1 323 ? -3.215 19.906 19.328 1 98.25 323 TYR B C 1
ATOM 6236 O O . TYR B 1 323 ? -4.242 20.188 19.938 1 98.25 323 TYR B O 1
ATOM 6244 N N . ILE B 1 324 ? -3.203 19.562 18.062 1 98.44 324 ILE B N 1
ATOM 6245 C CA . ILE B 1 324 ? -4.445 19.469 17.297 1 98.44 324 ILE B CA 1
ATOM 6246 C C . ILE B 1 324 ? -5.363 18.422 17.922 1 98.44 324 ILE B C 1
ATOM 6248 O O . ILE B 1 324 ? -6.539 18.703 18.188 1 98.44 324 ILE B O 1
ATOM 6252 N N . VAL B 1 325 ? -4.789 17.25 18.203 1 98.38 325 VAL B N 1
ATOM 6253 C CA . VAL B 1 325 ? -5.566 16.141 18.719 1 98.38 325 VAL B CA 1
ATOM 6254 C C . VAL B 1 325 ? -6.035 16.469 20.141 1 98.38 325 VAL B C 1
ATOM 6256 O O . VAL B 1 325 ? -7.137 16.078 20.531 1 98.38 325 VAL B O 1
ATOM 6259 N N . LEU B 1 326 ? -5.219 17.172 20.891 1 98.19 326 LEU B N 1
ATOM 6260 C CA . LEU B 1 326 ? -5.629 17.594 22.219 1 98.19 326 LEU B CA 1
ATOM 6261 C C . LEU B 1 326 ? -6.879 18.453 22.172 1 98.19 326 LEU B C 1
ATOM 6263 O O . LEU B 1 326 ? -7.797 18.281 22.969 1 98.19 326 LEU B O 1
ATOM 6267 N N . GLY B 1 327 ? -6.883 19.422 21.266 1 97.94 327 GLY B N 1
ATOM 6268 C CA . GLY B 1 327 ? -8.07 20.25 21.078 1 97.94 327 GLY B CA 1
ATOM 6269 C C . GLY B 1 327 ? -9.305 19.438 20.75 1 97.94 327 GLY B C 1
ATOM 6270 O O . GLY B 1 327 ? -10.383 19.688 21.297 1 97.94 327 GLY B O 1
ATOM 6271 N N . ILE B 1 328 ? -9.164 18.438 19.922 1 95.94 328 ILE B N 1
ATOM 6272 C CA . ILE B 1 328 ? -10.258 17.547 19.531 1 95.94 328 ILE B CA 1
ATOM 6273 C C . ILE B 1 328 ? -10.719 16.734 20.75 1 95.94 328 ILE B C 1
ATOM 6275 O O . ILE B 1 328 ? -11.922 16.594 20.984 1 95.94 328 ILE B O 1
ATOM 6279 N N . ALA B 1 329 ? -9.75 16.297 21.578 1 95.5 329 ALA B N 1
ATOM 6280 C CA . ALA B 1 329 ? -10.023 15.383 22.688 1 95.5 329 ALA B CA 1
ATOM 6281 C C . ALA B 1 329 ? -10.734 16.109 23.828 1 95.5 329 ALA B C 1
ATOM 6283 O O . ALA B 1 329 ? -11.492 15.492 24.578 1 95.5 329 ALA B O 1
ATOM 6284 N N . MET B 1 330 ? -10.562 17.406 23.969 1 95.12 330 MET B N 1
ATOM 6285 C CA . MET B 1 330 ? -11.219 18.156 25.031 1 95.12 330 MET B CA 1
ATOM 6286 C C . MET B 1 330 ? -12.719 18.266 24.781 1 95.12 330 MET B C 1
ATOM 6288 O O . MET B 1 330 ? -13.5 18.422 25.719 1 95.12 330 MET B O 1
ATOM 6292 N N . ALA B 1 331 ? -13.109 18.234 23.562 1 92.88 331 ALA B N 1
ATOM 6293 C CA . ALA B 1 331 ? -14.508 18.109 23.141 1 92.88 331 ALA B CA 1
ATOM 6294 C C . ALA B 1 331 ? -15.336 19.266 23.703 1 92.88 331 ALA B C 1
ATOM 6296 O O . ALA B 1 331 ? -16.453 19.062 24.188 1 92.88 331 ALA B O 1
ATOM 6297 N N . THR B 1 332 ? -14.773 20.484 23.828 1 94.44 332 THR B N 1
ATOM 6298 C CA . THR B 1 332 ? -15.477 21.719 24.141 1 94.44 332 THR B CA 1
ATOM 6299 C C . THR B 1 332 ? -15.398 22.688 22.953 1 94.44 332 THR B C 1
ATOM 6301 O O . THR B 1 332 ? -14.594 22.5 22.047 1 94.44 332 THR B O 1
ATOM 6304 N N . GLU B 1 333 ? -16.281 23.594 22.969 1 95.56 333 GLU B N 1
ATOM 6305 C CA . GLU B 1 333 ? -16.281 24.594 21.906 1 95.56 333 GLU B CA 1
ATOM 6306 C C . GLU B 1 333 ? -14.922 25.281 21.797 1 95.56 333 GLU B C 1
ATOM 6308 O O . GLU B 1 333 ? -14.367 25.422 20.703 1 95.56 333 GLU B O 1
ATOM 6313 N N . THR B 1 334 ? -14.383 25.719 22.922 1 97.44 334 THR B N 1
ATOM 6314 C CA . THR B 1 334 ? -13.109 26.406 22.953 1 97.44 334 THR B CA 1
ATOM 6315 C C . THR B 1 334 ? -11.969 25.469 22.562 1 97.44 334 THR B C 1
ATOM 6317 O O . THR B 1 334 ? -11.062 25.875 21.828 1 97.44 334 THR B O 1
ATOM 6320 N N . GLY B 1 335 ? -12.016 24.25 23.078 1 97.38 335 GLY B N 1
ATOM 6321 C CA . GLY B 1 335 ? -11 23.266 22.734 1 97.38 335 GLY B CA 1
ATOM 6322 C C . GLY B 1 335 ? -10.984 22.922 21.25 1 97.38 335 GLY B C 1
ATOM 6323 O O . GLY B 1 335 ? -9.922 22.891 20.625 1 97.38 335 GLY B O 1
ATOM 6324 N N . LEU B 1 336 ? -12.141 22.688 20.703 1 97.19 336 LEU B N 1
ATOM 6325 C CA . LEU B 1 336 ? -12.258 22.391 19.281 1 97.19 336 LEU B CA 1
ATOM 6326 C C . LEU B 1 336 ? -11.797 23.578 18.438 1 97.19 336 LEU B C 1
ATOM 6328 O O . LEU B 1 336 ? -11.125 23.391 17.406 1 97.19 336 LEU B O 1
ATOM 6332 N N . THR B 1 337 ? -12.219 24.766 18.844 1 97.75 337 THR B N 1
ATOM 6333 C CA . THR B 1 337 ? -11.766 25.969 18.141 1 97.75 337 THR B CA 1
ATOM 6334 C C . THR B 1 337 ? -10.242 26.031 18.125 1 97.75 337 THR B C 1
ATOM 6336 O O . THR B 1 337 ? -9.648 26.328 17.078 1 97.75 337 THR B O 1
ATOM 6339 N N . GLY B 1 338 ? -9.664 25.781 19.297 1 97.94 338 GLY B N 1
ATOM 6340 C CA . GLY B 1 338 ? -8.219 25.766 19.391 1 97.94 338 GLY B CA 1
ATOM 6341 C C . GLY B 1 338 ? -7.57 24.734 18.484 1 97.94 338 GLY B C 1
ATOM 6342 O O . GLY B 1 338 ? -6.582 25.031 17.812 1 97.94 338 GLY B O 1
ATOM 6343 N N . GLY B 1 339 ? -8.086 23.484 18.484 1 98 339 GLY B N 1
ATOM 6344 C CA . GLY B 1 339 ? -7.566 22.438 17.625 1 98 339 GLY B CA 1
ATOM 6345 C C . GLY B 1 339 ? -7.703 22.75 16.156 1 98 339 GLY B C 1
ATOM 6346 O O . GLY B 1 339 ? -6.762 22.547 15.383 1 98 339 GLY B O 1
ATOM 6347 N N . ILE B 1 340 ? -8.812 23.25 15.727 1 97.94 340 ILE B N 1
ATOM 6348 C CA . ILE B 1 340 ? -9.117 23.516 14.32 1 97.94 340 ILE B CA 1
ATOM 6349 C C . ILE B 1 340 ? -8.242 24.672 13.82 1 97.94 340 ILE B C 1
ATOM 6351 O O . ILE B 1 340 ? -7.652 24.578 12.742 1 97.94 340 ILE B O 1
ATOM 6355 N N . ILE B 1 341 ? -8.148 25.75 14.594 1 97.88 341 ILE B N 1
ATOM 6356 C CA . ILE B 1 341 ? -7.352 26.875 14.133 1 97.88 341 ILE B CA 1
ATOM 6357 C C . ILE B 1 341 ? -5.875 26.484 14.117 1 97.88 341 ILE B C 1
ATOM 6359 O O . ILE B 1 341 ? -5.109 26.984 13.289 1 97.88 341 ILE B O 1
ATOM 6363 N N . HIS B 1 342 ? -5.48 25.562 15.031 1 98.06 342 HIS B N 1
ATOM 6364 C CA . HIS B 1 342 ? -4.094 25.125 15.039 1 98.06 342 HIS B CA 1
ATOM 6365 C C . HIS B 1 342 ? -3.744 24.391 13.75 1 98.06 342 HIS B C 1
ATOM 6367 O O . HIS B 1 342 ? -2.58 24.359 13.344 1 98.06 342 HIS B O 1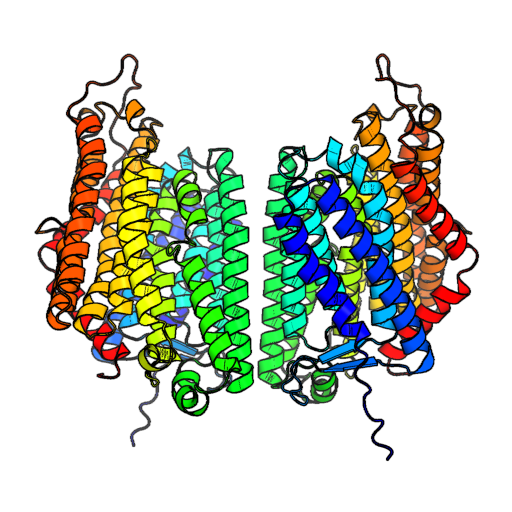
ATOM 6373 N N . MET B 1 343 ? -4.699 23.75 13.086 1 97.94 343 MET B N 1
ATOM 6374 C CA . MET B 1 343 ? -4.449 23.141 11.781 1 97.94 343 MET B CA 1
ATOM 6375 C C . MET B 1 343 ? -3.975 24.172 10.773 1 97.94 343 MET B C 1
ATOM 6377 O O . MET B 1 343 ? -2.99 23.953 10.062 1 97.94 343 MET B O 1
ATOM 6381 N N . PHE B 1 344 ? -4.652 25.281 10.742 1 97.5 344 PHE B N 1
ATOM 6382 C CA . PHE B 1 344 ? -4.328 26.359 9.812 1 97.5 344 PHE B CA 1
ATOM 6383 C C . PHE B 1 344 ? -2.988 27 10.172 1 97.5 344 PHE B C 1
ATOM 6385 O O . PHE B 1 344 ? -2.131 27.188 9.305 1 97.5 344 PHE B O 1
ATOM 6392 N N . ASN B 1 345 ? -2.84 27.344 11.414 1 98 345 ASN B N 1
ATOM 6393 C CA . ASN B 1 345 ? -1.625 28 11.891 1 98 345 ASN B CA 1
ATOM 6394 C C . ASN B 1 345 ? -0.395 27.125 11.68 1 98 345 ASN B C 1
ATOM 6396 O O . ASN B 1 345 ? 0.642 27.594 11.211 1 98 345 ASN B O 1
ATOM 6400 N N . HIS B 1 346 ? -0.564 25.875 12.031 1 97.75 346 HIS B N 1
ATOM 6401 C CA . HIS B 1 346 ? 0.518 24.922 11.859 1 97.75 346 HIS B CA 1
ATOM 6402 C C . HIS B 1 346 ? 0.869 24.75 10.383 1 97.75 346 HIS B C 1
ATOM 6404 O O . HIS B 1 346 ? 2.035 24.547 10.039 1 97.75 346 HIS B O 1
ATOM 6410 N N . ALA B 1 347 ? -0.114 24.75 9.5 1 98.12 347 ALA B N 1
ATOM 6411 C CA . ALA B 1 347 ? 0.138 24.641 8.07 1 98.12 347 ALA B CA 1
ATOM 6412 C C . ALA B 1 347 ? 1.002 25.797 7.57 1 98.12 347 ALA B C 1
ATOM 6414 O O . ALA B 1 347 ? 1.952 25.594 6.812 1 98.12 347 ALA B O 1
ATOM 6415 N N . LEU B 1 348 ? 0.75 27 8.008 1 97.69 348 LEU B N 1
ATOM 6416 C CA . LEU B 1 348 ? 1.514 28.188 7.605 1 97.69 348 LEU B CA 1
ATOM 6417 C C . LEU B 1 348 ? 2.941 28.109 8.141 1 97.69 348 LEU B C 1
ATOM 6419 O O . LEU B 1 348 ? 3.896 28.375 7.402 1 97.69 348 LEU B O 1
ATOM 6423 N N . ILE B 1 349 ? 3.014 27.734 9.359 1 97.94 349 ILE B N 1
ATOM 6424 C CA . ILE B 1 349 ? 4.305 27.703 10.039 1 97.94 349 ILE B CA 1
ATOM 6425 C C . ILE B 1 349 ? 5.191 26.641 9.406 1 97.94 349 ILE B C 1
ATOM 6427 O O . ILE B 1 349 ? 6.344 26.906 9.055 1 97.94 349 ILE B O 1
ATOM 6431 N N . LYS B 1 350 ? 4.656 25.453 9.219 1 97.88 350 LYS B N 1
ATOM 6432 C CA . LYS B 1 350 ? 5.457 24.344 8.703 1 97.88 350 LYS B CA 1
ATOM 6433 C C . LYS B 1 350 ? 5.766 24.531 7.223 1 97.88 350 LYS B C 1
ATOM 6435 O O . LYS B 1 350 ? 6.836 24.141 6.75 1 97.88 350 LYS B O 1
ATOM 6440 N N . GLY B 1 351 ? 4.766 25.062 6.492 1 98.25 351 GLY B N 1
ATOM 6441 C CA . GLY B 1 351 ? 5.062 25.406 5.109 1 98.25 351 GLY B CA 1
ATOM 6442 C C . GLY B 1 351 ? 6.238 26.344 4.961 1 98.25 351 GLY B C 1
ATOM 6443 O O . GLY B 1 351 ? 7.125 26.109 4.133 1 98.25 351 GLY B O 1
ATOM 6444 N N . SER B 1 352 ? 6.305 27.375 5.793 1 98.38 352 SER B N 1
ATOM 6445 C CA . SER B 1 352 ? 7.395 28.344 5.785 1 98.38 352 SER B CA 1
ATOM 6446 C C . SER B 1 352 ? 8.719 27.688 6.176 1 98.38 352 SER B C 1
ATOM 6448 O O . SER B 1 352 ? 9.734 27.875 5.504 1 98.38 352 SER B O 1
ATOM 6450 N N . ALA B 1 353 ? 8.664 26.938 7.211 1 98.44 353 ALA B N 1
ATOM 6451 C CA . ALA B 1 353 ? 9.875 26.328 7.75 1 98.44 353 ALA B CA 1
ATOM 6452 C C . ALA B 1 353 ? 10.477 25.328 6.758 1 98.44 353 ALA B C 1
ATOM 6454 O O . ALA B 1 353 ? 11.68 25.375 6.488 1 98.44 353 ALA B O 1
ATOM 6455 N N . PHE B 1 354 ? 9.672 24.469 6.199 1 98.62 354 PHE B N 1
ATOM 6456 C CA . PHE B 1 354 ? 10.195 23.453 5.309 1 98.62 354 PHE B CA 1
ATOM 6457 C C . PHE B 1 354 ? 10.633 24.047 3.979 1 98.62 354 PHE B C 1
ATOM 6459 O O . PHE B 1 354 ? 11.594 23.578 3.365 1 98.62 354 PHE B O 1
ATOM 6466 N N . MET B 1 355 ? 9.938 25.109 3.475 1 98.69 355 MET B N 1
ATOM 6467 C CA . MET B 1 355 ? 10.422 25.766 2.27 1 98.69 355 MET B CA 1
ATOM 6468 C C . MET B 1 355 ? 11.758 26.453 2.523 1 98.69 355 MET B C 1
ATOM 6470 O O . MET B 1 355 ? 12.641 26.438 1.66 1 98.69 355 MET B O 1
ATOM 6474 N N . ALA B 1 356 ? 11.914 27.031 3.711 1 98.56 356 ALA B N 1
ATOM 6475 C CA . ALA B 1 356 ? 13.18 27.672 4.059 1 98.56 356 ALA B CA 1
ATOM 6476 C C . ALA B 1 356 ? 14.312 26.641 4.137 1 98.56 356 ALA B C 1
ATOM 6478 O O . ALA B 1 356 ? 15.398 26.859 3.598 1 98.56 356 ALA B O 1
ATOM 6479 N N . ILE B 1 357 ? 14.062 25.578 4.805 1 97.88 357 ILE B N 1
ATOM 6480 C CA . ILE B 1 357 ? 15.055 24.516 4.895 1 97.88 357 ILE B CA 1
ATOM 6481 C C . ILE B 1 357 ? 15.383 23.984 3.496 1 97.88 357 ILE B C 1
ATOM 6483 O O . ILE B 1 357 ? 16.547 23.734 3.18 1 97.88 357 ILE B O 1
ATOM 6487 N N . GLY B 1 358 ? 14.32 23.812 2.709 1 97.44 358 GLY B N 1
ATOM 6488 C CA . GLY B 1 358 ? 14.539 23.406 1.332 1 97.44 358 GLY B CA 1
ATOM 6489 C C . GLY B 1 358 ? 15.414 24.359 0.55 1 97.44 358 GLY B C 1
ATOM 6490 O O . GLY B 1 358 ? 16.219 23.938 -0.287 1 97.44 358 GLY B O 1
ATOM 6491 N N . ALA B 1 359 ? 15.289 25.594 0.804 1 97.94 359 ALA B N 1
ATOM 6492 C CA . ALA B 1 359 ? 16.109 26.609 0.154 1 97.94 359 ALA B CA 1
ATOM 6493 C C . ALA B 1 359 ? 17.578 26.484 0.568 1 97.94 359 ALA B C 1
ATOM 6495 O O . ALA B 1 359 ? 18.469 26.656 -0.255 1 97.94 359 ALA B O 1
ATOM 6496 N N . VAL B 1 360 ? 17.797 26.219 1.798 1 96.75 360 VAL B N 1
ATOM 6497 C CA . VAL B 1 360 ? 19.156 26.016 2.283 1 96.75 360 VAL B CA 1
ATOM 6498 C C . VAL B 1 360 ? 19.781 24.812 1.593 1 96.75 360 VAL B C 1
ATOM 6500 O O . VAL B 1 360 ? 20.906 24.875 1.126 1 96.75 360 VAL B O 1
ATOM 6503 N N . VAL B 1 361 ? 19.016 23.766 1.542 1 94.94 361 VAL B N 1
ATOM 6504 C CA . VAL B 1 361 ? 19.5 22.547 0.891 1 94.94 361 VAL B CA 1
ATOM 6505 C C . VAL B 1 361 ? 19.766 22.828 -0.587 1 94.94 361 VAL B C 1
ATOM 6507 O O . VAL B 1 361 ? 20.75 22.344 -1.146 1 94.94 361 VAL B O 1
ATOM 6510 N N . PHE B 1 362 ? 18.906 23.562 -1.167 1 95.5 362 PHE B N 1
ATOM 6511 C CA . PHE B 1 362 ? 19.031 23.953 -2.568 1 95.5 362 PHE B CA 1
ATOM 6512 C C . PHE B 1 362 ? 20.344 24.703 -2.801 1 95.5 362 PHE B C 1
ATOM 6514 O O . PHE B 1 362 ? 21.062 24.422 -3.76 1 95.5 362 PHE B O 1
ATOM 6521 N N . SER B 1 363 ? 20.688 25.547 -1.946 1 95.62 363 SER B N 1
ATOM 6522 C CA . SER B 1 363 ? 21.828 26.453 -2.137 1 95.62 363 SER B CA 1
ATOM 6523 C C . SER B 1 363 ? 23.125 25.797 -1.725 1 95.62 363 SER B C 1
ATOM 6525 O O . SER B 1 363 ? 24.172 26.016 -2.35 1 95.62 363 SER B O 1
ATOM 6527 N N . THR B 1 364 ? 23.078 24.938 -0.702 1 93.19 364 THR B N 1
ATOM 6528 C CA . THR B 1 364 ? 24.344 24.5 -0.122 1 93.19 364 THR B CA 1
ATOM 6529 C C . THR B 1 364 ? 24.406 22.984 -0.058 1 93.19 364 THR B C 1
ATOM 6531 O O . THR B 1 364 ? 25.5 22.406 0.118 1 93.19 364 THR B O 1
ATOM 6534 N N . GLY B 1 365 ? 23.266 22.359 -0.088 1 91.44 365 GLY B N 1
ATOM 6535 C CA . GLY B 1 365 ? 23.219 20.922 0.115 1 91.44 365 GLY B CA 1
ATOM 6536 C C . GLY B 1 365 ? 23.234 20.516 1.578 1 91.44 365 GLY B C 1
ATOM 6537 O O . GLY B 1 365 ? 23.109 19.344 1.908 1 91.44 365 GLY B O 1
ATOM 6538 N N . ALA B 1 366 ? 23.328 21.531 2.453 1 88.69 366 ALA B N 1
ATOM 6539 C CA . ALA B 1 366 ? 23.438 21.266 3.883 1 88.69 366 ALA B CA 1
ATOM 6540 C C . ALA B 1 366 ? 22.109 20.734 4.441 1 88.69 366 ALA B C 1
ATOM 6542 O O . ALA B 1 366 ? 21.047 21.312 4.191 1 88.69 366 ALA B O 1
ATOM 6543 N N . VAL B 1 367 ? 22.203 19.688 5.219 1 90.75 367 VAL B N 1
ATOM 6544 C CA . VAL B 1 367 ? 21 19.125 5.809 1 90.75 367 VAL B CA 1
ATOM 6545 C C . VAL B 1 367 ? 21.172 19 7.32 1 90.75 367 VAL B C 1
ATOM 6547 O O . VAL B 1 367 ? 20.188 18.859 8.055 1 90.75 367 VAL B O 1
ATOM 6550 N N . THR B 1 368 ? 22.438 19.094 7.832 1 95.44 368 THR B N 1
ATOM 6551 C CA . THR B 1 368 ? 22.703 18.953 9.258 1 95.44 368 THR B CA 1
ATOM 6552 C C . THR B 1 368 ? 23.047 20.297 9.883 1 95.44 368 THR B C 1
ATOM 6554 O O . THR B 1 368 ? 23.453 21.219 9.18 1 95.44 368 THR B O 1
ATOM 6557 N N . LEU B 1 369 ? 22.891 20.328 11.164 1 96.44 369 LEU B N 1
ATOM 6558 C CA . LEU B 1 369 ? 23.219 21.531 11.906 1 96.44 369 LEU B CA 1
ATOM 6559 C C . LEU B 1 369 ? 24.688 21.906 11.719 1 96.44 369 LEU B C 1
ATOM 6561 O O . LEU B 1 369 ? 25.016 23.062 11.508 1 96.44 369 LEU B O 1
ATOM 6565 N N . THR B 1 370 ? 25.516 20.922 11.672 1 93.56 370 THR B N 1
ATOM 6566 C CA . THR B 1 370 ? 26.953 21.141 11.516 1 93.56 370 THR B CA 1
ATOM 6567 C C . THR B 1 370 ? 27.25 21.766 10.156 1 93.56 370 THR B C 1
ATOM 6569 O O . THR B 1 370 ? 28.094 22.672 10.055 1 93.56 370 THR B O 1
ATOM 6572 N N . GLN B 1 371 ? 26.578 21.359 9.18 1 92.94 371 GLN B N 1
ATOM 6573 C CA . GLN B 1 371 ? 26.797 21.859 7.824 1 92.94 371 GLN B CA 1
ATOM 6574 C C . GLN B 1 371 ? 26.219 23.25 7.648 1 92.94 371 GLN B C 1
ATOM 6576 O O . GLN B 1 371 ? 26.609 23.984 6.723 1 92.94 371 GLN B O 1
ATOM 6581 N N . MET B 1 372 ? 25.375 23.719 8.539 1 94.5 372 MET B N 1
ATOM 6582 C CA . MET B 1 372 ? 24.641 24.969 8.375 1 94.5 372 MET B CA 1
ATOM 6583 C C . MET B 1 372 ? 25.281 26.078 9.211 1 94.5 372 MET B C 1
ATOM 6585 O O . MET B 1 372 ? 24.734 27.188 9.305 1 94.5 372 MET B O 1
ATOM 6589 N N . GLU B 1 373 ? 26.391 25.781 9.797 1 95.12 373 GLU B N 1
ATOM 6590 C CA . GLU B 1 373 ? 27.047 26.797 10.633 1 95.12 373 GLU B CA 1
ATOM 6591 C C . GLU B 1 373 ? 27.328 28.062 9.844 1 95.12 373 GLU B C 1
ATOM 6593 O O . GLU B 1 373 ? 27.938 28.031 8.773 1 95.12 373 GLU B O 1
ATOM 6598 N N . GLY B 1 374 ? 26.812 29.172 10.422 1 94.06 374 GLY B N 1
ATOM 6599 C CA . GLY B 1 374 ? 27.078 30.484 9.852 1 94.06 374 GLY B CA 1
ATOM 6600 C C . GLY B 1 374 ? 26.203 30.797 8.648 1 94.06 374 GLY B C 1
ATOM 6601 O O . GLY B 1 374 ? 26.406 31.828 7.984 1 94.06 374 GLY B O 1
ATOM 6602 N N . ILE B 1 375 ? 25.266 30.047 8.328 1 95.12 375 ILE B N 1
ATOM 6603 C CA . ILE B 1 375 ? 24.469 30.172 7.109 1 95.12 375 ILE B CA 1
ATOM 6604 C C . ILE B 1 375 ? 23.578 31.422 7.195 1 95.12 375 ILE B C 1
ATOM 6606 O O . ILE B 1 375 ? 23.188 31.969 6.172 1 95.12 375 ILE B O 1
ATOM 6610 N N . GLY B 1 376 ? 23.203 31.875 8.398 1 95.5 376 GLY B N 1
ATOM 6611 C CA . GLY B 1 376 ? 22.344 33.031 8.609 1 95.5 376 GLY B CA 1
ATOM 6612 C C . GLY B 1 376 ? 22.906 34.312 8.008 1 95.5 376 GLY B C 1
ATOM 6613 O O . GLY B 1 376 ? 22.156 35.188 7.574 1 95.5 376 GLY B O 1
ATOM 6614 N N . LYS B 1 377 ? 24.172 34.375 7.941 1 92.88 377 LYS B N 1
ATOM 6615 C CA . LYS B 1 377 ? 24.812 35.562 7.367 1 92.88 377 LYS B CA 1
ATOM 6616 C C . LYS B 1 377 ? 24.844 35.469 5.844 1 92.88 377 LYS B C 1
ATOM 6618 O O . LYS B 1 377 ? 24.781 36.5 5.164 1 92.88 377 LYS B O 1
ATOM 6623 N N . ARG B 1 378 ? 24.938 34.281 5.363 1 93.75 378 ARG B N 1
ATOM 6624 C CA . ARG B 1 378 ? 25.062 34.062 3.922 1 93.75 378 ARG B CA 1
ATOM 6625 C C . ARG B 1 378 ? 23.688 34.031 3.256 1 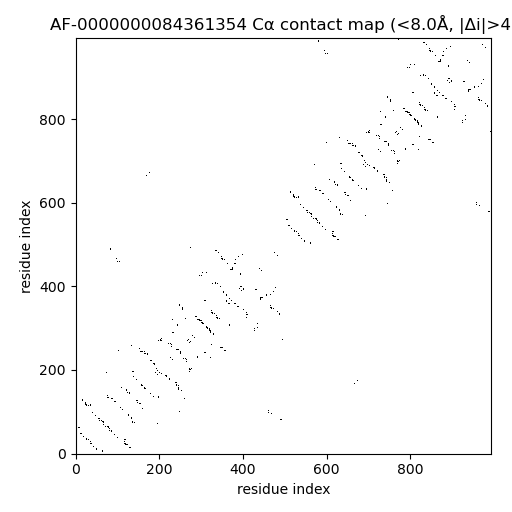93.75 378 ARG B C 1
ATOM 6627 O O . ARG B 1 378 ? 23.547 34.344 2.076 1 93.75 378 ARG B O 1
ATOM 6634 N N . MET B 1 379 ? 22.75 33.562 3.977 1 96.88 379 MET B N 1
ATOM 6635 C CA . MET B 1 379 ? 21.375 33.531 3.502 1 96.88 379 MET B CA 1
ATOM 6636 C C . MET B 1 379 ? 20.422 34.156 4.512 1 96.88 379 MET B C 1
ATOM 6638 O O . MET B 1 379 ? 19.531 33.5 5.043 1 96.88 379 MET B O 1
ATOM 6642 N N . PRO B 1 380 ? 20.531 35.406 4.711 1 96.75 380 PRO B N 1
ATOM 6643 C CA . PRO B 1 380 ? 19.828 36.062 5.805 1 96.75 380 PRO B CA 1
ATOM 6644 C C . PRO B 1 380 ? 18.312 36.062 5.617 1 96.75 380 PRO B C 1
ATOM 6646 O O . PRO B 1 380 ? 17.562 35.938 6.594 1 96.75 380 PRO B O 1
ATOM 6649 N N . TYR B 1 381 ? 17.797 36.219 4.371 1 98.12 381 TYR B N 1
ATOM 6650 C CA . TYR B 1 381 ? 16.359 36.25 4.156 1 98.12 381 TYR B CA 1
ATOM 6651 C C . TYR B 1 381 ? 15.727 34.875 4.387 1 98.12 381 TYR B C 1
ATOM 6653 O O . TYR B 1 381 ? 14.68 34.781 5.02 1 98.12 381 TYR B O 1
ATOM 6661 N N . THR B 1 382 ? 16.406 33.844 3.861 1 98.31 382 THR B N 1
ATOM 6662 C CA . THR B 1 382 ? 15.93 32.5 4.043 1 98.31 382 THR B CA 1
ATOM 6663 C C . THR B 1 382 ? 15.914 32.125 5.52 1 98.31 382 THR B C 1
ATOM 6665 O O . THR B 1 382 ? 14.922 31.594 6.027 1 98.31 382 THR B O 1
ATOM 6668 N N . MET B 1 383 ? 16.969 32.406 6.203 1 97.94 383 MET B N 1
ATOM 6669 C CA . MET B 1 383 ? 17.078 32.031 7.602 1 97.94 383 MET B CA 1
ATOM 6670 C C . MET B 1 383 ? 16.188 32.875 8.492 1 97.94 383 MET B C 1
ATOM 6672 O O . MET B 1 383 ? 15.664 32.375 9.5 1 97.94 383 MET B O 1
ATOM 6676 N N . ALA B 1 384 ? 16 34.094 8.148 1 98.25 384 ALA B N 1
ATOM 6677 C CA . ALA B 1 384 ? 15.039 34.906 8.883 1 98.25 384 ALA B CA 1
ATOM 6678 C C . ALA B 1 384 ? 13.641 34.312 8.805 1 98.25 384 ALA B C 1
ATOM 6680 O O . ALA B 1 384 ? 12.898 34.312 9.789 1 98.25 384 ALA B O 1
ATOM 6681 N N . ALA B 1 385 ? 13.297 33.906 7.617 1 98.5 385 ALA B N 1
ATOM 6682 C CA . ALA B 1 385 ? 12 33.25 7.445 1 98.5 385 ALA B CA 1
ATOM 6683 C C . ALA B 1 385 ? 11.883 32.031 8.344 1 98.5 385 ALA B C 1
ATOM 6685 O O . ALA B 1 385 ? 10.844 31.812 8.969 1 98.5 385 ALA B O 1
ATOM 6686 N N . PHE B 1 386 ? 12.945 31.219 8.406 1 98.44 386 PHE B N 1
ATOM 6687 C CA . PHE B 1 386 ? 12.945 30.047 9.258 1 98.44 386 PHE B CA 1
ATOM 6688 C C . PHE B 1 386 ? 12.766 30.422 10.719 1 98.44 386 PHE B C 1
ATOM 6690 O O . PHE B 1 386 ? 12.008 29.781 11.445 1 98.44 386 PHE B O 1
ATOM 6697 N N . VAL B 1 387 ? 13.414 31.406 11.148 1 97.81 387 VAL B N 1
ATOM 6698 C CA . VAL B 1 387 ? 13.367 31.828 12.539 1 97.81 387 VAL B CA 1
ATOM 6699 C C . VAL B 1 387 ? 11.961 32.312 12.891 1 97.81 387 VAL B C 1
ATOM 6701 O O . VAL B 1 387 ? 11.43 32 13.953 1 97.81 387 VAL B O 1
ATOM 6704 N N . ILE B 1 388 ? 11.383 33.094 12 1 98 388 ILE B N 1
ATOM 6705 C CA . ILE B 1 388 ? 10.023 33.594 12.234 1 98 388 ILE B CA 1
ATOM 6706 C C . ILE B 1 388 ? 9.062 32.406 12.336 1 98 388 ILE B C 1
ATOM 6708 O O . ILE B 1 388 ? 8.195 32.375 13.211 1 98 388 ILE B O 1
ATOM 6712 N N . ALA B 1 389 ? 9.195 31.469 11.43 1 98.12 389 ALA B N 1
ATOM 6713 C CA . ALA B 1 389 ? 8.398 30.25 11.523 1 98.12 389 ALA B CA 1
ATOM 6714 C C . ALA B 1 389 ? 8.625 29.547 12.852 1 98.12 389 ALA B C 1
ATOM 6716 O O . ALA B 1 389 ? 7.684 29.047 13.469 1 98.12 389 ALA B O 1
ATOM 6717 N N . GLY B 1 390 ? 9.914 29.469 13.289 1 98 390 GLY B N 1
ATOM 6718 C CA . GLY B 1 390 ? 10.25 28.859 14.57 1 98 390 GLY B CA 1
ATOM 6719 C C . GLY B 1 390 ? 9.586 29.547 15.75 1 98 390 GLY B C 1
ATOM 6720 O O . GLY B 1 390 ? 9.141 28.891 16.688 1 98 390 GLY B O 1
ATOM 6721 N N . LEU B 1 391 ? 9.477 30.828 15.688 1 97.56 391 LEU B N 1
ATOM 6722 C CA . LEU B 1 391 ? 8.781 31.578 16.734 1 97.56 391 LEU B CA 1
ATOM 6723 C C . LEU B 1 391 ? 7.309 31.203 16.781 1 97.56 391 LEU B C 1
ATOM 6725 O O . LEU B 1 391 ? 6.703 31.188 17.859 1 97.56 391 LEU B O 1
ATOM 6729 N N . GLY B 1 392 ? 6.797 31 15.609 1 97.25 392 GLY B N 1
ATOM 6730 C CA . GLY B 1 392 ? 5.434 30.5 15.547 1 97.25 392 GLY B CA 1
ATOM 6731 C C . GLY B 1 392 ? 5.266 29.141 16.203 1 97.25 392 GLY B C 1
ATOM 6732 O O . GLY B 1 392 ? 4.27 28.891 16.891 1 97.25 392 GLY B O 1
ATOM 6733 N N . LEU B 1 393 ? 6.262 28.25 15.992 1 96.31 393 LEU B N 1
ATOM 6734 C CA . LEU B 1 393 ? 6.238 26.938 16.609 1 96.31 393 LEU B CA 1
ATOM 6735 C C . LEU B 1 393 ? 6.27 27.047 18.125 1 96.31 393 LEU B C 1
ATOM 6737 O O . LEU B 1 393 ? 5.602 26.281 18.828 1 96.31 393 LEU B O 1
ATOM 6741 N N . ILE B 1 394 ? 7.004 27.969 18.609 1 96.31 394 ILE B N 1
ATOM 6742 C CA . ILE B 1 394 ? 7.133 28.219 20.047 1 96.31 394 ILE B CA 1
ATOM 6743 C C . ILE B 1 394 ? 5.828 28.797 20.594 1 96.31 394 ILE B C 1
ATOM 6745 O O . ILE B 1 394 ? 5.438 28.5 21.719 1 96.31 394 ILE B O 1
ATOM 6749 N N . GLY B 1 395 ? 5.184 29.531 19.812 1 96.5 395 GLY B N 1
ATOM 6750 C CA . GLY B 1 395 ? 3.973 30.203 20.25 1 96.5 395 GLY B CA 1
ATOM 6751 C C . GLY B 1 395 ? 4.238 31.578 20.844 1 96.5 395 GLY B C 1
ATOM 6752 O O . GLY B 1 395 ? 3.607 31.969 21.828 1 96.5 395 GLY B O 1
ATOM 6753 N N . VAL B 1 396 ? 5.105 32.281 20.281 1 95.88 396 VAL B N 1
ATOM 6754 C CA . VAL B 1 396 ? 5.402 33.625 20.719 1 95.88 396 VAL B CA 1
ATOM 6755 C C . VAL B 1 396 ? 4.266 34.562 20.312 1 95.88 396 VAL B C 1
ATOM 6757 O O . VAL B 1 396 ? 3.652 34.375 19.25 1 95.88 396 VAL B O 1
ATOM 6760 N N . PRO B 1 397 ? 4 35.594 21.125 1 95.56 397 PRO B N 1
ATOM 6761 C CA . PRO B 1 397 ? 2.943 36.531 20.75 1 95.56 397 PRO B CA 1
ATOM 6762 C C . PRO B 1 397 ? 3.158 37.156 19.359 1 95.56 397 PRO B C 1
ATOM 6764 O O . PRO B 1 397 ? 4.301 37.344 18.938 1 95.56 397 PRO B O 1
ATOM 6767 N N . LEU B 1 398 ? 2.117 37.375 18.656 1 94.44 398 LEU B N 1
ATOM 6768 C CA . LEU B 1 398 ? 2.092 37.938 17.312 1 94.44 398 LEU B CA 1
ATOM 6769 C C . LEU B 1 398 ? 2.32 36.844 16.266 1 94.44 398 LEU B C 1
ATOM 6771 O O . LEU B 1 398 ? 2.381 37.125 15.07 1 94.44 398 LEU B O 1
ATOM 6775 N N . THR B 1 399 ? 2.465 35.688 16.688 1 96 399 THR B N 1
ATOM 6776 C CA . THR B 1 399 ? 2.551 34.531 15.773 1 96 399 THR B CA 1
ATOM 6777 C C . THR B 1 399 ? 1.29 33.688 15.859 1 96 399 THR B C 1
ATOM 6779 O O . THR B 1 399 ? 0.562 33.75 16.844 1 96 399 THR B O 1
ATOM 6782 N N . PRO B 1 400 ? 1.021 32.969 14.797 1 95.81 400 PRO B N 1
ATOM 6783 C CA . PRO B 1 400 ? -0.202 32.188 14.797 1 95.81 400 PRO B CA 1
ATOM 6784 C C . PRO B 1 400 ? -0.176 31.062 15.844 1 95.81 400 PRO B C 1
ATOM 6786 O O . PRO B 1 400 ? -1.224 30.688 16.375 1 95.81 400 PRO B O 1
ATOM 6789 N N . GLY B 1 401 ? 0.963 30.531 16.172 1 95.31 401 GLY B N 1
ATOM 6790 C CA . GLY B 1 401 ? 1.065 29.5 17.188 1 95.31 401 GLY B CA 1
ATOM 6791 C C . GLY B 1 401 ? 0.573 29.953 18.547 1 95.31 401 GLY B C 1
ATOM 6792 O O . GLY B 1 401 ? -0.002 29.172 19.297 1 95.31 401 GLY B O 1
ATOM 6793 N N . PHE B 1 402 ? 0.765 31.219 18.828 1 95.81 402 PHE B N 1
ATOM 6794 C CA . PHE B 1 402 ? 0.294 31.766 20.094 1 95.81 402 PHE B CA 1
ATOM 6795 C C . PHE B 1 402 ? -1.227 31.703 20.172 1 95.81 402 PHE B C 1
ATOM 6797 O O . PHE B 1 402 ? -1.781 31.344 21.219 1 95.81 402 PHE B O 1
ATOM 6804 N N . ILE B 1 403 ? -1.862 32.062 19.141 1 96 403 ILE B N 1
ATOM 6805 C CA . ILE B 1 403 ? -3.318 32.156 19.094 1 96 403 ILE B CA 1
ATOM 6806 C C . ILE B 1 403 ? -3.922 30.781 19.391 1 96 403 ILE B C 1
ATOM 6808 O O . ILE B 1 403 ? -4.809 30.656 20.234 1 96 403 ILE B O 1
ATOM 6812 N N . SER B 1 404 ? -3.473 29.781 18.703 1 96.44 404 SER B N 1
ATOM 6813 C CA . SER B 1 404 ? -4.051 28.453 18.875 1 96.44 404 SER B CA 1
ATOM 6814 C C . SER B 1 404 ? -3.695 27.859 20.234 1 96.44 404 SER B C 1
ATOM 6816 O O . SER B 1 404 ? -4.539 27.234 20.891 1 96.44 404 SER B O 1
ATOM 6818 N N . LYS B 1 405 ? -2.475 28 20.703 1 96.81 405 LYS B N 1
ATOM 6819 C CA . LYS B 1 405 ? -2.072 27.453 22 1 96.81 405 LYS B CA 1
ATOM 6820 C C . LYS B 1 405 ? -2.789 28.172 23.141 1 96.81 405 LYS B C 1
ATOM 6822 O O . LYS B 1 405 ? -3.127 27.547 24.156 1 96.81 405 LYS B O 1
ATOM 6827 N N . TRP B 1 406 ? -2.994 29.422 22.906 1 96.38 406 TRP B N 1
ATOM 6828 C CA . TRP B 1 406 ? -3.752 30.156 23.906 1 96.38 406 TRP B CA 1
ATOM 6829 C C . TRP B 1 406 ? -5.176 29.625 24.016 1 96.38 406 TRP B C 1
ATOM 6831 O O . TRP B 1 406 ? -5.719 29.5 25.125 1 96.38 406 TRP B O 1
ATOM 6841 N N . GLN B 1 407 ? -5.77 29.391 22.906 1 97.38 407 GLN B N 1
ATOM 6842 C CA . GLN B 1 407 ? -7.109 28.797 22.906 1 97.38 407 GLN B CA 1
ATOM 6843 C C . GLN B 1 407 ? -7.121 27.469 23.641 1 97.38 407 GLN B C 1
ATOM 6845 O O . GLN B 1 407 ? -8.07 27.156 24.375 1 97.38 407 GLN B O 1
ATOM 6850 N N . LEU B 1 408 ? -6.125 26.656 23.438 1 98.06 408 LEU B N 1
ATOM 6851 C CA . LEU B 1 408 ? -6.047 25.328 24.078 1 98.06 408 LEU B CA 1
ATOM 6852 C C . LEU B 1 408 ? -5.875 25.469 25.578 1 98.06 408 LEU B C 1
ATOM 6854 O O . LEU B 1 408 ? -6.496 24.719 26.344 1 98.06 408 LEU B O 1
ATOM 6858 N N . VAL B 1 409 ? -5.055 26.391 26.016 1 97.94 409 VAL B N 1
ATOM 6859 C CA . VAL B 1 409 ? -4.859 26.641 27.438 1 97.94 409 VAL B CA 1
ATOM 6860 C C . VAL B 1 409 ? -6.172 27.125 28.062 1 97.94 409 VAL B C 1
ATOM 6862 O O . VAL B 1 409 ? -6.551 26.656 29.141 1 97.94 409 VAL B O 1
ATOM 6865 N N . THR B 1 410 ? -6.852 28.047 27.391 1 97.88 410 THR B N 1
ATOM 6866 C CA . THR B 1 410 ? -8.133 28.547 27.859 1 97.88 410 THR B CA 1
ATOM 6867 C C . THR B 1 410 ? -9.141 27.422 28.016 1 97.88 410 THR B C 1
ATOM 6869 O O . THR B 1 410 ? -9.875 27.359 29 1 97.88 410 THR B O 1
ATOM 6872 N N . ALA B 1 411 ? -9.164 26.547 27.031 1 98 411 ALA B N 1
ATOM 6873 C CA . ALA B 1 411 ? -10.078 25.406 27.078 1 98 411 ALA B CA 1
ATOM 6874 C C . ALA B 1 411 ? -9.781 24.531 28.297 1 98 411 ALA B C 1
ATOM 6876 O O . ALA B 1 411 ? -10.703 24.062 28.969 1 98 411 ALA B O 1
ATOM 6877 N N . ALA B 1 412 ? -8.5 24.25 28.531 1 97.75 412 ALA B N 1
ATOM 6878 C CA . ALA B 1 412 ? -8.102 23.422 29.672 1 97.75 412 ALA B CA 1
ATOM 6879 C C . ALA B 1 412 ? -8.516 24.078 30.984 1 97.75 412 ALA B C 1
ATOM 6881 O O . ALA B 1 412 ? -8.953 23.406 31.922 1 97.75 412 ALA B O 1
ATOM 6882 N N . MET B 1 413 ? -8.414 25.391 31.016 1 97.31 413 MET B N 1
ATOM 6883 C CA . MET B 1 413 ? -8.781 26.125 32.219 1 97.31 413 MET B CA 1
ATOM 6884 C C . MET B 1 413 ? -10.289 26.109 32.438 1 97.31 413 MET B C 1
ATOM 6886 O O . MET B 1 413 ? -10.758 25.984 33.562 1 97.31 413 MET B O 1
ATOM 6890 N N . GLU B 1 414 ? -11.016 26.25 31.406 1 97.25 414 GLU B N 1
ATOM 6891 C CA . GLU B 1 414 ? -12.469 26.203 31.484 1 97.25 414 GLU B CA 1
ATOM 6892 C C . GLU B 1 414 ? -12.938 24.844 32 1 97.25 414 GLU B C 1
ATOM 6894 O O . GLU B 1 414 ? -13.977 24.734 32.656 1 97.25 414 GLU B O 1
ATOM 6899 N N . LEU B 1 415 ? -12.133 23.812 31.719 1 95.62 415 LEU B N 1
ATOM 6900 C CA . LEU B 1 415 ? -12.453 22.453 32.156 1 95.62 415 LEU B CA 1
ATOM 6901 C C . LEU B 1 415 ? -11.883 22.188 33.531 1 95.62 415 LEU B C 1
ATOM 6903 O O . LEU B 1 415 ? -11.938 21.047 34.031 1 95.62 415 LEU B O 1
ATOM 6907 N N . ASN B 1 416 ? -11.266 23.172 34.188 1 96 416 ASN B N 1
ATOM 6908 C CA . ASN B 1 416 ? -10.625 23.078 35.469 1 96 416 ASN B CA 1
ATOM 6909 C C . ASN B 1 416 ? -9.5 22.062 35.469 1 96 416 ASN B C 1
ATOM 6911 O O . ASN B 1 416 ? -9.297 21.344 36.469 1 96 416 ASN B O 1
ATOM 6915 N N . MET B 1 417 ? -8.938 21.906 34.344 1 95.88 417 MET B N 1
ATOM 6916 C CA . MET B 1 417 ? -7.781 21.016 34.219 1 95.88 417 MET B CA 1
ATOM 6917 C C . MET B 1 417 ? -6.484 21.812 34.188 1 95.88 417 MET B C 1
ATOM 6919 O O . MET B 1 417 ? -5.75 21.781 33.188 1 95.88 417 MET B O 1
ATOM 6923 N N . TRP B 1 418 ? -6.051 22.297 35.25 1 95.38 418 TRP B N 1
ATOM 6924 C CA . TRP B 1 418 ? -4.91 23.203 35.375 1 95.38 418 TRP B CA 1
ATOM 6925 C C . TRP B 1 418 ? -3.609 22.484 35.062 1 95.38 418 TRP B C 1
ATOM 6927 O O . TRP B 1 418 ? -2.715 23.062 34.438 1 95.38 418 TRP B O 1
ATOM 6937 N N . PRO B 1 419 ? -3.516 21.219 35.469 1 96.5 419 PRO B N 1
ATOM 6938 C CA . PRO B 1 419 ? -2.293 20.516 35.094 1 96.5 419 PRO B CA 1
ATOM 6939 C C . PRO B 1 419 ? -2.141 20.391 33.562 1 96.5 419 PRO B C 1
ATOM 6941 O O . PRO B 1 419 ? -1.023 20.469 33.062 1 96.5 419 PRO B O 1
ATOM 6944 N N . LEU B 1 420 ? -3.27 20.203 32.938 1 97.06 420 LEU B N 1
ATOM 6945 C CA . LEU B 1 420 ? -3.238 20.109 31.484 1 97.06 420 LEU B CA 1
ATOM 6946 C C . LEU B 1 420 ? -2.785 21.438 30.875 1 97.06 420 LEU B C 1
ATOM 6948 O O . LEU B 1 420 ? -1.996 21.453 29.922 1 97.06 420 LEU B O 1
ATOM 6952 N N . ALA B 1 421 ? -3.289 22.531 31.328 1 97.44 421 ALA B N 1
ATOM 6953 C CA . ALA B 1 421 ? -2.873 23.859 30.875 1 97.44 421 ALA B CA 1
ATOM 6954 C C . ALA B 1 421 ? -1.371 24.062 31.062 1 97.44 421 ALA B C 1
ATOM 6956 O O . ALA B 1 421 ? -0.695 24.578 30.172 1 97.44 421 ALA B O 1
ATOM 6957 N N . ALA B 1 422 ? -0.893 23.609 32.156 1 97.5 422 ALA B N 1
ATOM 6958 C CA . ALA B 1 422 ? 0.535 23.719 32.469 1 97.5 422 ALA B CA 1
ATOM 6959 C C . ALA B 1 422 ? 1.357 22.875 31.484 1 97.5 422 ALA B C 1
ATOM 6961 O O . ALA B 1 422 ? 2.428 23.297 31.047 1 97.5 422 ALA B O 1
ATOM 6962 N N . LEU B 1 423 ? 0.875 21.703 31.203 1 97.88 423 LEU B N 1
ATOM 6963 C CA . LEU B 1 423 ? 1.585 20.812 30.297 1 97.88 423 LEU B CA 1
ATOM 6964 C C . LEU B 1 423 ? 1.637 21.375 28.891 1 97.88 423 LEU B C 1
ATOM 6966 O O . LEU B 1 423 ? 2.627 21.203 28.172 1 97.88 423 LEU B O 1
ATOM 6970 N N . ILE B 1 424 ? 0.544 22.016 28.438 1 97.25 424 ILE B N 1
ATOM 6971 C CA . ILE B 1 424 ? 0.521 22.656 27.125 1 97.25 424 ILE B CA 1
ATOM 6972 C C . ILE B 1 424 ? 1.631 23.703 27.047 1 97.25 424 ILE B C 1
ATOM 6974 O O . ILE B 1 424 ? 2.396 23.734 26.094 1 97.25 424 ILE B O 1
ATOM 6978 N N . LEU B 1 425 ? 1.762 24.5 28.078 1 95.56 425 LEU B N 1
ATOM 6979 C CA . LEU B 1 425 ? 2.76 25.562 28.109 1 95.56 425 LEU B CA 1
ATOM 6980 C C . LEU B 1 425 ? 4.168 24.984 28.219 1 95.56 425 LEU B C 1
ATOM 6982 O O . LEU B 1 425 ? 5.09 25.469 27.547 1 95.56 425 LEU B O 1
ATOM 6986 N N . LEU B 1 426 ? 4.301 23.969 29.016 1 96.56 426 LEU B N 1
ATOM 6987 C CA . LEU B 1 426 ? 5.609 23.359 29.219 1 96.56 426 LEU B CA 1
ATOM 6988 C C . LEU B 1 426 ? 6.113 22.734 27.906 1 96.56 426 LEU B C 1
ATOM 6990 O O . LEU B 1 426 ? 7.305 22.812 27.609 1 96.56 426 LEU B O 1
ATOM 6994 N N . SER B 1 427 ? 5.23 22.125 27.234 1 95.94 427 SER B N 1
ATOM 6995 C CA . SER B 1 427 ? 5.633 21.516 25.969 1 95.94 427 SER B CA 1
ATOM 6996 C C . SER B 1 427 ? 6.086 22.578 24.969 1 95.94 427 SER B C 1
ATOM 6998 O O . SER B 1 427 ? 6.969 22.328 24.156 1 95.94 427 SER B O 1
ATOM 7000 N N . SER B 1 428 ? 5.484 23.703 24.984 1 93.69 428 SER B N 1
ATOM 7001 C CA . SER B 1 428 ? 5.863 24.797 24.094 1 93.69 428 SER B CA 1
ATOM 7002 C C . SER B 1 428 ? 7.297 25.25 24.359 1 93.69 428 SER B C 1
ATOM 7004 O O . SER B 1 428 ? 7.984 25.703 23.453 1 93.69 428 SER B O 1
ATOM 7006 N N . LEU B 1 429 ? 7.766 25.109 25.562 1 95.06 429 LEU B N 1
ATOM 7007 C CA . LEU B 1 429 ? 9.125 25.516 25.938 1 95.06 429 LEU B CA 1
ATOM 7008 C C . LEU B 1 429 ? 10.148 24.578 25.312 1 95.06 429 LEU B C 1
ATOM 7010 O O . LEU B 1 429 ? 11.281 25 25.031 1 95.06 429 LEU B O 1
ATOM 7014 N N . LEU B 1 430 ? 9.758 23.359 25.094 1 97.12 430 LEU B N 1
ATOM 7015 C CA . LEU B 1 430 ? 10.672 22.438 24.438 1 97.12 430 LEU B CA 1
ATOM 7016 C C . LEU B 1 430 ? 10.969 22.875 23.016 1 97.12 430 LEU B C 1
ATOM 7018 O O . LEU B 1 430 ? 12.062 22.641 22.5 1 97.12 430 LEU B O 1
ATOM 7022 N N . ALA B 1 431 ? 9.984 23.547 22.422 1 96.56 431 ALA B N 1
ATOM 7023 C CA . ALA B 1 431 ? 10.188 24.062 21.062 1 96.56 431 ALA B CA 1
ATOM 7024 C C . ALA B 1 431 ? 11.25 25.156 21.047 1 96.56 431 ALA B C 1
ATOM 7026 O O . ALA B 1 431 ? 11.961 25.312 20.047 1 96.56 431 ALA B O 1
ATOM 7027 N N . VAL B 1 432 ? 11.438 25.859 22.094 1 97.25 432 VAL B N 1
ATOM 7028 C CA . VAL B 1 432 ? 12.461 26.875 22.203 1 97.25 432 VAL B CA 1
ATOM 7029 C C . VAL B 1 432 ? 13.844 26.25 22.031 1 97.25 432 VAL B C 1
ATOM 7031 O O . VAL B 1 432 ? 14.711 26.828 21.359 1 97.25 432 VAL B O 1
ATOM 7034 N N . ILE B 1 433 ? 13.969 25.109 22.578 1 97.69 433 ILE B N 1
ATOM 7035 C CA . ILE B 1 433 ? 15.281 24.469 22.609 1 97.69 433 ILE B CA 1
ATOM 7036 C C . ILE B 1 433 ? 15.703 24.109 21.188 1 97.69 433 ILE B C 1
ATOM 7038 O O . ILE B 1 433 ? 16.797 24.453 20.75 1 97.69 433 ILE B O 1
ATOM 7042 N N . TYR B 1 434 ? 14.914 23.438 20.438 1 96.44 434 TYR B N 1
ATOM 7043 C CA . TYR B 1 434 ? 15.375 22.984 19.125 1 96.44 434 TYR B CA 1
ATOM 7044 C C . TYR B 1 434 ? 15.375 24.141 18.125 1 96.44 434 TYR B C 1
ATOM 7046 O O . TYR B 1 434 ? 16.172 24.141 17.188 1 96.44 434 TYR B O 1
ATOM 7054 N N . VAL B 1 435 ? 14.492 25.156 18.281 1 97.19 435 VAL B N 1
ATOM 7055 C CA . VAL B 1 435 ? 14.539 26.328 17.406 1 97.19 435 VAL B CA 1
ATOM 7056 C C . VAL B 1 435 ? 15.805 27.125 17.703 1 97.19 435 VAL B C 1
ATOM 7058 O O . VAL B 1 435 ? 16.453 27.625 16.797 1 97.19 435 VAL B O 1
ATOM 7061 N N . TRP B 1 436 ? 16.109 27.234 19 1 97.31 436 TRP B N 1
ATOM 7062 C CA . TRP B 1 436 ? 17.312 27.938 19.406 1 97.31 436 TRP B CA 1
ATOM 7063 C C . TRP B 1 436 ? 18.562 27.266 18.859 1 97.31 436 TRP B C 1
ATOM 7065 O O . TRP B 1 436 ? 19.516 27.938 18.469 1 97.31 436 TRP B O 1
ATOM 7075 N N . ARG B 1 437 ? 18.609 26.016 18.844 1 97.56 437 ARG B N 1
ATOM 7076 C CA . ARG B 1 437 ? 19.734 25.266 18.297 1 97.56 437 ARG B CA 1
ATOM 7077 C C . ARG B 1 437 ? 20.016 25.656 16.859 1 97.56 437 ARG B C 1
ATOM 7079 O O . ARG B 1 437 ? 21.172 25.859 16.469 1 97.56 437 ARG B O 1
ATOM 7086 N N . VAL B 1 438 ? 19 25.766 16.109 1 97.38 438 VAL B N 1
ATOM 7087 C CA . VAL B 1 438 ? 19.156 26.141 14.703 1 97.38 438 VAL B CA 1
ATOM 7088 C C . VAL B 1 438 ? 19.609 27.594 14.602 1 97.38 438 VAL B C 1
ATOM 7090 O O . VAL B 1 438 ? 20.5 27.922 13.812 1 97.38 438 VAL B O 1
ATOM 7093 N N . PHE B 1 439 ? 18.984 28.453 15.438 1 97.12 439 PHE B N 1
ATOM 7094 C CA . PHE B 1 439 ? 19.328 29.875 15.453 1 97.12 439 PHE B CA 1
ATOM 7095 C C . PHE B 1 439 ? 20.797 30.062 15.805 1 97.12 439 PHE B C 1
ATOM 7097 O O . PHE B 1 439 ? 21.516 30.812 15.133 1 97.12 439 PHE B O 1
ATOM 7104 N N . GLU B 1 440 ? 21.219 29.375 16.812 1 97.06 440 GLU B N 1
ATOM 7105 C CA . GLU B 1 440 ? 22.594 29.484 17.297 1 97.06 440 GLU B CA 1
ATOM 7106 C C . GLU B 1 440 ? 23.594 29.078 16.219 1 97.06 440 GLU B C 1
ATOM 7108 O O . GLU B 1 440 ? 24.562 29.797 15.953 1 97.06 440 GLU B O 1
ATOM 7113 N N . VAL B 1 441 ? 23.344 28 15.625 1 96 441 VAL B N 1
ATOM 7114 C CA . VAL B 1 441 ? 24.25 27.453 14.617 1 96 441 VAL B CA 1
ATOM 7115 C C . VAL B 1 441 ? 24.266 28.375 13.391 1 96 441 VAL B C 1
ATOM 7117 O O . VAL B 1 441 ? 25.312 28.641 12.812 1 96 441 VAL B O 1
ATOM 7120 N N . ALA B 1 442 ? 23.156 28.906 13.023 1 95.5 442 ALA B N 1
ATOM 7121 C CA . ALA B 1 442 ? 23 29.672 11.789 1 95.5 442 ALA B CA 1
ATOM 7122 C C . ALA B 1 442 ? 23.625 31.062 11.938 1 95.5 442 ALA B C 1
ATOM 7124 O O . ALA B 1 442 ? 24.203 31.594 10.984 1 95.5 442 ALA B O 1
ATOM 7125 N N . TYR B 1 443 ? 23.547 31.641 13.18 1 95.5 443 TYR B N 1
ATOM 7126 C CA . TYR B 1 443 ? 23.891 33.062 13.289 1 95.5 443 TYR B CA 1
ATOM 7127 C C . TYR B 1 443 ? 25.094 33.25 14.195 1 95.5 443 TYR B C 1
ATOM 7129 O O . TYR B 1 443 ? 25.828 34.25 14.062 1 95.5 443 TYR B O 1
ATOM 7137 N N . LEU B 1 444 ? 25.344 32.375 15.125 1 95.06 444 LEU B N 1
ATOM 7138 C CA . LEU B 1 444 ? 26.328 32.656 16.156 1 95.06 444 LEU B CA 1
ATOM 7139 C C . LEU B 1 444 ? 27.594 31.844 15.938 1 95.06 444 LEU B C 1
ATOM 7141 O O . LEU B 1 444 ? 28.641 32.125 16.531 1 95.06 444 LEU B O 1
ATOM 7145 N N . ARG B 1 445 ? 27.531 30.844 15.172 1 93 445 ARG B N 1
ATOM 7146 C CA . ARG B 1 445 ? 28.719 30.047 14.883 1 93 445 ARG B CA 1
ATOM 7147 C C . ARG B 1 445 ? 29.328 30.438 13.539 1 93 445 ARG B C 1
ATOM 7149 O O . ARG B 1 445 ? 28.609 30.812 12.617 1 93 445 ARG B O 1
ATOM 7156 N N . PRO B 1 446 ? 30.703 30.297 13.477 1 91.19 446 PRO B N 1
ATOM 7157 C CA . PRO B 1 446 ? 31.359 30.625 12.203 1 91.19 446 PRO B CA 1
ATOM 7158 C C . PRO B 1 446 ? 31.172 29.531 11.148 1 91.19 446 PRO B C 1
ATOM 7160 O O . PRO B 1 446 ? 30.984 28.359 11.492 1 91.19 446 PRO B O 1
ATOM 7163 N N . ALA B 1 447 ? 31.203 30.047 9.945 1 87.75 447 ALA B N 1
ATOM 7164 C CA . ALA B 1 447 ? 31.109 29.078 8.844 1 87.75 447 ALA B CA 1
ATOM 7165 C C . ALA B 1 447 ? 32.312 28.125 8.852 1 87.75 447 ALA B C 1
ATOM 7167 O O . ALA B 1 447 ? 33.438 28.531 9.141 1 87.75 447 ALA B O 1
ATOM 7168 N N . PRO B 1 448 ? 31.953 26.844 8.695 1 82.12 448 PRO B N 1
ATOM 7169 C CA . PRO B 1 448 ? 33.062 25.906 8.641 1 82.12 448 PRO B CA 1
ATOM 7170 C C . PRO B 1 448 ? 34.094 26.266 7.543 1 82.12 448 PRO B C 1
ATOM 7172 O O . PRO B 1 448 ? 33.719 26.906 6.555 1 82.12 448 PRO B O 1
ATOM 7175 N N . GLU B 1 449 ? 35.344 25.828 7.816 1 79.62 449 GLU B N 1
ATOM 7176 C CA . GLU B 1 449 ? 36.375 26.047 6.816 1 79.62 449 GLU B CA 1
ATOM 7177 C C . GLU B 1 449 ? 36.062 25.281 5.535 1 79.62 449 GLU B C 1
ATOM 7179 O O . GLU B 1 449 ? 35.781 24.078 5.574 1 79.62 449 GLU B O 1
ATOM 7184 N N . GLY B 1 450 ? 36.031 25.906 4.363 1 75.62 450 GLY B N 1
ATOM 7185 C CA . GLY B 1 450 ? 35.781 25.25 3.09 1 75.62 450 GLY B CA 1
ATOM 7186 C C . GLY B 1 450 ? 34.312 25.125 2.754 1 75.62 450 GLY B C 1
ATOM 7187 O O . GLY B 1 450 ? 33.938 24.391 1.846 1 75.62 450 GLY B O 1
ATOM 7188 N N . ALA B 1 451 ? 33.562 25.891 3.564 1 76.19 451 ALA B N 1
ATOM 7189 C CA . ALA B 1 451 ? 32.125 25.797 3.287 1 76.19 451 ALA B CA 1
ATOM 7190 C C . ALA B 1 451 ? 31.812 26.359 1.902 1 76.19 451 ALA B C 1
ATOM 7192 O O . ALA B 1 451 ? 32.406 27.344 1.463 1 76.19 451 ALA B O 1
ATOM 7193 N N . PRO B 1 452 ? 31.078 25.547 1.208 1 73.25 452 PRO B N 1
ATOM 7194 C CA . PRO B 1 452 ? 30.703 26.047 -0.118 1 73.25 452 PRO B CA 1
ATOM 7195 C C . PRO B 1 452 ? 30.047 27.422 -0.064 1 73.25 452 PRO B C 1
ATOM 7197 O O . PRO B 1 452 ? 29.453 27.781 0.955 1 73.25 452 PRO B O 1
ATOM 7200 N N . ALA B 1 453 ? 30.312 28.219 -1.076 1 78.19 453 ALA B N 1
ATOM 7201 C CA . ALA B 1 453 ? 29.656 29.516 -1.191 1 78.19 453 ALA B CA 1
ATOM 7202 C C . ALA B 1 453 ? 28.141 29.359 -1.155 1 78.19 453 ALA B C 1
ATOM 7204 O O . ALA B 1 453 ? 27.578 28.516 -1.85 1 78.19 453 ALA B O 1
ATOM 7205 N N . ALA B 1 454 ? 27.578 29.906 -0.132 1 83.38 454 ALA B N 1
ATOM 7206 C CA . ALA B 1 454 ? 26.125 29.922 -0.011 1 83.38 454 ALA B CA 1
ATOM 7207 C C . ALA B 1 454 ? 25.547 31.266 -0.449 1 83.38 454 ALA B C 1
ATOM 7209 O O . ALA B 1 454 ? 26.141 32.312 -0.168 1 83.38 454 ALA B O 1
ATOM 7210 N N . GLN B 1 455 ? 24.578 31.234 -1.357 1 91.44 455 GLN B N 1
ATOM 7211 C CA . GLN B 1 455 ? 23.875 32.438 -1.786 1 91.44 455 GLN B CA 1
ATOM 7212 C C . GLN B 1 455 ? 22.359 32.25 -1.633 1 91.44 455 GLN B C 1
ATOM 7214 O O . GLN B 1 455 ? 21.859 31.141 -1.584 1 91.44 455 GLN B O 1
ATOM 7219 N N . GLU B 1 456 ? 21.75 33.344 -1.504 1 96.19 456 GLU B N 1
ATOM 7220 C CA . GLU B 1 456 ? 20.297 33.312 -1.435 1 96.19 456 GLU B CA 1
ATOM 7221 C C . GLU B 1 456 ? 19.703 32.625 -2.67 1 96.19 456 GLU B C 1
ATOM 7223 O O . GLU B 1 456 ? 20.297 32.656 -3.748 1 96.19 456 GLU B O 1
ATOM 7228 N N . VAL B 1 457 ? 18.641 32.062 -2.402 1 96.75 457 VAL B N 1
ATOM 7229 C CA . VAL B 1 457 ? 17.953 31.359 -3.492 1 96.75 457 VAL B CA 1
ATOM 7230 C C . VAL B 1 457 ? 17.297 32.375 -4.41 1 96.75 457 VAL B C 1
ATOM 7232 O O . VAL B 1 457 ? 17.125 33.562 -4.035 1 96.75 457 VAL B O 1
ATOM 7235 N N . PRO B 1 458 ? 16.953 32 -5.625 1 96.5 458 PRO B N 1
ATOM 7236 C CA . PRO B 1 458 ? 16.266 32.906 -6.543 1 96.5 458 PRO B CA 1
ATOM 7237 C C . PRO B 1 458 ? 14.93 33.406 -6 1 96.5 458 PRO B C 1
ATOM 7239 O O . PRO B 1 458 ? 14.352 32.781 -5.113 1 96.5 458 PRO B O 1
ATOM 7242 N N . LEU B 1 459 ? 14.438 34.469 -6.52 1 97.25 459 LEU B N 1
ATOM 7243 C CA . LEU B 1 459 ? 13.211 35.125 -6.066 1 97.25 459 LEU B CA 1
ATOM 7244 C C . LEU B 1 459 ? 12.016 34.188 -6.215 1 97.25 459 LEU B C 1
ATOM 7246 O O . LEU B 1 459 ? 11.062 34.281 -5.438 1 97.25 459 LEU B O 1
ATOM 7250 N N . SER B 1 460 ? 12.086 33.312 -7.23 1 96.88 460 SER B N 1
ATOM 7251 C CA . SER B 1 460 ? 10.992 32.375 -7.461 1 96.88 460 SER B CA 1
ATOM 7252 C C . SER B 1 460 ? 10.797 31.453 -6.266 1 96.88 460 SER B C 1
ATOM 7254 O O . SER B 1 460 ? 9.703 30.938 -6.047 1 96.88 460 SER B O 1
ATOM 7256 N N . MET B 1 461 ? 11.828 31.266 -5.48 1 98 461 MET B N 1
ATOM 7257 C CA . MET B 1 461 ? 11.742 30.438 -4.277 1 98 461 MET B CA 1
ATOM 7258 C C . MET B 1 461 ? 11.555 31.297 -3.037 1 98 461 MET B C 1
ATOM 7260 O O . MET B 1 461 ? 10.781 30.953 -2.143 1 98 461 MET B O 1
ATOM 7264 N N . LEU B 1 462 ? 12.203 32.438 -3.027 1 98.31 462 LEU B N 1
ATOM 7265 C CA . LEU B 1 462 ? 12.195 33.312 -1.849 1 98.31 462 LEU B CA 1
ATOM 7266 C C . LEU B 1 462 ? 10.82 33.938 -1.655 1 98.31 462 LEU B C 1
ATOM 7268 O O . LEU B 1 462 ? 10.352 34.094 -0.523 1 98.31 462 LEU B O 1
ATOM 7272 N N . LEU B 1 463 ? 10.141 34.312 -2.678 1 98.38 463 LEU B N 1
ATOM 7273 C CA . LEU B 1 463 ? 8.859 35 -2.596 1 98.38 463 LEU B CA 1
ATOM 7274 C C . LEU B 1 463 ? 7.797 34.094 -1.962 1 98.38 463 LEU B C 1
ATOM 7276 O O . LEU B 1 463 ? 7.086 34.531 -1.049 1 98.38 463 LEU B O 1
ATOM 7280 N N . PRO B 1 464 ? 7.66 32.875 -2.473 1 98.56 464 PRO B N 1
ATOM 7281 C CA . PRO B 1 464 ? 6.68 32 -1.82 1 98.56 464 PRO B CA 1
ATOM 7282 C C . PRO B 1 464 ? 6.961 31.812 -0.333 1 98.56 464 PRO B C 1
ATOM 7284 O O . PRO B 1 464 ? 6.031 31.766 0.476 1 98.56 464 PRO B O 1
ATOM 7287 N N . ILE B 1 465 ? 8.227 31.688 0.072 1 98.62 465 ILE B N 1
ATOM 7288 C CA . ILE B 1 465 ? 8.586 31.547 1.477 1 98.62 465 ILE B CA 1
ATOM 7289 C C . ILE B 1 465 ? 8.078 32.75 2.268 1 98.62 465 ILE B C 1
ATOM 7291 O O . ILE B 1 465 ? 7.434 32.594 3.307 1 98.62 465 ILE B O 1
ATOM 7295 N N . TRP B 1 466 ? 8.289 33.844 1.796 1 98.56 466 TRP B N 1
ATOM 7296 C CA . TRP B 1 466 ? 7.957 35.062 2.531 1 98.56 466 TRP B CA 1
ATOM 7297 C C . TRP B 1 466 ? 6.461 35.344 2.463 1 98.56 466 TRP B C 1
ATOM 7299 O O . TRP B 1 466 ? 5.898 35.969 3.365 1 98.56 466 TRP B O 1
ATOM 7309 N N . VAL B 1 467 ? 5.785 34.906 1.36 1 98.38 467 VAL B N 1
ATOM 7310 C CA . VAL B 1 467 ? 4.328 35 1.338 1 98.38 467 VAL B CA 1
ATOM 7311 C C . VAL B 1 467 ? 3.752 34.188 2.504 1 98.38 467 VAL B C 1
ATOM 7313 O O . VAL B 1 467 ? 2.842 34.656 3.195 1 98.38 467 VAL B O 1
ATOM 7316 N N . MET B 1 468 ? 4.309 33.062 2.76 1 98 468 MET B N 1
ATOM 7317 C CA . MET B 1 468 ? 3.842 32.219 3.846 1 98 468 MET B CA 1
ATOM 7318 C C . MET B 1 468 ? 4.16 32.812 5.203 1 98 468 MET B C 1
ATOM 7320 O O . MET B 1 468 ? 3.32 32.844 6.102 1 98 468 MET B O 1
ATOM 7324 N N . VAL B 1 469 ? 5.34 33.375 5.344 1 97.88 469 VAL B N 1
ATOM 7325 C CA . VAL B 1 469 ? 5.789 33.938 6.598 1 97.88 469 VAL B CA 1
ATOM 7326 C C . VAL B 1 469 ? 4.961 35.188 6.906 1 97.88 469 VAL B C 1
ATOM 7328 O O . VAL B 1 469 ? 4.531 35.406 8.047 1 97.88 469 VAL B O 1
ATOM 7331 N N . LEU B 1 470 ? 4.75 36 5.945 1 97.81 470 LEU B N 1
ATOM 7332 C CA . LEU B 1 470 ? 3.969 37.219 6.137 1 97.81 470 LEU B CA 1
ATOM 7333 C C . LEU B 1 470 ? 2.51 36.875 6.43 1 97.81 470 LEU B C 1
ATOM 7335 O O . LEU B 1 470 ? 1.861 37.562 7.219 1 97.81 470 LEU B O 1
ATOM 7339 N N . ALA B 1 471 ? 2.025 35.906 5.75 1 97.62 471 ALA B N 1
ATOM 7340 C CA . ALA B 1 471 ? 0.68 35.438 6.078 1 97.62 471 ALA B CA 1
ATOM 7341 C C . ALA B 1 471 ? 0.601 34.969 7.527 1 97.62 471 ALA B C 1
ATOM 7343 O O . ALA B 1 471 ? -0.377 35.219 8.227 1 97.62 471 ALA B O 1
ATOM 7344 N N . ALA B 1 472 ? 1.623 34.25 7.98 1 97.12 472 ALA B N 1
ATOM 7345 C CA . ALA B 1 472 ? 1.67 33.781 9.359 1 97.12 472 ALA B CA 1
ATOM 7346 C C . ALA B 1 472 ? 1.673 34.938 10.344 1 97.12 472 ALA B C 1
ATOM 7348 O O . ALA B 1 472 ? 0.929 34.938 11.328 1 97.12 472 ALA B O 1
ATOM 7349 N N . LEU B 1 473 ? 2.451 35.906 10.055 1 96.94 473 LEU B N 1
ATOM 7350 C CA . LEU B 1 473 ? 2.521 37.094 10.922 1 96.94 473 LEU B CA 1
ATOM 7351 C C . LEU B 1 473 ? 1.208 37.844 10.906 1 96.94 473 LEU B C 1
ATOM 7353 O O . LEU B 1 473 ? 0.75 38.344 11.945 1 96.94 473 LEU B O 1
ATOM 7357 N N . TYR B 1 474 ? 0.631 37.906 9.742 1 97.25 474 TYR B N 1
ATOM 7358 C CA . TYR B 1 474 ? -0.641 38.625 9.617 1 97.25 474 TYR B CA 1
ATOM 7359 C C . TYR B 1 474 ? -1.729 37.906 10.43 1 97.25 474 TYR B C 1
ATOM 7361 O O . TYR B 1 474 ? -2.434 38.562 11.211 1 97.25 474 TYR B O 1
ATOM 7369 N N . PHE B 1 475 ? -1.847 36.656 10.312 1 96.25 475 PHE B N 1
ATOM 7370 C CA . PHE B 1 475 ? -2.902 35.906 10.992 1 96.25 475 PHE B CA 1
ATOM 7371 C C . PHE B 1 475 ? -2.557 35.719 12.469 1 96.25 475 PHE B C 1
ATOM 7373 O O . PHE B 1 475 ? -3.43 35.406 13.273 1 96.25 475 PHE B O 1
ATOM 7380 N N . GLY B 1 476 ? -1.275 35.906 12.82 1 95.69 476 GLY B N 1
ATOM 7381 C CA . GLY B 1 476 ? -0.875 35.906 14.219 1 95.69 476 GLY B CA 1
ATOM 7382 C C . GLY B 1 476 ? -1.252 37.188 14.93 1 95.69 476 GLY B C 1
ATOM 7383 O O . GLY B 1 476 ? -1.529 37.188 16.125 1 95.69 476 GLY B O 1
ATOM 7384 N N . SER B 1 477 ? -1.303 38.25 14.195 1 95.5 477 SER B N 1
ATOM 7385 C CA . SER B 1 477 ? -1.632 39.562 14.766 1 95.5 477 SER B CA 1
ATOM 7386 C C . SER B 1 477 ? -3.127 39.844 14.672 1 95.5 477 SER B C 1
ATOM 7388 O O . SER B 1 477 ? -3.707 40.469 15.57 1 95.5 477 SER B O 1
ATOM 7390 N N . ASN B 1 478 ? -3.721 39.438 13.586 1 94.25 478 ASN B N 1
ATOM 7391 C CA . ASN B 1 478 ? -5.156 39.594 13.352 1 94.25 478 ASN B CA 1
ATOM 7392 C C . ASN B 1 478 ? -5.809 38.25 13.086 1 94.25 478 ASN B C 1
ATOM 7394 O O . ASN B 1 478 ? -6.078 37.875 11.938 1 94.25 478 ASN B O 1
ATOM 7398 N N . ALA B 1 479 ? -6.25 37.688 14.18 1 92.94 479 ALA B N 1
ATOM 7399 C CA . ALA B 1 479 ? -6.75 36.312 14.055 1 92.94 479 ALA B CA 1
ATOM 7400 C C . ALA B 1 479 ? -8.273 36.281 14.062 1 92.94 479 ALA B C 1
ATOM 7402 O O . ALA B 1 479 ? -8.883 35.219 14.141 1 92.94 479 ALA B O 1
ATOM 7403 N N . THR B 1 480 ? -8.938 37.438 13.961 1 94 480 THR B N 1
ATOM 7404 C CA . THR B 1 480 ? -10.383 37.5 14.117 1 94 480 THR B CA 1
ATOM 7405 C C . THR B 1 480 ? -11.086 36.656 13.062 1 94 480 THR B C 1
ATOM 7407 O O . THR B 1 480 ? -11.984 35.875 13.391 1 94 480 THR B O 1
ATOM 7410 N N . PHE B 1 481 ? -10.641 36.781 11.891 1 93.75 481 PHE B N 1
ATOM 7411 C CA . PHE B 1 481 ? -11.289 36.062 10.797 1 93.75 481 PHE B CA 1
ATOM 7412 C C . PHE B 1 481 ? -11.117 34.562 10.969 1 93.75 481 PHE B C 1
ATOM 7414 O O . PHE B 1 481 ? -12.102 33.812 10.93 1 93.75 481 PHE B O 1
ATOM 7421 N N . THR B 1 482 ? -9.883 34.094 11.18 1 95.25 482 THR B N 1
ATOM 7422 C CA . THR B 1 482 ? -9.594 32.656 11.281 1 95.25 482 THR B CA 1
ATOM 7423 C C . THR B 1 482 ? -10.203 32.062 12.555 1 95.25 482 THR B C 1
ATOM 7425 O O . THR B 1 482 ? -10.711 30.953 12.547 1 95.25 482 THR B O 1
ATOM 7428 N N . LEU B 1 483 ? -10.219 32.812 13.609 1 95.69 483 LEU B N 1
ATOM 7429 C CA . LEU B 1 483 ? -10.812 32.375 14.859 1 95.69 483 LEU B CA 1
ATOM 7430 C C . LEU B 1 483 ? -12.32 32.25 14.727 1 95.69 483 LEU B C 1
ATOM 7432 O O . LEU B 1 483 ? -12.914 31.297 15.258 1 95.69 483 LEU B O 1
ATOM 7436 N N . ASN B 1 484 ? -12.906 33.219 14.07 1 94.88 484 ASN B N 1
ATOM 7437 C CA . ASN B 1 484 ? -14.352 33.156 13.867 1 94.88 484 ASN B CA 1
ATOM 7438 C C . ASN B 1 484 ? -14.75 31.953 13.008 1 94.88 484 ASN B C 1
ATOM 7440 O O . ASN B 1 484 ? -15.75 31.297 13.281 1 94.88 484 ASN B O 1
ATOM 7444 N N . LEU B 1 485 ? -13.992 31.75 12.016 1 94.62 485 LEU B N 1
ATOM 7445 C CA . LEU B 1 485 ? -14.258 30.609 11.156 1 94.62 485 LEU B CA 1
ATOM 7446 C C . LEU B 1 485 ? -14.102 29.297 11.93 1 94.62 485 LEU B C 1
ATOM 7448 O O . LEU B 1 485 ? -14.906 28.375 11.781 1 94.62 485 LEU B O 1
ATOM 7452 N N . ALA B 1 486 ? -13 29.203 12.719 1 96.69 486 ALA B N 1
ATOM 7453 C CA . ALA B 1 486 ? -12.75 28.016 13.523 1 96.69 486 ALA B CA 1
ATOM 7454 C C . ALA B 1 486 ? -13.836 27.812 14.578 1 96.69 486 ALA B C 1
ATOM 7456 O O . ALA B 1 486 ? -14.25 26.688 14.852 1 96.69 486 ALA B O 1
ATOM 7457 N N . HIS B 1 487 ? -14.25 28.938 15.164 1 95.62 487 HIS B N 1
ATOM 7458 C CA . HIS B 1 487 ? -15.312 28.891 16.156 1 95.62 487 HIS B CA 1
ATOM 7459 C C . HIS B 1 487 ? -16.625 28.422 15.547 1 95.62 487 HIS B C 1
ATOM 7461 O O . HIS B 1 487 ? -17.328 27.609 16.125 1 95.62 487 HIS B O 1
ATOM 7467 N N . THR B 1 488 ? -16.953 28.938 14.398 1 94.5 488 THR B N 1
ATOM 7468 C CA . THR B 1 488 ? -18.156 28.516 13.688 1 94.5 488 THR B CA 1
ATOM 7469 C C . THR B 1 488 ? -18.094 27.016 13.359 1 94.5 488 THR B C 1
ATOM 7471 O O . THR B 1 488 ? -19.094 26.312 13.492 1 94.5 488 THR B O 1
ATOM 7474 N N . ALA B 1 489 ? -16.953 26.609 12.93 1 94.88 489 ALA B N 1
ATOM 7475 C CA . ALA B 1 489 ? -16.75 25.188 12.648 1 94.88 489 ALA B CA 1
ATOM 7476 C C . ALA B 1 489 ? -16.953 24.344 13.906 1 94.88 489 ALA B C 1
ATOM 7478 O O . ALA B 1 489 ? -17.594 23.297 13.852 1 94.88 489 ALA B O 1
ATOM 7479 N N . ALA B 1 490 ? -16.375 24.797 15.031 1 95.31 490 ALA B N 1
ATOM 7480 C CA . ALA B 1 490 ? -16.516 24.094 16.297 1 95.31 490 ALA B CA 1
ATOM 7481 C C . ALA B 1 490 ? -17.969 23.984 16.719 1 95.31 490 ALA B C 1
ATOM 7483 O O . ALA B 1 490 ? -18.422 22.938 17.172 1 95.31 490 ALA B O 1
ATOM 7484 N N . LEU B 1 491 ? -18.719 25.062 16.531 1 93 491 LEU B N 1
ATOM 7485 C CA . LEU B 1 491 ? -20.125 25.094 16.891 1 93 491 LEU B CA 1
ATOM 7486 C C . LEU B 1 491 ? -20.938 24.125 16.031 1 93 491 LEU B C 1
ATOM 7488 O O . LEU B 1 491 ? -21.828 23.438 16.531 1 93 491 LEU B O 1
ATOM 7492 N N . GLN B 1 492 ? -20.625 24.109 14.844 1 90.69 492 GLN B N 1
ATOM 7493 C CA . GLN B 1 492 ? -21.312 23.203 13.93 1 90.69 492 GLN B CA 1
ATOM 7494 C C . GLN B 1 492 ? -21.062 21.75 14.289 1 90.69 492 GLN B C 1
ATOM 7496 O O . GLN B 1 492 ? -21.953 20.906 14.172 1 90.69 492 GLN B O 1
ATOM 7501 N N . LEU B 1 493 ? -19.859 21.438 14.641 1 90.81 493 LEU B N 1
ATOM 7502 C CA . LEU B 1 493 ? -19.5 20.062 15.008 1 90.81 493 LEU B CA 1
ATOM 7503 C C . LEU B 1 493 ? -20.203 19.641 16.281 1 90.81 493 LEU B C 1
ATOM 7505 O O . LEU B 1 493 ? -20.594 18.484 16.422 1 90.81 493 LEU B O 1
ATOM 7509 N N . MET B 1 494 ? -20.375 20.578 17.172 1 87.94 494 MET B N 1
ATOM 7510 C CA . MET B 1 494 ? -20.984 20.266 18.469 1 87.94 494 MET B CA 1
ATOM 7511 C C . MET B 1 494 ? -22.516 20.359 18.375 1 87.94 494 MET B C 1
ATOM 7513 O O . MET B 1 494 ? -23.203 20.062 19.359 1 87.94 494 MET B O 1
ATOM 7517 N N . GLY B 1 495 ? -23.109 20.484 17.203 1 77.19 495 GLY B N 1
ATOM 7518 C CA . GLY B 1 495 ? -24.562 20.469 17.016 1 77.19 495 GLY B CA 1
ATOM 7519 C C . GLY B 1 495 ? -25.203 21.828 17.25 1 77.19 495 GLY B C 1
ATOM 7520 O O . GLY B 1 495 ? -26.422 21.922 17.406 1 77.19 495 GLY B O 1
ATOM 7521 N N . GLY B 1 496 ? -24.453 22.922 17.531 1 49.97 496 GLY B N 1
ATOM 7522 C CA . GLY B 1 496 ? -25.047 24.219 17.797 1 49.97 496 GLY B CA 1
ATOM 7523 C C . GLY B 1 496 ? -25.578 24.906 16.562 1 49.97 496 GLY B C 1
ATOM 7524 O O . GLY B 1 496 ? -26.391 25.844 16.656 1 49.97 496 GLY B O 1
ATOM 7525 N N . LEU B 1 497 ? -25 24.812 15.414 1 48.12 497 LEU B N 1
ATOM 7526 C CA . LEU B 1 497 ? -25.5 25.469 14.211 1 48.12 497 LEU B CA 1
ATOM 7527 C C . LEU B 1 497 ? -25.922 24.438 13.164 1 48.12 497 LEU B C 1
ATOM 7529 O O . LEU B 1 497 ? -25.344 23.359 13.086 1 48.12 497 LEU B O 1
#

Solvent-accessible surface area (backbone atoms only — not comparable to full-atom values): 45919 Å² total; per-residue (Å²): 133,80,77,71,75,78,59,62,47,67,65,63,56,47,54,29,48,50,32,47,61,46,17,61,52,14,52,71,60,68,28,56,66,59,12,48,51,51,46,39,51,45,26,44,47,38,29,52,48,38,53,53,49,44,53,49,30,76,72,70,38,71,44,40,30,65,46,92,77,44,62,84,92,80,29,58,33,34,35,34,38,60,56,30,44,54,52,44,40,48,43,25,46,50,46,39,43,45,44,57,30,25,56,67,54,44,66,72,46,29,59,78,94,46,41,13,54,48,40,18,30,52,26,33,22,50,19,10,55,44,33,43,46,31,42,35,27,58,62,60,27,51,55,19,48,48,43,22,46,57,24,47,31,54,51,22,37,51,16,73,47,80,63,6,43,57,23,20,43,50,32,45,56,52,45,50,51,15,51,50,28,31,52,51,14,51,50,39,40,27,73,76,67,73,48,51,36,40,72,58,36,25,71,48,33,67,80,47,57,86,39,69,55,43,50,51,16,52,51,28,34,51,53,10,42,34,37,60,37,27,37,47,88,46,26,76,45,48,35,49,34,40,45,29,18,34,44,57,56,29,18,50,42,69,29,27,54,40,48,54,30,49,49,51,52,49,41,48,55,32,42,42,35,38,75,36,66,51,66,76,76,35,77,53,34,66,50,39,39,51,30,13,51,45,11,27,44,56,24,30,56,52,18,53,71,44,54,38,51,52,36,18,52,32,25,40,47,37,12,53,47,12,52,30,42,33,11,53,40,62,69,39,58,50,10,26,18,13,13,52,36,30,43,52,35,45,18,34,29,41,28,16,31,36,41,25,50,30,43,46,29,71,44,63,63,38,52,33,51,79,65,35,21,23,39,30,75,45,25,44,70,48,42,48,43,28,48,53,22,40,39,18,67,36,30,39,85,49,17,27,31,22,59,21,52,48,32,35,35,50,30,26,49,75,67,70,31,57,69,57,29,49,49,57,55,54,38,28,53,47,41,48,54,42,44,44,52,53,49,43,29,18,65,71,34,70,57,54,91,84,56,72,81,52,53,65,64,57,64,62,43,48,49,39,34,48,52,31,44,50,49,31,40,46,44,22,66,55,40,62,66,58,49,49,48,22,39,50,22,22,34,40,46,72,67,73,100,133,79,73,72,75,80,59,62,48,67,64,64,55,47,54,29,49,50,32,49,60,46,17,60,51,14,52,72,60,69,26,54,66,58,13,48,51,51,46,39,51,46,25,44,47,39,28,53,50,38,54,52,49,45,54,48,30,74,73,69,37,70,45,40,32,67,45,91,78,43,62,86,91,79,29,60,35,33,36,35,38,60,55,30,42,54,51,43,41,47,42,25,48,49,46,39,42,44,44,59,30,26,57,67,54,43,65,71,47,30,60,78,92,46,40,14,54,48,40,17,30,50,28,33,23,50,18,11,54,44,35,43,46,29,43,34,27,57,63,60,28,51,54,20,48,49,43,20,47,56,24,47,32,54,52,23,37,50,16,73,47,78,62,6,43,57,22,17,43,50,31,44,55,52,46,50,52,17,52,48,29,31,51,52,13,50,50,39,40,27,73,76,67,72,48,52,37,40,71,57,37,24,71,49,34,66,80,47,57,86,39,69,57,45,50,50,14,51,50,28,33,52,53,11,41,34,38,60,36,26,38,47,88,47,26,77,45,49,35,49,34,41,45,28,18,36,44,57,56,28,17,51,43,68,29,28,53,41,48,53,31,48,48,51,52,48,41,49,55,34,42,40,35,38,75,35,67,50,64,75,76,34,76,53,35,65,50,40,38,51,29,13,51,46,11,28,44,55,25,30,56,52,18,53,71,43,54,39,51,51,36,20,52,31,24,39,48,36,11,51,46,10,52,30,43,32,10,54,38,61,69,38,59,50,10,27,17,12,12,52,36,30,42,53,35,46,19,33,27,42,28,16,30,35,41,24,50,32,41,47,28,71,43,63,63,40,54,33,52,80,65,34,21,24,39,29,74,46,25,43,69,48,42,49,43,30,50,54,23,39,39,19,67,35,29,39,85,51,17,26,31,21,57,22,51,49,31,36,34,51,30,25,48,77,67,70,32,58,70,56,27,50,48,55,55,53,38,30,52,47,41,46,54,42,45,44,53,51,50,42,31,18,64,73,33,70,58,55,91,83,57,73,80,52,51,65,64,58,65,60,43,48,48,39,33,48,53,31,42,50,49,32,40,46,43,22,66,54,39,63,65,56,48,50,47,22,39,53,21,22,34,40,48,72,67,74,98

Nearest PDB structures (foldseek):
  6z16-assembly1_d  TM=9.436E-01  e=2.084E-27  Anoxybacillus flavithermus WK1
  7qru-assembly1_D  TM=9.260E-01  e=4.907E-27  Alkalihalophilus pseudofirmus
  8qc1-assembly1_M  TM=8.907E-01  e=4.525E-22  Paracoccus denitrificans PD1222
  8e73-assembly1_4M  TM=9.067E-01  e=4.056E-20  Vigna radiata
  6u8y-assembly1_X  TM=9.233E-01  e=1.997E-18  Pyrococcus furiosus COM1

Secondary structure (DSSP, 8-state):
-------B-HHHHHHHHHHHHHHHHHHHH--HHHHHHHHHHHHHHHHHHHHHHHHHHHHHS-EEEEETTPPTTTSEEEEE-HHHHHHHHHHHHHHHHHHHHHHHHHHHHS-GGGHHHHHHHHHHHHHHHHHHHHB-BHHHHHHHHHHHHHHHHHHHHT-SSTHHHHHHHHHHHHHHHHHHHHHHHHHHHHHHHS--BHHHHHHHHHHHTTSHHHHHHHHHHHHHHHHHHT-TTS-THHHHHHHHS-HHHHHHHHHHHHHHHHHHHHHIIIIITTTS-HHHHSTHHHHHHHHHHHIIIIIHHHHHT-SBHHHHHHHHHHHHHHHHHHHHHH-SHHHHHHHHHHHHHHHHHHHHHHHHHHHHHHHH---BTGGGTTHHHHSHHHHHHHHHHHHHHHT-TTSHHHHHHHHHHHHHHHTT-HHHHHHHHHHHHHHHHHHHHHHIIIIISPPPTT-----PPPHHHHHHHHHHHHHHHHHHH--HHHHHHHHHHHHHHTT--/-------B-HHHHHHHHHHHHHHHHHHHH--HHHHHHHHHHHHHHHHHHHHHHHHHHHHHS-EEEEETTPPTTSSEEEEE-HHHHHHHHHHHHHHHHHHHHHHHHHHHHS-GGGHHHHHHHHHHHHHHHHHHHHB-BHHHHHHHHHHHHHHHHHHHHT-SSTHHHHHHHHHHHHHHHHHHHHHHHHHHHHHHHS--BHHHHHHHHHHHTTSHHHHHHHHHHHHHHHHHHT-TTS-THHHHHHHHS-HHHHHHHHHHHHHHHHHHHHHIIIIITTTS-HHHHSTHHHHHHHHHHHIIIIIHHHHHT-SBHHHHHHHHHHHHHHHHHHHHHH-SHHHHHHHHHHHHHHHHHHHHHHHHHHHHHHHH---BTGGGTTHHHHSHHHHHHHHHHHHHHHT-TTSHHHHHHHHHHHHHHHTT-HHHHHHHHHHHHHHHHHHHHHHIIIIISPPPTT-----PPPHHHHHHHHHHHHHHHHHHH--HHHHHHHHHHHHHHTT--

Foldseek 3Di:
DPPPPLDADVLLVCLQVQLLVLLVVLVVVLALVVLLVSLLVSLVVSLVSLVVVQVVCVPPFKHKHWPPPDDPLPTWMWIAGLLLSLLSNQQSVLSNLLSLQVSLLCPVFADRSCNSVLSSLVSQLSSLLNQLSGTQFLVSNLVSLVSNLVSLLVQQCRGPDPCSNVLSVVSNVLLVQLSVLSVQLQVLLCVQQVGGGLQSLQVCCVVPVPDPSNVSSLVSNLVSLCLQLLFPPNNVSQLSSQQRGRLSSNLSCLLRRNLSSLSSVLCVVQRNCVVPPCVVVDVPLVVLLVSLLCLLAVLLVVLLPDFFNSSSLRSLSSNLSSQLSNLSSLLDLLSQLLNSLSSSLSSLLSSLQSLLLSQQCSFAVDGGLLLQAQVCVQAVLSVVLNLLSLCLSLLPQLFSVVVSLVSNLVSCVVVVNNVSSVSSNVSSVSSVNSSVSSVCRHHVGDHDDPRPRGHGDDCSSSVSSVVSSVVRSVCSNPVPVSSVSSSVVSCVSNVND/DPPPPQDADVLLVCLQVQLVVLLVVLVVVLALVVLLVSLLVSLVVSLVSLVVVQVVCVVPFKHKHWPPPDDPLPTWMWIAGLLLSLLSNQQSVLSNLLSLQVSLLCPPFADRSCNSVLSSLVSQLSSLLNQLSGTQFLVSNLVSLVSNLVSLLVQQCRGPDPCSNVLSVVSNVLLVQLSVLSVQLQVLLCVQQVGGGLQSLQVCCVVPVPDVSNVSSLVSNLVSLCLQLLFPPNNVSQLSSQQRGRLSSNLSCLLRRNLSSLSSVLCVVQRNCNVPPCVVVDVPLVVLLVSLLCLLAVLLVVLLPDFFNSSSVRSLSSNLSSQLSLLSSLLDLLSQLLNSLSSSLSSLLSSLQSLLLSQQCSFAVDGGLLLQAQVCVQAVLSVVLNLLSLCLSLLPQLFSVVVSLVSNLVSCVVVVNNVSSVSSNVSSVSSVNSSVSSVCRHHVGDRDDPRPRGHGDDCSSSVSSVVSSVVRSVCSNPVVVSSVSSSVVSCVSNVND

pLDDT: mean 92.87, std 10.73, range [21.89, 98.81]

Organism: NCBI:txid28181

Sequence (994 aa):
MSGAEMTSDPWLILLVIVPLLAAPVCVLLRSATGAWSVATAVAWSVFAISLKLLDTVMDQGVVRYRIGGWDAPWGIEYRLDSVGVFVVLIVSAIAAVILPYAKRSVEKEIRKDRIYLFYAMLLLCLTGLLGITVTGDAFNLFVFLEISSLSSYVLISLGTDRRALTAAFRYLIMGTLGATFYIIGVGLLYQTTGTLNIADLKTIMPAVIDTRTVHAALAFLTVGISLKLALFPLHMWLPNAYTFAPGAVTAFLASTATKVSAYILLRIIFTLFGDVDLFASFPLQPILITMALAAMFLASLSAIWQENVKRMMAYSSIAQIGYIVLGIAMATETGLTGGIIHMFNHALIKGSAFMAIGAVVFSTGAVTLTQMEGIGKRMPYTMAAFVIAGLGLIGVPLTPGFISKWQLVTAAMELNMWPLAALILLSSLLAVIYVWRVFEVAYLRPAPEGAPAAQEVPLSMLLPIWVMVLAALYFGSNATFTLNLAHTAALQLMGGLMSGAEMTSDPWLILLVIVPLLAAPVCVLLRSATGAWSVATAVAWSVFAISLKLLDTVMDQGVVRYRIGGWDAPWGIEYRLDSVGVFVVLIVSAIAAVILPYAKRSVEKEIRKDRIYLFYAMLLLCLTGLLGITVTGDAFNLFVFLEISSLSSYVLISLGTDRRALTAAFRYLIMGTLGATFYIIGVGLLYQTTGTLNIADLKTIMPAVIDTRTVHAALAFLTVGISLKLALFPLHMWLPNAYTFAPGAVTAFLASTATKVSAYILLRIIFTLFGDVDLFASFPLQPILITMALAAMFLASLSAIWQENVKRMMAYSSIAQIGYIVLGIAMATETGLTGGIIHMFNHALIKGSAFMAIGAVVFSTGAVTLTQMEGIGKRMPYTMAAFVIAGLGLIGVPLTPGFISKWQLVTAAMELNMWPLAALILLSSLLAVIYVWRVFEVAYLRPAPEGAPAAQEVPLSMLLPIWVMVLAALYFGSNATFTLNLAHTAALQLMGGL